Protein AF-A0A3N5H4P5-F1 (afdb_monomer)

pLDDT: mean 71.62, std 20.38, range [23.36, 97.12]

Structure (mmCIF, N/CA/C/O backbone):
data_AF-A0A3N5H4P5-F1
#
_entry.id   AF-A0A3N5H4P5-F1
#
loop_
_atom_site.group_PDB
_atom_site.id
_atom_site.type_symbol
_atom_site.label_atom_id
_atom_site.label_alt_id
_atom_site.label_comp_id
_atom_site.label_asym_id
_atom_site.label_entity_id
_atom_site.label_seq_id
_atom_site.pdbx_PDB_ins_code
_atom_site.Cartn_x
_atom_site.Cartn_y
_atom_site.Cartn_z
_atom_site.occupancy
_atom_site.B_iso_or_equiv
_atom_site.auth_seq_id
_atom_site.auth_comp_id
_atom_site.auth_asym_id
_atom_site.auth_atom_id
_atom_site.pdbx_PDB_model_num
ATOM 1 N N . MET A 1 1 ? -57.798 88.727 -14.893 1.00 36.88 1 MET A N 1
ATOM 2 C CA . MET A 1 1 ? -57.913 89.838 -13.917 1.00 36.88 1 MET A CA 1
ATOM 3 C C . MET A 1 1 ? -57.003 89.538 -12.728 1.00 36.88 1 MET A C 1
ATOM 5 O O . MET A 1 1 ? -56.410 88.466 -12.715 1.00 36.88 1 MET A O 1
ATOM 9 N N . VAL A 1 2 ? -56.805 90.495 -11.818 1.00 35.16 2 VAL A N 1
ATOM 10 C CA . VAL A 1 2 ? -55.800 90.430 -10.736 1.00 35.16 2 VAL A CA 1
ATOM 11 C C . VAL A 1 2 ? -56.293 89.576 -9.555 1.00 35.16 2 VAL A C 1
ATOM 13 O O . VAL A 1 2 ? -57.494 89.513 -9.311 1.00 35.16 2 VAL A O 1
ATOM 16 N N . GLY A 1 3 ? -55.367 88.935 -8.832 1.00 31.66 3 GLY A N 1
ATOM 17 C CA . GLY A 1 3 ? -55.617 88.196 -7.590 1.00 31.66 3 GLY A CA 1
ATOM 18 C C . GLY A 1 3 ? -54.303 87.905 -6.853 1.00 31.66 3 GLY A C 1
ATOM 19 O O . GLY A 1 3 ? -53.414 87.263 -7.403 1.00 31.66 3 GLY A O 1
ATOM 20 N N . GLU A 1 4 ? -54.172 88.455 -5.651 1.00 34.22 4 GLU A N 1
ATOM 21 C CA . GLU A 1 4 ? -52.982 88.533 -4.786 1.00 34.22 4 GLU A CA 1
ATOM 22 C C . GLU A 1 4 ? -52.427 87.159 -4.325 1.00 34.22 4 GLU A C 1
ATOM 24 O O . GLU A 1 4 ? -53.102 86.140 -4.406 1.00 34.22 4 GLU A O 1
ATOM 29 N N . GLY A 1 5 ? -51.205 87.028 -3.790 1.00 31.61 5 GLY A N 1
ATOM 30 C CA . GLY A 1 5 ? -50.175 88.046 -3.543 1.00 31.61 5 GLY A CA 1
ATOM 31 C C . GLY A 1 5 ? -49.658 88.064 -2.096 1.00 31.61 5 GLY A C 1
ATOM 32 O O . GLY A 1 5 ? -50.039 88.921 -1.308 1.00 31.61 5 GLY A O 1
ATOM 33 N N . THR A 1 6 ? -48.740 87.164 -1.726 1.00 33.34 6 THR A N 1
ATOM 34 C CA . THR A 1 6 ? -47.935 87.304 -0.490 1.00 33.34 6 THR A CA 1
ATOM 35 C C . THR A 1 6 ? -46.614 86.540 -0.602 1.00 33.34 6 THR A C 1
ATOM 37 O O . THR A 1 6 ? -46.528 85.527 -1.291 1.00 33.34 6 THR A O 1
ATOM 40 N N . THR A 1 7 ? -45.552 87.035 0.042 1.00 33.56 7 THR A N 1
ATOM 41 C CA . THR A 1 7 ? -44.178 86.528 -0.135 1.00 33.56 7 THR A CA 1
ATOM 42 C C . THR A 1 7 ? -43.483 86.242 1.195 1.00 33.56 7 THR A C 1
ATOM 44 O O . THR A 1 7 ? -43.728 86.928 2.185 1.00 33.56 7 THR A O 1
ATOM 47 N N . ARG A 1 8 ? -42.544 85.280 1.209 1.00 32.16 8 ARG A N 1
ATOM 48 C CA . ARG A 1 8 ? -41.430 85.256 2.177 1.00 32.16 8 ARG A CA 1
ATOM 49 C C . ARG A 1 8 ? -40.187 84.547 1.620 1.00 32.16 8 ARG A C 1
ATOM 51 O O . ARG A 1 8 ? -40.131 83.331 1.510 1.00 32.16 8 ARG A O 1
ATOM 58 N N . HIS A 1 9 ? -39.217 85.379 1.249 1.00 30.83 9 HIS A N 1
ATOM 59 C CA . HIS A 1 9 ? -37.815 85.132 0.884 1.00 30.83 9 HIS A CA 1
ATOM 60 C C . HIS A 1 9 ? -37.294 83.688 0.731 1.00 30.83 9 HIS A C 1
ATOM 62 O O . HIS A 1 9 ? -36.918 83.036 1.703 1.00 30.83 9 HIS A O 1
ATOM 68 N N . ALA A 1 10 ? -37.003 83.314 -0.517 1.00 30.64 10 ALA A N 1
ATOM 69 C CA . ALA A 1 10 ? -35.786 82.557 -0.814 1.00 30.64 10 ALA A CA 1
ATOM 70 C C . ALA A 1 10 ? -34.574 83.514 -0.837 1.00 30.64 10 ALA A C 1
ATOM 72 O O . ALA A 1 10 ? -34.703 84.668 -1.256 1.00 30.64 10 ALA A O 1
ATOM 73 N N . ARG A 1 11 ? -33.381 83.049 -0.437 1.00 31.03 11 ARG A N 1
ATOM 74 C CA . ARG A 1 11 ? -32.119 83.799 -0.592 1.00 31.03 11 ARG A CA 1
ATOM 75 C C . ARG A 1 11 ? -31.036 82.879 -1.153 1.00 31.03 11 ARG A C 1
ATOM 77 O O . ARG A 1 11 ? -30.834 81.780 -0.649 1.00 31.03 11 ARG A O 1
ATOM 84 N N . ALA A 1 12 ? -30.384 83.310 -2.228 1.00 33.56 12 ALA A N 1
ATOM 85 C CA . ALA A 1 12 ? -29.484 82.471 -3.015 1.00 33.56 12 ALA A CA 1
ATOM 86 C C . ALA A 1 12 ? -28.014 82.582 -2.581 1.00 33.56 12 ALA A C 1
ATOM 88 O O . ALA A 1 12 ? -27.563 83.636 -2.138 1.00 33.56 12 ALA A O 1
ATOM 89 N N . SER A 1 13 ? -27.233 81.537 -2.863 1.00 29.12 13 SER A N 1
ATOM 90 C CA . SER A 1 13 ? -25.800 81.659 -3.150 1.00 29.12 13 SER A CA 1
ATOM 91 C C . SER A 1 13 ? -25.371 80.583 -4.160 1.00 29.12 13 SER A C 1
ATOM 93 O O . SER A 1 13 ? -25.919 79.481 -4.200 1.00 29.12 13 SER A O 1
ATOM 95 N N . ARG A 1 14 ? -24.433 80.924 -5.055 1.00 32.16 14 ARG A N 1
ATOM 96 C CA . ARG A 1 14 ? -23.909 80.010 -6.087 1.00 32.16 14 ARG A CA 1
ATOM 97 C C . ARG A 1 14 ? -22.618 79.330 -5.620 1.00 32.16 14 ARG A C 1
ATOM 99 O O . ARG A 1 14 ? -21.845 79.898 -4.857 1.00 32.16 14 ARG A O 1
ATOM 106 N N . ARG A 1 15 ? -22.381 78.137 -6.179 1.00 33.47 15 ARG A N 1
ATOM 107 C CA . ARG A 1 15 ? -21.141 77.336 -6.145 1.00 33.47 15 ARG A CA 1
ATOM 108 C C . ARG A 1 15 ? -19.841 78.140 -5.930 1.00 33.47 15 ARG A C 1
ATOM 110 O O . ARG A 1 15 ? -19.493 78.962 -6.774 1.00 33.47 15 ARG A O 1
ATOM 117 N N . ARG A 1 16 ? -19.018 77.694 -4.976 1.00 28.69 16 ARG A N 1
ATOM 118 C CA . ARG A 1 16 ? -17.565 77.488 -5.163 1.00 28.69 16 ARG A CA 1
ATOM 119 C C . ARG A 1 16 ? -17.162 76.177 -4.479 1.00 28.69 16 ARG A C 1
ATOM 121 O O . ARG A 1 16 ? -17.812 75.752 -3.530 1.00 28.69 16 ARG A O 1
ATOM 128 N N . SER A 1 17 ? -16.149 75.499 -5.009 1.00 35.34 17 SER A N 1
ATOM 129 C CA . SER A 1 17 ? -15.653 74.218 -4.488 1.00 35.34 17 SER A CA 1
ATOM 130 C C . SER A 1 17 ? -14.669 74.416 -3.341 1.00 35.34 17 SER A C 1
ATOM 132 O O . SER A 1 17 ? -13.810 75.279 -3.475 1.00 35.34 17 SER A O 1
ATOM 134 N N . PHE A 1 18 ? -14.691 73.548 -2.324 1.00 28.77 18 PHE A N 1
ATOM 135 C CA . PHE A 1 18 ? -13.482 73.034 -1.656 1.00 28.77 18 PHE A CA 1
ATOM 136 C C . PHE A 1 18 ? -13.804 71.843 -0.731 1.00 28.77 18 PHE A C 1
ATOM 138 O O . PHE A 1 18 ? -14.894 71.754 -0.177 1.00 28.77 18 PHE A O 1
ATOM 145 N N . GLY A 1 19 ? -12.826 70.950 -0.537 1.00 35.25 19 GLY A N 1
ATOM 146 C CA . GLY A 1 19 ? -12.601 70.268 0.748 1.00 35.25 19 GLY A CA 1
ATOM 147 C C . GLY A 1 19 ? -13.697 69.361 1.330 1.00 35.25 19 GLY A C 1
ATOM 148 O O . GLY A 1 19 ? -14.017 69.499 2.507 1.00 35.25 19 GLY A O 1
ATOM 149 N N . GLY A 1 20 ? -14.208 68.378 0.580 1.00 28.09 20 GLY A N 1
ATOM 150 C CA . GLY A 1 20 ? -15.031 67.288 1.138 1.00 28.09 20 GLY A CA 1
ATOM 151 C C . GLY A 1 20 ? -14.226 66.348 2.052 1.00 28.09 20 GLY A C 1
ATOM 152 O O . GLY A 1 20 ? -13.801 65.277 1.626 1.00 28.09 20 GLY A O 1
ATOM 153 N N . GLY A 1 21 ? -13.954 66.775 3.288 1.00 27.48 21 GLY A N 1
ATOM 154 C CA . GLY A 1 21 ? -13.000 66.130 4.195 1.00 27.48 21 GLY A CA 1
ATOM 155 C C . GLY A 1 21 ? -13.408 64.741 4.706 1.00 27.48 21 GLY A C 1
ATOM 156 O O . GLY A 1 21 ? -14.530 64.515 5.151 1.00 27.48 21 GLY A O 1
ATOM 157 N N . SER A 1 22 ? -12.447 63.813 4.727 1.00 41.12 22 SER A N 1
ATOM 158 C CA . SER A 1 22 ? -12.614 62.471 5.300 1.00 41.12 22 SER A CA 1
ATOM 159 C C . SER A 1 22 ? -12.833 62.515 6.822 1.00 41.12 22 SER A C 1
ATOM 161 O O . SER A 1 22 ? -11.880 62.714 7.580 1.00 41.12 22 SER A O 1
ATOM 163 N N . ARG A 1 23 ? -14.051 62.198 7.288 1.00 34.16 23 ARG A N 1
ATOM 164 C CA . ARG A 1 23 ? -14.324 61.827 8.691 1.00 34.16 23 ARG A CA 1
ATOM 165 C C . ARG A 1 23 ? -15.059 60.490 8.823 1.00 34.16 23 ARG A C 1
ATOM 167 O O . ARG A 1 23 ? -16.267 60.415 8.974 1.00 34.16 23 ARG A O 1
ATOM 174 N N . SER A 1 24 ? -14.242 59.440 8.793 1.00 37.50 24 SER A N 1
ATOM 175 C CA . SER A 1 24 ? -14.154 58.393 9.823 1.00 37.50 24 SER A CA 1
ATOM 176 C C . SER A 1 24 ? -15.426 57.926 10.554 1.00 37.50 24 SER A C 1
ATOM 178 O O . SER A 1 24 ? -15.942 58.605 11.437 1.00 37.50 24 SER A O 1
ATOM 180 N N . SER A 1 25 ? -15.746 56.644 10.364 1.00 32.16 25 SER A N 1
ATOM 181 C CA . SER A 1 25 ? -16.402 55.789 11.369 1.00 32.16 25 SER A CA 1
ATOM 182 C C . SER A 1 25 ? -15.700 54.421 11.504 1.00 32.16 25 SER A C 1
ATOM 184 O O . SER A 1 25 ? -16.324 53.389 11.737 1.00 32.16 25 SER A O 1
ATOM 186 N N . ARG A 1 26 ? -14.362 54.386 11.366 1.00 40.72 26 ARG A N 1
ATOM 187 C CA . ARG A 1 26 ? -13.551 53.169 11.586 1.00 40.72 26 ARG A CA 1
ATOM 188 C C . ARG A 1 26 ? -13.002 53.090 13.011 1.00 40.72 26 ARG A C 1
ATOM 190 O O . ARG A 1 26 ? -11.798 53.198 13.240 1.00 40.72 26 ARG A O 1
ATOM 197 N N . THR A 1 27 ? -13.878 52.760 13.955 1.00 43.62 27 THR A N 1
ATOM 198 C CA . THR A 1 27 ? -13.515 52.166 15.255 1.00 43.62 27 THR A CA 1
ATOM 199 C C . THR A 1 27 ? -13.032 50.716 15.075 1.00 43.62 27 THR A C 1
ATOM 201 O O . THR A 1 27 ? -13.591 49.760 15.612 1.00 43.62 27 THR A O 1
ATOM 204 N N . MET A 1 28 ? -11.965 50.532 14.288 1.00 38.75 28 MET A N 1
ATOM 205 C CA . MET A 1 28 ? -11.257 49.253 14.203 1.00 38.75 28 MET A CA 1
ATOM 206 C C . MET A 1 28 ? -10.693 48.911 15.584 1.00 38.75 28 MET A C 1
ATOM 208 O O . MET A 1 28 ? -9.887 49.668 16.129 1.00 38.75 28 MET A O 1
ATOM 212 N N . ARG A 1 29 ? -11.135 47.778 16.146 1.00 45.38 29 ARG A N 1
ATOM 213 C CA . ARG A 1 29 ? -10.741 47.311 17.488 1.00 45.38 29 ARG A CA 1
ATOM 214 C C . ARG A 1 29 ? -9.207 47.232 17.574 1.00 45.38 29 ARG A C 1
ATOM 216 O O . ARG A 1 29 ? -8.600 46.813 16.588 1.00 45.38 29 ARG A O 1
ATOM 223 N N . PRO A 1 30 ? -8.561 47.562 18.711 1.00 46.22 30 PRO A N 1
ATOM 224 C CA . PRO A 1 30 ? -7.096 47.671 18.794 1.00 46.22 30 PRO A CA 1
ATOM 225 C C . PRO A 1 30 ? -6.359 46.414 18.296 1.00 46.22 30 PRO A C 1
ATOM 227 O O . PRO A 1 30 ? -5.401 46.525 17.533 1.00 46.22 30 PRO A O 1
ATOM 230 N N . PHE A 1 31 ? -6.894 45.224 18.592 1.00 46.03 31 PHE A N 1
ATOM 231 C CA . PHE A 1 31 ? -6.404 43.928 18.098 1.00 46.03 31 PHE A CA 1
ATOM 232 C C . PHE A 1 31 ? -6.288 43.818 16.562 1.00 46.03 31 PHE A C 1
ATOM 234 O O . PHE A 1 31 ? -5.465 43.064 16.051 1.00 46.03 31 PHE A O 1
ATOM 241 N N . GLN A 1 32 ? -7.079 44.574 15.793 1.00 49.75 32 GLN A N 1
ATOM 242 C CA . GLN A 1 32 ? -7.032 44.552 14.327 1.00 49.75 32 GLN A CA 1
ATOM 243 C C . GLN A 1 32 ? -5.790 45.254 13.752 1.00 49.75 32 GLN A C 1
ATOM 245 O O . GLN A 1 32 ? -5.468 45.010 12.589 1.00 49.75 32 GLN A O 1
ATOM 250 N N . ARG A 1 33 ? -5.082 46.084 14.538 1.00 52.53 33 ARG A N 1
ATOM 251 C CA . ARG A 1 33 ? -3.833 46.751 14.115 1.00 52.53 33 ARG A CA 1
ATOM 252 C C . ARG A 1 33 ? -2.604 45.833 14.167 1.00 52.53 33 ARG A C 1
ATOM 254 O O . ARG A 1 33 ? -1.661 46.074 13.425 1.00 52.53 33 ARG A O 1
ATOM 261 N N . LEU A 1 34 ? -2.636 44.787 14.996 1.00 58.78 34 LEU A N 1
ATOM 262 C CA . LEU A 1 34 ? -1.548 43.810 15.174 1.00 58.78 34 LEU A CA 1
ATOM 263 C C . LEU A 1 34 ? -1.526 42.699 14.105 1.00 58.78 34 LEU A C 1
ATOM 265 O O . LEU A 1 34 ? -0.556 41.955 14.016 1.00 58.78 34 LEU A O 1
ATOM 269 N N . LEU A 1 35 ? -2.586 42.559 13.301 1.00 62.91 35 LEU A N 1
ATOM 270 C CA . LEU A 1 35 ? -2.749 41.442 12.363 1.00 62.91 35 LEU A CA 1
ATOM 271 C C . LEU A 1 35 ? -2.414 41.844 10.909 1.00 62.91 35 LEU A C 1
ATOM 273 O O . LEU A 1 35 ? -2.914 42.878 10.453 1.00 62.91 35 LEU A O 1
ATOM 277 N N . PRO A 1 36 ? -1.667 41.019 10.139 1.00 67.62 36 PRO A N 1
ATOM 278 C CA . PRO A 1 36 ? -1.227 41.328 8.774 1.00 67.62 36 PRO A CA 1
ATOM 279 C C . PRO A 1 36 ? -2.332 41.800 7.821 1.00 67.62 36 PRO A C 1
ATOM 281 O O . PRO A 1 36 ? -3.474 41.331 7.872 1.00 67.62 36 PRO A O 1
ATOM 284 N N . ARG A 1 37 ? -1.987 42.724 6.912 1.00 71.81 37 ARG A N 1
ATOM 285 C CA . ARG A 1 37 ? -2.932 43.270 5.919 1.00 71.81 37 ARG A CA 1
ATOM 286 C C . ARG A 1 37 ? -3.422 42.201 4.936 1.00 71.81 37 ARG A C 1
ATOM 288 O O . ARG A 1 37 ? -4.611 42.178 4.631 1.00 71.81 37 ARG A O 1
ATOM 295 N N . ASP A 1 38 ? -2.540 41.307 4.491 1.00 77.25 38 ASP A N 1
ATOM 296 C CA . ASP A 1 38 ? -2.895 40.164 3.646 1.00 77.25 38 ASP A CA 1
ATOM 297 C C . ASP A 1 38 ? -3.143 38.918 4.525 1.00 77.25 38 ASP A C 1
ATOM 299 O O . ASP A 1 38 ? -2.241 38.509 5.261 1.00 77.25 38 ASP A O 1
ATOM 303 N N . PRO A 1 39 ? -4.330 38.280 4.484 1.00 76.06 39 PRO A N 1
ATOM 304 C CA . PRO A 1 39 ? -4.601 37.068 5.265 1.00 76.06 39 PRO A CA 1
ATOM 305 C C . PRO A 1 39 ? -3.712 35.873 4.877 1.00 76.06 39 PRO A C 1
ATOM 307 O O . PRO A 1 39 ? -3.572 34.947 5.675 1.00 76.06 39 PRO A O 1
ATOM 310 N N . ARG A 1 40 ? -3.068 35.889 3.700 1.00 83.12 40 ARG A N 1
ATOM 311 C CA . ARG A 1 40 ? -2.094 34.862 3.292 1.00 83.12 40 ARG A CA 1
ATOM 312 C C . ARG A 1 40 ? -0.855 34.839 4.188 1.00 83.12 40 ARG A C 1
ATOM 314 O O . ARG A 1 40 ? -0.284 33.773 4.391 1.00 83.12 40 ARG A O 1
ATOM 321 N N . ASP A 1 41 ? -0.482 35.972 4.780 1.00 84.31 41 ASP A N 1
ATOM 322 C CA . ASP A 1 41 ? 0.679 36.049 5.677 1.00 84.31 41 ASP A CA 1
ATOM 323 C C . ASP A 1 41 ? 0.423 35.269 6.983 1.00 84.31 41 ASP A C 1
ATOM 325 O O . ASP A 1 41 ? 1.327 34.622 7.506 1.00 84.31 41 ASP A O 1
ATOM 329 N N . LEU A 1 42 ? -0.835 35.216 7.449 1.00 79.56 42 LEU A N 1
ATOM 330 C CA . LEU A 1 42 ? -1.249 34.350 8.563 1.00 79.56 42 LEU A CA 1
ATOM 331 C C . LEU A 1 42 ? -1.262 32.862 8.180 1.00 79.56 42 LEU A C 1
ATOM 333 O O . LEU A 1 42 ? -0.925 32.022 9.008 1.00 79.56 42 LEU A O 1
ATOM 337 N N . GLN A 1 43 ? -1.619 32.523 6.935 1.00 81.38 43 GLN A N 1
ATOM 338 C CA . GLN A 1 43 ? -1.558 31.136 6.451 1.00 81.38 43 GLN A CA 1
ATOM 339 C C . GLN A 1 43 ? -0.111 30.628 6.394 1.00 81.38 43 GLN A C 1
ATOM 341 O O . GLN A 1 43 ? 0.157 29.508 6.819 1.00 81.38 43 GLN A O 1
ATOM 346 N N . ILE A 1 44 ? 0.827 31.464 5.934 1.00 87.56 44 ILE A N 1
ATOM 347 C CA . ILE A 1 44 ? 2.264 31.154 5.937 1.00 87.56 44 ILE A CA 1
ATOM 348 C C . ILE A 1 44 ? 2.766 30.983 7.375 1.00 87.56 44 ILE A C 1
ATOM 350 O O . ILE A 1 44 ? 3.366 29.957 7.681 1.00 87.56 44 ILE A O 1
ATOM 354 N N . ALA A 1 45 ? 2.467 31.930 8.272 1.00 84.38 45 ALA A N 1
ATOM 355 C CA . ALA A 1 45 ? 2.884 31.862 9.674 1.00 84.38 45 ALA A CA 1
ATOM 356 C C . ALA A 1 45 ? 2.338 30.618 10.403 1.00 84.38 45 ALA A C 1
ATOM 358 O O . ALA A 1 45 ? 3.067 29.977 11.160 1.00 84.38 45 ALA A O 1
ATOM 359 N N . PHE A 1 46 ? 1.087 30.223 10.141 1.00 79.19 46 PHE A N 1
ATOM 360 C CA . PHE A 1 46 ? 0.510 29.000 10.702 1.00 79.19 46 PHE A CA 1
ATOM 361 C C . PHE A 1 46 ? 1.181 27.737 10.149 1.00 79.19 46 PHE A C 1
ATOM 363 O O . PHE A 1 46 ? 1.625 26.898 10.924 1.00 79.19 46 PHE A O 1
ATOM 370 N N . LEU A 1 47 ? 1.284 27.590 8.823 1.00 84.19 47 LEU A N 1
ATOM 371 C CA . LEU A 1 47 ? 1.832 26.365 8.230 1.00 84.19 47 LEU A CA 1
ATOM 372 C C . LEU A 1 47 ? 3.334 26.214 8.538 1.00 84.19 47 LEU A C 1
ATOM 374 O O . LEU A 1 47 ? 3.803 25.098 8.739 1.00 84.19 47 LEU A O 1
ATOM 378 N N . ALA A 1 48 ? 4.072 27.324 8.645 1.00 88.38 48 ALA A N 1
ATOM 379 C CA . ALA A 1 48 ? 5.468 27.326 9.076 1.00 88.38 48 ALA A CA 1
ATOM 380 C C . ALA A 1 48 ? 5.620 27.000 10.570 1.00 88.38 48 ALA A C 1
ATOM 382 O O . ALA A 1 48 ? 6.438 26.152 10.916 1.00 88.38 48 ALA A O 1
ATOM 383 N N . SER A 1 49 ? 4.823 27.611 11.457 1.00 81.56 49 SER A N 1
ATOM 384 C CA . SER A 1 49 ? 4.895 27.292 12.893 1.00 81.56 49 SER A CA 1
ATOM 385 C C . SER A 1 49 ? 4.457 25.857 13.183 1.00 81.56 49 SER A C 1
ATOM 387 O O . SER A 1 49 ? 5.114 25.188 13.971 1.00 81.56 49 SER A O 1
ATOM 389 N N . PHE A 1 50 ? 3.441 25.328 12.493 1.00 78.62 50 PHE A N 1
ATOM 390 C CA . PHE A 1 50 ? 3.063 23.919 12.608 1.00 78.62 50 PHE A CA 1
ATOM 391 C C . PHE A 1 50 ? 4.162 22.977 12.091 1.00 78.62 50 PHE A C 1
ATOM 393 O O . PHE A 1 50 ? 4.482 22.000 12.763 1.00 78.62 50 PHE A O 1
ATOM 400 N N . LEU A 1 51 ? 4.796 23.279 10.953 1.00 84.69 51 LEU A N 1
ATOM 401 C CA . LEU A 1 51 ? 5.926 22.489 10.451 1.00 84.69 51 LEU A CA 1
ATOM 402 C C . LEU A 1 51 ? 7.093 22.465 11.456 1.00 84.69 51 LEU A C 1
ATOM 404 O O . LEU A 1 51 ? 7.605 21.392 11.768 1.00 84.69 51 LEU A O 1
ATOM 408 N N . VAL A 1 52 ? 7.471 23.624 12.007 1.00 85.06 52 VAL A N 1
ATOM 409 C CA . VAL A 1 52 ? 8.547 23.740 13.007 1.00 85.06 52 VAL A CA 1
ATOM 410 C C . VAL A 1 52 ? 8.188 23.017 14.307 1.00 85.06 52 VAL A C 1
ATOM 412 O O . VAL A 1 52 ? 8.982 22.213 14.786 1.00 85.06 52 VAL A O 1
ATOM 415 N N . LEU A 1 53 ? 6.990 23.244 14.860 1.00 78.06 53 LEU A N 1
ATOM 416 C CA . LEU A 1 53 ? 6.531 22.572 16.082 1.00 78.06 53 LEU A CA 1
ATOM 417 C C . LEU A 1 53 ? 6.430 21.053 15.890 1.00 78.06 53 LEU A C 1
ATOM 419 O O . LEU A 1 53 ? 6.774 20.283 16.786 1.00 78.06 53 LEU A O 1
ATOM 423 N N . GLY A 1 54 ? 5.996 20.619 14.709 1.00 75.81 54 GLY A N 1
ATOM 424 C CA . GLY A 1 54 ? 5.899 19.216 14.344 1.00 75.81 54 GLY A CA 1
ATOM 425 C C . GLY A 1 54 ? 7.255 18.517 14.288 1.00 75.81 54 GLY A C 1
ATOM 426 O O . GLY A 1 54 ? 7.428 17.469 14.908 1.00 75.81 54 GLY A O 1
ATOM 427 N N . VAL A 1 55 ? 8.235 19.104 13.600 1.00 79.19 55 VAL A N 1
ATOM 428 C CA . VAL A 1 55 ? 9.597 18.549 13.547 1.00 79.19 55 VAL A CA 1
ATOM 429 C C . VAL A 1 55 ? 10.256 18.585 14.934 1.00 79.19 55 VAL A C 1
ATOM 431 O O . VAL A 1 55 ? 10.784 17.570 15.379 1.00 79.19 55 VAL A O 1
ATOM 434 N N . ALA A 1 56 ? 10.182 19.714 15.648 1.00 76.81 56 ALA A N 1
ATOM 435 C CA . ALA A 1 56 ? 10.918 19.915 16.899 1.00 76.81 56 ALA A CA 1
ATOM 436 C C . ALA A 1 56 ? 10.322 19.191 18.123 1.00 76.81 56 ALA A C 1
ATOM 438 O O . ALA A 1 56 ? 11.077 18.667 18.939 1.00 76.81 56 ALA A O 1
ATOM 439 N N . PHE A 1 57 ? 8.991 19.154 18.270 1.00 69.75 57 PHE A N 1
ATOM 440 C CA . PHE A 1 57 ? 8.330 18.635 19.480 1.00 69.75 57 PHE A CA 1
ATOM 441 C C . PHE A 1 57 ? 7.541 17.344 19.247 1.00 69.75 57 PHE A C 1
ATOM 443 O O . PHE A 1 57 ? 7.512 16.491 20.129 1.00 69.75 57 PHE A O 1
ATOM 450 N N . LEU A 1 58 ? 6.922 17.169 18.073 1.00 66.44 58 LEU A N 1
ATOM 451 C CA . LEU A 1 58 ? 6.156 15.951 17.758 1.00 66.44 58 LEU A CA 1
ATOM 452 C C . LEU A 1 58 ? 7.009 14.851 17.117 1.00 66.44 58 LEU A C 1
ATOM 454 O O . LEU A 1 58 ? 6.515 13.742 16.937 1.00 66.44 58 LEU A O 1
ATOM 458 N N . ARG A 1 59 ? 8.263 15.162 16.754 1.00 68.62 59 ARG A N 1
ATOM 459 C CA . ARG A 1 59 ? 9.161 14.285 15.987 1.00 68.62 59 ARG A CA 1
ATOM 460 C C . ARG A 1 59 ? 8.475 13.728 14.734 1.00 68.62 59 ARG A C 1
ATOM 462 O O . ARG A 1 59 ? 8.553 12.531 14.460 1.00 68.62 59 ARG A O 1
ATOM 469 N N . LEU A 1 60 ? 7.774 14.594 13.990 1.00 70.69 60 LEU A N 1
ATOM 470 C CA . LEU A 1 60 ? 7.163 14.206 12.716 1.00 70.69 60 LEU A CA 1
ATOM 471 C C . LEU A 1 60 ? 8.213 13.509 11.833 1.00 70.69 60 LEU A C 1
ATOM 473 O O . LEU A 1 60 ? 9.306 14.060 11.689 1.00 70.69 60 LEU A O 1
ATOM 477 N N . PRO A 1 61 ? 7.889 12.372 11.185 1.00 69.25 61 PRO A N 1
ATOM 478 C CA . PRO A 1 61 ? 8.775 11.735 10.217 1.00 69.25 61 PRO A CA 1
ATOM 479 C C . PRO A 1 61 ? 8.798 12.583 8.940 1.00 69.25 61 PRO A C 1
ATOM 481 O O . PRO A 1 61 ? 8.065 12.327 7.987 1.00 69.25 61 PRO A O 1
ATOM 484 N N . ILE A 1 62 ? 9.563 13.671 8.978 1.00 80.00 62 ILE A N 1
ATOM 485 C CA . ILE A 1 62 ? 9.806 14.624 7.899 1.00 80.00 62 ILE A CA 1
ATOM 486 C C . ILE A 1 62 ? 11.317 14.715 7.748 1.00 80.00 62 ILE A C 1
ATOM 488 O O . ILE A 1 62 ? 12.005 15.273 8.600 1.00 80.00 62 ILE A O 1
ATOM 492 N N . GLU A 1 63 ? 11.803 14.187 6.634 1.00 81.75 63 GLU A N 1
ATOM 493 C CA . GLU A 1 63 ? 13.186 14.331 6.203 1.00 81.75 63 GLU A CA 1
ATOM 494 C C . GLU A 1 63 ? 13.615 15.813 6.179 1.00 81.75 63 GLU A C 1
ATOM 496 O O . GLU A 1 63 ? 12.944 16.615 5.516 1.00 81.75 63 GLU A O 1
ATOM 501 N N . PRO A 1 64 ? 14.725 16.214 6.834 1.00 86.81 64 PRO A N 1
ATOM 502 C CA . PRO A 1 64 ? 15.130 17.622 6.927 1.00 86.81 64 PRO A CA 1
ATOM 503 C C . PRO A 1 64 ? 15.336 18.325 5.575 1.00 86.81 64 PRO A C 1
ATOM 505 O O . PRO A 1 64 ? 15.152 19.539 5.476 1.00 86.81 64 PRO A O 1
ATOM 508 N N . TRP A 1 65 ? 15.681 17.577 4.522 1.00 88.81 65 TRP A N 1
ATOM 509 C CA . TRP A 1 65 ? 15.851 18.101 3.163 1.00 88.81 65 TRP A CA 1
ATOM 510 C C . TRP A 1 65 ? 14.522 18.347 2.427 1.00 88.81 65 TRP A C 1
ATOM 512 O O . TRP A 1 65 ? 14.477 19.170 1.509 1.00 88.81 65 TRP A O 1
ATOM 522 N N . MET A 1 66 ? 13.424 17.684 2.812 1.00 91.12 66 MET A N 1
ATOM 523 C CA . MET A 1 66 ? 12.175 17.709 2.042 1.00 91.12 66 MET A CA 1
ATOM 524 C C . MET A 1 66 ? 11.457 19.076 2.092 1.00 91.12 66 MET A C 1
ATOM 526 O O . MET A 1 66 ? 11.087 19.578 1.024 1.00 91.12 66 MET A O 1
ATOM 530 N N . PRO A 1 67 ? 11.280 19.744 3.254 1.00 93.56 67 PRO A N 1
ATOM 531 C CA . PRO A 1 67 ? 10.653 21.063 3.290 1.00 93.56 67 PRO A CA 1
ATOM 532 C C . PRO A 1 67 ? 11.391 22.177 2.525 1.00 93.56 67 PRO A C 1
ATOM 534 O O . PRO A 1 67 ? 10.731 22.867 1.740 1.00 93.56 67 PRO A O 1
ATOM 537 N N . PRO A 1 68 ? 12.720 22.389 2.663 1.00 94.44 68 PRO A N 1
ATOM 538 C CA . PRO A 1 68 ? 13.404 23.415 1.876 1.00 94.44 68 PRO A CA 1
ATOM 539 C C . PRO A 1 68 ? 13.366 23.101 0.374 1.00 94.44 68 PRO A C 1
ATOM 541 O O . PRO A 1 68 ? 13.199 24.024 -0.428 1.00 94.44 68 PRO A O 1
ATOM 544 N N . LEU A 1 69 ? 13.412 21.822 -0.024 1.00 93.75 69 LEU A N 1
ATOM 545 C CA . LEU A 1 69 ? 13.258 21.420 -1.425 1.00 93.75 69 LEU A CA 1
ATOM 546 C C . LEU A 1 69 ? 11.856 21.741 -1.976 1.00 93.75 69 LEU A C 1
ATOM 548 O O . LEU A 1 69 ? 11.736 22.218 -3.103 1.00 93.75 69 LEU A O 1
ATOM 552 N N . LEU A 1 70 ? 10.788 21.562 -1.192 1.00 94.94 70 LEU A N 1
ATOM 553 C CA . LEU A 1 70 ? 9.422 21.938 -1.593 1.00 94.94 70 LEU A CA 1
ATOM 554 C C . LEU A 1 70 ? 9.222 23.449 -1.710 1.00 94.94 70 LEU A C 1
ATOM 556 O O . LEU A 1 70 ? 8.566 23.922 -2.644 1.00 94.94 70 LEU A O 1
ATOM 560 N N . LEU A 1 71 ? 9.775 24.222 -0.776 1.00 96.19 71 LEU A N 1
ATOM 561 C CA . LEU A 1 71 ? 9.652 25.681 -0.766 1.00 96.19 71 LEU A CA 1
ATOM 562 C C . LEU A 1 71 ? 10.420 26.320 -1.927 1.00 96.19 71 LEU A C 1
ATOM 564 O O . LEU A 1 71 ? 9.878 27.187 -2.616 1.00 96.19 71 LEU A O 1
ATOM 568 N N . THR A 1 72 ? 11.637 25.845 -2.196 1.00 94.75 72 THR A N 1
ATOM 569 C CA . THR A 1 72 ? 12.423 26.270 -3.364 1.00 94.75 72 THR A CA 1
ATOM 570 C C . THR A 1 72 ? 11.754 25.833 -4.667 1.00 94.75 72 THR A C 1
ATOM 572 O O . THR A 1 72 ? 11.502 26.687 -5.517 1.00 94.75 72 THR A O 1
ATOM 575 N N . SER A 1 73 ? 11.355 24.561 -4.800 1.00 94.75 73 SER A N 1
ATOM 576 C CA . SER A 1 73 ? 10.708 24.040 -6.016 1.00 94.75 73 SER A CA 1
ATOM 577 C C . SER A 1 73 ? 9.404 24.771 -6.346 1.00 94.75 73 SER A C 1
ATOM 579 O O . SER A 1 73 ? 9.216 25.221 -7.473 1.00 94.75 73 SER A O 1
ATOM 581 N N . THR A 1 74 ? 8.502 24.963 -5.374 1.00 95.56 74 THR A N 1
ATOM 582 C CA . THR A 1 74 ? 7.230 25.671 -5.632 1.00 95.56 74 THR A CA 1
ATOM 583 C C . THR A 1 74 ? 7.444 27.128 -6.052 1.00 95.56 74 THR A C 1
ATOM 585 O O . THR A 1 74 ? 6.721 27.624 -6.919 1.00 95.56 74 THR A O 1
ATOM 588 N N . CYS A 1 75 ? 8.443 27.818 -5.491 1.00 94.94 75 CYS A N 1
ATOM 589 C CA . CYS A 1 75 ? 8.783 29.183 -5.895 1.00 94.94 75 CYS A CA 1
ATOM 590 C C . CYS A 1 75 ? 9.446 29.231 -7.281 1.00 94.94 75 CYS A C 1
ATOM 592 O O . CYS A 1 75 ? 9.050 30.055 -8.109 1.00 94.94 75 CYS A O 1
ATOM 594 N N . ALA A 1 76 ? 10.390 28.327 -7.559 1.00 93.44 76 ALA A N 1
ATOM 595 C CA . ALA A 1 76 ? 11.086 28.223 -8.841 1.00 93.44 76 ALA A CA 1
ATOM 596 C C . ALA A 1 76 ? 10.121 27.912 -9.994 1.00 93.44 76 ALA A C 1
ATOM 598 O O . ALA A 1 76 ? 10.163 28.583 -11.026 1.00 93.44 76 ALA A O 1
ATOM 599 N N . VAL A 1 77 ? 9.187 26.973 -9.801 1.00 92.75 77 VAL A N 1
ATOM 600 C CA . VAL A 1 77 ? 8.156 26.664 -10.802 1.00 92.75 77 VAL A CA 1
ATOM 601 C C . VAL A 1 77 ? 7.241 27.861 -11.032 1.00 92.75 77 VAL A C 1
ATOM 603 O O . VAL A 1 77 ? 6.934 28.160 -12.183 1.00 92.75 77 VAL A O 1
ATOM 606 N N . GLN A 1 78 ? 6.815 28.585 -9.986 1.00 93.19 78 GLN A N 1
ATOM 607 C CA . GLN A 1 78 ? 5.934 29.737 -10.206 1.00 93.19 78 GLN A CA 1
ATOM 608 C C . GLN A 1 78 ? 6.648 30.827 -11.011 1.00 93.19 78 GLN A C 1
ATOM 610 O O . GLN A 1 78 ? 6.077 31.352 -11.965 1.00 93.19 78 GLN A O 1
ATOM 615 N N . TRP A 1 79 ? 7.909 31.113 -10.679 1.00 91.81 79 TRP A N 1
ATOM 616 C CA . TRP A 1 79 ? 8.753 32.034 -11.439 1.00 91.81 79 TRP A CA 1
ATOM 617 C C . TRP A 1 79 ? 8.932 31.578 -12.896 1.00 91.81 79 TRP A C 1
ATOM 619 O O . TRP A 1 79 ? 8.751 32.379 -13.813 1.00 91.81 79 TRP A O 1
ATOM 629 N N . ALA A 1 80 ? 9.198 30.289 -13.134 1.00 89.44 80 ALA A N 1
ATOM 630 C CA . ALA A 1 80 ? 9.330 29.732 -14.478 1.00 89.44 80 ALA A CA 1
ATOM 631 C C . ALA A 1 80 ? 8.021 29.849 -15.280 1.00 89.44 80 ALA A C 1
ATOM 633 O O . ALA A 1 80 ? 8.045 30.305 -16.423 1.00 89.44 80 ALA A O 1
ATOM 634 N N . CYS A 1 81 ? 6.868 29.527 -14.683 1.00 87.31 81 CYS A N 1
ATOM 635 C CA . CYS A 1 81 ? 5.557 29.707 -15.311 1.00 87.31 81 CYS A CA 1
ATOM 636 C C . CYS A 1 81 ? 5.268 31.181 -15.636 1.00 87.31 81 CYS A C 1
ATOM 638 O O . CYS A 1 81 ? 4.814 31.479 -16.739 1.00 87.31 81 CYS A O 1
ATOM 640 N N . GLU A 1 82 ? 5.557 32.109 -14.716 1.00 88.94 82 GLU A N 1
ATOM 641 C CA . GLU A 1 82 ? 5.391 33.552 -14.941 1.00 88.94 82 GLU A CA 1
ATOM 642 C C . GLU A 1 82 ? 6.281 34.048 -16.094 1.00 88.94 82 GLU A C 1
ATOM 644 O O . GLU A 1 82 ? 5.798 34.766 -16.970 1.00 88.94 82 GLU A O 1
ATOM 649 N N . ARG A 1 83 ? 7.543 33.600 -16.172 1.00 87.75 83 ARG A N 1
ATOM 650 C CA . ARG A 1 83 ? 8.469 33.952 -17.263 1.00 87.75 83 ARG A CA 1
ATOM 651 C C . ARG A 1 83 ? 8.068 33.346 -18.613 1.00 87.75 83 ARG A C 1
ATOM 653 O O . ARG A 1 83 ? 8.009 34.079 -19.599 1.00 87.75 83 ARG A O 1
ATOM 660 N N . VAL A 1 84 ? 7.757 32.049 -18.672 1.00 86.25 84 VAL A N 1
ATOM 661 C CA . VAL A 1 84 ? 7.384 31.347 -19.920 1.00 86.25 84 VAL A CA 1
ATOM 662 C C . VAL A 1 84 ? 6.068 31.876 -20.496 1.00 86.25 84 VAL A C 1
ATOM 664 O O . VAL A 1 84 ? 5.953 32.036 -21.710 1.00 86.25 84 VAL A O 1
ATOM 667 N N . LEU A 1 85 ? 5.093 32.199 -19.641 1.00 84.00 85 LEU A N 1
ATOM 668 C CA . LEU A 1 85 ? 3.797 32.751 -20.051 1.00 84.00 85 LEU A CA 1
ATOM 669 C C . LEU A 1 85 ? 3.794 34.288 -20.177 1.00 84.00 85 LEU A C 1
ATOM 671 O O . LEU A 1 85 ? 2.750 34.860 -20.484 1.00 84.00 85 LEU A O 1
ATOM 675 N N . ARG A 1 86 ? 4.941 34.954 -19.958 1.00 86.06 86 ARG A N 1
ATOM 676 C CA . ARG A 1 86 ? 5.114 36.423 -19.985 1.00 86.06 86 ARG A CA 1
ATOM 677 C C . ARG A 1 86 ? 4.108 37.177 -19.096 1.00 86.06 86 ARG A C 1
ATOM 679 O O . ARG A 1 86 ? 3.578 38.217 -19.479 1.00 86.06 86 ARG A O 1
ATOM 686 N N . LEU A 1 87 ? 3.838 36.641 -17.908 1.00 82.88 87 LEU A N 1
ATOM 687 C CA . LEU A 1 87 ? 2.904 37.211 -16.936 1.00 82.88 87 LEU A CA 1
ATOM 688 C C . LEU A 1 87 ? 3.624 38.143 -15.942 1.00 82.88 87 LEU A C 1
ATOM 690 O O . LEU A 1 87 ? 4.774 37.879 -15.584 1.00 82.88 87 LEU A O 1
ATOM 694 N N . PRO A 1 88 ? 2.960 39.205 -15.442 1.00 80.38 88 PRO A N 1
ATOM 695 C CA . PRO A 1 88 ? 3.484 39.997 -14.330 1.00 80.38 88 PRO A CA 1
ATOM 696 C C . PRO A 1 88 ? 3.574 39.133 -13.065 1.00 80.38 88 PRO A C 1
ATOM 698 O O . PRO A 1 88 ? 2.718 38.274 -12.836 1.00 80.38 88 PRO A O 1
ATOM 701 N N . SER A 1 89 ? 4.597 39.357 -12.234 1.00 82.00 89 SER A N 1
ATOM 702 C CA . SER A 1 89 ? 4.827 38.472 -11.089 1.00 82.00 89 SER A CA 1
ATOM 703 C C . SER A 1 89 ? 3.757 38.618 -10.008 1.00 82.00 89 SER A C 1
ATOM 705 O O . SER A 1 89 ? 3.426 39.724 -9.583 1.00 82.00 89 SER A O 1
ATOM 707 N N . SER A 1 90 ? 3.231 37.484 -9.538 1.00 80.94 90 SER A N 1
ATOM 708 C CA . SER A 1 90 ? 2.183 37.421 -8.511 1.00 80.94 90 SER A CA 1
ATOM 709 C C . SER A 1 90 ? 2.720 37.300 -7.075 1.00 80.94 90 SER A C 1
ATOM 711 O O . SER A 1 90 ? 1.946 37.331 -6.110 1.00 80.94 90 SER A O 1
ATOM 713 N N . GLY A 1 91 ? 4.045 37.194 -6.928 1.00 87.19 91 GLY A N 1
ATOM 714 C CA . GLY A 1 91 ? 4.756 37.143 -5.651 1.00 87.19 91 GLY A CA 1
ATOM 715 C C . GLY A 1 91 ? 4.690 35.796 -4.915 1.00 87.19 91 GLY A C 1
ATOM 716 O O . GLY A 1 91 ? 3.812 34.954 -5.125 1.00 87.19 91 GLY A O 1
ATOM 717 N N . PHE A 1 92 ? 5.630 35.606 -3.986 1.00 87.38 92 PHE A N 1
ATOM 718 C CA . PHE A 1 92 ? 5.924 34.303 -3.374 1.00 87.38 92 PHE A CA 1
ATOM 719 C C . PHE A 1 92 ? 4.917 33.806 -2.319 1.00 87.38 92 PHE A C 1
ATOM 721 O O . PHE A 1 92 ? 5.010 32.664 -1.879 1.00 87.38 92 PHE A O 1
ATOM 728 N N . ARG A 1 93 ? 3.881 34.581 -1.967 1.00 88.38 93 ARG A N 1
ATOM 729 C CA . ARG A 1 93 ? 2.831 34.138 -1.020 1.00 88.38 93 ARG A CA 1
ATOM 730 C C . ARG A 1 93 ? 2.102 32.871 -1.491 1.00 88.38 93 ARG A C 1
ATOM 732 O O . ARG A 1 93 ? 1.886 31.943 -0.721 1.00 88.38 93 ARG A O 1
ATOM 739 N N . SER A 1 94 ? 1.730 32.842 -2.772 1.00 87.62 94 SER A N 1
ATOM 740 C CA . SER A 1 94 ? 1.035 31.721 -3.427 1.00 87.62 94 SER A CA 1
ATOM 741 C C . SER A 1 94 ? 1.833 30.403 -3.407 1.00 87.62 94 SER A C 1
ATOM 743 O O . SER A 1 94 ? 1.255 29.379 -3.022 1.00 87.62 94 SER A O 1
ATOM 745 N N . PRO A 1 95 ? 3.119 30.368 -3.818 1.00 92.31 95 PRO A N 1
ATOM 746 C CA . PRO A 1 95 ? 3.906 29.145 -3.787 1.00 92.31 95 PRO A CA 1
ATOM 747 C C . PRO A 1 95 ? 4.295 28.748 -2.364 1.00 92.31 95 PRO A C 1
ATOM 749 O O . PRO A 1 95 ? 4.123 27.579 -2.048 1.00 92.31 95 PRO A O 1
ATOM 752 N N . LEU A 1 96 ? 4.671 29.679 -1.474 1.00 93.69 96 LEU A N 1
ATOM 753 C CA . LEU A 1 96 ? 5.042 29.351 -0.086 1.00 93.69 96 LEU A CA 1
ATOM 754 C C . LEU A 1 96 ? 3.930 28.606 0.670 1.00 93.69 96 LEU A C 1
ATOM 756 O O . LEU A 1 96 ? 4.202 27.579 1.281 1.00 93.69 96 LEU A O 1
ATOM 760 N N . ILE A 1 97 ? 2.666 29.039 0.562 1.00 89.06 97 ILE A N 1
ATOM 761 C CA . ILE A 1 97 ? 1.521 28.306 1.146 1.00 89.06 97 ILE A CA 1
ATOM 762 C C . ILE A 1 97 ? 1.407 26.887 0.562 1.00 89.06 97 ILE A C 1
ATOM 764 O O . ILE A 1 97 ? 1.090 25.939 1.276 1.00 89.06 97 ILE A O 1
ATOM 768 N N . THR A 1 98 ? 1.688 26.731 -0.735 1.00 91.00 98 THR A N 1
ATOM 769 C CA . THR A 1 98 ? 1.612 25.432 -1.423 1.00 91.00 98 THR A CA 1
ATOM 770 C C . THR A 1 98 ? 2.761 24.515 -0.995 1.00 91.00 98 THR A C 1
ATOM 772 O O . THR A 1 98 ? 2.526 23.346 -0.713 1.00 91.00 98 THR A O 1
ATOM 775 N N . GLY A 1 99 ? 3.983 25.047 -0.891 1.00 93.31 99 GLY A N 1
ATOM 776 C CA . GLY A 1 99 ? 5.171 24.321 -0.448 1.00 93.31 99 GLY A CA 1
ATOM 777 C C . GLY A 1 99 ? 5.087 23.905 1.019 1.00 93.31 99 GLY A C 1
ATOM 778 O O . GLY A 1 99 ? 5.323 22.739 1.317 1.00 93.31 99 GLY A O 1
ATOM 779 N N . LEU A 1 100 ? 4.668 24.798 1.925 1.00 91.62 100 LEU A N 1
ATOM 780 C CA . LEU A 1 100 ? 4.444 24.459 3.338 1.00 91.62 100 LEU A CA 1
ATOM 781 C C . LEU A 1 100 ? 3.331 23.409 3.495 1.00 91.62 100 LEU A C 1
ATOM 783 O O . LEU A 1 100 ? 3.504 22.435 4.223 1.00 91.62 100 LEU A O 1
ATOM 787 N N . GLY A 1 101 ? 2.214 23.559 2.772 1.00 89.00 101 GLY A N 1
ATOM 788 C CA . GLY A 1 101 ? 1.119 22.583 2.781 1.00 89.00 101 GLY A CA 1
ATOM 789 C C . GLY A 1 101 ? 1.535 21.201 2.261 1.00 89.00 101 GLY A C 1
ATOM 790 O O . GLY A 1 101 ? 1.170 20.190 2.857 1.00 89.00 101 GLY A O 1
ATOM 791 N N . LEU A 1 102 ? 2.351 21.146 1.201 1.00 90.69 102 LEU A N 1
ATOM 792 C CA . LEU A 1 102 ? 2.951 19.898 0.724 1.00 90.69 102 LEU A CA 1
ATOM 793 C C . LEU A 1 102 ? 3.967 19.335 1.728 1.00 90.69 102 LEU A C 1
ATOM 795 O O . LEU A 1 102 ? 3.928 18.143 1.985 1.00 90.69 102 LEU A O 1
ATOM 799 N N . SER A 1 103 ? 4.809 20.164 2.354 1.00 90.94 103 SER A N 1
ATOM 800 C CA . SER A 1 103 ? 5.814 19.712 3.341 1.00 90.94 103 SER A CA 1
ATOM 801 C C . SER A 1 103 ? 5.166 19.031 4.545 1.00 90.94 103 SER A C 1
ATOM 803 O O . SER A 1 103 ? 5.725 18.113 5.137 1.00 90.94 103 SER A O 1
ATOM 805 N N . LEU A 1 104 ? 3.959 19.479 4.889 1.00 84.88 104 LEU A N 1
ATOM 806 C CA . LEU A 1 104 ? 3.129 18.877 5.916 1.00 84.88 104 LEU A CA 1
ATOM 807 C C . LEU A 1 104 ? 2.475 17.571 5.426 1.00 84.88 104 LEU A C 1
ATOM 809 O O . LEU A 1 104 ? 2.597 16.551 6.103 1.00 84.88 104 LEU A O 1
ATOM 813 N N . LEU A 1 105 ? 1.799 17.569 4.272 1.00 85.25 105 LEU A N 1
ATOM 814 C CA . LEU A 1 105 ? 0.941 16.452 3.836 1.00 85.25 105 LEU A CA 1
ATOM 815 C C . LEU A 1 105 ? 1.655 15.326 3.065 1.00 85.25 105 LEU A C 1
ATOM 817 O O . LEU A 1 105 ? 1.301 14.163 3.236 1.00 85.25 105 LEU A O 1
ATOM 821 N N . LEU A 1 106 ? 2.622 15.658 2.211 1.00 88.25 106 LEU A N 1
ATOM 822 C CA . LEU A 1 106 ? 3.329 14.712 1.345 1.00 88.25 106 LEU A CA 1
ATOM 823 C C . LEU A 1 106 ? 4.366 13.922 2.148 1.00 88.25 106 LEU A C 1
ATOM 825 O O . LEU A 1 106 ? 5.133 14.501 2.917 1.00 88.25 106 LEU A O 1
ATOM 829 N N . ARG A 1 107 ? 4.424 12.609 1.937 1.00 87.25 107 ARG A N 1
ATOM 830 C CA . ARG A 1 107 ? 5.559 11.753 2.300 1.00 87.25 107 ARG A CA 1
ATOM 831 C C . ARG A 1 107 ? 6.042 10.997 1.075 1.00 87.25 107 ARG A C 1
ATOM 833 O O . ARG A 1 107 ? 5.264 10.771 0.149 1.00 87.25 107 ARG A O 1
ATOM 840 N N . THR A 1 108 ? 7.336 10.714 1.063 1.00 85.81 108 THR A N 1
ATOM 841 C CA . THR A 1 108 ? 8.064 10.166 -0.077 1.00 85.81 108 THR A CA 1
ATOM 842 C C . THR A 1 108 ? 9.423 9.662 0.379 1.00 85.81 108 THR A C 1
ATOM 844 O O . THR A 1 108 ? 10.086 10.321 1.177 1.00 85.81 108 THR A O 1
ATOM 847 N N . ASP A 1 109 ? 9.831 8.541 -0.194 1.00 79.50 109 ASP A N 1
ATOM 848 C CA . ASP A 1 109 ? 11.159 7.937 -0.120 1.00 79.50 109 ASP A CA 1
ATOM 849 C C . ASP A 1 109 ? 12.135 8.589 -1.121 1.00 79.50 109 ASP A C 1
ATOM 851 O O . ASP A 1 109 ? 13.338 8.689 -0.884 1.00 79.50 109 ASP A O 1
ATOM 855 N N . ALA A 1 110 ? 11.615 9.104 -2.241 1.00 83.88 110 ALA A N 1
ATOM 856 C CA . ALA A 1 110 ? 12.427 9.621 -3.335 1.00 83.88 110 ALA A CA 1
ATOM 857 C C . ALA A 1 110 ? 12.535 11.161 -3.377 1.00 83.88 110 ALA A C 1
ATOM 859 O O . ALA A 1 110 ? 11.543 11.894 -3.379 1.00 83.88 110 ALA A O 1
ATOM 860 N N . VAL A 1 111 ? 13.764 11.670 -3.527 1.00 89.62 111 VAL A N 1
ATOM 861 C CA . VAL A 1 111 ? 14.098 13.115 -3.543 1.00 89.62 111 VAL A CA 1
ATOM 862 C C . VAL A 1 111 ? 13.468 13.885 -4.721 1.00 89.62 111 VAL A C 1
ATOM 864 O O . VAL A 1 111 ? 13.342 15.107 -4.677 1.00 89.62 111 VAL A O 1
ATOM 867 N N . TRP A 1 112 ? 13.013 13.195 -5.769 1.00 89.06 112 TRP A N 1
ATOM 868 C CA . TRP A 1 112 ? 12.391 13.807 -6.950 1.00 89.06 112 TRP A CA 1
ATOM 869 C C . TRP A 1 112 ? 10.880 14.045 -6.836 1.00 89.06 112 TRP A C 1
ATOM 871 O O . TRP A 1 112 ? 10.335 14.893 -7.553 1.00 89.06 112 TRP A O 1
ATOM 881 N N . VAL A 1 113 ? 10.188 13.335 -5.941 1.00 91.56 113 VAL A N 1
ATOM 882 C CA . VAL A 1 113 ? 8.731 13.454 -5.769 1.00 91.56 113 VAL A CA 1
ATOM 883 C C . VAL A 1 113 ? 8.319 14.850 -5.295 1.00 91.56 113 VAL A C 1
ATOM 885 O O . VAL A 1 113 ? 7.319 15.353 -5.811 1.00 91.56 113 VAL A O 1
ATOM 888 N N . PRO A 1 114 ? 9.036 15.538 -4.380 1.00 93.44 114 PRO A N 1
ATOM 889 C CA . PRO A 1 114 ? 8.641 16.879 -3.969 1.00 93.44 114 PRO A CA 1
ATOM 890 C C . PRO A 1 114 ? 8.798 17.940 -5.079 1.00 93.44 114 PRO A C 1
ATOM 892 O O . PRO A 1 114 ? 7.847 18.703 -5.273 1.00 93.44 114 PRO A O 1
ATOM 895 N N . PRO A 1 115 ? 9.888 17.979 -5.880 1.00 94.44 115 PRO A N 1
ATOM 896 C CA . PRO A 1 115 ? 9.943 18.769 -7.112 1.00 94.44 115 PRO A CA 1
ATOM 897 C C . PRO A 1 115 ? 8.814 18.451 -8.102 1.00 94.44 115 PRO A C 1
ATOM 899 O O . PRO A 1 115 ? 8.192 19.380 -8.623 1.00 94.44 115 PRO A O 1
ATOM 902 N N . LEU A 1 116 ? 8.475 17.173 -8.321 1.00 92.00 116 LEU A N 1
ATOM 903 C CA . LEU A 1 116 ? 7.348 16.785 -9.180 1.00 92.00 116 LEU A CA 1
ATOM 904 C C . LEU A 1 116 ? 6.009 17.311 -8.628 1.00 92.00 116 LEU A C 1
ATOM 906 O O . LEU A 1 116 ? 5.269 17.990 -9.343 1.00 92.00 116 LEU A O 1
ATOM 910 N N . ALA A 1 117 ? 5.723 17.066 -7.347 1.00 94.25 117 ALA A N 1
ATOM 911 C CA . ALA A 1 117 ? 4.502 17.499 -6.666 1.00 94.25 117 ALA A CA 1
ATOM 912 C C . ALA A 1 117 ? 4.353 19.024 -6.694 1.00 94.25 117 ALA A C 1
ATOM 914 O O . ALA A 1 117 ? 3.276 19.538 -7.001 1.00 94.25 117 ALA A O 1
ATOM 915 N N . ALA A 1 118 ? 5.443 19.752 -6.432 1.00 94.75 118 ALA A N 1
ATOM 916 C CA . ALA A 1 118 ? 5.511 21.201 -6.562 1.00 94.75 118 ALA A CA 1
ATOM 917 C C . ALA A 1 118 ? 5.211 21.656 -7.998 1.00 94.75 118 ALA A C 1
ATOM 919 O O . ALA A 1 118 ? 4.444 22.601 -8.199 1.00 94.75 118 ALA A O 1
ATOM 920 N N . THR A 1 119 ? 5.770 20.973 -8.998 1.00 93.31 119 THR A N 1
ATOM 921 C CA . THR A 1 119 ? 5.620 21.368 -10.401 1.00 93.31 119 THR A CA 1
ATOM 922 C C . THR A 1 119 ? 4.209 21.105 -10.927 1.00 93.31 119 THR A C 1
ATOM 924 O O . THR A 1 119 ? 3.635 21.976 -11.581 1.00 93.31 119 THR A O 1
ATOM 927 N N . ILE A 1 120 ? 3.586 19.983 -10.551 1.00 93.00 120 ILE A N 1
ATOM 928 C CA . ILE A 1 120 ? 2.168 19.700 -10.826 1.00 93.00 120 ILE A CA 1
ATOM 929 C C . ILE A 1 120 ? 1.275 20.722 -10.107 1.00 93.00 120 ILE A C 1
ATOM 931 O O . ILE A 1 120 ? 0.437 21.366 -10.741 1.00 93.00 120 ILE A O 1
ATOM 935 N N . ALA A 1 121 ? 1.475 20.919 -8.798 1.00 92.88 121 ALA A N 1
ATOM 936 C CA . ALA A 1 121 ? 0.653 21.803 -7.972 1.00 92.88 121 ALA A CA 1
ATOM 937 C C . ALA A 1 121 ? 0.660 23.256 -8.463 1.00 92.88 121 ALA A C 1
ATOM 939 O O . ALA A 1 121 ? -0.381 23.916 -8.496 1.00 92.88 121 ALA A O 1
ATOM 940 N N . ILE A 1 122 ? 1.831 23.777 -8.834 1.00 92.88 122 ILE A N 1
ATOM 941 C CA . ILE A 1 122 ? 1.972 25.150 -9.318 1.00 92.88 122 ILE A CA 1
ATOM 942 C C . ILE A 1 122 ? 1.596 25.255 -10.799 1.00 92.88 122 ILE A C 1
ATOM 944 O O . ILE A 1 122 ? 0.850 26.167 -11.150 1.00 92.88 122 ILE A O 1
ATOM 948 N N . GLY A 1 123 ? 2.010 24.315 -11.654 1.00 88.12 123 GLY A N 1
ATOM 949 C CA . GLY A 1 123 ? 1.656 24.300 -13.077 1.00 88.12 123 GLY A CA 1
ATOM 950 C C . GLY A 1 123 ? 0.142 24.257 -13.306 1.00 88.12 123 GLY A C 1
ATOM 951 O O . GLY A 1 123 ? -0.390 25.022 -14.115 1.00 88.12 123 GLY A O 1
ATOM 952 N N . ALA A 1 124 ? -0.586 23.469 -12.510 1.00 88.19 124 ALA A N 1
ATOM 953 C CA . ALA A 1 124 ? -2.045 23.410 -12.549 1.00 88.19 124 ALA A CA 1
ATOM 954 C C . ALA A 1 124 ? -2.724 24.765 -12.282 1.00 88.19 124 ALA A C 1
ATOM 956 O O . ALA A 1 124 ? -3.749 25.054 -12.903 1.00 88.19 124 ALA A O 1
ATOM 957 N N . LYS A 1 125 ? -2.131 25.643 -11.451 1.00 85.44 125 LYS A N 1
ATOM 958 C CA . LYS A 1 125 ? -2.639 27.014 -11.235 1.00 85.44 125 LYS A CA 1
ATOM 959 C C . LYS A 1 125 ? -2.680 27.828 -12.524 1.00 85.44 125 LYS A C 1
ATOM 961 O O . LYS A 1 125 ? -3.465 28.768 -12.588 1.00 85.44 125 LYS A O 1
ATOM 966 N N . TYR A 1 126 ? -1.845 27.527 -13.518 1.00 84.75 126 TYR A N 1
ATOM 967 C CA . TYR A 1 126 ? -1.792 28.246 -14.796 1.00 84.75 126 TYR A CA 1
ATOM 968 C C . TYR A 1 126 ? -2.530 27.499 -15.907 1.00 84.75 126 TYR A C 1
ATOM 970 O O . TYR A 1 126 ? -3.266 28.126 -16.665 1.00 84.75 126 TYR A O 1
ATOM 978 N N . LEU A 1 127 ? -2.364 26.175 -15.974 1.00 84.06 127 LEU A N 1
ATOM 979 C CA . LEU A 1 127 ? -2.868 25.341 -17.066 1.00 84.06 127 LEU A CA 1
ATOM 980 C C . LEU A 1 127 ? -4.343 24.937 -16.898 1.00 84.06 127 LEU A C 1
ATOM 982 O O . LEU A 1 127 ? -5.072 24.885 -17.885 1.00 84.06 127 LEU A O 1
ATOM 986 N N . ILE A 1 128 ? -4.813 24.675 -15.671 1.00 84.94 128 ILE A N 1
ATOM 987 C CA . ILE A 1 128 ? -6.142 24.088 -15.426 1.00 84.94 128 ILE A CA 1
ATOM 988 C C . ILE A 1 128 ? -7.109 25.150 -14.882 1.00 84.94 128 ILE A C 1
ATOM 990 O O . ILE A 1 128 ? -7.380 25.250 -13.679 1.00 84.94 128 ILE A O 1
ATOM 994 N N . ARG A 1 129 ? -7.638 25.973 -15.798 1.00 86.38 129 ARG A N 1
ATOM 995 C CA . ARG A 1 129 ? -8.596 27.048 -15.490 1.00 86.38 129 ARG A CA 1
ATOM 996 C C . ARG A 1 129 ? -9.851 26.982 -16.350 1.00 86.38 129 ARG A C 1
ATOM 998 O O . ARG A 1 129 ? -9.767 26.888 -17.568 1.00 86.38 129 ARG A O 1
ATOM 1005 N N . ILE A 1 130 ? -11.012 27.187 -15.729 1.00 83.44 130 ILE A N 1
ATOM 1006 C CA . ILE A 1 130 ? -12.292 27.390 -16.425 1.00 83.44 130 ILE A CA 1
ATOM 1007 C C . ILE A 1 130 ? -12.791 28.801 -16.105 1.00 83.44 130 ILE A C 1
ATOM 1009 O O . ILE A 1 130 ? -12.875 29.194 -14.942 1.00 83.44 130 ILE A O 1
ATOM 1013 N N . ARG A 1 131 ? -13.075 29.610 -17.140 1.00 79.88 131 ARG A N 1
ATOM 1014 C CA . ARG A 1 131 ? -13.492 31.029 -17.011 1.00 79.88 131 ARG A CA 1
ATOM 1015 C C . ARG A 1 131 ? -12.585 31.845 -16.062 1.00 79.88 131 ARG A C 1
ATOM 1017 O O . ARG A 1 131 ? -13.056 32.647 -15.250 1.00 79.88 131 ARG A O 1
ATOM 1024 N N . GLY A 1 132 ? -11.275 31.588 -16.116 1.00 77.50 132 GLY A N 1
ATOM 1025 C CA . GLY A 1 132 ? -10.256 32.234 -15.278 1.00 77.50 132 GLY A CA 1
ATOM 1026 C C . GLY A 1 132 ? -10.271 31.861 -13.785 1.00 77.50 132 GLY A C 1
ATOM 1027 O O . GLY A 1 132 ? -9.527 32.470 -13.021 1.00 77.50 132 GLY A O 1
ATOM 1028 N N . LYS A 1 133 ? -11.097 30.899 -13.353 1.00 83.38 133 LYS A N 1
ATOM 1029 C CA . LYS A 1 133 ? -11.074 30.320 -11.999 1.00 83.38 133 LYS A CA 1
ATOM 1030 C C . LYS A 1 133 ? -10.226 29.044 -12.004 1.00 83.38 133 LYS A C 1
ATOM 1032 O O . LYS A 1 133 ? -10.176 28.356 -13.024 1.00 83.38 133 LYS A O 1
ATOM 1037 N N . HIS A 1 134 ? -9.534 28.751 -10.904 1.00 88.25 134 HIS A N 1
ATOM 1038 C CA . HIS A 1 134 ? -8.805 27.488 -10.749 1.00 88.25 134 HIS A CA 1
ATOM 1039 C C . HIS A 1 134 ? -9.818 26.352 -10.575 1.00 88.25 134 HIS A C 1
ATOM 1041 O O . HIS A 1 134 ? -10.800 26.531 -9.858 1.00 88.25 134 HIS A O 1
ATOM 1047 N N . VAL A 1 135 ? -9.596 25.206 -11.225 1.00 88.50 135 VAL A N 1
ATOM 1048 C CA . VAL A 1 135 ? -10.492 24.047 -11.056 1.00 88.50 135 VAL A CA 1
ATOM 1049 C C . VAL A 1 135 ? -10.173 23.308 -9.759 1.00 88.50 135 VAL A C 1
ATOM 1051 O O . VAL A 1 135 ? -11.054 23.130 -8.930 1.00 88.50 135 VAL A O 1
ATOM 1054 N N . PHE A 1 136 ? -8.910 22.925 -9.562 1.00 90.50 136 PHE A N 1
ATOM 1055 C CA . PHE A 1 136 ? -8.463 22.121 -8.424 1.00 90.50 136 PHE A CA 1
ATOM 1056 C C . PHE A 1 136 ? -7.671 22.946 -7.408 1.00 90.50 136 PHE A C 1
ATOM 1058 O O . PHE A 1 136 ? -6.933 23.862 -7.784 1.00 90.50 136 PHE A O 1
ATOM 1065 N N . ASN A 1 137 ? -7.749 22.569 -6.127 1.00 90.50 137 ASN A N 1
ATOM 1066 C CA . ASN A 1 137 ? -6.774 23.017 -5.132 1.00 90.50 137 ASN A CA 1
ATOM 1067 C C . ASN A 1 137 ? -5.358 22.561 -5.569 1.00 90.50 137 ASN A C 1
ATOM 1069 O O . ASN A 1 137 ? -5.179 21.393 -5.921 1.00 90.50 137 ASN A O 1
ATOM 1073 N N . PRO A 1 138 ? -4.352 23.455 -5.573 1.00 88.56 138 PRO A N 1
ATOM 1074 C CA . PRO A 1 138 ? -3.040 23.172 -6.152 1.00 88.56 138 PRO A CA 1
ATOM 1075 C C . PRO A 1 138 ? -2.262 22.106 -5.375 1.00 88.56 138 PRO A C 1
ATOM 1077 O O . PRO A 1 138 ? -1.798 21.134 -5.964 1.00 88.56 138 PRO A O 1
ATOM 1080 N N . GLY A 1 139 ? -2.138 22.268 -4.052 1.00 88.31 139 GLY A N 1
ATOM 1081 C CA . GLY A 1 139 ? -1.407 21.328 -3.199 1.00 88.31 139 GLY A CA 1
ATOM 1082 C C . GLY A 1 139 ? -2.087 19.962 -3.162 1.00 88.31 139 GLY A C 1
ATOM 1083 O O . GLY A 1 139 ? -1.409 18.945 -3.250 1.00 88.31 139 GLY A O 1
ATOM 1084 N N . MET A 1 140 ? -3.425 19.949 -3.138 1.00 90.44 140 MET A N 1
ATOM 1085 C CA . MET A 1 140 ? -4.221 18.733 -3.305 1.00 90.44 140 MET A CA 1
ATOM 1086 C C . MET A 1 140 ? -3.877 18.010 -4.608 1.00 90.44 140 MET A C 1
ATOM 1088 O O . MET A 1 140 ? -3.551 16.833 -4.553 1.00 90.44 140 MET A O 1
ATOM 1092 N N . LEU A 1 141 ? -3.934 18.691 -5.760 1.00 91.56 141 LEU A N 1
ATOM 1093 C CA . LEU A 1 141 ? -3.709 18.030 -7.045 1.00 91.56 141 LEU A CA 1
ATOM 1094 C C . LEU A 1 141 ? -2.271 17.516 -7.170 1.00 91.56 141 LEU A C 1
ATOM 1096 O O . LEU A 1 141 ? -2.079 16.396 -7.628 1.00 91.56 141 LEU A O 1
ATOM 1100 N N . GLY A 1 142 ? -1.265 18.282 -6.736 1.00 90.81 142 GLY A N 1
ATOM 1101 C CA . GLY A 1 142 ? 0.123 17.802 -6.678 1.00 90.81 142 GLY A CA 1
ATOM 1102 C C . GLY A 1 142 ? 0.276 16.545 -5.816 1.00 90.81 142 GLY A C 1
ATOM 1103 O O . GLY A 1 142 ? 0.839 15.555 -6.274 1.00 90.81 142 GLY A O 1
ATOM 1104 N N . LEU A 1 143 ? -0.298 16.556 -4.608 1.00 90.38 143 LEU A N 1
ATOM 1105 C CA . LEU A 1 143 ? -0.311 15.417 -3.689 1.00 90.38 143 LEU A CA 1
ATOM 1106 C C . LEU A 1 143 ? -1.005 14.189 -4.299 1.00 90.38 143 LEU A C 1
ATOM 1108 O O . LEU A 1 143 ? -0.396 13.127 -4.372 1.00 90.38 143 LEU A O 1
ATOM 1112 N N . THR A 1 144 ? -2.248 14.316 -4.776 1.00 89.38 144 THR A N 1
ATOM 1113 C CA . THR A 1 144 ? -3.010 13.176 -5.316 1.00 89.38 144 THR A CA 1
ATOM 1114 C C . THR A 1 144 ? -2.428 12.651 -6.621 1.00 89.38 144 THR A C 1
ATOM 1116 O O . THR A 1 144 ? -2.471 11.451 -6.855 1.00 89.38 144 THR A O 1
ATOM 1119 N N . THR A 1 145 ? -1.858 13.516 -7.465 1.00 88.88 145 THR A N 1
ATOM 1120 C CA . THR A 1 145 ? -1.229 13.088 -8.726 1.00 88.88 145 THR A CA 1
ATOM 1121 C C . THR A 1 145 ? 0.061 12.323 -8.437 1.00 88.88 145 THR A C 1
ATOM 1123 O O . THR A 1 145 ? 0.284 11.279 -9.040 1.00 88.88 145 THR A O 1
ATOM 1126 N N . CYS A 1 146 ? 0.872 12.752 -7.463 1.00 89.00 146 CYS A N 1
ATOM 1127 C CA . CYS A 1 146 ? 2.004 11.941 -7.019 1.00 89.00 146 CYS A CA 1
ATOM 1128 C C . CYS A 1 146 ? 1.542 10.613 -6.395 1.00 89.00 146 CYS A C 1
ATOM 1130 O O . CYS A 1 146 ? 2.057 9.575 -6.786 1.00 89.00 146 CYS A O 1
ATOM 1132 N N . ILE A 1 147 ? 0.527 10.599 -5.522 1.00 85.44 147 ILE A N 1
ATOM 1133 C CA . ILE A 1 147 ? 0.011 9.343 -4.934 1.00 85.44 147 ILE A CA 1
ATOM 1134 C C . ILE A 1 147 ? -0.491 8.361 -6.014 1.00 85.44 147 ILE A C 1
ATOM 1136 O O . ILE A 1 147 ? -0.259 7.162 -5.894 1.00 85.44 147 ILE A O 1
ATOM 1140 N N . LEU A 1 148 ? -1.144 8.845 -7.080 1.00 83.75 148 LEU A N 1
ATOM 1141 C CA . LEU A 1 148 ? -1.627 7.996 -8.180 1.00 83.75 148 LEU A CA 1
ATOM 1142 C C . LEU A 1 148 ? -0.523 7.526 -9.140 1.00 83.75 148 LEU A C 1
ATOM 1144 O O . LEU A 1 148 ? -0.585 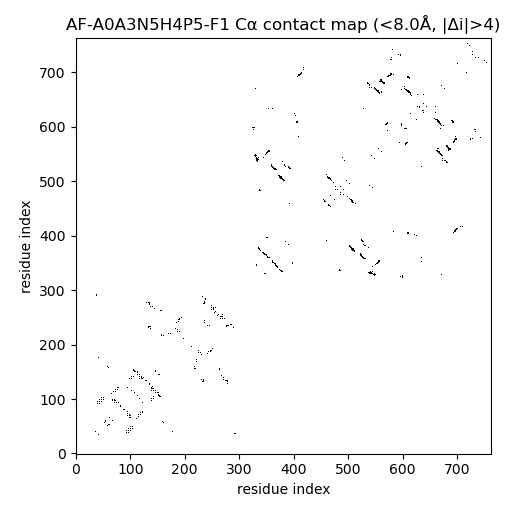6.396 -9.614 1.00 83.75 148 LEU A O 1
ATOM 1148 N N . PHE A 1 149 ? 0.436 8.394 -9.479 1.00 82.81 149 PHE A N 1
ATOM 1149 C CA . PHE A 1 149 ? 1.324 8.187 -10.634 1.00 82.81 149 PHE A CA 1
ATOM 1150 C C . PHE A 1 149 ? 2.819 8.140 -10.306 1.00 82.81 149 PHE A C 1
ATOM 1152 O O . PHE A 1 149 ? 3.596 7.734 -11.164 1.00 82.81 149 PHE A O 1
ATOM 1159 N N . SER A 1 150 ? 3.252 8.552 -9.109 1.00 76.31 150 SER A N 1
ATOM 1160 C CA . SER A 1 150 ? 4.669 8.470 -8.735 1.00 76.31 150 SER A CA 1
ATOM 1161 C C . SER A 1 150 ? 5.045 7.080 -8.230 1.00 76.31 150 SER A C 1
ATOM 1163 O O . SER A 1 150 ? 6.166 6.649 -8.453 1.00 76.31 150 SER A O 1
ATOM 1165 N N . GLY A 1 151 ? 4.142 6.386 -7.526 1.00 71.50 151 GLY A N 1
ATOM 1166 C CA . GLY A 1 151 ? 4.454 5.124 -6.842 1.00 71.50 151 GLY A CA 1
ATOM 1167 C C . GLY A 1 151 ? 5.413 5.265 -5.649 1.00 71.50 151 GLY A C 1
ATOM 1168 O O . GLY A 1 151 ? 5.719 4.258 -5.019 1.00 71.50 151 GLY A O 1
ATOM 1169 N N . HIS A 1 152 ? 5.825 6.493 -5.330 1.00 79.38 152 HIS A N 1
ATOM 1170 C CA . HIS A 1 152 ? 6.807 6.900 -4.316 1.00 79.38 152 HIS A CA 1
ATOM 1171 C C . HIS A 1 152 ? 6.232 8.022 -3.421 1.00 79.38 152 HIS A C 1
ATOM 1173 O O . HIS A 1 152 ? 6.942 8.869 -2.896 1.00 79.38 152 HIS A O 1
ATOM 1179 N N . ALA A 1 153 ? 4.901 8.123 -3.325 1.00 84.75 153 ALA A N 1
ATOM 1180 C CA . ALA A 1 153 ? 4.219 9.197 -2.608 1.00 84.75 153 ALA A CA 1
ATOM 1181 C C . ALA A 1 153 ? 3.034 8.676 -1.801 1.00 84.75 153 ALA A C 1
ATOM 1183 O O . ALA A 1 153 ? 2.179 7.959 -2.321 1.00 84.75 153 ALA A O 1
ATOM 1184 N N . TRP A 1 154 ? 2.938 9.110 -0.547 1.00 84.38 154 TRP A N 1
ATOM 1185 C CA . TRP A 1 154 ? 1.813 8.813 0.334 1.00 84.38 154 TRP A CA 1
ATOM 1186 C C . TRP A 1 154 ? 1.458 10.011 1.223 1.00 84.38 154 TRP A C 1
ATOM 1188 O O . TRP A 1 154 ? 2.108 11.057 1.208 1.00 84.38 154 TRP A O 1
ATOM 1198 N N . CYS A 1 155 ? 0.377 9.866 1.985 1.00 81.25 155 CYS A N 1
ATOM 1199 C CA . CYS A 1 155 ? -0.070 10.818 2.997 1.00 81.25 155 CYS A CA 1
ATOM 1200 C C . CYS A 1 155 ? -0.580 10.009 4.192 1.00 81.25 155 CYS A C 1
ATOM 1202 O O . CYS A 1 155 ? -1.578 9.298 4.060 1.00 81.25 155 CYS A O 1
ATOM 1204 N N . SER A 1 156 ? 0.091 10.080 5.344 1.00 62.25 156 SER A N 1
ATOM 1205 C CA . SER A 1 156 ? -0.372 9.379 6.548 1.00 62.25 156 SER A CA 1
ATOM 1206 C C . SER A 1 156 ? -1.435 10.209 7.289 1.00 62.25 156 SER A C 1
ATOM 1208 O O . SER A 1 156 ? -1.202 11.391 7.566 1.00 62.25 156 SER A O 1
ATOM 1210 N N . PRO A 1 157 ? -2.593 9.623 7.657 1.00 54.06 157 PRO A N 1
ATOM 1211 C CA . PRO A 1 157 ? -3.550 10.275 8.547 1.00 54.06 157 PRO A CA 1
ATOM 1212 C C . PRO A 1 157 ? -3.031 10.397 9.988 1.00 54.06 157 PRO A C 1
ATOM 1214 O O . PRO A 1 157 ? -3.271 11.416 10.634 1.00 54.06 157 PRO A O 1
ATOM 1217 N N . SER A 1 158 ? -2.330 9.373 10.489 1.00 51.75 158 SER A N 1
ATOM 1218 C CA . SER A 1 158 ? -1.946 9.219 11.901 1.00 51.75 158 SER A CA 1
ATOM 1219 C C . SER A 1 158 ? -0.705 10.016 12.306 1.00 51.75 158 SER A C 1
ATOM 1221 O O . SER A 1 158 ? -0.530 10.295 13.491 1.00 51.75 158 SER A O 1
ATOM 1223 N N . GLN A 1 159 ? 0.115 10.460 11.343 1.00 58.34 159 GLN A N 1
ATOM 1224 C CA . GLN A 1 159 ? 1.390 11.158 11.588 1.00 58.34 159 GLN A CA 1
ATOM 1225 C C . GLN A 1 159 ? 1.293 12.428 12.457 1.00 58.34 159 GLN A C 1
ATOM 1227 O O . GLN A 1 159 ? 2.318 12.956 12.864 1.00 58.34 159 GLN A O 1
ATOM 1232 N N . TRP A 1 160 ? 0.090 12.940 12.721 1.00 61.31 160 TRP A N 1
ATOM 1233 C CA . TRP A 1 160 ? -0.157 14.173 13.475 1.00 61.31 160 TRP A CA 1
ATOM 1234 C C . TRP A 1 160 ? -0.368 13.973 14.986 1.00 61.31 160 TRP A C 1
ATOM 1236 O O . TRP A 1 160 ? -0.381 14.961 15.719 1.00 61.31 160 TRP A O 1
ATOM 1246 N N . GLY A 1 161 ? -0.505 12.724 15.447 1.00 51.59 161 GLY A N 1
ATOM 1247 C CA . GLY A 1 161 ? -0.696 12.372 16.859 1.00 51.59 161 GLY A CA 1
ATOM 1248 C C . GLY A 1 161 ? -2.078 12.714 17.440 1.00 51.59 161 GLY A C 1
ATOM 1249 O O . GLY A 1 161 ? -2.887 13.406 16.828 1.00 51.59 161 GLY A O 1
ATOM 1250 N N . GLU A 1 162 ? -2.338 12.231 18.660 1.00 51.47 162 GLU A N 1
ATOM 1251 C CA . GLU A 1 162 ? -3.631 12.344 19.368 1.00 51.47 162 GLU A CA 1
ATOM 1252 C C . GLU A 1 162 ? -3.578 13.312 20.574 1.00 51.47 162 GLU A C 1
ATOM 1254 O O . GLU A 1 162 ? -4.234 13.125 21.597 1.00 51.47 162 GLU A O 1
ATOM 1259 N N . GLY A 1 163 ? -2.753 14.361 20.494 1.00 54.38 163 GLY A N 1
ATOM 1260 C CA . GLY A 1 163 ? -2.532 15.289 21.609 1.00 54.38 163 GLY A CA 1
ATOM 1261 C C . GLY A 1 163 ? -3.584 16.399 21.710 1.00 54.38 163 GLY A C 1
ATOM 1262 O O . GLY A 1 163 ? -3.601 17.300 20.874 1.00 54.38 163 GLY A O 1
ATOM 1263 N N . MET A 1 164 ? -4.389 16.431 22.782 1.00 50.38 164 MET A N 1
ATOM 1264 C CA . MET A 1 164 ? -5.398 17.493 23.003 1.00 50.38 164 MET A CA 1
ATOM 1265 C C . MET A 1 164 ? -4.820 18.921 22.950 1.00 50.38 164 MET A C 1
ATOM 1267 O O . MET A 1 164 ? -5.477 19.834 22.451 1.00 50.38 164 MET A O 1
ATOM 1271 N N . ALA A 1 165 ? -3.580 19.117 23.413 1.00 51.62 165 ALA A N 1
ATOM 1272 C CA . ALA A 1 165 ? -2.883 20.405 23.347 1.00 51.62 165 ALA A CA 1
ATOM 1273 C C . ALA A 1 165 ? -2.688 20.903 21.900 1.00 51.62 165 ALA A C 1
ATOM 1275 O O . ALA A 1 165 ? -2.794 22.100 21.634 1.00 51.62 165 ALA A O 1
ATOM 1276 N N . LEU A 1 166 ? -2.477 19.979 20.956 1.00 55.00 166 LEU A N 1
ATOM 1277 C CA . LEU A 1 166 ? -2.383 20.271 19.528 1.00 55.00 166 LEU A CA 1
ATOM 1278 C C . LEU A 1 166 ? -3.727 20.761 18.983 1.00 55.00 166 LEU A C 1
ATOM 1280 O O . LEU A 1 166 ? -3.792 21.795 18.324 1.00 55.00 166 LEU A O 1
ATOM 1284 N N . LEU A 1 167 ? -4.815 20.064 19.323 1.00 57.31 167 LEU A N 1
ATOM 1285 C CA . LEU A 1 167 ? -6.170 20.433 18.908 1.00 57.31 167 LEU A CA 1
ATOM 1286 C C . LEU A 1 167 ? -6.633 21.773 19.486 1.00 57.31 167 LEU A C 1
ATOM 1288 O O . LEU A 1 167 ? -7.293 22.527 18.774 1.00 57.31 167 LEU A O 1
ATOM 1292 N N . ALA A 1 168 ? -6.242 22.119 20.715 1.00 56.69 168 ALA A N 1
ATOM 1293 C CA . ALA A 1 168 ? -6.477 23.453 21.268 1.00 56.69 168 ALA A CA 1
ATOM 1294 C C . ALA A 1 168 ? -5.766 24.541 20.436 1.00 56.69 168 ALA A C 1
ATOM 1296 O O . ALA A 1 168 ? -6.389 25.531 20.044 1.00 56.69 168 ALA A O 1
ATOM 1297 N N . TRP A 1 169 ? -4.492 24.320 20.086 1.00 58.50 169 TRP A N 1
ATOM 1298 C CA . TRP A 1 169 ? -3.720 25.205 19.202 1.00 58.50 169 TRP A CA 1
ATOM 1299 C C . TRP A 1 169 ? -4.370 25.349 17.815 1.00 58.50 169 TRP A C 1
ATOM 1301 O O . TRP A 1 169 ? -4.538 26.460 17.302 1.00 58.50 169 TRP A O 1
ATOM 1311 N N . PHE A 1 170 ? -4.799 24.232 17.223 1.00 61.59 170 PHE A N 1
ATOM 1312 C CA . PHE A 1 170 ? -5.442 24.200 15.911 1.00 61.59 170 PHE A CA 1
ATOM 1313 C C . PHE A 1 170 ? -6.824 24.844 15.881 1.00 61.59 170 PHE A C 1
ATOM 1315 O O . PHE A 1 170 ? -7.134 25.541 14.916 1.00 61.59 170 PHE A O 1
ATOM 1322 N N . ALA A 1 171 ? -7.656 24.634 16.902 1.00 60.59 171 ALA A N 1
ATOM 1323 C CA . ALA A 1 171 ? -8.987 25.223 16.964 1.00 60.59 171 ALA A CA 1
ATOM 1324 C C . ALA A 1 171 ? -8.898 26.755 17.013 1.00 60.59 171 ALA A C 1
ATOM 1326 O O . ALA A 1 171 ? -9.561 27.435 16.230 1.00 60.59 171 ALA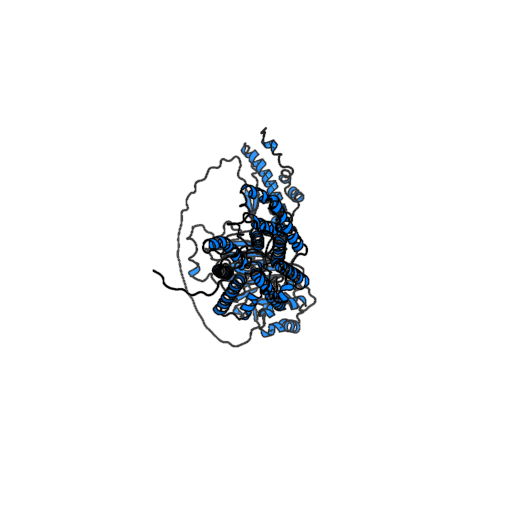 A O 1
ATOM 1327 N N . VAL A 1 172 ? -8.021 27.298 17.865 1.00 63.38 172 VAL A N 1
ATOM 1328 C CA . VAL A 1 172 ? -7.826 28.749 18.003 1.00 63.38 172 VAL A CA 1
ATOM 1329 C C . VAL A 1 172 ? -7.274 29.363 16.711 1.00 63.38 172 VAL A C 1
ATOM 1331 O O . VAL A 1 172 ? -7.844 30.327 16.194 1.00 63.38 172 VAL A O 1
ATOM 1334 N N . LEU A 1 173 ? -6.196 28.807 16.146 1.00 61.47 173 LEU A N 1
ATOM 1335 C CA . LEU A 1 173 ? -5.536 29.410 14.982 1.00 61.47 173 LEU A CA 1
ATOM 1336 C C . LEU A 1 173 ? -6.208 29.092 13.641 1.00 61.47 173 LEU A C 1
ATOM 1338 O O . LEU A 1 173 ? -6.257 29.966 12.777 1.00 61.47 173 LEU A O 1
ATOM 1342 N N . GLY A 1 174 ? -6.788 27.904 13.461 1.00 62.31 174 GLY A N 1
ATOM 1343 C CA . GLY A 1 174 ? -7.588 27.572 12.277 1.00 62.31 174 GLY A CA 1
ATOM 1344 C C . GLY A 1 174 ? -8.814 28.479 12.156 1.00 62.31 174 GLY A C 1
ATOM 1345 O O . GLY A 1 174 ? -9.086 29.032 11.085 1.00 62.31 174 GLY A O 1
ATOM 1346 N N . LEU A 1 175 ? -9.494 28.740 13.279 1.00 64.06 175 LEU A N 1
ATOM 1347 C CA . LEU A 1 175 ? -10.608 29.685 13.334 1.00 64.06 175 LEU A CA 1
ATOM 1348 C C . LEU A 1 175 ? -10.140 31.138 13.116 1.00 64.06 175 LEU A C 1
ATOM 1350 O O . LEU A 1 175 ? -10.804 31.888 12.397 1.00 64.06 175 LEU A O 1
ATOM 1354 N N . ALA A 1 176 ? -8.975 31.538 13.643 1.00 60.94 176 ALA A N 1
ATOM 1355 C CA . ALA A 1 176 ? -8.385 32.862 13.401 1.00 60.94 176 ALA A CA 1
ATOM 1356 C C . ALA A 1 176 ? -7.969 33.090 11.930 1.00 60.94 176 ALA A C 1
ATOM 1358 O O . ALA A 1 176 ? -8.185 34.174 11.385 1.00 60.94 176 ALA A O 1
ATOM 1359 N N . VAL A 1 177 ? -7.423 32.070 11.260 1.00 58.84 177 VAL A N 1
ATOM 1360 C CA . VAL A 1 177 ? -7.080 32.119 9.829 1.00 58.84 177 VAL A CA 1
ATOM 1361 C C . VAL A 1 177 ? -8.345 32.216 8.976 1.00 58.84 177 VAL A C 1
ATOM 1363 O O . VAL A 1 177 ? -8.461 33.115 8.139 1.00 58.84 177 VAL A O 1
ATOM 1366 N N . VAL A 1 178 ? -9.318 31.323 9.183 1.00 59.56 178 VAL A N 1
ATOM 1367 C CA . VAL A 1 178 ? -10.473 31.225 8.277 1.00 59.56 178 VAL A CA 1
ATOM 1368 C C . VAL A 1 178 ? -11.518 32.323 8.525 1.00 59.56 178 VAL A C 1
ATOM 1370 O O . VAL A 1 178 ? -12.146 32.795 7.573 1.00 59.56 178 VAL A O 1
ATOM 1373 N N . SER A 1 179 ? -11.624 32.861 9.747 1.00 60.41 179 SER A N 1
ATOM 1374 C CA . SER A 1 179 ? -12.408 34.085 10.008 1.00 60.41 179 SER A CA 1
ATOM 1375 C C . SER A 1 179 ? -11.878 35.323 9.265 1.00 60.41 179 SER A C 1
ATOM 1377 O O . SER A 1 179 ? -12.653 36.242 9.000 1.00 60.41 179 SER A O 1
ATOM 1379 N N . ARG A 1 180 ? -10.601 35.332 8.845 1.00 60.19 180 ARG A N 1
ATOM 1380 C CA . ARG A 1 180 ? -10.005 36.378 7.988 1.00 60.19 180 ARG A CA 1
ATOM 1381 C C . ARG A 1 180 ? -9.941 36.001 6.496 1.00 60.19 180 ARG A C 1
ATOM 1383 O O . ARG A 1 180 ? -9.685 36.879 5.675 1.00 60.19 180 ARG A O 1
ATOM 1390 N N . SER A 1 181 ? -10.188 34.739 6.119 1.00 55.78 181 SER A N 1
ATOM 1391 C CA . SER A 1 181 ? -10.217 34.286 4.712 1.00 55.78 181 SER A CA 1
ATOM 1392 C C . SER A 1 181 ? -11.601 34.367 4.046 1.00 55.78 181 SER A C 1
ATOM 1394 O O . SER A 1 181 ? -11.719 34.101 2.851 1.00 55.78 181 SER A O 1
ATOM 1396 N N . PHE A 1 182 ? -12.641 34.767 4.792 1.00 58.41 182 PHE A N 1
ATOM 1397 C CA . PHE A 1 182 ? -14.032 34.911 4.325 1.00 58.41 182 PHE A CA 1
ATOM 1398 C C . PHE A 1 182 ? -14.695 33.605 3.833 1.00 58.41 182 PHE A C 1
ATOM 1400 O O . PHE A 1 182 ? -15.632 33.647 3.032 1.00 58.41 182 PHE A O 1
ATOM 1407 N N . ARG A 1 183 ? -14.226 32.440 4.306 1.00 72.06 183 ARG A N 1
ATOM 1408 C CA . ARG A 1 183 ? -14.749 31.108 3.929 1.00 72.06 183 ARG A CA 1
ATOM 1409 C C . ARG A 1 183 ? -14.987 30.185 5.142 1.00 72.06 183 ARG A C 1
ATOM 1411 O O . ARG A 1 183 ? -14.883 28.970 5.032 1.00 72.06 183 ARG A O 1
ATOM 1418 N N . THR A 1 184 ? -15.347 30.738 6.307 1.00 76.12 184 THR A N 1
ATOM 1419 C CA . THR A 1 184 ? -15.746 29.941 7.495 1.00 76.12 184 THR A CA 1
ATOM 1420 C C . THR A 1 184 ? -16.962 29.058 7.236 1.00 76.12 184 THR A C 1
ATOM 1422 O O . THR A 1 184 ? -17.083 27.991 7.829 1.00 76.12 184 THR A O 1
ATOM 1425 N N . ASP A 1 185 ? -17.850 29.488 6.342 1.00 86.88 185 ASP A N 1
ATOM 1426 C CA . ASP A 1 185 ? -19.081 28.781 6.003 1.00 86.88 185 ASP A CA 1
ATOM 1427 C C . ASP A 1 185 ? -18.841 27.394 5.387 1.00 86.88 185 ASP A C 1
ATOM 1429 O O . ASP A 1 185 ? -19.528 26.455 5.779 1.00 86.88 185 ASP A O 1
ATOM 1433 N N . VAL A 1 186 ? -17.856 27.224 4.498 1.00 89.19 186 VAL A N 1
ATOM 1434 C CA . VAL A 1 186 ? -17.541 25.902 3.922 1.00 89.19 186 VAL A CA 1
ATOM 1435 C C . VAL A 1 186 ? -16.848 24.978 4.921 1.00 89.19 186 VAL A C 1
ATOM 1437 O O . VAL A 1 186 ? -17.222 23.812 5.026 1.00 89.19 186 VAL A O 1
ATOM 1440 N N . SER A 1 187 ? -15.894 25.500 5.700 1.00 86.94 187 SER A N 1
ATOM 1441 C CA . SER A 1 187 ? -15.167 24.724 6.712 1.00 86.94 187 SER A CA 1
ATOM 1442 C C . SER A 1 187 ? -16.104 24.209 7.807 1.00 86.94 187 SER A C 1
ATOM 1444 O O . SER A 1 187 ? -16.028 23.039 8.172 1.00 86.94 187 SER A O 1
ATOM 1446 N N . LEU A 1 188 ? -17.028 25.048 8.291 1.00 86.62 188 LEU A N 1
ATOM 1447 C CA . LEU A 1 188 ? -18.022 24.652 9.293 1.00 86.62 188 LEU A CA 1
ATOM 1448 C C . LEU A 1 188 ? -19.088 23.709 8.716 1.00 86.62 188 LEU A C 1
ATOM 1450 O O . LEU A 1 188 ? -19.466 22.756 9.391 1.00 86.62 188 LEU A O 1
ATOM 1454 N N . ALA A 1 189 ? -19.540 23.923 7.473 1.00 91.56 189 ALA A N 1
ATOM 1455 C CA . ALA A 1 189 ? -20.493 23.026 6.815 1.00 91.56 189 ALA A CA 1
ATOM 1456 C C . ALA A 1 189 ? -19.914 21.616 6.612 1.00 91.56 189 ALA A C 1
ATOM 1458 O O . ALA A 1 189 ? -20.583 20.628 6.918 1.00 91.56 189 ALA A O 1
ATOM 1459 N N . PHE A 1 190 ? -18.661 21.520 6.156 1.00 93.81 190 PHE A N 1
ATOM 1460 C CA . PHE A 1 190 ? -17.946 20.250 6.038 1.00 93.81 190 PHE A CA 1
ATOM 1461 C C . PHE A 1 190 ? -17.732 19.594 7.406 1.00 93.81 190 PHE A C 1
ATOM 1463 O O . PHE A 1 190 ? -18.136 18.448 7.593 1.00 93.81 190 PHE A O 1
ATOM 1470 N N . LEU A 1 191 ? -17.151 20.312 8.376 1.00 88.44 191 LEU A N 1
ATOM 1471 C CA . LEU A 1 191 ? -16.795 19.737 9.676 1.00 88.44 191 LEU A CA 1
ATOM 1472 C C . LEU A 1 191 ? -18.034 19.295 10.467 1.00 88.44 191 LEU A C 1
ATOM 1474 O O . LEU A 1 191 ? -18.044 18.194 11.009 1.00 88.44 191 LEU A O 1
ATOM 1478 N N . GLY A 1 192 ? -19.099 20.103 10.482 1.00 90.75 192 GLY A N 1
ATOM 1479 C CA . GLY A 1 192 ? -20.368 19.738 11.116 1.00 90.75 192 GLY A CA 1
ATOM 1480 C C . GLY A 1 192 ? -21.002 18.502 10.476 1.00 90.75 192 GLY A C 1
ATOM 1481 O O . GLY A 1 192 ? -21.400 17.581 11.185 1.00 90.75 192 GLY A O 1
ATOM 1482 N N . SER A 1 193 ? -21.016 18.425 9.140 1.00 95.62 193 SER A N 1
ATOM 1483 C CA . SER A 1 193 ? -21.514 17.243 8.419 1.00 95.62 193 SER A CA 1
ATOM 1484 C C . SER A 1 193 ? -20.668 16.002 8.699 1.00 95.62 193 SER A C 1
ATOM 1486 O O . SER A 1 193 ? -21.213 14.925 8.919 1.00 95.62 193 SER A O 1
ATOM 1488 N N . TRP A 1 194 ? -19.341 16.147 8.737 1.00 92.75 194 TRP A N 1
ATOM 1489 C CA . TRP A 1 194 ? -18.415 15.063 9.059 1.00 92.75 194 TRP A CA 1
ATOM 1490 C C . TRP A 1 194 ? -18.667 14.517 10.467 1.00 92.75 194 TRP A C 1
ATOM 1492 O O . TRP A 1 194 ? -18.850 13.313 10.628 1.00 92.75 194 TRP A O 1
ATOM 1502 N N . VAL A 1 195 ? -18.771 15.395 11.471 1.00 90.94 195 VAL A N 1
ATOM 1503 C CA . VAL A 1 195 ? -19.103 15.017 12.855 1.00 90.94 195 VAL A CA 1
ATOM 1504 C C . VAL A 1 195 ? -20.462 14.317 12.928 1.00 90.94 195 VAL A C 1
ATOM 1506 O O . VAL A 1 195 ? -20.548 13.257 13.540 1.00 90.94 195 VAL A O 1
ATOM 1509 N N . LEU A 1 196 ? -21.503 14.848 12.277 1.00 95.06 196 LEU A N 1
ATOM 1510 C CA . LEU A 1 196 ? -22.848 14.255 12.290 1.00 95.06 196 LEU A CA 1
ATOM 1511 C C . LEU A 1 196 ? -22.895 12.871 11.627 1.00 95.06 196 LEU A C 1
ATOM 1513 O O . LEU A 1 196 ? -23.487 11.951 12.186 1.00 95.06 196 LEU A O 1
ATOM 1517 N N . LEU A 1 197 ? -22.238 12.689 10.477 1.00 95.06 197 LEU A N 1
ATOM 1518 C CA . LEU A 1 197 ? -22.165 11.395 9.787 1.00 95.06 197 LEU A CA 1
ATOM 1519 C C . LEU A 1 197 ? -21.385 10.356 10.612 1.00 95.06 197 LEU A C 1
ATOM 1521 O O . LEU A 1 197 ? -21.794 9.197 10.714 1.00 95.06 197 LEU A O 1
ATOM 1525 N N . LYS A 1 198 ? -20.280 10.770 11.247 1.00 89.81 198 LYS A N 1
ATOM 1526 C CA . LYS A 1 198 ? -19.471 9.917 12.131 1.00 89.81 198 LYS A CA 1
ATOM 1527 C C . LYS A 1 198 ? -20.229 9.541 13.406 1.00 89.81 198 LYS A C 1
ATOM 1529 O O . LYS A 1 198 ? -20.268 8.363 13.749 1.00 89.81 198 LYS A O 1
ATOM 1534 N N . LEU A 1 199 ? -20.887 10.503 14.057 1.00 91.56 199 LEU A N 1
ATOM 1535 C CA . LEU A 1 199 ? -21.747 10.281 15.224 1.00 91.56 199 LEU A CA 1
ATOM 1536 C C . LEU A 1 199 ? -22.905 9.337 14.885 1.00 91.56 199 LEU A C 1
ATOM 1538 O O . LEU A 1 199 ? -23.102 8.348 15.583 1.00 91.56 199 LEU A O 1
ATOM 1542 N N . GLY A 1 200 ? -23.617 9.588 13.782 1.00 93.62 200 GLY A N 1
ATOM 1543 C CA . GLY A 1 200 ? -24.702 8.728 13.309 1.00 93.62 200 GLY A CA 1
ATOM 1544 C C . GLY A 1 200 ? -24.244 7.287 13.074 1.00 93.62 200 GLY A C 1
ATOM 1545 O O . GLY A 1 200 ? -24.922 6.357 13.498 1.00 93.62 200 GLY A O 1
ATOM 1546 N N . ARG A 1 201 ? -23.052 7.084 12.491 1.00 88.94 201 ARG A N 1
ATOM 1547 C CA . ARG A 1 201 ? -22.451 5.748 12.330 1.00 88.94 201 ARG A CA 1
ATOM 1548 C C . ARG A 1 201 ? -22.069 5.098 13.661 1.00 88.94 201 ARG A C 1
A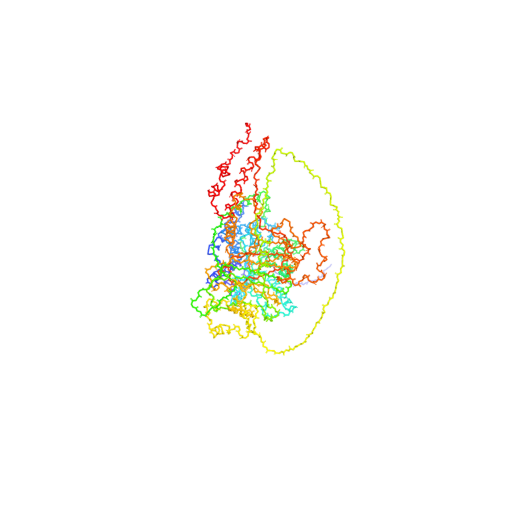TOM 1550 O O . ARG A 1 201 ? -22.305 3.906 13.824 1.00 88.94 201 ARG A O 1
ATOM 1557 N N . VAL A 1 202 ? -21.479 5.851 14.590 1.00 87.19 202 VAL A N 1
ATOM 1558 C CA . VAL A 1 202 ? -21.094 5.357 15.925 1.00 87.19 202 VAL A CA 1
ATOM 1559 C C . VAL A 1 202 ? -22.329 4.904 16.708 1.00 87.19 202 VAL A C 1
ATOM 1561 O O . VAL A 1 202 ? -22.321 3.801 17.249 1.00 87.19 202 VAL A O 1
ATOM 1564 N N . LEU A 1 203 ? -23.410 5.690 16.685 1.00 90.69 203 LEU A N 1
ATOM 1565 C CA . LEU A 1 203 ? -24.692 5.335 17.301 1.00 90.69 203 LEU A CA 1
ATOM 1566 C C . LEU A 1 203 ? -25.340 4.120 16.616 1.00 90.69 203 LEU A C 1
ATOM 1568 O O . LEU A 1 203 ? -25.687 3.155 17.291 1.00 90.69 203 LEU A O 1
ATOM 1572 N N . TRP A 1 204 ? -25.441 4.121 15.282 1.00 90.25 204 TRP A N 1
ATOM 1573 C CA . TRP A 1 204 ? -26.047 3.028 14.505 1.00 90.25 204 TRP A CA 1
ATOM 1574 C C . TRP A 1 204 ? -25.314 1.684 14.660 1.00 90.25 204 TRP A C 1
ATOM 1576 O O . TRP A 1 204 ? -25.940 0.630 14.608 1.00 90.25 204 TRP A O 1
ATOM 1586 N N . LEU A 1 205 ? -23.996 1.706 14.887 1.00 85.56 205 LEU A N 1
ATOM 1587 C CA . LEU A 1 205 ? -23.178 0.510 15.128 1.00 85.56 205 LEU A CA 1
ATOM 1588 C C . LEU A 1 205 ? -23.012 0.149 16.619 1.00 85.56 205 LEU A C 1
ATOM 1590 O O . LEU A 1 205 ? -22.230 -0.755 16.922 1.00 85.56 205 LEU A O 1
ATOM 1594 N N . GLY A 1 206 ? -23.679 0.852 17.544 1.00 83.00 206 GLY A N 1
ATOM 1595 C CA . GLY A 1 206 ? -23.566 0.610 18.990 1.00 83.00 206 GLY A CA 1
ATOM 1596 C C . GLY A 1 206 ? -22.150 0.808 19.552 1.00 83.00 206 GLY A C 1
ATOM 1597 O O . GLY A 1 206 ? -21.738 0.107 20.475 1.00 83.00 206 GLY A O 1
ATOM 1598 N N . GLN A 1 207 ? -21.356 1.707 18.964 1.00 81.06 207 GLN A N 1
ATOM 1599 C CA . GLN A 1 207 ? -19.949 1.906 19.320 1.00 81.06 207 GLN A CA 1
ATOM 1600 C C . GLN A 1 207 ? -19.779 2.852 20.522 1.00 81.06 207 GLN A C 1
ATOM 1602 O O . GLN A 1 207 ? -20.525 3.815 20.695 1.00 81.06 207 GLN A O 1
ATOM 1607 N N . ARG A 1 208 ? -18.745 2.606 21.344 1.00 76.50 208 ARG A N 1
ATOM 1608 C CA . ARG A 1 208 ? -18.403 3.451 22.506 1.00 76.50 208 ARG A CA 1
ATOM 1609 C C . ARG A 1 208 ? -18.134 4.905 22.054 1.00 76.50 208 ARG A C 1
ATOM 1611 O O . ARG A 1 208 ? -17.378 5.078 21.097 1.00 76.50 208 ARG A O 1
ATOM 1618 N N . PRO A 1 209 ? -18.618 5.952 22.758 1.00 73.19 209 PRO A N 1
ATOM 1619 C CA . PRO A 1 209 ? -18.418 7.355 22.358 1.00 73.19 209 PRO A CA 1
ATOM 1620 C C . PRO A 1 209 ? -16.955 7.776 22.137 1.00 73.19 209 PRO A C 1
ATOM 1622 O O . PRO A 1 209 ? -16.678 8.609 21.277 1.00 73.19 209 PRO A O 1
ATOM 1625 N N . ALA A 1 210 ? -16.001 7.154 22.840 1.00 72.19 210 ALA A N 1
ATOM 1626 C CA . ALA A 1 210 ? -14.564 7.368 22.638 1.00 72.19 210 ALA A CA 1
ATOM 1627 C C . ALA A 1 210 ? -14.095 7.109 21.188 1.00 72.19 210 ALA A C 1
ATOM 1629 O O . ALA A 1 210 ? -13.159 7.754 20.720 1.00 72.19 210 ALA A O 1
ATOM 1630 N N . VAL A 1 211 ? -14.780 6.224 20.449 1.00 70.69 211 VAL A N 1
ATOM 1631 C CA . VAL A 1 211 ? -14.505 5.939 19.031 1.00 70.69 211 VAL A CA 1
ATOM 1632 C C . VAL A 1 211 ? -14.768 7.167 18.154 1.00 70.69 211 VAL A C 1
ATOM 1634 O O . VAL A 1 211 ? -14.002 7.426 17.227 1.00 70.69 211 VAL A O 1
ATOM 1637 N N . LEU A 1 212 ? -15.802 7.962 18.462 1.00 79.44 212 LEU A N 1
ATOM 1638 C CA . LEU A 1 212 ? -16.052 9.230 17.772 1.00 79.44 212 LEU A CA 1
ATOM 1639 C C . LEU A 1 212 ? -14.946 10.247 18.071 1.00 79.44 212 LEU A C 1
ATOM 1641 O O . LEU A 1 212 ? -14.503 10.935 17.158 1.00 79.44 212 LEU A O 1
ATOM 1645 N N . GLY A 1 213 ? -14.477 10.301 19.323 1.00 71.12 213 GLY A N 1
ATOM 1646 C CA . GLY A 1 213 ? -13.331 11.119 19.721 1.00 71.12 213 GLY A CA 1
ATOM 1647 C C . GLY A 1 213 ? -12.106 10.807 18.863 1.00 71.12 213 GLY A C 1
ATOM 1648 O O . GLY A 1 213 ? -11.696 11.637 18.059 1.00 71.12 213 GLY A O 1
ATOM 1649 N N . HIS A 1 214 ? -11.589 9.581 18.949 1.00 71.69 214 HIS A N 1
ATOM 1650 C CA . HIS A 1 214 ? -10.428 9.118 18.177 1.00 71.69 214 HIS A CA 1
ATOM 1651 C C . HIS A 1 214 ? -10.561 9.387 16.658 1.00 71.69 214 HIS A C 1
ATOM 1653 O O . HIS A 1 214 ? -9.633 9.898 16.035 1.00 71.69 214 HIS A O 1
ATOM 1659 N N . GLN A 1 215 ? -11.744 9.177 16.061 1.00 75.62 215 GLN A N 1
ATOM 1660 C CA . GLN A 1 215 ? -11.991 9.469 14.636 1.00 75.62 215 GLN A CA 1
ATOM 1661 C C . GLN A 1 215 ? -12.017 10.968 14.261 1.00 75.62 215 GLN A C 1
ATOM 1663 O O . GLN A 1 215 ? -11.949 11.292 13.072 1.00 75.62 215 GLN A O 1
ATOM 1668 N N . LEU A 1 216 ? -12.127 11.878 15.234 1.00 76.00 216 LEU A N 1
ATOM 1669 C CA . LEU A 1 216 ? -12.123 13.335 15.037 1.00 76.00 216 LEU A CA 1
ATOM 1670 C C . LEU A 1 216 ? -10.808 14.007 15.469 1.00 76.00 216 LEU A C 1
ATOM 1672 O O . LEU A 1 216 ? -10.526 15.114 15.015 1.00 76.00 216 LEU A O 1
ATOM 1676 N N . LEU A 1 217 ? -9.987 13.344 16.291 1.00 68.62 217 LEU A N 1
ATOM 1677 C CA . LEU A 1 217 ? -8.686 13.846 16.765 1.00 68.62 217 LEU A CA 1
ATOM 1678 C C . LEU A 1 217 ? -7.581 13.809 15.679 1.00 68.62 217 LEU A C 1
ATOM 1680 O O . LEU A 1 217 ? -6.484 14.318 15.894 1.00 68.62 217 LEU A O 1
ATOM 1684 N N . VAL A 1 218 ? -7.865 13.247 14.498 1.00 70.06 218 VAL A N 1
ATOM 1685 C CA . VAL A 1 218 ? -6.910 13.052 13.393 1.00 70.06 218 VAL A CA 1
ATOM 1686 C C . VAL A 1 218 ? -6.509 14.384 12.733 1.00 70.06 218 VAL A C 1
ATOM 1688 O O . VAL A 1 218 ? -7.282 14.979 11.980 1.00 70.06 218 VAL A O 1
ATOM 1691 N N . GLY A 1 219 ? -5.267 14.837 12.938 1.00 66.56 219 GLY A N 1
ATOM 1692 C CA . GLY A 1 219 ? -4.793 16.156 12.482 1.00 66.56 219 GLY A CA 1
ATOM 1693 C C . GLY A 1 219 ? -4.852 16.432 10.966 1.00 66.56 219 GLY A C 1
ATOM 1694 O O . GLY A 1 219 ? -4.909 17.594 10.557 1.00 66.56 219 GLY A O 1
ATOM 1695 N N . SER A 1 220 ? -4.931 15.407 10.109 1.00 73.62 220 SER A N 1
ATOM 1696 C CA . SER A 1 220 ? -5.124 15.604 8.661 1.00 73.62 220 SER A CA 1
ATOM 1697 C C . SER A 1 220 ? -6.496 16.211 8.327 1.00 73.62 220 SER A C 1
ATOM 1699 O O . SER A 1 220 ? -6.604 17.009 7.392 1.00 73.62 220 SER A O 1
ATOM 1701 N N . LEU A 1 221 ? -7.525 15.932 9.141 1.00 78.38 221 LEU A N 1
ATOM 1702 C CA . LEU A 1 221 ? -8.861 16.529 9.036 1.00 78.38 221 LEU A CA 1
ATOM 1703 C C . LEU A 1 221 ? -8.808 18.056 9.200 1.00 78.38 221 LEU A C 1
ATOM 1705 O O . LEU A 1 221 ? -9.536 18.782 8.524 1.00 78.38 221 LEU A O 1
ATOM 1709 N N . ILE A 1 222 ? -7.924 18.546 10.069 1.00 72.94 222 ILE A N 1
ATOM 1710 C CA . ILE A 1 222 ? -7.755 19.965 10.405 1.00 72.94 222 ILE A CA 1
ATOM 1711 C C . ILE A 1 222 ? -7.080 20.710 9.250 1.00 72.94 222 ILE A C 1
ATOM 1713 O O . ILE A 1 222 ? -7.604 21.725 8.783 1.00 72.94 222 ILE A O 1
ATOM 1717 N N . LEU A 1 223 ? -5.958 20.182 8.741 1.00 73.88 223 LEU A N 1
ATOM 1718 C CA . LEU A 1 223 ? -5.281 20.728 7.557 1.00 73.88 223 LEU A CA 1
ATOM 1719 C C . LEU A 1 223 ? -6.232 20.799 6.360 1.00 73.88 223 LEU A C 1
ATOM 1721 O O . LEU A 1 223 ? -6.342 21.840 5.706 1.00 73.88 223 LEU A O 1
ATOM 1725 N N . PHE A 1 224 ? -6.980 19.723 6.122 1.00 84.38 224 PHE A N 1
ATOM 1726 C CA . PHE A 1 224 ? -7.992 19.682 5.079 1.00 84.38 224 PHE A CA 1
ATOM 1727 C C . PHE A 1 224 ? -9.067 20.769 5.272 1.00 84.38 224 PHE A C 1
ATOM 1729 O O . PHE A 1 224 ? -9.295 21.583 4.372 1.00 84.38 224 PHE A O 1
ATOM 1736 N N . THR A 1 225 ? -9.676 20.825 6.462 1.00 82.19 225 THR A N 1
ATOM 1737 C CA . THR A 1 225 ? -10.809 21.708 6.795 1.00 82.19 225 THR A CA 1
ATOM 1738 C C . THR A 1 225 ? -10.459 23.194 6.710 1.00 82.19 225 THR A C 1
ATOM 1740 O O . THR A 1 225 ? -11.282 23.992 6.253 1.00 82.19 225 THR A O 1
ATOM 1743 N N . PHE A 1 226 ? -9.253 23.589 7.130 1.00 77.56 226 PHE A N 1
ATOM 1744 C CA . PHE A 1 226 ? -8.876 25.003 7.225 1.00 77.56 226 PHE A CA 1
ATOM 1745 C C . PHE A 1 226 ? -7.967 25.505 6.092 1.00 77.56 226 PHE A C 1
ATOM 1747 O O . PHE A 1 226 ? -7.913 26.721 5.892 1.00 77.56 226 PHE A O 1
ATOM 1754 N N . PHE A 1 227 ? -7.324 24.627 5.305 1.00 76.19 227 PHE A N 1
ATOM 1755 C CA . PHE A 1 227 ? -6.374 25.029 4.246 1.00 76.19 227 PHE A CA 1
ATOM 1756 C C . PHE A 1 227 ? -6.630 24.416 2.861 1.00 76.19 227 PHE A C 1
ATOM 1758 O O . PHE A 1 227 ? -6.146 24.968 1.871 1.00 76.19 227 PHE A O 1
ATOM 1765 N N . MET A 1 228 ? -7.390 23.317 2.750 1.00 85.69 228 MET A N 1
ATOM 1766 C CA . MET A 1 228 ? -7.683 22.689 1.451 1.00 85.69 228 MET A CA 1
ATOM 1767 C C . MET A 1 228 ? -9.085 23.041 0.951 1.00 85.69 228 MET A C 1
ATOM 1769 O O . MET A 1 228 ? -9.219 23.641 -0.116 1.00 85.69 228 MET A O 1
ATOM 1773 N N . ILE A 1 229 ? -10.119 22.732 1.741 1.00 87.56 229 ILE A N 1
ATOM 1774 C CA . ILE A 1 229 ? -11.524 23.006 1.392 1.00 87.56 229 ILE A CA 1
ATOM 1775 C C . ILE A 1 229 ? -11.914 24.482 1.574 1.00 87.56 229 ILE A C 1
ATOM 1777 O O . ILE A 1 229 ? -12.940 24.908 1.061 1.00 87.56 229 ILE A O 1
ATOM 1781 N N . SER A 1 230 ? -11.111 25.280 2.282 1.00 83.62 230 SER A N 1
ATOM 1782 C CA . SER A 1 230 ? -11.382 26.702 2.552 1.00 83.62 230 SER A CA 1
ATOM 1783 C C . SER A 1 230 ? -10.936 27.658 1.432 1.00 83.62 230 SER A C 1
ATOM 1785 O O . SER A 1 230 ? -11.236 28.852 1.504 1.00 83.62 230 SER A O 1
ATOM 1787 N N . ASP A 1 231 ? -10.212 27.175 0.412 1.00 84.88 231 ASP A N 1
ATOM 1788 C CA . ASP A 1 231 ? -9.577 28.022 -0.607 1.00 84.88 231 ASP A CA 1
ATOM 1789 C C . ASP A 1 231 ? -10.620 28.811 -1.435 1.00 84.88 231 ASP A C 1
ATOM 1791 O O . ASP A 1 231 ? -11.403 28.229 -2.199 1.00 84.88 231 ASP A O 1
ATOM 1795 N N . PRO A 1 232 ? -10.638 30.156 -1.356 1.00 81.31 232 PRO A N 1
ATOM 1796 C CA . PRO A 1 232 ? -11.614 30.968 -2.073 1.00 81.31 232 PRO A CA 1
ATOM 1797 C C . PRO A 1 232 ? -11.383 31.025 -3.593 1.00 81.31 232 PRO A C 1
ATOM 1799 O O . PRO A 1 232 ? -12.200 31.614 -4.302 1.00 81.31 232 PRO A O 1
ATOM 1802 N N . LYS A 1 233 ? -10.288 30.457 -4.123 1.00 85.50 233 LYS A N 1
ATOM 1803 C CA . LYS A 1 233 ? -10.048 30.350 -5.572 1.00 85.50 233 LYS A CA 1
ATOM 1804 C C . LYS A 1 233 ? -10.626 29.091 -6.211 1.00 85.50 233 LYS A C 1
ATOM 1806 O O . LYS A 1 233 ? -10.807 29.107 -7.428 1.00 85.50 233 LYS A O 1
ATOM 1811 N N . THR A 1 234 ? -10.956 28.070 -5.424 1.00 88.50 234 THR A N 1
ATOM 1812 C CA . THR A 1 234 ? -11.439 26.763 -5.906 1.00 88.50 234 THR A CA 1
ATOM 1813 C C . THR A 1 234 ? -12.804 26.369 -5.332 1.00 88.50 234 THR A C 1
ATOM 1815 O O . THR A 1 234 ? -13.445 25.471 -5.859 1.00 88.50 234 THR A O 1
ATOM 1818 N N . THR A 1 235 ? -13.316 27.087 -4.326 1.00 89.75 235 THR A N 1
ATOM 1819 C CA . THR A 1 235 ? -14.672 26.895 -3.768 1.00 89.75 235 THR A CA 1
ATOM 1820 C C . THR A 1 235 ? -15.756 27.721 -4.489 1.00 89.75 235 THR A C 1
ATOM 1822 O O . THR A 1 235 ? -15.449 28.809 -4.997 1.00 89.75 235 THR A O 1
ATOM 1825 N N . PRO A 1 236 ? -17.039 27.289 -4.502 1.00 92.62 236 PRO A N 1
ATOM 1826 C CA . PRO A 1 236 ? -18.137 28.044 -5.123 1.00 92.62 236 PRO A CA 1
ATOM 1827 C C . PRO A 1 236 ? -18.283 29.464 -4.564 1.00 92.62 236 PRO A C 1
ATOM 1829 O O . PRO A 1 236 ? -18.046 29.704 -3.376 1.00 92.62 236 PRO A O 1
ATOM 1832 N N . ASP A 1 237 ? -18.679 30.428 -5.396 1.00 90.19 237 ASP A N 1
ATOM 1833 C CA . ASP A 1 237 ? -18.730 31.839 -4.993 1.00 90.19 237 ASP A CA 1
ATOM 1834 C C . ASP A 1 237 ? -20.002 32.201 -4.196 1.00 90.19 237 ASP A C 1
ATOM 1836 O O . ASP A 1 237 ? -19.915 32.931 -3.201 1.00 90.19 237 ASP A O 1
ATOM 1840 N N . ARG A 1 238 ? -21.168 31.617 -4.513 1.00 91.44 238 ARG A N 1
ATOM 1841 C CA . ARG A 1 238 ? -22.421 31.851 -3.764 1.00 91.44 238 ARG A CA 1
ATOM 1842 C C . ARG A 1 238 ? -22.442 31.087 -2.429 1.00 91.44 238 ARG A C 1
ATOM 1844 O O . ARG A 1 238 ? -22.226 29.880 -2.402 1.00 91.44 238 ARG A O 1
ATOM 1851 N N . ARG A 1 239 ? -22.765 31.771 -1.319 1.00 90.94 239 ARG A N 1
ATOM 1852 C CA . ARG A 1 239 ? -22.713 31.216 0.057 1.00 90.94 239 ARG A CA 1
ATOM 1853 C C . ARG A 1 239 ? -23.534 29.937 0.263 1.00 90.94 239 ARG A C 1
ATOM 1855 O O . ARG A 1 239 ? -22.998 28.966 0.781 1.00 90.94 239 ARG A O 1
ATOM 1862 N N . SER A 1 240 ? -24.802 29.915 -0.149 1.00 92.25 240 SER A N 1
ATOM 1863 C CA . SER A 1 240 ? -25.672 28.733 -0.003 1.00 92.25 240 SER A CA 1
ATOM 1864 C C . SER A 1 240 ? -25.134 27.517 -0.765 1.00 92.25 240 SER A C 1
ATOM 1866 O O . SER A 1 240 ? -25.063 26.419 -0.224 1.00 92.25 240 SER A O 1
ATOM 1868 N N . VAL A 1 241 ? -24.678 27.737 -1.998 1.00 94.19 241 VAL A N 1
ATOM 1869 C CA . VAL A 1 241 ? -24.105 26.706 -2.877 1.00 94.19 241 VAL A CA 1
ATOM 1870 C C . VAL A 1 241 ? -22.780 26.182 -2.327 1.00 94.19 241 VAL A C 1
ATOM 1872 O O . VAL A 1 241 ? -22.535 24.981 -2.344 1.00 94.19 241 VAL A O 1
ATOM 1875 N N . ARG A 1 242 ? -21.945 27.068 -1.774 1.00 92.75 242 ARG A N 1
ATOM 1876 C CA . ARG A 1 242 ? -20.697 26.703 -1.097 1.00 92.75 242 ARG A CA 1
ATOM 1877 C C . ARG A 1 242 ? -20.934 25.862 0.162 1.00 92.75 242 ARG A C 1
ATOM 1879 O O . ARG A 1 242 ? -20.196 24.906 0.373 1.00 92.75 242 ARG A O 1
ATOM 1886 N N . ILE A 1 243 ? -21.961 26.174 0.955 1.00 94.00 243 ILE A N 1
ATOM 1887 C CA . ILE A 1 243 ? -22.382 25.342 2.095 1.00 94.00 243 ILE A CA 1
ATOM 1888 C C . ILE A 1 243 ? -22.817 23.956 1.598 1.00 94.00 243 ILE A C 1
ATOM 1890 O O . ILE A 1 243 ? -22.260 22.959 2.046 1.00 94.00 243 ILE A O 1
ATOM 1894 N N . GLY A 1 244 ? -23.723 23.886 0.615 1.00 95.88 244 GLY A N 1
ATOM 1895 C CA . GLY A 1 244 ? -24.183 22.617 0.032 1.00 95.88 244 GLY A CA 1
ATOM 1896 C C . GLY A 1 244 ? -23.052 21.765 -0.558 1.00 95.88 244 GLY A C 1
ATOM 1897 O O . GLY A 1 244 ? -23.013 20.557 -0.349 1.00 95.88 244 GLY A O 1
ATOM 1898 N N . TRP A 1 245 ? -22.080 22.391 -1.222 1.00 95.62 245 TRP A N 1
ATOM 1899 C CA . TRP A 1 245 ? -20.885 21.718 -1.736 1.00 95.62 245 TRP A CA 1
ATOM 1900 C C . TRP A 1 245 ? -19.958 21.223 -0.610 1.00 95.62 245 TRP A C 1
ATOM 1902 O O . TRP A 1 245 ? -19.444 20.114 -0.702 1.00 95.62 245 TRP A O 1
ATOM 1912 N N . GLY A 1 246 ? -19.803 21.972 0.490 1.00 95.44 246 GLY A N 1
ATOM 1913 C CA . GLY A 1 246 ? -19.069 21.507 1.677 1.00 95.44 246 GLY A CA 1
ATOM 1914 C C . GLY A 1 246 ? -19.710 20.278 2.336 1.00 95.44 246 GLY A C 1
ATOM 1915 O O . GLY A 1 246 ? -19.004 19.344 2.717 1.00 95.44 246 GLY A O 1
ATOM 1916 N N . ILE A 1 247 ? -21.048 20.238 2.391 1.00 97.12 247 ILE A N 1
ATOM 1917 C CA . ILE A 1 247 ? -21.819 19.059 2.821 1.00 97.12 247 ILE A CA 1
ATOM 1918 C C . ILE A 1 247 ? -21.593 17.895 1.840 1.00 97.12 247 ILE A C 1
ATOM 1920 O O . ILE A 1 247 ? -21.292 16.785 2.270 1.00 97.12 247 ILE A O 1
ATOM 1924 N N . ALA A 1 248 ? -21.664 18.138 0.527 1.00 96.94 248 ALA A N 1
ATOM 1925 C CA . ALA A 1 248 ? -21.442 17.110 -0.494 1.00 96.94 248 ALA A CA 1
ATOM 1926 C C . ALA A 1 248 ? -20.026 16.504 -0.434 1.00 96.94 248 ALA A C 1
ATOM 1928 O O . ALA A 1 248 ? -19.881 15.291 -0.573 1.00 96.94 248 ALA A O 1
ATOM 1929 N N . VAL A 1 249 ? -18.993 17.310 -0.156 1.00 96.88 249 VAL A N 1
ATOM 1930 C CA . VAL A 1 249 ? -17.621 16.823 0.076 1.00 96.88 249 VAL A CA 1
ATOM 1931 C C . VAL A 1 249 ? -17.546 15.948 1.332 1.00 96.88 249 VAL A C 1
ATOM 1933 O O . VAL A 1 249 ? -16.910 14.898 1.284 1.00 96.88 249 VAL A O 1
ATOM 1936 N N . ALA A 1 250 ? -18.228 16.306 2.428 1.00 96.44 250 ALA A N 1
ATOM 1937 C CA . ALA A 1 250 ? -18.297 15.464 3.629 1.00 96.44 250 ALA A CA 1
ATOM 1938 C C . ALA A 1 250 ? -19.034 14.134 3.384 1.00 96.44 250 ALA A C 1
ATOM 1940 O O . ALA A 1 250 ? -18.541 13.083 3.790 1.00 96.44 250 ALA A O 1
ATOM 1941 N N . VAL A 1 251 ? -20.175 14.162 2.685 1.00 97.06 251 VAL A N 1
ATOM 1942 C CA . VAL A 1 251 ? -20.955 12.960 2.337 1.00 97.06 251 VAL A CA 1
ATOM 1943 C C . VAL A 1 251 ? -20.162 12.043 1.405 1.00 97.06 251 VAL A C 1
ATOM 1945 O O . VAL A 1 251 ? -20.035 10.853 1.691 1.00 97.06 251 VAL A O 1
ATOM 1948 N N . LEU A 1 252 ? -19.564 12.580 0.335 1.00 96.31 252 LEU A N 1
ATOM 1949 C CA . LEU A 1 252 ? -18.746 11.788 -0.584 1.00 96.31 252 LEU A CA 1
ATOM 1950 C C . LEU A 1 252 ? -17.515 11.211 0.125 1.00 96.31 252 LEU A C 1
ATOM 1952 O O . LEU A 1 252 ? -17.227 10.032 -0.042 1.00 96.31 252 LEU A O 1
ATOM 1956 N N . ALA A 1 253 ? -16.828 11.986 0.968 1.00 93.25 253 ALA A N 1
ATOM 1957 C CA . ALA A 1 253 ? -15.705 11.485 1.761 1.00 93.25 253 ALA A CA 1
ATOM 1958 C C . ALA A 1 253 ? -16.124 10.360 2.723 1.00 93.25 253 ALA A C 1
ATOM 1960 O O . ALA A 1 253 ? -15.385 9.396 2.913 1.00 93.25 253 ALA A O 1
ATOM 1961 N N . PHE A 1 254 ? -17.316 10.450 3.316 1.00 91.38 254 PHE A N 1
ATOM 1962 C CA . PHE A 1 254 ? -17.838 9.426 4.218 1.00 91.38 254 PHE A CA 1
ATOM 1963 C C . PHE A 1 254 ? -18.187 8.133 3.464 1.00 91.38 254 PHE A C 1
ATOM 1965 O O . PHE A 1 254 ? -17.829 7.048 3.920 1.00 91.38 254 PHE A O 1
ATOM 1972 N N . VAL A 1 255 ? -18.815 8.237 2.286 1.00 91.38 255 VAL A N 1
ATOM 1973 C CA . VAL A 1 255 ? -19.087 7.091 1.397 1.00 91.38 255 VAL A CA 1
ATOM 1974 C C . VAL A 1 255 ? -17.783 6.463 0.900 1.00 91.38 255 VAL A C 1
ATOM 1976 O O . VAL A 1 255 ? -17.613 5.249 1.004 1.00 91.38 255 VAL A O 1
ATOM 1979 N N . LEU A 1 256 ? -16.828 7.273 0.435 1.00 84.44 256 LEU A N 1
ATOM 1980 C CA . LEU A 1 256 ? -15.519 6.795 -0.010 1.00 84.44 256 LEU A CA 1
ATOM 1981 C C . LEU A 1 256 ? -14.769 6.062 1.112 1.00 84.44 256 LEU A C 1
ATOM 1983 O O . LEU A 1 256 ? -14.219 4.998 0.857 1.00 84.44 256 LEU A O 1
ATOM 1987 N N . GLN A 1 257 ? -14.801 6.559 2.354 1.00 85.12 257 GLN A N 1
ATOM 1988 C CA . GLN A 1 257 ? -14.134 5.898 3.482 1.00 85.12 257 GLN A CA 1
ATOM 1989 C C . GLN A 1 257 ? -14.850 4.623 3.967 1.00 85.12 257 GLN A C 1
ATOM 1991 O O . GLN A 1 257 ? -14.187 3.705 4.440 1.00 85.12 257 GLN A O 1
ATOM 1996 N N . HIS A 1 258 ? -16.187 4.563 3.917 1.00 81.38 258 HIS A N 1
ATOM 1997 C CA . HIS A 1 258 ? -16.962 3.502 4.587 1.00 81.38 258 HIS A CA 1
ATOM 1998 C C . HIS A 1 258 ? -17.701 2.522 3.670 1.00 81.38 258 HIS A C 1
ATOM 2000 O O . HIS A 1 258 ? -18.266 1.561 4.188 1.00 81.38 258 HIS A O 1
ATOM 2006 N N . GLN A 1 259 ? -17.704 2.754 2.356 1.00 75.12 259 GLN A N 1
ATOM 2007 C CA . GLN A 1 259 ? -18.219 1.820 1.346 1.00 75.12 259 GLN A CA 1
ATOM 2008 C C . GLN A 1 259 ? -17.129 1.423 0.339 1.00 75.12 259 GLN A C 1
ATOM 2010 O O . GLN A 1 259 ? -17.047 0.260 -0.039 1.00 75.12 259 GLN A O 1
ATOM 2015 N N . ALA A 1 260 ? -16.268 2.370 -0.059 1.00 64.94 260 ALA A N 1
ATOM 2016 C CA . ALA A 1 260 ? -15.163 2.133 -0.997 1.00 64.94 260 ALA A CA 1
ATOM 2017 C C . ALA A 1 260 ? -13.774 2.020 -0.325 1.00 64.94 260 ALA A C 1
ATOM 2019 O O . ALA A 1 260 ? -12.772 1.918 -1.024 1.00 64.94 260 ALA A O 1
ATOM 2020 N N . TRP A 1 261 ? -13.713 2.044 1.014 1.00 72.94 261 TRP A N 1
ATOM 2021 C CA . TRP A 1 261 ? -12.505 1.825 1.836 1.00 72.94 261 TRP A CA 1
ATOM 2022 C C . TRP A 1 261 ? -11.302 2.739 1.511 1.00 72.94 261 TRP A C 1
ATOM 2024 O O . TRP A 1 261 ? -10.154 2.432 1.826 1.00 72.94 261 TRP A O 1
ATOM 2034 N N . VAL A 1 262 ? -11.558 3.907 0.911 1.00 72.88 262 VAL A N 1
ATOM 2035 C CA . VAL A 1 262 ? -10.526 4.822 0.409 1.00 72.88 262 VAL A CA 1
ATOM 2036 C C . VAL A 1 262 ? -9.845 5.584 1.549 1.00 72.88 262 VAL A C 1
ATOM 2038 O O . VAL A 1 262 ? -10.464 6.382 2.261 1.00 72.88 262 VAL A O 1
ATOM 2041 N N . MET A 1 263 ? -8.528 5.415 1.671 1.00 75.50 263 MET A N 1
ATOM 2042 C CA . MET A 1 263 ? -7.701 6.159 2.625 1.00 75.50 263 MET A CA 1
ATOM 2043 C C . MET A 1 263 ? -7.544 7.631 2.214 1.00 75.50 263 MET A C 1
ATOM 2045 O O . MET A 1 263 ? -7.462 7.960 1.032 1.00 75.50 263 MET A O 1
ATOM 2049 N N . ASN A 1 264 ? -7.500 8.540 3.195 1.00 77.56 264 ASN A N 1
ATOM 2050 C CA . ASN A 1 264 ? -7.533 10.001 2.991 1.00 77.56 264 ASN A CA 1
ATOM 2051 C C . ASN A 1 264 ? -8.770 10.517 2.213 1.00 77.56 264 ASN A C 1
ATOM 2053 O O . ASN A 1 264 ? -8.698 11.547 1.541 1.00 77.56 264 ASN A O 1
ATOM 2057 N N . ALA A 1 265 ? -9.921 9.839 2.326 1.00 86.56 265 ALA A N 1
ATOM 2058 C CA . ALA A 1 265 ? -11.156 10.137 1.587 1.00 86.56 265 ALA A CA 1
ATOM 2059 C C . ALA A 1 265 ? -11.570 11.625 1.440 1.00 86.56 265 ALA A C 1
ATOM 2061 O O . ALA A 1 265 ? -12.032 11.968 0.351 1.00 86.56 265 ALA A O 1
ATOM 2062 N N . PRO A 1 266 ? -11.399 12.537 2.428 1.00 89.69 266 PRO A N 1
ATOM 2063 C CA . PRO A 1 266 ? -11.683 13.964 2.229 1.00 89.69 266 PRO A CA 1
ATOM 2064 C C . PRO A 1 266 ? -10.903 14.595 1.067 1.00 89.69 266 PRO A C 1
ATOM 2066 O O . PRO A 1 266 ? -11.471 15.357 0.285 1.00 89.69 266 PRO A O 1
ATOM 2069 N N . VAL A 1 267 ? -9.626 14.229 0.902 1.00 88.31 267 VAL A N 1
ATOM 2070 C CA . VAL A 1 267 ? -8.753 14.733 -0.171 1.00 88.31 267 VAL A CA 1
ATOM 2071 C C . VAL A 1 267 ? -9.271 14.282 -1.541 1.00 88.31 267 VAL A C 1
ATOM 2073 O O . VAL A 1 267 ? -9.372 15.092 -2.461 1.00 88.31 267 VAL A O 1
ATOM 2076 N N . TRP A 1 268 ? -9.681 13.017 -1.660 1.00 88.75 268 TRP A N 1
ATOM 2077 C CA . TRP A 1 268 ? -10.258 12.464 -2.888 1.00 88.75 268 TRP A CA 1
ATOM 2078 C C . TRP A 1 268 ? -11.649 13.026 -3.197 1.00 88.75 268 TRP A C 1
ATOM 2080 O O . TRP A 1 268 ? -11.932 13.355 -4.346 1.00 88.75 268 TRP A O 1
ATOM 2090 N N . ALA A 1 269 ? -12.504 13.215 -2.189 1.00 93.56 269 ALA A N 1
ATOM 2091 C CA . ALA A 1 269 ? -13.815 13.838 -2.369 1.00 93.56 269 ALA A CA 1
ATOM 2092 C C . ALA A 1 269 ? -13.699 15.291 -2.864 1.00 93.56 269 ALA A C 1
ATOM 2094 O O . ALA A 1 269 ? -14.443 15.705 -3.754 1.00 93.56 269 ALA A O 1
ATOM 2095 N N . LEU A 1 270 ? -12.729 16.049 -2.338 1.00 92.69 270 LEU A N 1
ATOM 2096 C CA . LEU A 1 270 ? -12.415 17.399 -2.808 1.00 92.69 270 LEU A CA 1
ATOM 2097 C C . LEU A 1 270 ? -11.891 17.394 -4.252 1.00 92.69 270 LEU A C 1
ATOM 2099 O O . LEU A 1 270 ? -12.304 18.242 -5.044 1.00 92.69 270 LEU A O 1
ATOM 2103 N N . LEU A 1 271 ? -11.035 16.432 -4.617 1.00 92.62 271 LEU A N 1
ATOM 2104 C CA . LEU A 1 271 ? -10.544 16.255 -5.987 1.00 92.62 271 LEU A CA 1
ATOM 2105 C C . LEU A 1 271 ? -11.697 15.965 -6.960 1.00 92.62 271 LEU A C 1
ATOM 2107 O O . LEU A 1 271 ? -11.814 16.639 -7.981 1.00 92.62 271 LEU A O 1
ATOM 2111 N N . LEU A 1 272 ? -12.575 15.018 -6.624 1.00 93.31 272 LEU A N 1
ATOM 2112 C CA . LEU A 1 272 ? -13.690 14.584 -7.474 1.00 93.31 272 LEU A CA 1
ATOM 2113 C C . LEU A 1 272 ? -14.787 15.651 -7.634 1.00 93.31 272 LEU A C 1
ATOM 2115 O O . LEU A 1 272 ? -15.389 15.751 -8.701 1.00 93.31 272 LEU A O 1
ATOM 2119 N N . LEU A 1 273 ? -15.031 16.483 -6.614 1.00 94.50 273 LEU A N 1
ATOM 2120 C CA . LEU A 1 273 ? -16.047 17.549 -6.655 1.00 94.50 273 LEU A CA 1
ATOM 2121 C C . LEU A 1 273 ? -15.502 18.926 -7.080 1.00 94.50 273 LEU A C 1
ATOM 2123 O O . LEU A 1 273 ? -16.285 19.860 -7.272 1.00 94.50 273 LEU A O 1
ATOM 2127 N N . SER A 1 274 ? -14.188 19.062 -7.278 1.00 92.44 274 SER A N 1
ATOM 2128 C CA . SER A 1 274 ? -13.552 20.279 -7.813 1.00 92.44 274 SER A CA 1
ATOM 2129 C C . SER A 1 274 ? -14.018 20.635 -9.246 1.00 92.44 274 SER A C 1
ATOM 2131 O O . SER A 1 274 ? -14.422 21.781 -9.462 1.00 92.44 274 SER A O 1
ATOM 2133 N N . PRO A 1 275 ? -14.092 19.698 -10.223 1.00 92.50 275 PRO A N 1
ATOM 2134 C CA . PRO A 1 275 ? -14.606 19.972 -11.575 1.00 92.50 275 PRO A CA 1
ATOM 2135 C C . PRO A 1 275 ? -16.058 20.463 -11.632 1.00 92.50 275 PRO A C 1
ATOM 2137 O O . PRO A 1 275 ? -16.462 21.074 -12.620 1.00 92.50 275 PRO A O 1
ATOM 2140 N N . VAL A 1 276 ? -16.843 20.224 -10.578 1.00 92.94 276 VAL A N 1
ATOM 2141 C CA . VAL A 1 276 ? -18.256 20.623 -10.494 1.00 92.94 276 VAL A CA 1
ATOM 2142 C C . VAL A 1 276 ? -18.399 22.108 -10.121 1.00 92.94 276 VAL A C 1
ATOM 2144 O O . VAL A 1 276 ? -19.398 22.740 -10.468 1.00 92.94 276 VAL A O 1
ATOM 2147 N N . VAL A 1 277 ? -17.393 22.719 -9.481 1.00 92.75 277 VAL A N 1
ATOM 2148 C CA . VAL A 1 277 ? -17.467 24.115 -9.009 1.00 92.75 277 VAL A CA 1
ATOM 2149 C C . VAL A 1 277 ? -17.708 25.130 -10.141 1.00 92.75 277 VAL A C 1
ATOM 2151 O O . VAL A 1 277 ? -18.619 25.947 -9.997 1.00 92.75 277 VAL A O 1
ATOM 2154 N N . PRO A 1 278 ? -17.017 25.083 -11.300 1.00 90.31 278 PRO A N 1
ATOM 2155 C CA . PRO A 1 278 ? -17.287 26.008 -12.407 1.00 90.31 278 PRO A CA 1
ATOM 2156 C C . PRO A 1 278 ? -18.677 25.851 -13.049 1.00 90.31 278 PRO A C 1
ATOM 2158 O O . PRO A 1 278 ? -19.165 26.797 -13.672 1.00 90.31 278 PRO A O 1
ATOM 2161 N N . LEU A 1 279 ? -19.323 24.685 -12.901 1.00 90.38 279 LEU A N 1
ATOM 2162 C CA . LEU A 1 279 ? -20.720 24.476 -13.295 1.00 90.38 279 LEU A CA 1
ATOM 2163 C C . LEU A 1 279 ? -21.671 25.095 -12.260 1.00 90.38 279 LEU A C 1
ATOM 2165 O O . LEU A 1 279 ? -22.586 25.825 -12.637 1.00 90.38 279 LEU A O 1
ATOM 2169 N N . LEU A 1 280 ? -21.413 24.893 -10.966 1.00 92.25 280 LEU A N 1
ATOM 2170 C CA . LEU A 1 280 ? -22.179 25.514 -9.880 1.00 92.25 280 LEU A CA 1
ATOM 2171 C C . LEU A 1 280 ? -22.119 27.050 -9.929 1.00 92.25 280 LEU A C 1
ATOM 2173 O O . LEU A 1 280 ? -23.154 27.699 -9.809 1.00 92.25 280 LEU A O 1
ATOM 2177 N N . ASP A 1 281 ? -20.949 27.637 -10.194 1.00 92.12 281 ASP A N 1
ATOM 2178 C CA . ASP A 1 281 ? -20.798 29.090 -10.381 1.00 92.12 281 ASP A CA 1
ATOM 2179 C C . ASP A 1 281 ? -21.503 29.608 -11.655 1.00 92.12 281 ASP A C 1
ATOM 2181 O O . ASP A 1 281 ? -21.850 30.788 -11.731 1.00 92.12 281 ASP A O 1
ATOM 2185 N N . ARG A 1 282 ? -21.724 28.750 -12.667 1.00 89.25 282 ARG A N 1
ATOM 2186 C CA . ARG A 1 282 ? -22.511 29.084 -13.871 1.00 89.25 282 ARG A CA 1
ATOM 2187 C C . ARG A 1 282 ? -24.016 29.029 -13.602 1.00 89.25 282 ARG A C 1
ATOM 2189 O O . ARG A 1 282 ? -24.734 29.866 -14.138 1.00 89.25 282 ARG A O 1
ATOM 2196 N N . LEU A 1 283 ? -24.477 28.056 -12.815 1.00 92.75 283 LEU A N 1
ATOM 2197 C CA . LEU A 1 283 ? -25.888 27.881 -12.450 1.00 92.75 283 LEU A CA 1
ATOM 2198 C C . LEU A 1 283 ? -26.342 28.878 -11.373 1.00 92.75 283 LEU A C 1
ATOM 2200 O O . LEU A 1 283 ? -27.495 29.299 -11.366 1.00 92.75 283 LEU A O 1
ATOM 2204 N N . PHE A 1 284 ? -25.434 29.297 -10.488 1.00 93.31 284 PHE A N 1
ATOM 2205 C CA . PHE A 1 284 ? -25.738 30.180 -9.363 1.00 93.31 284 PHE A CA 1
ATOM 2206 C C . PHE A 1 284 ? -24.734 31.345 -9.240 1.00 93.31 284 PHE A C 1
ATOM 2208 O O . PHE A 1 284 ? -23.933 31.362 -8.298 1.00 93.31 284 PHE A O 1
ATOM 2215 N N . PRO A 1 285 ? -24.776 32.341 -10.148 1.00 89.12 285 PRO A N 1
ATOM 2216 C CA . PRO A 1 285 ? -23.822 33.448 -10.164 1.00 89.12 285 PRO A CA 1
ATOM 2217 C C . PRO A 1 285 ? -23.731 34.224 -8.840 1.00 89.12 285 PRO A C 1
ATOM 2219 O O . PRO A 1 285 ? -24.727 34.444 -8.147 1.00 89.12 285 PRO A O 1
ATOM 2222 N N . ALA A 1 286 ? -22.517 34.669 -8.512 1.00 89.75 286 ALA A N 1
ATOM 2223 C CA . ALA A 1 286 ? -22.195 35.531 -7.375 1.00 89.75 286 ALA A CA 1
ATOM 2224 C C . ALA A 1 286 ? -20.879 36.292 -7.632 1.00 89.75 286 ALA A C 1
ATOM 2226 O O . ALA A 1 286 ? -20.174 36.027 -8.609 1.00 89.75 286 ALA A O 1
ATOM 2227 N N . SER A 1 287 ? -20.525 37.232 -6.753 1.00 84.25 287 SER A N 1
ATOM 2228 C CA . SER A 1 287 ? -19.257 37.963 -6.831 1.00 84.25 287 SER A CA 1
ATOM 2229 C C . SER A 1 287 ? -18.055 37.056 -6.526 1.00 84.25 287 SER A C 1
ATOM 2231 O O . SER A 1 287 ? -17.955 36.442 -5.463 1.00 84.25 287 SER A O 1
ATOM 2233 N N . ARG A 1 288 ? -17.110 36.987 -7.473 1.00 82.75 288 ARG A N 1
ATOM 2234 C CA . ARG A 1 288 ? -15.875 36.196 -7.348 1.00 82.75 288 ARG A CA 1
ATOM 2235 C C . ARG A 1 288 ? -14.923 36.810 -6.322 1.00 82.75 288 ARG A C 1
ATOM 2237 O O . ARG A 1 288 ? -14.677 38.013 -6.342 1.00 82.75 288 ARG A O 1
ATOM 2244 N N . PHE A 1 289 ? -14.315 35.977 -5.480 1.00 80.81 289 PHE A N 1
ATOM 2245 C CA . PHE A 1 289 ? -13.399 36.450 -4.439 1.00 80.81 289 PHE A CA 1
ATOM 2246 C C . PHE A 1 289 ? -12.066 37.017 -4.971 1.00 80.81 289 PHE A C 1
ATOM 2248 O O . PHE A 1 289 ? -11.350 36.380 -5.760 1.00 80.81 289 PHE A O 1
ATOM 2255 N N . THR A 1 290 ? -11.675 38.179 -4.444 1.00 76.62 290 THR A N 1
ATOM 2256 C CA . THR A 1 290 ? -10.397 38.872 -4.668 1.00 76.62 290 THR A CA 1
ATOM 2257 C C . THR A 1 290 ? -9.657 39.075 -3.340 1.00 76.62 290 THR A C 1
ATOM 2259 O O . THR A 1 290 ? -10.270 39.350 -2.313 1.00 76.62 290 THR A O 1
ATOM 2262 N N . TRP A 1 291 ? -8.326 38.924 -3.342 1.00 69.94 291 TRP A N 1
ATOM 2263 C CA . TRP A 1 291 ? -7.514 39.177 -2.144 1.00 69.94 291 TRP A CA 1
ATOM 2264 C C . TRP A 1 291 ? -7.396 40.692 -1.885 1.00 69.94 291 TRP A C 1
ATOM 2266 O O . TRP A 1 291 ? -7.260 41.449 -2.850 1.00 69.94 291 TRP A O 1
ATOM 2276 N N . PRO A 1 292 ? -7.390 41.154 -0.619 1.00 63.09 292 PRO A N 1
ATOM 2277 C CA . PRO A 1 292 ? -7.261 42.570 -0.267 1.00 63.09 292 PRO A CA 1
ATOM 2278 C C . PRO A 1 292 ? -5.799 43.057 -0.357 1.00 63.09 292 PRO A C 1
ATOM 2280 O O . PRO A 1 292 ? -5.201 43.482 0.630 1.00 63.09 292 PRO A O 1
ATOM 2283 N N . SER A 1 293 ? -5.211 42.994 -1.553 1.00 52.44 293 SER A N 1
ATOM 2284 C CA . SER A 1 293 ? -3.853 43.463 -1.856 1.00 52.44 293 SER A CA 1
ATOM 2285 C C . SER A 1 293 ? -3.896 44.563 -2.919 1.00 52.44 293 SER A C 1
ATOM 2287 O O . SER A 1 293 ? -4.394 44.329 -4.017 1.00 52.44 293 SER A O 1
ATOM 2289 N N . GLY A 1 294 ? -3.373 45.751 -2.598 1.00 45.75 294 GLY A N 1
ATOM 2290 C CA . GLY A 1 294 ? -3.487 46.984 -3.394 1.00 45.75 294 GLY A CA 1
ATOM 2291 C C . GLY A 1 294 ? -2.615 47.066 -4.654 1.00 45.75 294 GLY A C 1
ATOM 2292 O O . GLY A 1 294 ? -1.985 48.090 -4.886 1.00 45.75 294 GLY A O 1
ATOM 2293 N N . GLN A 1 295 ? -2.572 46.005 -5.456 1.00 38.84 295 GLN A N 1
ATOM 2294 C CA . GLN A 1 295 ? -2.052 46.020 -6.824 1.00 38.84 295 GLN A CA 1
ATOM 2295 C C . GLN A 1 295 ? -3.107 45.404 -7.743 1.00 38.84 295 GLN A C 1
ATOM 2297 O O . GLN A 1 295 ? -3.837 44.496 -7.339 1.00 38.84 295 GLN A O 1
ATOM 2302 N N . ALA A 1 296 ? -3.235 45.942 -8.957 1.00 33.50 296 ALA A N 1
ATOM 2303 C CA . ALA A 1 296 ? -4.340 45.608 -9.843 1.00 33.50 296 ALA A CA 1
ATOM 2304 C C . ALA A 1 296 ? -4.394 44.101 -10.136 1.00 33.50 296 ALA A C 1
ATOM 2306 O O . ALA A 1 296 ? -3.449 43.524 -10.668 1.00 33.50 296 ALA A O 1
ATOM 2307 N N . SER A 1 297 ? -5.543 43.477 -9.863 1.00 37.81 297 SER A N 1
ATOM 2308 C CA . SER A 1 297 ? -5.936 42.299 -10.636 1.00 37.81 297 SER A CA 1
ATOM 2309 C C . SER A 1 297 ? -6.182 42.791 -12.063 1.00 37.81 297 SER A C 1
ATOM 2311 O O . SER A 1 297 ? -7.094 43.606 -12.224 1.00 37.81 297 SER A O 1
ATOM 2313 N N . PRO A 1 298 ? -5.420 42.363 -13.087 1.00 34.94 298 PRO A N 1
ATOM 2314 C CA . PRO A 1 298 ? -5.672 42.830 -14.439 1.00 34.94 298 PRO A CA 1
ATOM 2315 C C . PRO A 1 298 ? -7.022 42.266 -14.880 1.00 34.94 298 PRO A C 1
ATOM 2317 O O . PRO A 1 298 ? -7.198 41.051 -15.019 1.00 34.94 298 PRO A O 1
ATOM 2320 N N . GLN A 1 299 ? -8.004 43.152 -15.030 1.00 35.75 299 GLN A N 1
ATOM 2321 C CA . GLN A 1 299 ? -9.284 42.815 -15.635 1.00 35.75 299 GLN A CA 1
ATOM 2322 C C . GLN A 1 299 ? -8.999 42.513 -17.108 1.00 35.75 299 GLN A C 1
ATOM 2324 O O . GLN A 1 299 ? -8.705 43.414 -17.882 1.00 35.75 299 GLN A O 1
ATOM 2329 N N . GLY A 1 300 ? -8.999 41.224 -17.453 1.00 39.09 300 GLY A N 1
ATOM 2330 C CA . GLY A 1 300 ? -8.465 40.742 -18.726 1.00 39.09 300 GLY A CA 1
ATOM 2331 C C . GLY A 1 300 ? -6.994 40.326 -18.636 1.00 39.09 300 GLY A C 1
ATOM 2332 O O . GLY A 1 300 ? -6.116 41.006 -19.154 1.00 39.09 300 GLY A O 1
ATOM 2333 N N . VAL A 1 301 ? -6.728 39.148 -18.059 1.00 33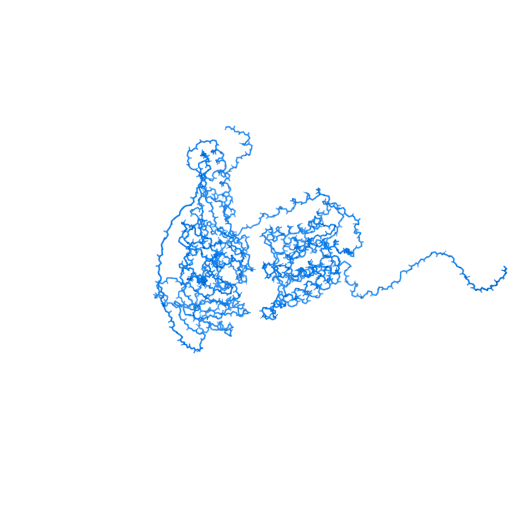.97 301 VAL A N 1
ATOM 2334 C CA . VAL A 1 301 ? -5.566 38.346 -18.475 1.00 33.97 301 VAL A CA 1
ATOM 2335 C C . VAL A 1 301 ? -6.076 37.258 -19.410 1.00 33.97 301 VAL A C 1
ATOM 2337 O O . VAL A 1 301 ? -6.824 36.371 -18.998 1.00 33.97 301 VAL A O 1
ATOM 2340 N N . VAL A 1 302 ? -5.672 37.405 -20.669 1.00 40.31 302 VAL A N 1
ATOM 2341 C CA . VAL A 1 302 ? -5.866 36.532 -21.833 1.00 40.31 302 VAL A CA 1
ATOM 2342 C C . VAL A 1 302 ? -5.981 35.045 -21.461 1.00 40.31 302 VAL A C 1
ATOM 2344 O O . VAL A 1 302 ? -5.164 34.516 -20.706 1.00 40.31 302 VAL A O 1
ATOM 2347 N N . ALA A 1 303 ? -6.976 34.350 -22.025 1.00 39.09 303 ALA A N 1
ATOM 2348 C CA . ALA A 1 303 ? -7.032 32.891 -21.961 1.00 39.09 303 ALA A CA 1
ATOM 2349 C C . ALA A 1 303 ? -5.764 32.315 -22.610 1.00 39.09 303 ALA A C 1
ATOM 2351 O O . ALA A 1 303 ? -5.466 32.660 -23.751 1.00 39.09 303 ALA A O 1
ATOM 2352 N N . VAL A 1 304 ? -5.012 31.480 -21.881 1.00 41.47 304 VAL A N 1
ATOM 2353 C CA . VAL A 1 304 ? -3.695 30.984 -22.320 1.00 41.47 304 VAL A CA 1
ATOM 2354 C C . VAL A 1 304 ? -3.817 30.393 -23.732 1.00 41.47 304 VAL A C 1
ATOM 2356 O O . VAL A 1 304 ? -4.534 29.403 -23.897 1.00 41.47 304 VAL A O 1
ATOM 2359 N N . PRO A 1 305 ? -3.164 30.976 -24.756 1.00 44.03 305 PRO A N 1
ATOM 2360 C CA . PRO A 1 305 ? -3.324 30.503 -26.122 1.00 44.03 305 PRO A CA 1
ATOM 2361 C C . PRO A 1 305 ? -2.765 29.083 -26.229 1.00 44.03 305 PRO A C 1
ATOM 2363 O O . PRO A 1 305 ? -1.655 28.815 -25.768 1.00 44.03 305 PRO A O 1
ATOM 2366 N N . ALA A 1 306 ? -3.522 28.183 -26.861 1.00 47.94 306 ALA A N 1
ATOM 2367 C CA . ALA A 1 306 ? -3.203 26.757 -26.989 1.00 47.94 306 ALA A CA 1
ATOM 2368 C C . ALA A 1 306 ? -1.715 26.414 -27.272 1.00 47.94 306 ALA A C 1
ATOM 2370 O O . ALA A 1 306 ? -1.191 25.527 -26.591 1.00 47.94 306 ALA A O 1
ATOM 2371 N N . PRO A 1 307 ? -0.976 27.101 -28.179 1.00 46.19 307 PRO A N 1
ATOM 2372 C CA . PRO A 1 307 ? 0.450 26.818 -28.402 1.00 46.19 307 PRO A CA 1
ATOM 2373 C C . PRO A 1 307 ? 1.370 27.008 -27.180 1.00 46.19 307 PRO A C 1
ATOM 2375 O O . PRO A 1 307 ? 2.455 26.428 -27.159 1.00 46.19 307 PRO A O 1
ATOM 2378 N N . ALA A 1 308 ? 0.976 27.770 -26.153 1.00 46.75 308 ALA A N 1
ATOM 2379 C CA . ALA A 1 308 ? 1.787 27.955 -24.945 1.00 46.75 308 ALA A CA 1
ATOM 2380 C C . ALA A 1 308 ? 1.802 26.707 -24.040 1.00 46.75 308 ALA A C 1
ATOM 2382 O O . ALA A 1 308 ? 2.826 26.404 -23.428 1.00 46.75 308 ALA A O 1
ATOM 2383 N N . VAL A 1 309 ? 0.704 25.939 -24.000 1.00 50.19 309 VAL A N 1
ATOM 2384 C CA . VAL A 1 309 ? 0.583 24.720 -23.173 1.00 50.19 309 VAL A CA 1
ATOM 2385 C C . VAL A 1 309 ? 1.606 23.656 -23.596 1.00 50.19 309 VAL A C 1
ATOM 2387 O O . VAL A 1 309 ? 2.215 23.008 -22.746 1.00 50.19 309 VAL A O 1
ATOM 2390 N N . ARG A 1 310 ? 1.885 23.546 -24.905 1.00 52.19 310 ARG A N 1
ATOM 2391 C CA . ARG A 1 310 ? 2.885 22.616 -25.467 1.00 52.19 310 ARG A CA 1
ATOM 2392 C C . ARG A 1 310 ? 4.324 22.850 -24.981 1.00 52.19 310 ARG A C 1
ATOM 2394 O O . ARG A 1 310 ? 5.139 21.949 -25.128 1.00 52.19 310 ARG A O 1
ATOM 2401 N N . ARG A 1 311 ? 4.660 24.018 -24.413 1.00 52.72 311 ARG A N 1
ATOM 2402 C CA . ARG A 1 311 ? 6.044 24.355 -24.012 1.00 52.72 311 ARG A CA 1
ATOM 2403 C C . ARG A 1 311 ? 6.404 24.006 -22.563 1.00 52.72 311 ARG A C 1
ATOM 2405 O O . ARG A 1 311 ? 7.579 24.058 -22.224 1.00 52.72 311 ARG A O 1
ATOM 2412 N N . VAL A 1 312 ? 5.431 23.665 -21.714 1.00 49.00 312 VAL A N 1
ATOM 2413 C CA . VAL A 1 312 ? 5.660 23.439 -20.267 1.00 49.00 312 VAL A CA 1
ATOM 2414 C C . VAL A 1 312 ? 5.772 21.949 -19.911 1.00 49.00 312 VAL A C 1
ATOM 2416 O O . VAL A 1 312 ? 6.482 21.594 -18.976 1.00 49.00 312 VAL A O 1
ATOM 2419 N N . ALA A 1 313 ? 5.131 21.068 -20.685 1.00 48.12 313 ALA A N 1
ATOM 2420 C CA . ALA A 1 313 ? 5.078 19.626 -20.423 1.00 48.12 313 ALA A CA 1
ATOM 2421 C C . ALA A 1 313 ? 6.439 18.898 -20.254 1.00 48.12 313 ALA A C 1
ATOM 2423 O O . ALA A 1 313 ? 6.530 18.083 -19.338 1.00 48.12 313 ALA A O 1
ATOM 2424 N N . PRO A 1 314 ? 7.502 19.145 -21.054 1.00 50.28 314 PRO A N 1
ATOM 2425 C CA . PRO A 1 314 ? 8.726 18.339 -20.955 1.00 50.28 314 PRO A CA 1
ATOM 2426 C C . PRO A 1 314 ? 9.579 18.643 -19.712 1.00 50.28 314 PRO A C 1
ATOM 2428 O O . PRO A 1 314 ? 10.390 17.812 -19.317 1.00 50.28 314 PRO A O 1
ATOM 2431 N N . LEU A 1 315 ? 9.385 19.794 -19.054 1.00 48.94 315 LEU A N 1
ATOM 2432 C CA . LEU A 1 315 ? 10.187 20.198 -17.887 1.00 48.94 315 LEU A CA 1
ATOM 2433 C C . LEU A 1 315 ? 9.817 19.447 -16.588 1.00 48.94 315 LEU A C 1
ATOM 2435 O O . LEU A 1 315 ? 10.445 19.655 -15.555 1.00 48.94 315 LEU A O 1
ATOM 2439 N N . LEU A 1 316 ? 8.773 18.613 -16.632 1.00 48.19 316 LEU A N 1
ATOM 2440 C CA . LEU A 1 316 ? 8.157 17.943 -15.479 1.00 48.19 316 LEU A CA 1
ATOM 2441 C C . LEU A 1 316 ? 8.716 16.543 -15.181 1.00 48.19 316 LEU A C 1
ATOM 2443 O O . LEU A 1 316 ? 8.595 16.072 -14.055 1.00 48.19 316 LEU A O 1
ATOM 2447 N N . VAL A 1 317 ? 9.259 15.860 -16.191 1.00 50.09 317 VAL A N 1
ATOM 2448 C CA . VAL A 1 317 ? 9.398 14.389 -16.188 1.00 50.09 317 VAL A CA 1
ATOM 2449 C C . VAL A 1 317 ? 10.778 13.913 -15.716 1.00 50.09 317 VAL A C 1
ATOM 2451 O O . VAL A 1 317 ? 10.916 12.803 -15.214 1.00 50.09 317 VAL A O 1
ATOM 2454 N N . LEU A 1 318 ? 11.807 14.752 -15.852 1.00 43.22 318 LEU A N 1
ATOM 2455 C CA . LEU A 1 318 ? 13.205 14.314 -15.808 1.00 43.22 318 LEU A CA 1
ATOM 2456 C C . LEU A 1 318 ? 13.739 13.746 -14.470 1.00 43.22 318 LEU A C 1
ATOM 2458 O O . LEU A 1 318 ? 14.574 12.847 -14.539 1.00 43.22 318 LEU A O 1
ATOM 2462 N N . PRO A 1 319 ? 13.336 14.201 -13.262 1.00 45.56 319 PRO A N 1
ATOM 2463 C CA . PRO A 1 319 ? 14.034 13.787 -12.040 1.00 45.56 319 PRO A CA 1
ATOM 2464 C C . PRO A 1 319 ? 13.629 12.385 -11.533 1.00 45.56 319 PRO A C 1
ATOM 2466 O O . PRO A 1 319 ? 14.232 11.888 -10.588 1.00 45.56 319 PRO A O 1
ATOM 2469 N N . LEU A 1 320 ? 12.637 11.739 -12.160 1.00 42.22 320 LEU A N 1
ATOM 2470 C CA . LEU A 1 320 ? 11.888 10.571 -11.665 1.00 42.22 320 LEU A CA 1
ATOM 2471 C C . LEU A 1 320 ? 12.688 9.265 -11.430 1.00 42.22 320 LEU A C 1
ATOM 2473 O O . LEU A 1 320 ? 12.132 8.291 -10.935 1.00 42.22 320 LEU A O 1
ATOM 2477 N N . LEU A 1 321 ? 13.950 9.190 -11.865 1.00 41.91 321 LEU A N 1
ATOM 2478 C CA . LEU A 1 321 ? 14.559 7.927 -12.324 1.00 41.91 321 LEU A CA 1
ATOM 2479 C C . LEU A 1 321 ? 15.798 7.431 -11.551 1.00 41.91 321 LEU A C 1
ATOM 2481 O O . LEU A 1 321 ? 16.360 6.408 -11.926 1.00 41.91 321 LEU A O 1
ATOM 2485 N N . VAL A 1 322 ? 16.263 8.138 -10.513 1.00 40.88 322 VAL A N 1
ATOM 2486 C CA . VAL A 1 322 ? 17.668 8.010 -10.050 1.00 40.88 322 VAL A CA 1
ATOM 2487 C C . VAL A 1 322 ? 17.896 7.152 -8.788 1.00 40.88 322 VAL A C 1
ATOM 2489 O O . VAL A 1 322 ? 19.026 6.733 -8.553 1.00 40.88 322 VAL A O 1
ATOM 2492 N N . LEU A 1 323 ? 16.885 6.874 -7.955 1.00 38.66 323 LEU A N 1
ATOM 2493 C CA . LEU A 1 323 ? 17.105 6.310 -6.607 1.00 38.66 323 LEU A CA 1
ATOM 2494 C C . LEU A 1 323 ? 16.482 4.924 -6.382 1.00 38.66 323 LEU A C 1
ATOM 2496 O O . LEU A 1 323 ? 15.311 4.739 -6.698 1.00 38.66 323 LEU A O 1
ATOM 2500 N N . LEU A 1 324 ? 17.290 4.023 -5.780 1.00 32.44 324 LEU A N 1
ATOM 2501 C CA . LEU A 1 324 ? 17.005 2.924 -4.814 1.00 32.44 324 LEU A CA 1
ATOM 2502 C C . LEU A 1 324 ? 17.923 1.703 -5.067 1.00 32.44 324 LEU A C 1
ATOM 2504 O O . LEU A 1 324 ? 17.824 1.142 -6.147 1.00 32.44 324 LEU A O 1
ATOM 2508 N N . HIS A 1 325 ? 18.733 1.225 -4.100 1.00 32.72 325 HIS A N 1
ATOM 2509 C CA . HIS A 1 325 ? 19.357 -0.137 -4.065 1.00 32.72 325 HIS A CA 1
ATOM 2510 C C . HIS A 1 325 ? 19.963 -0.526 -2.667 1.00 32.72 325 HIS A C 1
ATOM 2512 O O . HIS A 1 325 ? 21.106 -0.169 -2.388 1.00 32.72 325 HIS A O 1
ATOM 2518 N N . PRO A 1 326 ? 19.207 -1.202 -1.768 1.00 36.72 326 PRO A N 1
ATOM 2519 C CA . PRO A 1 326 ? 19.737 -1.930 -0.562 1.00 36.72 326 PRO A CA 1
ATOM 2520 C C . PRO A 1 326 ? 19.477 -3.482 -0.429 1.00 36.72 326 PRO A C 1
ATOM 2522 O O . PRO A 1 326 ? 18.991 -4.091 -1.382 1.00 36.72 326 PRO A O 1
ATOM 2525 N N . ALA A 1 327 ? 19.852 -4.123 0.721 1.00 32.72 327 ALA A N 1
ATOM 2526 C CA . ALA A 1 327 ? 19.845 -5.595 1.038 1.00 32.72 327 ALA A CA 1
ATOM 2527 C C . ALA A 1 327 ? 19.788 -5.987 2.589 1.00 32.72 327 ALA A C 1
ATOM 2529 O O . ALA A 1 327 ? 20.087 -5.116 3.412 1.00 32.72 327 ALA A O 1
ATOM 2530 N N . PRO A 1 328 ? 19.465 -7.255 3.029 1.00 42.50 328 PRO A N 1
ATOM 2531 C CA . PRO A 1 328 ? 18.615 -7.569 4.236 1.00 42.50 328 PRO A CA 1
ATOM 2532 C C . PRO A 1 328 ? 19.132 -8.498 5.413 1.00 42.50 328 PRO A C 1
ATOM 2534 O O . PRO A 1 328 ? 20.238 -9.025 5.342 1.00 42.50 328 PRO A O 1
ATOM 2537 N N . ALA A 1 329 ? 18.294 -8.750 6.467 1.00 35.81 329 ALA A N 1
ATOM 2538 C CA . ALA A 1 329 ? 18.409 -9.747 7.600 1.00 35.81 329 ALA A CA 1
ATOM 2539 C C . ALA A 1 329 ? 17.013 -10.106 8.264 1.00 35.81 329 ALA A C 1
ATOM 2541 O O . ALA A 1 329 ? 16.042 -9.780 7.601 1.00 35.81 329 ALA A O 1
ATOM 2542 N N . LEU A 1 330 ? 16.862 -10.738 9.480 1.00 41.31 330 LEU A N 1
ATOM 2543 C CA . LEU A 1 330 ? 15.620 -11.462 9.995 1.00 41.31 330 LEU A CA 1
ATOM 2544 C C . LEU A 1 330 ? 15.155 -11.314 11.520 1.00 41.31 330 LEU A C 1
ATOM 2546 O O . LEU A 1 330 ? 16.023 -11.215 12.386 1.00 41.31 330 LEU A O 1
ATOM 2550 N N . ALA A 1 331 ? 13.829 -11.393 11.875 1.00 30.66 331 ALA A N 1
ATOM 2551 C CA . ALA A 1 331 ? 13.152 -11.474 13.242 1.00 30.66 331 ALA A CA 1
ATOM 2552 C C . ALA A 1 331 ? 11.554 -11.266 13.311 1.00 30.66 331 ALA A C 1
ATOM 2554 O O . ALA A 1 331 ? 11.030 -10.513 12.512 1.00 30.66 331 ALA A O 1
ATOM 2555 N N . PHE A 1 332 ? 10.762 -11.882 14.243 1.00 40.69 332 PHE A N 1
ATOM 2556 C CA . PHE A 1 332 ? 9.423 -12.598 14.078 1.00 40.69 332 PHE A CA 1
ATOM 2557 C C . PHE A 1 332 ? 8.081 -12.023 14.699 1.00 40.69 332 PHE A C 1
ATOM 2559 O O . PHE A 1 332 ? 8.062 -10.936 15.258 1.00 40.69 332 PHE A O 1
ATOM 2566 N N . CYS A 1 333 ? 6.950 -12.774 14.636 1.00 36.59 333 CYS A N 1
ATOM 2567 C CA . CYS A 1 333 ? 5.570 -12.511 15.129 1.00 36.59 333 CYS A CA 1
ATOM 2568 C C . CYS A 1 333 ? 5.215 -12.845 16.596 1.00 36.59 333 CYS A C 1
ATOM 2570 O O . CYS A 1 333 ? 4.274 -12.268 17.129 1.00 36.59 333 CYS A O 1
ATOM 2572 N N . GLY A 1 334 ? 5.875 -13.800 17.248 1.00 49.38 334 GLY A N 1
ATOM 2573 C CA . GLY A 1 334 ? 5.525 -14.267 18.603 1.00 49.38 334 GLY A CA 1
ATOM 2574 C C . GLY A 1 334 ? 6.726 -14.241 19.544 1.00 49.38 334 GLY A C 1
ATOM 2575 O O . GLY A 1 334 ? 7.866 -14.203 19.088 1.00 49.38 334 GLY A O 1
ATOM 2576 N N . PHE A 1 335 ? 6.508 -14.253 20.858 1.00 53.81 335 PHE A N 1
ATOM 2577 C CA . PHE A 1 335 ? 7.611 -14.158 21.822 1.00 53.81 335 PHE A CA 1
ATOM 2578 C C . PHE A 1 335 ? 7.865 -15.488 22.548 1.00 53.81 335 PHE A C 1
ATOM 2580 O O . PHE A 1 335 ? 6.912 -16.162 22.935 1.00 53.81 335 PHE A O 1
ATOM 2587 N N . TYR A 1 336 ? 9.140 -15.845 22.756 1.00 48.28 336 TYR A N 1
ATOM 2588 C CA . TYR A 1 336 ? 9.564 -17.045 23.490 1.00 48.28 336 TYR A CA 1
ATOM 2589 C C . TYR A 1 336 ? 10.243 -16.657 24.807 1.00 48.28 336 TYR A C 1
ATOM 2591 O O . TYR A 1 336 ? 11.210 -15.895 24.791 1.00 48.28 336 TYR A O 1
ATOM 2599 N N . VAL A 1 337 ? 9.785 -17.209 25.933 1.00 42.00 337 VAL A N 1
ATOM 2600 C CA . VAL A 1 337 ? 10.368 -16.973 27.269 1.00 42.00 337 VAL A CA 1
ATOM 2601 C C . VAL A 1 337 ? 10.970 -18.265 27.814 1.00 42.00 337 VAL A C 1
ATOM 2603 O O . VAL A 1 337 ? 10.273 -19.273 27.835 1.00 42.00 337 VAL A O 1
ATOM 2606 N N . GLY A 1 338 ? 12.225 -18.238 28.277 1.00 40.19 338 GLY A N 1
ATOM 2607 C CA . GLY A 1 338 ? 12.933 -19.392 28.857 1.00 40.19 338 GLY A CA 1
ATOM 2608 C C . GLY A 1 338 ? 13.353 -19.188 30.320 1.00 40.19 338 GLY A C 1
ATOM 2609 O O . GLY A 1 338 ? 13.213 -18.090 30.869 1.00 40.19 338 GLY A O 1
ATOM 2610 N N . LYS A 1 339 ? 13.871 -20.250 30.956 1.00 36.44 339 LYS A N 1
ATOM 2611 C CA . LYS A 1 339 ? 14.227 -20.270 32.396 1.00 36.44 339 LYS A CA 1
ATOM 2612 C C . LYS A 1 339 ? 15.729 -20.204 32.735 1.00 36.44 339 LYS A C 1
ATOM 2614 O O . LYS A 1 339 ? 16.079 -20.113 33.907 1.00 36.44 339 LYS A O 1
ATOM 2619 N N . ALA A 1 340 ? 16.619 -20.226 31.743 1.00 33.66 340 ALA A N 1
ATOM 2620 C CA . ALA A 1 340 ? 18.079 -20.187 31.925 1.00 33.66 340 ALA A CA 1
ATOM 2621 C C . ALA A 1 340 ? 18.739 -19.145 30.997 1.00 33.66 340 ALA A C 1
ATOM 2623 O O . ALA A 1 340 ? 18.048 -18.486 30.221 1.00 33.66 340 ALA A O 1
ATOM 2624 N N . ASP A 1 341 ? 20.069 -18.999 31.054 1.00 33.09 341 ASP A N 1
ATOM 2625 C CA . ASP A 1 341 ? 20.871 -18.081 30.216 1.00 33.09 341 ASP A CA 1
ATOM 2626 C C . ASP A 1 341 ? 21.021 -18.557 28.748 1.00 33.09 341 ASP A C 1
ATOM 2628 O O . ASP A 1 341 ? 22.087 -18.515 28.139 1.00 33.09 341 ASP A O 1
ATOM 2632 N N . THR A 1 342 ? 19.919 -19.030 28.165 1.00 27.19 342 THR A N 1
ATOM 2633 C CA . THR A 1 342 ? 19.819 -19.540 26.795 1.00 27.19 342 THR A CA 1
ATOM 2634 C C . THR A 1 342 ? 19.246 -18.467 25.875 1.00 27.19 342 THR A C 1
ATOM 2636 O O . THR A 1 342 ? 18.087 -18.078 26.026 1.00 27.19 342 THR A O 1
ATOM 2639 N N . GLN A 1 343 ? 20.030 -18.008 24.900 1.00 31.56 343 GLN A N 1
ATOM 2640 C CA . GLN A 1 343 ? 19.539 -17.124 23.839 1.00 31.56 343 GLN A CA 1
ATOM 2641 C C . GLN A 1 343 ? 18.659 -17.940 22.873 1.00 31.56 343 GLN A C 1
ATOM 2643 O O . GLN A 1 343 ? 19.070 -19.009 22.423 1.00 31.56 343 GLN A O 1
ATOM 2648 N N . LEU A 1 344 ? 17.440 -17.465 22.603 1.00 35.25 344 LEU A N 1
ATOM 2649 C CA . LEU A 1 344 ? 16.425 -18.163 21.804 1.00 35.25 344 LEU A CA 1
ATOM 2650 C C . LEU A 1 344 ? 16.183 -17.393 20.502 1.00 35.25 344 LEU A C 1
ATOM 2652 O O . LEU A 1 344 ? 15.884 -16.201 20.555 1.00 35.25 344 LEU A O 1
ATOM 2656 N N . PHE A 1 345 ? 16.272 -18.063 19.351 1.00 38.56 345 PHE A N 1
ATOM 2657 C CA . PHE A 1 345 ? 16.167 -17.425 18.035 1.00 38.56 345 PHE A CA 1
ATOM 2658 C C . PHE A 1 345 ? 15.118 -18.105 17.133 1.00 38.56 345 PHE A C 1
ATOM 2660 O O . PHE A 1 345 ? 14.683 -19.233 17.376 1.00 38.56 345 PHE A O 1
ATOM 2667 N N . ASN A 1 346 ? 14.687 -17.386 16.095 1.00 41.34 346 ASN A N 1
ATOM 2668 C CA . ASN A 1 346 ? 13.772 -17.851 15.049 1.00 41.34 346 ASN A CA 1
ATOM 2669 C C . ASN A 1 346 ? 14.264 -17.301 13.698 1.00 41.34 346 ASN A C 1
ATOM 2671 O O . ASN A 1 346 ? 14.662 -16.136 13.629 1.00 41.34 346 ASN A O 1
ATOM 2675 N N . ASP A 1 347 ? 14.233 -18.132 12.657 1.00 42.00 347 ASP A N 1
ATOM 2676 C CA . ASP A 1 347 ? 14.779 -17.844 11.325 1.00 42.00 347 ASP A CA 1
ATOM 2677 C C . ASP A 1 347 ? 13.721 -17.759 10.209 1.00 42.00 347 ASP A C 1
ATOM 2679 O O . ASP A 1 347 ? 13.985 -17.178 9.159 1.00 42.00 347 ASP A O 1
ATOM 2683 N N . SER A 1 348 ? 12.528 -18.328 10.395 1.00 55.56 348 SER A N 1
ATOM 2684 C CA . SER A 1 348 ? 11.463 -18.375 9.380 1.00 55.56 348 SER A CA 1
ATOM 2685 C C . SER A 1 348 ? 10.111 -18.610 10.050 1.00 55.56 348 SER A C 1
ATOM 2687 O O . SER A 1 348 ? 10.012 -19.336 11.045 1.00 55.56 348 SER A O 1
ATOM 2689 N N . SER A 1 349 ? 9.038 -18.002 9.540 1.00 70.94 349 SER A N 1
ATOM 2690 C CA . SER A 1 349 ? 7.687 -18.270 10.039 1.00 70.94 349 SER A CA 1
ATOM 2691 C C . SER A 1 349 ? 6.618 -18.137 8.963 1.00 70.94 349 SER A C 1
ATOM 2693 O O . SER A 1 349 ? 6.610 -17.204 8.156 1.00 70.94 349 SER A O 1
ATOM 2695 N N . GLN A 1 350 ? 5.687 -19.087 8.984 1.00 82.75 350 GLN A N 1
ATOM 2696 C CA . GLN A 1 350 ? 4.578 -19.187 8.045 1.00 82.75 350 GLN A CA 1
ATOM 2697 C C . GLN A 1 350 ? 3.250 -19.143 8.794 1.00 82.75 350 GLN A C 1
ATOM 2699 O O . GLN A 1 350 ? 3.082 -19.775 9.841 1.00 82.75 350 GLN A O 1
ATOM 2704 N N . VAL A 1 351 ? 2.299 -18.392 8.248 1.00 89.88 351 VAL A N 1
ATOM 2705 C CA . VAL A 1 351 ? 1.011 -18.125 8.884 1.00 89.88 351 VAL A CA 1
ATOM 2706 C C . VAL A 1 351 ? -0.115 -18.319 7.875 1.00 89.88 351 VAL A C 1
ATOM 2708 O O . VAL A 1 351 ? -0.126 -17.661 6.841 1.00 89.88 351 VAL A O 1
ATOM 2711 N N . ALA A 1 352 ? -1.098 -19.167 8.178 1.00 93.56 352 ALA A N 1
ATOM 2712 C CA . ALA A 1 352 ? -2.355 -19.215 7.433 1.00 93.56 352 ALA A CA 1
ATOM 2713 C C . ALA A 1 352 ? -3.451 -18.443 8.181 1.00 93.56 352 ALA A C 1
ATOM 2715 O O . ALA A 1 352 ? -3.684 -18.673 9.366 1.00 93.56 352 ALA A O 1
ATOM 2716 N N . LEU A 1 353 ? -4.126 -17.533 7.478 1.00 93.81 353 LEU A N 1
ATOM 2717 C CA . LEU A 1 353 ? -5.245 -16.721 7.954 1.00 93.81 353 LEU A CA 1
ATOM 2718 C C . LEU A 1 353 ? -6.477 -17.014 7.096 1.00 93.81 353 LEU A C 1
ATOM 2720 O O . LEU A 1 353 ? -6.684 -16.397 6.050 1.00 93.81 353 LEU A O 1
ATOM 2724 N N . VAL A 1 354 ? -7.318 -17.940 7.543 1.00 95.44 354 VAL A N 1
ATOM 2725 C CA . VAL A 1 354 ? -8.606 -18.214 6.903 1.00 95.44 354 VAL A CA 1
ATOM 2726 C C . VAL A 1 354 ? -9.657 -17.270 7.479 1.00 95.44 354 VAL A C 1
ATOM 2728 O O . VAL A 1 354 ? -9.815 -17.218 8.699 1.00 95.44 354 VAL A O 1
ATOM 2731 N N . ARG A 1 355 ? -10.377 -16.505 6.646 1.00 93.81 355 ARG A N 1
ATOM 2732 C CA . ARG A 1 355 ? -11.366 -15.526 7.136 1.00 93.81 355 ARG A CA 1
ATOM 2733 C C . ARG A 1 355 ? -12.607 -15.376 6.255 1.00 93.81 355 ARG A C 1
ATOM 2735 O O . ARG A 1 355 ? -12.515 -15.206 5.044 1.00 93.81 355 ARG A O 1
ATOM 2742 N N . ASP A 1 356 ? -13.767 -15.325 6.913 1.00 91.94 356 ASP A N 1
ATOM 2743 C CA . ASP A 1 356 ? -15.063 -14.938 6.337 1.00 91.94 356 ASP A CA 1
ATOM 2744 C C . ASP A 1 356 ? -15.857 -14.105 7.362 1.00 91.94 356 ASP A C 1
ATOM 2746 O O . ASP A 1 356 ? -16.173 -14.551 8.471 1.00 91.94 356 ASP A O 1
ATOM 2750 N N . GLY A 1 357 ? -16.153 -12.851 7.004 1.00 89.69 357 GLY A N 1
ATOM 2751 C CA . GLY A 1 357 ? -16.839 -11.896 7.878 1.00 89.69 357 GLY A CA 1
ATOM 2752 C C . GLY A 1 357 ? -16.009 -11.507 9.108 1.00 89.69 357 GLY A C 1
ATOM 2753 O O . GLY A 1 357 ? -15.031 -10.766 8.996 1.00 89.69 357 GLY A O 1
ATOM 2754 N N . ASN A 1 358 ? -16.429 -11.977 10.289 1.00 9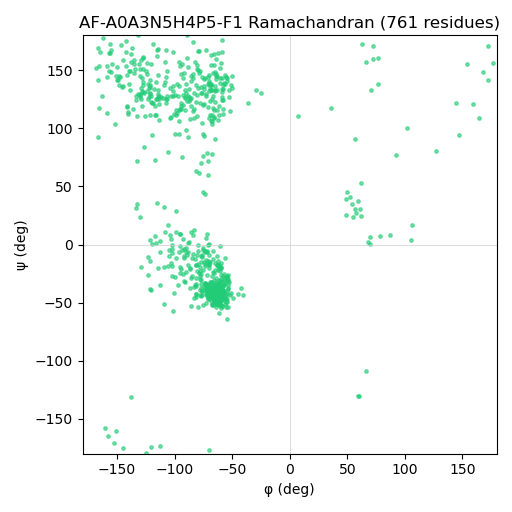0.25 358 ASN A N 1
ATOM 2755 C CA . ASN A 1 358 ? -15.726 -11.769 11.565 1.00 90.25 358 ASN A CA 1
ATOM 2756 C C . ASN A 1 358 ? -14.981 -13.015 12.070 1.00 90.25 358 ASN A C 1
ATOM 2758 O O . ASN A 1 358 ? -14.223 -12.902 13.029 1.00 90.25 358 ASN A O 1
ATOM 2762 N N . ARG A 1 359 ? -15.183 -14.183 11.455 1.00 93.06 359 ARG A N 1
ATOM 2763 C CA . ARG A 1 359 ? -14.588 -15.449 11.897 1.00 93.06 359 ARG A CA 1
ATOM 2764 C C . ARG A 1 359 ? -13.226 -15.632 11.250 1.00 93.06 359 ARG A C 1
ATOM 2766 O O . ARG A 1 359 ? -13.128 -15.541 10.025 1.00 93.06 359 ARG A O 1
ATOM 2773 N N . THR A 1 360 ? -12.207 -15.891 12.062 1.00 93.00 360 THR A N 1
ATOM 2774 C CA . THR A 1 360 ? -10.845 -16.198 11.617 1.00 93.00 360 THR A CA 1
ATOM 2775 C C . THR A 1 360 ? -10.406 -17.546 12.177 1.00 93.00 360 THR A C 1
ATOM 2777 O O . THR A 1 360 ? -10.613 -17.811 13.358 1.00 93.00 360 THR A O 1
ATOM 2780 N N . VAL A 1 361 ? -9.742 -18.352 11.350 1.00 93.69 361 VAL A N 1
ATOM 2781 C CA . VAL A 1 361 ? -8.845 -19.419 11.809 1.00 93.69 361 VAL A CA 1
ATOM 2782 C C . VAL A 1 361 ? -7.416 -19.006 11.466 1.00 93.69 361 VAL A C 1
ATOM 2784 O O . VAL A 1 361 ? -7.123 -18.633 10.329 1.00 93.69 361 VAL A O 1
ATOM 2787 N N . LEU A 1 362 ? -6.546 -19.016 12.471 1.00 91.25 362 LEU A N 1
ATOM 2788 C CA . LEU A 1 362 ? -5.148 -18.605 12.406 1.00 91.25 362 LEU A CA 1
ATOM 2789 C C . LEU A 1 362 ? -4.272 -19.824 12.708 1.00 91.25 362 LEU A C 1
ATOM 2791 O O . LEU A 1 362 ? -4.257 -20.296 13.840 1.00 91.25 362 LEU A O 1
ATOM 2795 N N . THR A 1 363 ? -3.543 -20.323 11.709 1.00 90.31 363 THR A N 1
ATOM 2796 C CA . THR A 1 363 ? -2.522 -21.371 11.882 1.00 90.31 363 THR A CA 1
ATOM 2797 C C . THR A 1 363 ? -1.135 -20.736 11.837 1.00 90.31 363 THR A C 1
ATOM 2799 O O . THR A 1 363 ? -0.830 -20.023 10.884 1.00 90.31 363 THR A O 1
ATOM 2802 N N . MET A 1 364 ? -0.290 -20.990 12.835 1.00 86.00 364 MET A N 1
ATOM 2803 C CA . MET A 1 364 ? 1.069 -20.446 12.955 1.00 86.00 364 MET A CA 1
ATOM 2804 C C . MET A 1 364 ? 2.106 -21.571 13.015 1.00 86.00 364 MET A C 1
ATOM 2806 O O . MET A 1 364 ? 1.986 -22.474 13.842 1.00 86.00 364 MET A O 1
ATOM 2810 N N . SER A 1 365 ? 3.142 -21.488 12.179 1.00 81.31 365 SER A N 1
ATOM 2811 C CA . SER A 1 365 ? 4.307 -22.381 12.186 1.00 81.31 365 SER A CA 1
ATOM 2812 C C . SER A 1 365 ? 5.595 -21.569 12.261 1.00 81.31 365 SER A C 1
ATOM 2814 O O . SER A 1 365 ? 5.792 -20.640 11.475 1.00 81.31 365 SER A O 1
ATOM 2816 N N . ASN A 1 366 ? 6.478 -21.943 13.187 1.00 69.00 366 ASN A N 1
ATOM 2817 C CA . ASN A 1 366 ? 7.674 -21.182 13.540 1.00 69.00 366 ASN A CA 1
ATOM 2818 C C . ASN A 1 366 ? 8.897 -22.115 13.523 1.00 69.00 366 ASN A C 1
ATOM 2820 O O . ASN A 1 366 ? 8.878 -23.142 14.205 1.00 69.00 366 ASN A O 1
ATOM 2824 N N . ASP A 1 367 ? 9.976 -21.752 12.828 1.00 61.06 367 ASP A N 1
ATOM 2825 C CA . ASP A 1 367 ? 11.208 -22.548 12.826 1.00 61.06 367 ASP A CA 1
ATOM 2826 C C . ASP A 1 367 ? 12.127 -22.114 13.989 1.00 61.06 367 ASP A C 1
ATOM 2828 O O . ASP A 1 367 ? 12.906 -21.163 13.905 1.00 61.06 367 ASP A O 1
ATOM 2832 N N . TYR A 1 368 ? 11.990 -22.805 15.125 1.00 60.75 368 TYR A N 1
ATOM 2833 C CA . TYR A 1 368 ? 12.723 -22.539 16.368 1.00 60.75 368 TYR A CA 1
ATOM 2834 C C . TYR A 1 368 ? 14.194 -22.992 16.311 1.00 60.75 368 TYR A C 1
ATOM 2836 O O . TYR A 1 368 ? 14.483 -24.126 15.923 1.00 60.75 368 TYR A O 1
ATOM 2844 N N . ARG A 1 369 ? 15.119 -22.150 16.804 1.00 49.25 369 ARG A N 1
ATOM 2845 C CA . ARG A 1 369 ? 16.507 -22.541 17.102 1.00 49.25 369 ARG A CA 1
ATOM 2846 C C . ARG A 1 369 ? 16.921 -22.144 18.523 1.00 49.25 369 ARG A C 1
ATOM 2848 O O . ARG A 1 369 ? 16.974 -20.967 18.879 1.00 49.25 369 ARG A O 1
ATOM 2855 N N . GLY A 1 370 ? 17.271 -23.154 19.314 1.00 52.47 370 GLY A N 1
ATOM 2856 C CA . GLY A 1 370 ? 17.779 -23.037 20.679 1.00 52.47 370 GLY A CA 1
ATOM 2857 C C . GLY A 1 370 ? 17.898 -24.416 21.347 1.00 52.47 370 GLY A C 1
ATOM 2858 O O . GLY A 1 370 ? 17.440 -25.412 20.780 1.00 52.47 370 GLY A O 1
ATOM 2859 N N . PRO A 1 371 ? 18.528 -24.512 22.529 1.00 48.00 371 PRO A N 1
ATOM 2860 C CA . PRO A 1 371 ? 18.522 -25.737 23.322 1.00 48.00 371 PRO A CA 1
ATOM 2861 C C . PRO A 1 371 ? 17.126 -25.988 23.912 1.00 48.00 371 PRO A C 1
ATOM 2863 O O . PRO A 1 371 ? 16.491 -25.062 24.412 1.00 48.00 371 PRO A O 1
ATOM 2866 N N . LEU A 1 372 ? 16.680 -27.249 23.911 1.00 51.56 372 LEU A N 1
ATOM 2867 C CA . LEU A 1 372 ? 15.381 -27.681 24.446 1.00 51.56 372 LEU A CA 1
ATOM 2868 C C . LEU A 1 372 ? 15.337 -27.614 25.989 1.00 51.56 372 LEU A C 1
ATOM 2870 O O . LEU A 1 372 ? 15.362 -28.632 26.679 1.00 51.56 372 LEU A O 1
ATOM 2874 N N . THR A 1 373 ? 15.292 -26.399 26.530 1.00 52.12 373 THR A N 1
ATOM 2875 C CA . THR A 1 373 ? 14.976 -26.082 27.931 1.00 52.12 373 THR A CA 1
ATOM 2876 C C . THR A 1 373 ? 13.524 -25.598 28.036 1.00 52.12 373 THR A C 1
ATOM 2878 O O . THR A 1 373 ? 12.898 -25.302 27.019 1.00 52.12 373 THR A O 1
ATOM 2881 N N . GLU A 1 374 ? 12.940 -25.539 29.241 1.00 57.88 374 GLU A N 1
ATOM 2882 C CA . GLU A 1 374 ? 11.538 -25.110 29.394 1.00 57.88 374 GLU A CA 1
ATOM 2883 C C . GLU A 1 374 ? 11.308 -23.696 28.829 1.00 57.88 374 GLU A C 1
ATOM 2885 O O . GLU A 1 374 ? 11.779 -22.708 29.405 1.00 57.88 374 GLU A O 1
ATOM 2890 N N . PHE A 1 375 ? 10.533 -23.599 27.742 1.00 63.88 375 PHE A N 1
ATOM 2891 C CA . PHE A 1 375 ? 10.101 -22.327 27.173 1.00 63.88 375 PHE A CA 1
ATOM 2892 C C . PHE A 1 375 ? 8.596 -22.261 26.895 1.00 63.88 375 PHE A C 1
ATOM 2894 O O . PHE A 1 375 ? 7.919 -23.275 26.699 1.00 63.88 375 PHE A O 1
ATOM 2901 N N . ALA A 1 376 ? 8.081 -21.032 26.878 1.00 63.03 376 ALA A N 1
ATOM 2902 C CA . ALA A 1 376 ? 6.694 -20.716 26.561 1.00 63.03 376 ALA A CA 1
ATOM 2903 C C . ALA A 1 376 ? 6.598 -19.747 25.375 1.00 63.03 376 ALA A C 1
ATOM 2905 O O . ALA A 1 376 ? 7.314 -18.744 25.328 1.00 63.03 376 ALA A O 1
ATOM 2906 N N . LEU A 1 377 ? 5.698 -20.047 24.437 1.00 71.25 377 LEU A N 1
ATOM 2907 C CA . LEU A 1 377 ? 5.279 -19.177 23.341 1.00 71.25 377 LEU A CA 1
ATOM 2908 C C . LEU A 1 377 ? 4.117 -18.291 23.811 1.00 71.25 377 LEU A C 1
ATOM 2910 O O . LEU A 1 377 ? 3.105 -18.803 24.288 1.00 71.25 377 LEU A O 1
ATOM 2914 N N . VAL A 1 378 ? 4.244 -16.974 23.641 1.00 70.94 378 VAL A N 1
ATOM 2915 C CA . VAL A 1 378 ? 3.215 -15.982 23.995 1.00 70.94 378 VAL A CA 1
ATOM 2916 C C . VAL A 1 378 ? 2.667 -15.315 22.731 1.00 70.94 378 VAL A C 1
ATOM 2918 O O . VAL A 1 378 ? 3.431 -14.736 21.951 1.00 70.94 378 VAL A O 1
ATOM 2921 N N . VAL A 1 379 ? 1.341 -15.365 22.551 1.00 76.88 379 VAL A N 1
ATOM 2922 C CA . VAL A 1 379 ? 0.620 -14.798 21.395 1.00 76.88 379 VAL A CA 1
ATOM 2923 C C . VAL A 1 379 ? -0.557 -13.923 21.865 1.00 76.88 379 VAL A C 1
ATOM 2925 O O . VAL A 1 379 ? -1.400 -14.400 22.630 1.00 76.88 379 VAL A O 1
ATOM 2928 N N . PRO A 1 380 ? -0.669 -12.655 21.421 1.00 77.50 380 PRO A N 1
ATOM 2929 C CA . PRO A 1 380 ? -1.852 -11.833 21.659 1.00 77.50 380 PRO A CA 1
ATOM 2930 C C . PRO A 1 380 ? -3.027 -12.289 20.800 1.00 77.50 380 PRO A C 1
ATOM 2932 O O . PRO A 1 380 ? -2.923 -12.371 19.577 1.00 77.50 380 PRO A O 1
ATOM 2935 N N . VAL A 1 381 ? -4.175 -12.495 21.432 1.00 79.81 381 VAL A N 1
ATOM 2936 C CA . VAL A 1 381 ? -5.420 -12.915 20.784 1.00 79.81 381 VAL A CA 1
ATOM 2937 C C . VAL A 1 381 ? -6.541 -11.908 21.087 1.00 79.81 381 VAL A C 1
ATOM 2939 O O . VAL A 1 381 ? -6.529 -11.253 22.136 1.00 79.81 381 VAL A O 1
ATOM 2942 N N . PRO A 1 382 ? -7.484 -11.669 20.155 1.00 78.06 382 PRO A N 1
ATOM 2943 C CA . PRO A 1 382 ? -8.454 -10.578 20.284 1.00 78.06 382 PRO A CA 1
ATOM 2944 C C . PRO A 1 382 ? -9.644 -10.903 21.200 1.00 78.06 382 PRO A C 1
ATOM 2946 O O . PRO A 1 382 ? -10.426 -10.004 21.504 1.00 78.06 382 PRO A O 1
ATOM 2949 N N . THR A 1 383 ? -9.781 -12.160 21.618 1.00 79.81 383 THR A N 1
ATOM 2950 C CA . THR A 1 383 ? -10.801 -12.696 22.529 1.00 79.81 383 THR A CA 1
ATOM 2951 C C . THR A 1 383 ? -10.136 -13.653 23.519 1.00 79.81 383 THR A C 1
ATOM 2953 O O . THR A 1 383 ? -8.978 -14.028 23.337 1.00 79.81 383 THR A O 1
ATOM 2956 N N . VAL A 1 384 ? -10.858 -14.067 24.564 1.00 76.06 384 VAL A N 1
ATOM 2957 C CA . VAL A 1 384 ? -10.524 -15.320 25.265 1.00 76.06 384 VAL A CA 1
ATOM 2958 C C . VAL A 1 384 ? -10.757 -16.472 24.274 1.00 76.06 384 VAL A C 1
ATOM 2960 O O . VAL A 1 384 ? -11.609 -16.337 23.390 1.00 76.06 384 VAL A O 1
ATOM 2963 N N . LEU A 1 385 ? -9.978 -17.549 24.377 1.00 76.25 385 LEU A N 1
ATOM 2964 C CA . LEU A 1 385 ? -10.169 -18.764 23.581 1.00 76.25 385 LEU A CA 1
ATOM 2965 C C . LEU A 1 385 ? -10.734 -19.878 24.464 1.00 76.25 385 LEU A C 1
ATOM 2967 O O . LEU A 1 385 ? -10.364 -19.998 25.631 1.00 76.25 385 LEU A O 1
ATOM 2971 N N . GLU A 1 386 ? -11.603 -20.700 23.894 1.00 78.12 386 GLU A N 1
ATOM 2972 C CA . GLU A 1 386 ? -12.064 -21.953 24.504 1.00 78.12 386 GLU A CA 1
ATOM 2973 C C . GLU A 1 386 ? -11.121 -23.100 24.101 1.00 78.12 386 GLU A C 1
ATOM 2975 O O . GLU A 1 386 ? -10.393 -22.995 23.111 1.00 78.12 386 GLU A O 1
ATOM 2980 N N . ARG A 1 387 ? -11.111 -24.213 24.844 1.00 71.81 387 ARG A N 1
ATOM 2981 C CA . ARG A 1 387 ? -10.222 -25.354 24.546 1.00 71.81 387 ARG A CA 1
ATOM 2982 C C . ARG A 1 387 ? -10.494 -25.933 23.160 1.00 71.81 387 ARG A C 1
ATOM 2984 O O . ARG A 1 387 ? -9.576 -26.254 22.416 1.00 71.81 387 ARG A O 1
ATOM 2991 N N . GLU A 1 388 ? -11.766 -25.981 22.808 1.00 79.19 388 GLU A N 1
ATOM 2992 C CA . GLU A 1 388 ? -12.334 -26.490 21.566 1.00 79.19 388 GLU A CA 1
ATOM 2993 C C . GLU A 1 388 ? -12.047 -25.556 20.371 1.00 79.19 388 GLU A C 1
ATOM 2995 O O . GLU A 1 388 ? -12.325 -25.900 19.224 1.00 79.19 388 GLU A O 1
ATOM 3000 N N . GLN A 1 389 ? -11.463 -24.377 20.621 1.00 81.06 389 GLN A N 1
ATOM 3001 C CA . GLN A 1 389 ? -11.019 -23.427 19.601 1.00 81.06 389 GLN A CA 1
ATOM 3002 C C . GLN A 1 389 ? -9.522 -23.557 19.269 1.00 81.06 389 GLN A C 1
ATOM 3004 O O . GLN A 1 389 ? -9.064 -22.896 18.335 1.00 81.06 389 GLN A O 1
ATOM 3009 N N . ILE A 1 390 ? -8.754 -24.382 19.996 1.00 83.19 390 ILE A N 1
ATOM 3010 C CA . ILE A 1 390 ? -7.302 -24.534 19.819 1.00 83.19 390 ILE A CA 1
ATOM 3011 C C . ILE A 1 390 ? -6.953 -25.973 19.430 1.00 83.19 390 ILE A C 1
ATOM 3013 O O . ILE A 1 390 ? -7.197 -26.920 20.173 1.00 83.19 390 ILE A O 1
ATOM 3017 N N . HIS A 1 391 ? -6.309 -26.118 18.277 1.00 84.75 391 HIS A N 1
ATOM 3018 C CA . HIS A 1 391 ? -5.884 -27.392 17.710 1.00 84.75 391 HIS A CA 1
ATOM 3019 C C . HIS A 1 391 ? -4.401 -27.348 17.322 1.00 84.75 391 HIS A C 1
ATOM 3021 O O . HIS A 1 391 ? -3.824 -26.284 17.091 1.00 84.75 391 HIS A O 1
ATOM 3027 N N . VAL A 1 392 ? -3.778 -28.519 17.214 1.00 82.31 392 VAL A N 1
ATOM 3028 C CA . VAL A 1 392 ? -2.458 -28.665 16.589 1.00 82.31 392 VAL A CA 1
ATOM 3029 C C . VAL A 1 392 ? -2.676 -29.092 15.141 1.00 82.31 392 VAL A C 1
ATOM 3031 O O . VAL A 1 392 ? -3.241 -30.153 14.884 1.00 82.31 392 VAL A O 1
ATOM 3034 N N . GLY A 1 393 ? -2.273 -28.233 14.208 1.00 82.44 393 GLY A N 1
ATOM 3035 C CA . GLY A 1 393 ? -2.374 -28.466 12.771 1.00 82.44 393 GLY A CA 1
ATOM 3036 C C . GLY A 1 393 ? -1.207 -29.287 12.224 1.00 82.44 393 GLY A C 1
ATOM 3037 O O . GLY A 1 393 ? -0.225 -29.573 12.911 1.00 82.44 393 GLY A O 1
ATOM 3038 N N . GLU A 1 394 ? -1.291 -29.649 10.947 1.00 83.06 394 GLU A N 1
ATOM 3039 C CA . GLU A 1 394 ? -0.272 -30.454 10.275 1.00 83.06 394 GLU A CA 1
ATOM 3040 C C . GLU A 1 394 ? 0.643 -29.587 9.398 1.00 83.06 394 GLU A C 1
ATOM 3042 O O . GLU A 1 394 ? 0.172 -28.845 8.534 1.00 83.06 394 GLU A O 1
ATOM 3047 N N . ARG A 1 395 ? 1.969 -29.710 9.569 1.00 79.62 395 ARG A N 1
ATOM 3048 C CA . ARG A 1 395 ? 2.963 -28.904 8.827 1.00 79.62 395 ARG A CA 1
ATOM 3049 C C . ARG A 1 395 ? 2.837 -29.058 7.302 1.00 79.62 395 ARG A C 1
ATOM 3051 O O . ARG A 1 395 ? 2.914 -28.055 6.592 1.00 79.62 395 ARG A O 1
ATOM 3058 N N . ARG A 1 396 ? 2.494 -30.265 6.824 1.00 81.25 396 ARG A N 1
ATOM 3059 C CA . ARG A 1 396 ? 2.277 -30.569 5.395 1.00 81.25 396 ARG A CA 1
ATOM 3060 C C . ARG A 1 396 ? 1.249 -29.665 4.706 1.00 81.25 396 ARG A C 1
ATOM 3062 O O . ARG A 1 396 ? 1.352 -29.451 3.506 1.00 81.25 396 ARG A O 1
ATOM 3069 N N . LEU A 1 397 ? 0.273 -29.117 5.437 1.00 84.75 397 LEU A N 1
ATOM 3070 C CA . LEU A 1 397 ? -0.758 -28.243 4.865 1.00 84.75 397 LEU A CA 1
ATOM 3071 C C . LEU A 1 397 ? -0.192 -26.860 4.504 1.00 84.75 397 LEU A C 1
ATOM 3073 O O . LEU A 1 397 ? -0.568 -26.280 3.486 1.00 84.75 397 LEU A O 1
ATOM 3077 N N . LEU A 1 398 ? 0.747 -26.349 5.308 1.00 84.00 398 LEU A N 1
ATOM 3078 C CA . LEU A 1 398 ? 1.482 -25.115 5.011 1.00 84.00 398 LEU A CA 1
ATOM 3079 C C . LEU A 1 398 ? 2.532 -25.348 3.918 1.00 84.00 398 LEU A C 1
ATOM 3081 O O . LEU A 1 398 ? 2.702 -24.500 3.052 1.00 84.00 398 LEU A O 1
ATOM 3085 N N . GLU A 1 399 ? 3.174 -26.517 3.906 1.00 78.38 399 GLU A N 1
ATOM 3086 C CA . GLU A 1 399 ? 4.127 -26.915 2.860 1.00 78.38 399 GLU A CA 1
ATOM 3087 C C . GLU A 1 399 ? 3.429 -27.125 1.500 1.00 78.38 399 GLU A C 1
ATOM 3089 O O . GLU A 1 399 ? 3.964 -26.729 0.465 1.00 78.38 399 GLU A O 1
ATOM 3094 N N . HIS A 1 400 ? 2.194 -27.646 1.481 1.00 79.50 400 HIS A N 1
ATOM 3095 C CA . HIS A 1 400 ? 1.382 -27.731 0.262 1.00 79.50 400 HIS A CA 1
ATOM 3096 C C . HIS A 1 400 ? 0.887 -26.344 -0.188 1.00 79.50 400 HIS A C 1
ATOM 3098 O O . HIS A 1 400 ? 0.947 -26.036 -1.380 1.00 79.50 400 HIS A O 1
ATOM 3104 N N . LEU A 1 401 ? 0.473 -25.464 0.739 1.00 83.88 401 LEU A N 1
ATOM 3105 C CA . LEU A 1 401 ? 0.201 -24.054 0.418 1.00 83.88 401 LEU A CA 1
ATOM 3106 C C . LEU A 1 401 ? 1.435 -23.355 -0.167 1.00 83.88 401 LEU A C 1
ATOM 3108 O O . LEU A 1 401 ? 1.288 -22.602 -1.133 1.00 83.88 401 LEU A O 1
ATOM 3112 N N . ASP A 1 402 ? 2.631 -23.611 0.370 1.00 80.19 402 ASP A N 1
ATOM 3113 C CA . ASP A 1 402 ? 3.884 -23.069 -0.153 1.00 80.19 402 ASP A CA 1
ATOM 3114 C C . ASP A 1 402 ? 4.124 -23.554 -1.586 1.00 80.19 402 ASP A C 1
ATOM 3116 O O . ASP A 1 402 ? 4.118 -22.740 -2.506 1.00 80.19 402 ASP A O 1
ATOM 3120 N N . ALA A 1 403 ? 4.197 -24.870 -1.805 1.00 70.12 403 ALA A N 1
ATOM 3121 C CA . ALA A 1 403 ? 4.427 -25.470 -3.122 1.00 70.12 403 ALA A CA 1
ATOM 3122 C C . ALA A 1 403 ? 3.378 -25.062 -4.179 1.00 70.12 403 ALA A C 1
ATOM 3124 O O . ALA A 1 403 ? 3.699 -24.897 -5.359 1.00 70.12 403 ALA A O 1
ATOM 3125 N N . TYR A 1 404 ? 2.121 -24.858 -3.772 1.00 75.69 404 TYR A N 1
ATOM 3126 C CA . TYR A 1 404 ? 1.061 -24.380 -4.658 1.00 75.69 404 TYR A CA 1
ATOM 3127 C C . TYR A 1 404 ? 1.233 -22.900 -5.044 1.00 75.69 404 TYR A C 1
ATOM 3129 O O . TYR A 1 404 ? 1.069 -22.542 -6.216 1.00 75.69 404 TYR A O 1
ATOM 3137 N N . SER A 1 405 ? 1.582 -22.039 -4.082 1.00 79.69 405 SER A N 1
ATOM 3138 C CA . SER A 1 405 ? 1.566 -20.574 -4.231 1.00 79.69 405 SER A CA 1
ATOM 3139 C C . SER A 1 405 ? 2.931 -19.912 -4.452 1.00 79.69 405 SER A C 1
ATOM 3141 O O . SER A 1 405 ? 2.976 -18.708 -4.707 1.00 79.69 405 SER A O 1
ATOM 3143 N N . ALA A 1 406 ? 4.030 -20.660 -4.348 1.00 80.38 406 ALA A N 1
ATOM 3144 C CA . ALA A 1 406 ? 5.386 -20.134 -4.445 1.00 80.38 406 ALA A CA 1
ATOM 3145 C C . ALA A 1 406 ? 5.685 -19.464 -5.807 1.00 80.38 406 ALA A C 1
ATOM 3147 O O . ALA A 1 406 ? 5.112 -19.855 -6.833 1.00 80.38 406 ALA A O 1
ATOM 3148 N N . PRO A 1 407 ? 6.610 -18.484 -5.835 1.00 79.38 407 PRO A N 1
ATOM 3149 C CA . PRO A 1 407 ? 7.176 -17.920 -7.059 1.00 79.38 407 PRO A CA 1
ATOM 3150 C C . PRO A 1 407 ? 7.773 -18.982 -7.988 1.00 79.38 407 PRO A C 1
ATOM 3152 O O . PRO A 1 407 ? 8.414 -19.928 -7.532 1.00 79.38 407 PRO A O 1
ATOM 3155 N N . ARG A 1 408 ? 7.587 -18.820 -9.303 1.00 71.56 408 ARG A N 1
ATOM 3156 C CA . ARG A 1 408 ? 7.888 -19.866 -10.297 1.00 71.56 408 ARG A CA 1
ATOM 3157 C C . ARG A 1 408 ? 8.789 -19.391 -11.431 1.00 71.56 408 ARG A C 1
ATOM 3159 O O . ARG A 1 408 ? 8.699 -18.245 -11.871 1.00 71.56 408 ARG A O 1
ATOM 3166 N N . LEU A 1 409 ? 9.561 -20.325 -11.983 1.00 71.94 409 LEU A N 1
ATOM 3167 C CA . LEU A 1 409 ? 10.055 -20.237 -13.357 1.00 71.94 409 LEU A CA 1
ATOM 3168 C C . LEU A 1 409 ? 9.006 -20.797 -14.327 1.00 71.94 409 LEU A C 1
ATOM 3170 O O . LEU A 1 409 ? 8.309 -21.758 -14.004 1.00 71.94 409 LEU A O 1
ATOM 3174 N N . VAL A 1 410 ? 8.914 -20.209 -15.518 1.00 71.81 410 VAL A N 1
ATOM 3175 C CA . VAL A 1 410 ? 8.107 -20.705 -16.643 1.00 71.81 410 VAL A CA 1
ATOM 3176 C C . VAL A 1 410 ? 8.990 -20.740 -17.884 1.00 71.81 410 VAL A C 1
ATOM 3178 O O . VAL A 1 410 ? 9.649 -19.752 -18.200 1.00 71.81 410 VAL A O 1
ATOM 3181 N N . GLU A 1 411 ? 9.019 -21.871 -18.581 1.00 77.06 411 GLU A N 1
ATOM 3182 C CA . GLU A 1 411 ? 9.894 -22.084 -19.735 1.00 77.06 411 GLU A CA 1
ATOM 3183 C C . GLU A 1 411 ? 9.089 -22.059 -21.038 1.00 77.06 411 GLU A C 1
ATOM 3185 O O . GLU A 1 411 ? 8.116 -22.798 -21.185 1.00 77.06 411 GLU A O 1
ATOM 3190 N N . TYR A 1 412 ? 9.524 -21.240 -21.996 1.00 75.69 412 TYR A N 1
ATOM 3191 C CA . TYR A 1 412 ? 9.052 -21.273 -23.381 1.00 75.69 412 TYR A CA 1
ATOM 3192 C C . TYR A 1 412 ? 10.229 -21.536 -24.316 1.00 75.69 412 TYR A C 1
ATOM 3194 O O . TYR A 1 412 ? 11.374 -21.212 -23.999 1.00 75.69 412 TYR A O 1
ATOM 3202 N N . PHE A 1 413 ? 9.939 -22.091 -25.487 1.00 82.44 413 PHE A N 1
ATOM 3203 C CA . PHE A 1 413 ? 10.923 -22.404 -26.516 1.00 82.44 413 PHE A CA 1
ATOM 3204 C C . PHE A 1 413 ? 10.547 -21.651 -27.788 1.00 82.44 413 PHE A C 1
ATOM 3206 O O . PHE A 1 413 ? 9.384 -21.680 -28.197 1.00 82.44 413 PHE A O 1
ATOM 3213 N N . ASP A 1 414 ? 11.509 -20.955 -28.392 1.00 84.50 414 ASP A N 1
ATOM 3214 C CA . ASP A 1 414 ? 11.284 -20.288 -29.672 1.00 84.50 414 ASP A CA 1
ATOM 3215 C C . ASP A 1 414 ? 11.018 -21.341 -30.773 1.00 84.50 414 ASP A C 1
ATOM 3217 O O . ASP A 1 414 ? 11.775 -22.314 -30.876 1.00 84.50 414 ASP A O 1
ATOM 3221 N N . PRO A 1 415 ? 9.968 -21.174 -31.603 1.00 81.19 415 PRO A N 1
ATOM 3222 C CA . PRO A 1 415 ? 9.743 -22.027 -32.767 1.00 81.19 415 PRO A CA 1
ATOM 3223 C C . PRO A 1 415 ? 10.818 -21.784 -33.835 1.00 81.19 415 PRO A C 1
ATOM 3225 O O . PRO A 1 415 ? 11.485 -20.749 -33.824 1.00 81.19 415 PRO A O 1
ATOM 3228 N N . ASP A 1 416 ? 10.944 -22.711 -34.788 1.00 84.81 416 ASP A N 1
ATOM 3229 C CA . ASP A 1 416 ? 11.808 -22.539 -35.962 1.00 84.81 416 ASP A CA 1
ATOM 3230 C C . ASP A 1 416 ? 11.396 -21.276 -36.755 1.00 84.81 416 ASP A C 1
ATOM 3232 O O . ASP A 1 416 ? 10.283 -21.243 -37.294 1.00 84.81 416 ASP A O 1
ATOM 3236 N N . PRO A 1 417 ? 12.260 -20.246 -36.868 1.00 83.81 417 PRO A N 1
ATOM 3237 C CA . PRO A 1 417 ? 11.958 -19.021 -37.609 1.00 83.81 417 PRO A CA 1
ATOM 3238 C C . PRO A 1 417 ? 11.710 -19.237 -39.108 1.00 83.81 417 PRO A C 1
ATOM 3240 O O . PRO A 1 417 ? 11.134 -18.359 -39.750 1.00 83.81 417 PRO A O 1
ATOM 3243 N N . CYS A 1 418 ? 12.124 -20.380 -39.665 1.00 83.62 418 CYS A N 1
ATOM 3244 C CA . CYS A 1 418 ? 11.890 -20.751 -41.059 1.00 83.62 418 CYS A CA 1
ATOM 3245 C C . CYS A 1 418 ? 10.579 -21.521 -41.291 1.00 83.62 418 CYS A C 1
ATOM 3247 O O . CYS A 1 418 ? 10.233 -21.773 -42.447 1.00 83.62 418 CYS A O 1
ATOM 3249 N N . GLN A 1 419 ? 9.829 -21.903 -40.247 1.00 77.75 419 GLN A N 1
ATOM 3250 C CA . GLN A 1 419 ? 8.558 -22.610 -40.437 1.00 77.75 419 GLN A CA 1
ATOM 3251 C C . GLN A 1 419 ? 7.406 -21.650 -40.791 1.00 77.75 419 GLN A C 1
ATOM 3253 O O . GLN A 1 419 ? 7.157 -20.683 -40.065 1.00 77.75 419 GLN A O 1
ATOM 3258 N N . PRO A 1 420 ? 6.642 -21.916 -41.870 1.00 57.91 420 PRO A N 1
ATOM 3259 C CA . PRO A 1 420 ? 5.468 -21.120 -42.209 1.00 57.91 420 PRO A CA 1
ATOM 3260 C C . PRO A 1 420 ? 4.357 -21.313 -41.167 1.00 57.91 420 PRO A C 1
ATOM 3262 O O . PRO A 1 420 ? 3.913 -22.430 -40.896 1.00 57.91 420 PRO A O 1
ATOM 3265 N N . ILE A 1 421 ? 3.878 -20.205 -40.596 1.00 53.78 421 ILE A N 1
ATOM 3266 C CA . ILE A 1 421 ? 2.837 -20.210 -39.562 1.00 53.78 421 ILE A CA 1
ATOM 3267 C C . ILE A 1 421 ? 1.469 -20.491 -40.200 1.00 53.78 421 ILE A C 1
ATOM 3269 O O . ILE A 1 421 ? 0.779 -19.579 -40.656 1.00 53.78 421 ILE A O 1
ATOM 3273 N N . TYR A 1 422 ? 1.049 -21.756 -40.196 1.00 45.72 422 TYR A N 1
ATOM 3274 C CA . TYR A 1 422 ? -0.316 -22.139 -40.556 1.00 45.72 422 TYR A CA 1
ATOM 3275 C C . TYR A 1 422 ? -1.298 -21.785 -39.417 1.00 45.72 422 TYR A C 1
ATOM 3277 O O . TYR A 1 422 ? -1.145 -22.292 -38.302 1.00 45.72 422 TYR A O 1
ATOM 3285 N N . PRO A 1 423 ? -2.330 -20.949 -39.655 1.00 39.69 423 PRO A N 1
ATOM 3286 C CA . PRO A 1 423 ? -3.299 -20.576 -38.627 1.00 39.69 423 PRO A CA 1
ATOM 3287 C C . PRO A 1 423 ? -4.267 -21.736 -38.343 1.00 39.69 423 PRO A C 1
ATOM 3289 O O . PRO A 1 423 ? -5.289 -21.898 -39.010 1.00 39.69 423 PRO A O 1
ATOM 3292 N N . MET A 1 424 ? -3.948 -22.555 -37.339 1.00 39.00 424 MET A N 1
ATOM 3293 C CA . MET A 1 424 ? -4.748 -23.731 -36.986 1.00 39.00 424 MET A CA 1
ATOM 3294 C C . MET A 1 424 ? -6.135 -23.336 -36.440 1.00 39.00 424 MET A C 1
ATOM 3296 O O . MET A 1 424 ? -6.266 -22.672 -35.410 1.00 39.00 424 MET A O 1
ATOM 3300 N N . SER A 1 425 ? -7.187 -23.746 -37.151 1.00 36.56 425 SER A N 1
ATOM 3301 C CA . SER A 1 425 ? -8.588 -23.447 -36.832 1.00 36.56 425 SER A CA 1
ATOM 3302 C C . SER A 1 425 ? -9.066 -24.155 -35.560 1.00 36.56 425 SER A C 1
ATOM 3304 O O . SER A 1 425 ? -8.822 -25.347 -35.381 1.00 36.56 425 SER A O 1
ATOM 3306 N N . LYS A 1 426 ? -9.824 -23.452 -34.709 1.00 39.38 426 LYS A N 1
ATOM 3307 C CA . LYS A 1 426 ? -10.371 -23.998 -33.454 1.00 39.38 426 LYS A CA 1
ATOM 3308 C C . LYS A 1 426 ? -11.333 -25.173 -33.703 1.00 39.38 426 LYS A C 1
ATOM 3310 O O . LYS A 1 426 ? -12.473 -24.952 -34.103 1.00 39.38 426 LYS A O 1
ATOM 3315 N N . ALA A 1 427 ? -10.897 -26.395 -33.400 1.00 32.25 427 ALA A N 1
ATOM 3316 C CA . ALA A 1 427 ? -11.760 -27.576 -33.325 1.00 32.25 427 ALA A CA 1
ATOM 3317 C C . ALA A 1 427 ? -12.521 -27.645 -31.981 1.00 32.25 427 ALA A C 1
ATOM 3319 O O . ALA A 1 427 ? -12.092 -27.068 -30.979 1.00 32.25 427 ALA A O 1
ATOM 3320 N N . ALA A 1 428 ? -13.675 -28.320 -31.966 1.00 31.45 428 ALA A N 1
ATOM 3321 C CA . ALA A 1 428 ? -14.633 -28.284 -30.857 1.00 31.45 428 ALA A CA 1
ATOM 3322 C C . ALA A 1 428 ? -14.494 -29.445 -29.850 1.00 31.45 428 ALA A C 1
ATOM 3324 O O . ALA A 1 428 ? -14.010 -30.527 -30.167 1.00 31.45 428 ALA A O 1
ATOM 3325 N N . SER A 1 429 ? -14.983 -29.221 -28.627 1.00 40.19 429 SER A N 1
ATOM 3326 C CA . SER A 1 429 ? -15.039 -30.200 -27.531 1.00 40.19 429 SER A CA 1
ATOM 3327 C C . SER A 1 429 ? -16.242 -31.153 -27.629 1.00 40.19 429 SER A C 1
ATOM 3329 O O . SER A 1 429 ? -17.361 -30.678 -27.826 1.00 40.19 429 SER A O 1
ATOM 3331 N N . ALA A 1 430 ? -16.048 -32.454 -27.368 1.00 29.53 430 ALA A N 1
ATOM 3332 C CA . ALA A 1 430 ? -17.107 -33.478 -27.319 1.00 29.53 430 ALA A CA 1
ATOM 3333 C C . ALA A 1 430 ? -16.931 -34.477 -26.129 1.00 29.53 430 ALA A C 1
ATOM 3335 O O . ALA A 1 430 ? -15.825 -34.550 -25.594 1.00 29.53 430 ALA A O 1
ATOM 3336 N N . PRO A 1 431 ? -17.991 -35.171 -25.627 1.00 47.72 431 PRO A N 1
ATOM 3337 C CA . PRO A 1 431 ? -18.081 -35.430 -24.171 1.00 47.72 431 PRO A CA 1
ATOM 3338 C C . PRO A 1 431 ? -18.710 -36.776 -23.670 1.00 47.72 431 PRO A C 1
ATOM 3340 O O . PRO A 1 431 ? -19.859 -37.069 -23.982 1.00 47.72 431 PRO A O 1
ATOM 3343 N N . ALA A 1 432 ? -18.116 -37.473 -22.677 1.00 28.72 432 ALA A N 1
ATOM 3344 C CA . ALA A 1 432 ? -18.741 -38.591 -21.900 1.00 28.72 432 ALA A CA 1
ATOM 3345 C C . ALA A 1 432 ? -18.305 -38.627 -20.399 1.00 28.72 432 ALA A C 1
ATOM 3347 O O . ALA A 1 432 ? -17.278 -38.039 -20.081 1.00 28.72 432 ALA A O 1
ATOM 3348 N N . GLY A 1 433 ? -19.000 -39.236 -19.413 1.00 29.23 433 GLY A N 1
ATOM 3349 C CA . GLY A 1 433 ? -20.370 -39.794 -19.369 1.00 29.23 433 GLY A CA 1
ATOM 3350 C C . GLY A 1 433 ? -20.663 -40.745 -18.167 1.00 29.23 433 GLY A C 1
ATOM 3351 O O . GLY A 1 433 ? -20.226 -41.884 -18.218 1.00 29.23 433 GLY A O 1
ATOM 3352 N N . ALA A 1 434 ? -21.476 -40.320 -17.172 1.00 28.52 434 ALA A N 1
ATOM 3353 C CA . ALA A 1 434 ? -22.026 -41.119 -16.030 1.00 28.52 434 ALA A CA 1
ATOM 3354 C C . ALA A 1 434 ? -20.970 -41.722 -15.034 1.00 28.52 434 ALA A C 1
ATOM 3356 O O . ALA A 1 434 ? -19.784 -41.523 -15.262 1.00 28.52 434 ALA A O 1
ATOM 3357 N N . ILE A 1 435 ? -21.254 -42.342 -13.863 1.00 26.59 435 ILE A N 1
ATOM 3358 C CA . ILE A 1 435 ? -22.449 -43.002 -13.259 1.00 26.59 435 ILE A CA 1
ATOM 3359 C C . ILE A 1 435 ? -22.636 -42.634 -11.745 1.00 26.59 435 ILE A C 1
ATOM 3361 O O . ILE A 1 435 ? -21.745 -42.090 -11.103 1.00 26.59 435 ILE A O 1
ATOM 3365 N N . ALA A 1 436 ? -23.839 -42.910 -11.218 1.00 28.08 436 ALA A N 1
ATOM 3366 C CA . ALA A 1 436 ? -24.394 -42.795 -9.846 1.00 28.08 436 ALA A CA 1
ATOM 3367 C C . ALA A 1 436 ? -23.796 -43.826 -8.819 1.00 28.08 436 ALA A C 1
ATOM 3369 O O . ALA A 1 436 ? -22.992 -44.652 -9.232 1.00 28.08 436 ALA A O 1
ATOM 3370 N N . MET A 1 437 ? -24.155 -44.000 -7.525 1.00 25.98 437 MET A N 1
ATOM 3371 C CA . MET A 1 437 ? -24.813 -43.246 -6.415 1.00 25.98 437 MET A CA 1
ATOM 3372 C C . MET A 1 437 ? -25.045 -44.223 -5.224 1.00 25.98 437 MET A C 1
ATOM 3374 O O . MET A 1 437 ? -25.462 -45.346 -5.501 1.00 25.98 437 MET A O 1
ATOM 3378 N N . ARG A 1 438 ? -24.867 -43.794 -3.948 1.00 26.03 438 ARG A N 1
ATOM 3379 C CA . ARG A 1 438 ? -25.455 -44.291 -2.647 1.00 26.03 438 ARG A CA 1
ATOM 3380 C C . ARG A 1 438 ? -24.549 -43.830 -1.471 1.00 26.03 438 ARG A C 1
ATOM 3382 O O . ARG A 1 438 ? -23.342 -43.966 -1.595 1.00 26.03 438 ARG A O 1
ATOM 3389 N N . SER A 1 439 ? -24.975 -43.054 -0.456 1.00 27.88 439 SER A N 1
ATOM 3390 C CA . SER A 1 439 ? -25.951 -43.263 0.654 1.00 27.88 439 SER A CA 1
ATOM 3391 C C . SER A 1 439 ? -25.410 -44.140 1.808 1.00 27.88 439 SER A C 1
ATOM 3393 O O . SER A 1 439 ? -24.858 -45.189 1.508 1.00 27.88 439 SER A O 1
ATOM 3395 N N . SER A 1 440 ? -25.609 -43.874 3.113 1.00 28.23 440 SER A N 1
ATOM 3396 C CA . SER A 1 440 ? -26.230 -42.743 3.855 1.00 28.23 440 SER A CA 1
ATOM 3397 C C . SER A 1 440 ? -26.244 -43.028 5.378 1.00 28.23 440 SER A C 1
ATOM 3399 O O . SER A 1 440 ? -26.389 -44.196 5.724 1.00 28.23 440 SER A O 1
ATOM 3401 N N . ALA A 1 441 ? -26.301 -41.986 6.235 1.00 28.36 441 ALA A N 1
ATOM 3402 C CA . ALA A 1 441 ? -26.610 -42.043 7.691 1.00 28.36 441 ALA A CA 1
ATOM 3403 C C . ALA A 1 441 ? -25.559 -42.785 8.573 1.00 28.36 441 ALA A C 1
ATOM 3405 O O . ALA A 1 441 ? -24.796 -43.588 8.059 1.00 28.36 441 ALA A O 1
ATOM 3406 N N . GLU A 1 442 ? -25.400 -42.585 9.891 1.00 26.06 442 GLU A N 1
ATOM 3407 C CA . GLU A 1 442 ? -25.855 -41.563 10.868 1.00 26.06 442 GLU A CA 1
ATOM 3408 C C . GLU A 1 442 ? -24.776 -41.488 12.012 1.00 26.06 442 GLU A C 1
ATOM 3410 O O . GLU A 1 442 ? -23.656 -41.919 11.763 1.00 26.06 442 GLU A O 1
ATOM 3415 N N . LYS A 1 443 ? -24.918 -40.987 13.259 1.00 25.86 443 LYS A N 1
ATOM 3416 C CA . LYS A 1 443 ? -26.072 -40.628 14.121 1.00 25.86 443 LYS A CA 1
ATOM 3417 C C . LYS A 1 443 ? -25.865 -39.291 14.884 1.00 25.86 443 LYS A C 1
ATOM 3419 O O . LYS A 1 443 ? -25.578 -38.277 14.259 1.00 25.86 443 LYS A O 1
ATOM 3424 N N . LYS A 1 444 ? -26.106 -39.256 16.204 1.00 28.14 444 LYS A N 1
ATOM 3425 C CA . LYS A 1 444 ? -26.286 -38.075 17.070 1.00 28.14 444 LYS A CA 1
ATOM 3426 C C . LYS A 1 444 ? -25.820 -38.328 18.525 1.00 28.14 444 LYS A C 1
ATOM 3428 O O . LYS A 1 444 ? -26.097 -39.414 19.021 1.00 28.14 444 LYS A O 1
ATOM 3433 N N . ARG A 1 445 ? -25.402 -37.238 19.204 1.00 26.73 445 ARG A N 1
ATOM 3434 C CA . ARG A 1 445 ? -25.781 -36.827 20.592 1.00 26.73 445 ARG A CA 1
ATOM 3435 C C . ARG A 1 445 ? -25.230 -37.613 21.814 1.00 26.73 445 ARG A C 1
ATOM 3437 O O . ARG A 1 445 ? -24.778 -38.736 21.655 1.00 26.73 445 ARG A O 1
ATOM 3444 N N . ASP A 1 446 ? -25.207 -37.060 23.042 1.00 24.41 446 ASP A N 1
ATOM 3445 C CA . ASP A 1 446 ? -25.799 -35.799 23.568 1.00 24.41 446 ASP A CA 1
ATOM 3446 C C . ASP A 1 446 ? -24.936 -35.083 24.654 1.00 24.41 446 ASP A C 1
ATOM 3448 O O . ASP A 1 446 ? -23.806 -35.479 24.927 1.00 24.41 446 ASP A O 1
ATOM 3452 N N . GLU A 1 447 ? -25.492 -34.002 25.221 1.00 27.52 447 GLU A N 1
ATOM 3453 C CA . GLU A 1 447 ? -25.023 -33.108 26.312 1.00 27.52 447 GLU A CA 1
ATOM 3454 C C . GLU A 1 447 ? -24.767 -33.850 27.674 1.00 27.52 447 GLU A C 1
ATOM 3456 O O . GLU A 1 447 ? -25.049 -35.039 27.778 1.00 27.52 447 GLU A O 1
ATOM 3461 N N . ALA A 1 448 ? -24.269 -33.292 28.797 1.00 27.00 448 ALA A N 1
ATOM 3462 C CA . ALA A 1 448 ? -23.973 -31.920 29.255 1.00 27.00 448 ALA A CA 1
ATOM 3463 C C . ALA A 1 448 ? -23.001 -31.928 30.477 1.00 27.00 448 ALA A C 1
ATOM 3465 O O . ALA A 1 448 ? -22.708 -32.997 31.008 1.00 27.00 448 ALA A O 1
ATOM 3466 N N . LEU A 1 449 ? -22.605 -30.737 30.971 1.00 24.53 449 LEU A N 1
ATOM 3467 C CA . LEU A 1 449 ? -22.462 -30.274 32.386 1.00 24.53 449 LEU A CA 1
ATOM 3468 C C . LEU A 1 449 ? -21.403 -29.148 32.471 1.00 24.53 449 LEU A C 1
ATOM 3470 O O . LEU A 1 449 ? -20.553 -29.047 31.592 1.00 24.53 449 LEU A O 1
ATOM 3474 N N . GLY A 1 450 ? -21.448 -28.261 33.478 1.00 23.36 450 GLY A N 1
ATOM 3475 C CA . GLY A 1 450 ? -20.601 -27.053 33.468 1.00 23.36 450 GLY A CA 1
ATOM 3476 C C . GLY A 1 450 ? -20.205 -26.449 34.821 1.00 23.36 450 GLY A C 1
ATOM 3477 O O . GLY A 1 450 ? -20.504 -27.007 35.871 1.00 23.36 450 GLY A O 1
ATOM 3478 N N . VAL A 1 451 ? -19.601 -25.249 34.726 1.00 24.27 451 VAL A N 1
ATOM 3479 C CA . VAL A 1 451 ? -19.162 -24.290 35.777 1.00 24.27 451 VAL A CA 1
ATOM 3480 C C . VAL A 1 451 ? -17.649 -24.259 36.117 1.00 24.27 451 VAL A C 1
ATOM 3482 O O . VAL A 1 451 ? -17.138 -25.019 36.927 1.00 24.27 451 VAL A O 1
ATOM 3485 N N . HIS A 1 452 ? -16.989 -23.239 35.544 1.00 30.16 452 HIS A N 1
ATOM 3486 C CA . HIS A 1 452 ? -15.840 -22.447 36.034 1.00 30.16 452 HIS A CA 1
ATOM 3487 C C . HIS A 1 452 ? -14.491 -23.087 36.447 1.00 30.16 452 HIS A C 1
ATOM 3489 O O . HIS A 1 452 ? -14.171 -23.205 37.626 1.00 30.16 452 HIS A O 1
ATOM 3495 N N . VAL A 1 453 ? -13.589 -23.184 35.460 1.00 29.58 453 VAL A N 1
ATOM 3496 C CA . VAL A 1 453 ? -12.203 -22.651 35.511 1.00 29.58 453 VAL A CA 1
ATOM 3497 C C . VAL A 1 453 ? -11.900 -22.083 34.107 1.00 29.58 453 VAL A C 1
ATOM 3499 O O . VAL A 1 453 ? -12.347 -22.686 33.140 1.00 29.58 453 VAL A O 1
ATOM 3502 N N . GLU A 1 454 ? -11.124 -20.996 33.934 1.00 44.16 454 GLU A N 1
ATOM 3503 C CA . GLU A 1 454 ? -10.683 -20.528 32.581 1.00 44.16 454 GLU A CA 1
ATOM 3504 C C . GLU A 1 454 ? -9.617 -21.445 31.915 1.00 44.16 454 GLU A C 1
ATOM 3506 O O . GLU A 1 454 ? -9.107 -21.154 30.839 1.00 44.16 454 GLU A O 1
ATOM 3511 N N . ALA A 1 455 ? -9.384 -22.606 32.537 1.00 39.97 455 ALA A N 1
ATOM 3512 C CA . ALA A 1 455 ? -8.761 -23.825 32.031 1.00 39.97 455 ALA A CA 1
ATOM 3513 C C . ALA A 1 455 ? -7.239 -23.814 31.741 1.00 39.97 455 ALA A C 1
ATOM 3515 O O . ALA A 1 455 ? -6.674 -22.953 31.072 1.00 39.97 455 ALA A O 1
ATOM 3516 N N . LYS A 1 456 ? -6.585 -24.878 32.229 1.00 46.19 456 LYS A N 1
ATOM 3517 C CA . LYS A 1 456 ? -5.234 -25.326 31.865 1.00 46.19 456 LYS A CA 1
ATOM 3518 C C . LYS A 1 456 ? -5.369 -26.744 31.319 1.00 46.19 456 LYS A C 1
ATOM 3520 O O . LYS A 1 456 ? -5.968 -27.584 31.988 1.00 46.19 456 LYS A O 1
ATOM 3525 N N . TYR A 1 457 ? -4.831 -27.015 30.137 1.00 54.47 457 TYR A N 1
ATOM 3526 C CA . TYR A 1 457 ? -4.983 -28.308 29.465 1.00 54.47 457 TYR A CA 1
ATOM 3527 C C . TYR A 1 457 ? -3.879 -28.519 28.428 1.00 54.47 457 TYR A C 1
ATOM 3529 O O . TYR A 1 457 ? -3.343 -27.562 27.874 1.00 54.47 457 TYR A O 1
ATOM 3537 N N . THR A 1 458 ? -3.556 -29.778 28.151 1.00 48.38 458 THR A N 1
ATOM 3538 C CA . THR A 1 458 ? -2.546 -30.154 27.156 1.00 48.38 458 THR A CA 1
ATOM 3539 C C . THR A 1 458 ? -3.221 -30.466 25.814 1.00 48.38 458 THR A C 1
ATOM 3541 O O . THR A 1 458 ? -4.256 -31.138 25.782 1.00 48.38 458 THR A O 1
ATOM 3544 N N . VAL A 1 459 ? -2.655 -29.977 24.706 1.00 55.81 459 VAL A N 1
ATOM 3545 C CA . VAL A 1 459 ? -3.058 -30.311 23.325 1.00 55.81 459 VAL A CA 1
ATOM 3546 C C . VAL A 1 459 ? -1.798 -30.639 22.530 1.00 55.81 459 VAL A C 1
ATOM 3548 O O . VAL A 1 459 ? -0.974 -29.765 22.266 1.00 55.81 459 VAL A O 1
ATOM 3551 N N . GLY A 1 460 ? -1.631 -31.912 22.165 1.00 62.12 460 GLY A N 1
ATOM 3552 C CA . GLY A 1 460 ? -0.382 -32.395 21.573 1.00 62.12 460 GLY A CA 1
ATOM 3553 C C . GLY A 1 460 ? 0.805 -32.172 22.515 1.00 62.12 460 GLY A C 1
ATOM 3554 O O . GLY A 1 460 ? 0.740 -32.506 23.692 1.00 62.12 460 GLY A O 1
ATOM 3555 N N . GLU A 1 461 ? 1.874 -31.579 21.995 1.00 67.19 461 GLU A N 1
ATOM 3556 C CA . GLU A 1 461 ? 3.103 -31.242 22.718 1.00 67.19 461 GLU A CA 1
ATOM 3557 C C . GLU A 1 461 ? 3.036 -29.912 23.505 1.00 67.19 461 GLU A C 1
ATOM 3559 O O . GLU A 1 461 ? 4.069 -29.417 23.959 1.00 67.19 461 GLU A O 1
ATOM 3564 N N . TYR A 1 462 ? 1.848 -29.317 23.678 1.00 65.06 462 TYR A N 1
ATOM 3565 C CA . TYR A 1 462 ? 1.674 -28.000 24.302 1.00 65.06 462 TYR A CA 1
ATOM 3566 C C . TYR A 1 462 ? 0.787 -28.032 25.550 1.00 65.06 462 TYR A C 1
ATOM 3568 O O . TYR A 1 462 ? -0.392 -28.370 25.471 1.00 65.06 462 TYR A O 1
ATOM 3576 N N . ASP A 1 463 ? 1.323 -27.573 26.683 1.00 54.06 463 ASP A N 1
ATOM 3577 C CA . ASP A 1 463 ? 0.547 -27.204 27.870 1.00 54.06 463 ASP A CA 1
ATOM 3578 C C . ASP A 1 463 ? 0.024 -25.770 27.697 1.00 54.06 463 ASP A C 1
ATOM 3580 O O . ASP A 1 463 ? 0.787 -24.799 27.754 1.00 54.06 463 ASP A O 1
ATOM 3584 N N . ILE A 1 464 ? -1.283 -25.625 27.485 1.00 61.06 464 ILE A N 1
ATOM 3585 C CA . ILE A 1 464 ? -1.935 -24.339 27.230 1.00 61.06 464 ILE A CA 1
ATOM 3586 C C . ILE A 1 464 ? -2.404 -23.706 28.540 1.00 61.06 464 ILE A C 1
ATOM 3588 O O . ILE A 1 464 ? -3.052 -24.345 29.376 1.00 61.06 464 ILE A O 1
ATOM 3592 N N . LEU A 1 465 ? -2.097 -22.417 28.679 1.00 57.47 465 LEU A N 1
ATOM 3593 C CA . LEU A 1 465 ? -2.579 -21.516 29.718 1.00 57.47 465 LEU A CA 1
ATOM 3594 C C . LEU A 1 465 ? -3.163 -20.260 29.058 1.00 57.47 465 LEU A C 1
ATOM 3596 O O . LEU A 1 465 ? -2.535 -19.633 28.201 1.00 57.47 465 LEU A O 1
ATOM 3600 N N . ILE A 1 466 ? -4.368 -19.885 29.476 1.00 54.09 466 ILE A N 1
ATOM 3601 C CA . ILE A 1 466 ? -5.071 -18.693 28.998 1.00 54.09 466 ILE A CA 1
ATOM 3602 C C . ILE A 1 466 ? -5.212 -17.727 30.173 1.00 54.09 466 ILE A C 1
ATOM 3604 O O . ILE A 1 466 ? -5.550 -18.135 31.282 1.00 54.09 466 ILE A O 1
ATOM 3608 N N . LEU A 1 467 ? -4.889 -16.452 29.943 1.00 53.09 467 LEU A N 1
ATOM 3609 C CA . LEU A 1 467 ? -4.839 -15.432 30.992 1.00 53.09 467 LEU A CA 1
ATOM 3610 C C . LEU A 1 467 ? -5.906 -14.355 30.763 1.00 53.09 467 LEU A C 1
ATOM 3612 O O . LEU A 1 467 ? -5.977 -13.728 29.699 1.00 53.09 467 LEU A O 1
ATOM 3616 N N . GLY A 1 468 ? -6.739 -14.147 31.784 1.00 43.47 468 GLY A N 1
ATOM 3617 C CA . GLY A 1 468 ? -7.917 -13.289 31.732 1.00 43.47 468 GLY A CA 1
ATOM 3618 C C . GLY A 1 468 ? -7.596 -11.790 31.711 1.00 43.47 468 GLY A C 1
ATOM 3619 O O . GLY A 1 468 ? -6.486 -11.342 32.008 1.00 43.47 468 GLY A O 1
ATOM 3620 N N . ALA A 1 469 ? -8.603 -10.966 31.399 1.00 38.09 469 ALA A N 1
ATOM 3621 C CA . ALA A 1 469 ? -8.440 -9.517 31.200 1.00 38.09 469 ALA A CA 1
ATOM 3622 C C . ALA A 1 469 ? -7.713 -8.809 32.364 1.00 38.09 469 ALA A C 1
ATOM 3624 O O . ALA A 1 469 ? -6.809 -8.010 32.141 1.00 38.09 469 ALA A O 1
ATOM 3625 N N . LYS A 1 470 ? -8.060 -9.151 33.613 1.00 39.62 470 LYS A N 1
ATOM 3626 C CA . LYS A 1 470 ? -7.468 -8.558 34.827 1.00 39.62 470 LYS A CA 1
ATOM 3627 C C . LYS A 1 470 ? -6.045 -9.044 35.132 1.00 39.62 470 LYS A C 1
ATOM 3629 O O . LYS A 1 470 ? -5.358 -8.426 35.931 1.00 39.62 470 LYS A O 1
ATOM 3634 N N . GLN A 1 471 ? -5.599 -10.128 34.500 1.00 47.56 471 GLN A N 1
ATOM 3635 C CA . GLN A 1 471 ? -4.243 -10.673 34.630 1.00 47.56 471 GLN A CA 1
ATOM 3636 C C . GLN A 1 471 ? -3.316 -10.181 33.509 1.00 47.56 471 GLN A C 1
ATOM 3638 O O . GLN A 1 471 ? -2.133 -10.494 33.522 1.00 47.56 471 GLN A O 1
ATOM 3643 N N . SER A 1 472 ? -3.812 -9.369 32.566 1.00 41.34 472 SER A N 1
ATOM 3644 C CA . SER A 1 472 ? -3.009 -8.822 31.458 1.00 41.34 472 SER A CA 1
ATOM 3645 C C . SER A 1 472 ? -1.852 -7.940 31.948 1.00 41.34 472 SER A C 1
ATOM 3647 O O . SER A 1 472 ? -0.763 -7.983 31.384 1.00 41.34 472 SER A O 1
ATOM 3649 N N . GLU A 1 473 ? -2.066 -7.185 33.030 1.00 46.75 473 GLU A N 1
ATOM 3650 C CA . GLU A 1 473 ? -1.024 -6.404 33.718 1.00 46.75 473 GLU A CA 1
ATOM 3651 C C . GLU A 1 473 ? -0.115 -7.292 34.589 1.00 46.75 473 GLU A C 1
ATOM 3653 O O . GLU A 1 473 ? 1.051 -6.976 34.799 1.00 46.75 473 GLU A O 1
ATOM 3658 N N . GLY A 1 474 ? -0.631 -8.441 35.038 1.00 54.34 474 GLY A N 1
ATOM 3659 C CA . GLY A 1 474 ? 0.092 -9.454 35.806 1.00 54.34 474 GLY A CA 1
ATOM 3660 C C . GLY A 1 474 ? 0.809 -10.514 34.964 1.00 54.34 474 GLY A C 1
ATOM 3661 O O . GLY A 1 474 ? 1.415 -11.404 35.547 1.00 54.34 474 GLY A O 1
ATOM 3662 N N . LEU A 1 475 ? 0.777 -10.454 33.625 1.00 60.59 475 LEU A N 1
ATOM 3663 C CA . LEU A 1 475 ? 1.438 -11.439 32.753 1.00 60.59 475 LEU A CA 1
ATOM 3664 C C . LEU A 1 475 ? 2.950 -11.496 33.009 1.00 60.59 475 LEU A C 1
ATOM 3666 O O . LEU A 1 475 ? 3.528 -12.578 33.072 1.00 60.59 475 LEU A O 1
ATOM 3670 N N . GLU A 1 476 ? 3.594 -10.339 33.178 1.00 59.59 476 GLU A N 1
ATOM 3671 C CA . GLU A 1 476 ? 5.020 -10.288 33.503 1.00 59.59 476 GLU A CA 1
ATOM 3672 C C . GLU A 1 476 ? 5.296 -10.864 34.901 1.00 59.59 476 GLU A C 1
ATOM 3674 O O . GLU A 1 476 ? 6.242 -11.633 35.067 1.00 59.59 476 GLU A O 1
ATOM 3679 N N . THR A 1 477 ? 4.445 -10.550 35.881 1.00 58.94 477 THR A N 1
ATOM 3680 C CA . THR A 1 477 ? 4.517 -11.094 37.244 1.00 58.94 477 THR A CA 1
ATOM 3681 C C . THR A 1 477 ? 4.380 -12.615 37.231 1.00 58.94 477 THR A C 1
ATOM 3683 O O . THR A 1 477 ? 5.279 -13.302 37.700 1.00 58.94 477 THR A O 1
ATOM 3686 N N . TRP A 1 478 ? 3.339 -13.147 36.583 1.00 61.94 478 TRP A N 1
ATOM 3687 C CA . TRP A 1 478 ? 3.087 -14.583 36.451 1.00 61.94 478 TRP A CA 1
ATOM 3688 C C . TRP A 1 478 ? 4.236 -15.305 35.736 1.00 61.94 478 TRP A C 1
ATOM 3690 O O . TRP A 1 478 ? 4.660 -16.372 36.180 1.00 61.94 478 TRP A O 1
ATOM 3700 N N . LEU A 1 479 ? 4.793 -14.722 34.664 1.00 62.59 479 LEU A N 1
ATOM 3701 C CA . LEU A 1 479 ? 5.967 -15.279 33.984 1.00 62.59 479 LEU A CA 1
ATOM 3702 C C . LEU A 1 479 ? 7.167 -15.364 34.938 1.00 62.59 479 LEU A C 1
ATOM 3704 O O . LEU A 1 479 ? 7.793 -16.421 35.022 1.00 62.59 479 LEU A O 1
ATOM 3708 N N . ARG A 1 480 ? 7.449 -14.297 35.698 1.00 65.00 480 ARG A N 1
ATOM 3709 C CA . ARG A 1 480 ? 8.540 -14.259 36.688 1.00 65.00 480 ARG A CA 1
ATOM 3710 C C . ARG A 1 480 ? 8.316 -15.253 37.836 1.00 65.00 480 ARG A C 1
ATOM 3712 O O . ARG A 1 480 ? 9.240 -15.986 38.175 1.00 65.00 480 ARG A O 1
ATOM 3719 N N . GLU A 1 481 ? 7.102 -15.334 38.378 1.00 57.97 481 GLU A N 1
ATOM 3720 C CA . GLU A 1 481 ? 6.701 -16.272 39.441 1.00 57.97 481 GLU A CA 1
ATOM 3721 C C . GLU A 1 481 ? 6.794 -17.741 38.998 1.00 57.97 481 GLU A C 1
ATOM 3723 O O . GLU A 1 481 ? 7.202 -18.598 39.776 1.00 57.97 481 GLU A O 1
ATOM 3728 N N . ASN A 1 482 ? 6.501 -18.037 37.727 1.00 57.09 482 ASN A N 1
ATOM 3729 C CA . ASN A 1 482 ? 6.655 -19.377 37.143 1.00 57.09 482 ASN A CA 1
ATOM 3730 C C . ASN A 1 482 ? 8.098 -19.665 36.658 1.00 57.09 482 ASN A C 1
ATOM 3732 O O . ASN A 1 482 ? 8.351 -20.696 36.024 1.00 57.09 482 ASN A O 1
ATOM 3736 N N . GLY A 1 483 ? 9.054 -18.780 36.968 1.00 56.72 483 GLY A N 1
ATOM 3737 C CA . GLY A 1 483 ? 10.490 -18.956 36.732 1.00 56.72 483 GLY A CA 1
ATOM 3738 C C . GLY A 1 483 ? 11.001 -18.531 35.350 1.00 56.72 483 GLY A C 1
ATOM 3739 O O . GLY A 1 483 ? 12.156 -18.801 35.029 1.00 56.72 483 GLY A O 1
ATOM 3740 N N . TYR A 1 484 ? 10.182 -17.881 34.519 1.00 60.69 484 TYR A N 1
ATOM 3741 C CA . TYR A 1 484 ? 10.578 -17.414 33.187 1.00 60.69 484 TYR A CA 1
ATOM 3742 C C . TYR A 1 484 ? 11.201 -16.008 33.234 1.00 60.69 484 TYR A C 1
ATOM 3744 O O . TYR A 1 484 ? 10.649 -15.077 33.828 1.00 60.69 484 TYR A O 1
ATOM 3752 N N . ARG A 1 485 ? 12.337 -15.807 32.552 1.00 61.44 485 ARG A N 1
ATOM 3753 C CA . ARG A 1 485 ? 12.994 -14.490 32.466 1.00 61.44 485 ARG A CA 1
ATOM 3754 C C . ARG A 1 485 ? 12.430 -13.660 31.307 1.00 61.44 485 ARG A C 1
ATOM 3756 O O . ARG A 1 485 ? 12.747 -13.917 30.151 1.00 61.44 485 ARG A O 1
ATOM 3763 N N . VAL A 1 486 ? 11.651 -12.620 31.616 1.00 61.75 486 VAL A N 1
ATOM 3764 C CA . VAL A 1 486 ? 11.126 -11.656 30.626 1.00 61.75 486 VAL A CA 1
ATOM 3765 C C . VAL A 1 486 ? 12.142 -10.527 30.363 1.00 61.75 486 VAL A C 1
ATOM 3767 O O . VAL A 1 486 ? 12.459 -9.779 31.295 1.00 61.75 486 VAL A O 1
ATOM 3770 N N . PRO A 1 487 ? 12.644 -10.343 29.122 1.00 59.50 487 PRO A N 1
ATOM 3771 C CA . PRO A 1 487 ? 13.494 -9.206 28.765 1.00 59.50 487 PRO A CA 1
ATOM 3772 C C . PRO A 1 487 ? 12.712 -7.886 28.740 1.00 59.50 487 PRO A C 1
ATOM 3774 O O . PRO A 1 487 ? 11.568 -7.840 28.290 1.00 59.50 487 PRO A O 1
ATOM 3777 N N . ALA A 1 488 ? 13.353 -6.775 29.115 1.00 60.00 488 ALA A N 1
ATOM 3778 C CA . ALA A 1 488 ? 12.709 -5.453 29.159 1.00 60.00 488 ALA A CA 1
ATOM 3779 C C . ALA A 1 488 ? 12.101 -5.008 27.807 1.00 60.00 488 ALA A C 1
ATOM 3781 O O . ALA A 1 488 ? 11.064 -4.344 27.771 1.00 60.00 488 ALA A O 1
ATOM 3782 N N . ARG A 1 489 ? 12.700 -5.429 26.681 1.00 61.91 489 ARG A N 1
ATOM 3783 C CA . ARG A 1 489 ? 12.175 -5.184 25.323 1.00 61.91 489 ARG A CA 1
ATOM 3784 C C . ARG A 1 489 ? 10.825 -5.879 25.081 1.00 61.91 489 ARG A C 1
ATOM 3786 O O . ARG A 1 489 ? 9.989 -5.331 24.370 1.00 61.91 489 ARG A O 1
ATOM 3793 N N . ALA A 1 490 ? 10.598 -7.042 25.696 1.00 62.16 490 ALA A N 1
ATOM 3794 C CA . ALA A 1 490 ? 9.350 -7.797 25.596 1.00 62.16 490 ALA A CA 1
ATOM 3795 C C . ALA A 1 490 ? 8.239 -7.173 26.449 1.00 62.16 490 ALA A C 1
ATOM 3797 O O . ALA A 1 490 ? 7.133 -6.975 25.955 1.00 62.16 490 ALA A O 1
ATOM 3798 N N . ALA A 1 491 ? 8.552 -6.759 27.683 1.00 64.06 491 ALA A N 1
ATOM 3799 C CA . ALA A 1 491 ? 7.624 -6.016 28.539 1.00 64.06 491 ALA A CA 1
ATOM 3800 C C . ALA A 1 491 ? 7.092 -4.748 27.838 1.00 64.06 491 ALA A C 1
ATOM 3802 O O . ALA A 1 491 ? 5.881 -4.526 27.760 1.00 64.06 491 ALA A O 1
ATOM 3803 N N . ALA A 1 492 ? 7.984 -3.967 27.217 1.00 66.00 492 ALA A N 1
ATOM 3804 C CA . ALA A 1 492 ? 7.606 -2.804 26.412 1.00 66.00 492 ALA A CA 1
ATOM 3805 C C . ALA A 1 492 ? 6.750 -3.165 25.176 1.00 66.00 492 ALA A C 1
ATOM 3807 O O . ALA A 1 492 ? 5.854 -2.402 24.809 1.00 66.00 492 ALA A O 1
ATOM 3808 N N . ALA A 1 493 ? 6.988 -4.327 24.556 1.00 66.56 493 ALA A N 1
ATOM 3809 C CA . ALA A 1 493 ? 6.215 -4.821 23.415 1.00 66.56 493 ALA A CA 1
ATOM 3810 C C . ALA A 1 493 ? 4.823 -5.368 23.793 1.00 66.56 493 ALA A C 1
ATOM 3812 O O . ALA A 1 493 ? 3.944 -5.381 22.938 1.00 66.56 493 ALA A O 1
ATOM 3813 N N . LEU A 1 494 ? 4.583 -5.771 25.048 1.00 66.88 494 LEU A N 1
ATOM 3814 C CA . LEU A 1 494 ? 3.270 -6.237 25.532 1.00 66.88 494 LEU A CA 1
ATOM 3815 C C . LEU A 1 494 ? 2.281 -5.080 25.789 1.00 66.88 494 LEU A C 1
ATOM 3817 O O . LEU A 1 494 ? 1.080 -5.200 25.530 1.00 66.88 494 LEU A O 1
ATOM 3821 N N . GLN A 1 495 ? 2.788 -3.928 26.239 1.00 67.44 495 GLN A N 1
ATOM 3822 C CA . GLN A 1 495 ? 2.010 -2.739 26.628 1.00 67.44 495 GLN A CA 1
ATOM 3823 C C . GLN A 1 495 ? 0.995 -2.188 25.596 1.00 67.44 495 GLN A C 1
ATOM 3825 O O . GLN A 1 495 ? -0.019 -1.617 26.012 1.00 67.44 495 GLN A O 1
ATOM 3830 N N . PRO A 1 496 ? 1.197 -2.275 24.266 1.00 69.50 496 PRO A N 1
ATOM 3831 C CA . PRO A 1 496 ? 0.180 -1.889 23.287 1.00 69.50 496 PRO A CA 1
ATOM 3832 C C . PRO A 1 496 ? -1.037 -2.823 23.283 1.00 69.50 496 PRO A C 1
ATOM 3834 O O . PRO A 1 496 ? -2.158 -2.340 23.161 1.00 69.50 496 PRO A O 1
ATOM 3837 N N . TYR A 1 497 ? -0.839 -4.135 23.446 1.00 69.38 497 TYR A N 1
ATOM 3838 C CA . TYR A 1 497 ? -1.920 -5.127 23.403 1.00 69.38 497 TYR A CA 1
ATOM 3839 C C . TYR A 1 497 ? -2.798 -5.072 24.658 1.00 69.38 497 TYR A C 1
ATOM 3841 O O . TYR A 1 497 ? -4.023 -5.138 24.544 1.00 69.38 497 TYR A O 1
ATOM 3849 N N . ILE A 1 498 ? -2.184 -4.848 25.829 1.00 66.25 498 ILE A N 1
ATOM 3850 C CA . ILE A 1 498 ? -2.886 -4.594 27.101 1.00 66.25 498 ILE A CA 1
ATOM 3851 C C . ILE A 1 498 ? -3.829 -3.390 26.938 1.00 66.25 498 ILE A C 1
ATOM 3853 O O . ILE A 1 498 ? -5.033 -3.497 27.161 1.00 66.25 498 ILE A O 1
ATOM 3857 N N . ARG A 1 499 ? -3.315 -2.262 26.421 1.00 66.50 499 ARG A N 1
ATOM 3858 C CA . ARG A 1 499 ? -4.113 -1.050 26.139 1.00 66.50 499 ARG A CA 1
ATOM 3859 C C . ARG A 1 499 ? -5.174 -1.226 25.043 1.00 66.50 499 ARG A C 1
ATOM 3861 O O . ARG A 1 499 ? -6.077 -0.401 24.941 1.00 66.50 499 ARG A O 1
ATOM 3868 N N . GLN A 1 500 ? -5.085 -2.281 24.235 1.00 64.62 500 GLN A N 1
ATOM 3869 C CA . GLN A 1 500 ? -6.082 -2.658 23.228 1.00 64.62 500 GLN A CA 1
ATOM 3870 C C . GLN A 1 500 ? -7.098 -3.710 23.718 1.00 64.62 500 GLN A C 1
ATOM 3872 O O . GLN A 1 500 ? -7.854 -4.236 22.888 1.00 64.62 500 GLN A O 1
ATOM 3877 N N . ASP A 1 501 ? -7.103 -4.030 25.020 1.00 67.56 501 ASP A N 1
ATOM 3878 C CA . ASP A 1 501 ? -7.954 -5.051 25.652 1.00 67.56 501 ASP A CA 1
ATOM 3879 C C . ASP A 1 501 ? -7.831 -6.432 24.971 1.00 67.56 501 ASP A C 1
ATOM 3881 O O . ASP A 1 501 ? -8.788 -7.198 24.858 1.00 67.56 501 ASP A O 1
ATOM 3885 N N . MET A 1 502 ? -6.633 -6.770 24.483 1.00 75.69 502 MET A N 1
ATOM 3886 C CA . MET A 1 502 ? -6.340 -8.120 23.989 1.00 75.69 502 MET A CA 1
ATOM 3887 C C . MET A 1 502 ? -6.075 -9.079 25.153 1.00 75.69 502 MET A C 1
ATOM 3889 O O . MET A 1 502 ? -5.969 -8.666 26.309 1.00 75.69 502 MET A O 1
ATOM 3893 N N . LYS A 1 503 ? -6.068 -10.375 24.857 1.00 74.44 503 LYS A N 1
ATOM 3894 C CA . LYS A 1 503 ? -5.785 -11.457 25.806 1.00 74.44 503 LYS A CA 1
ATOM 3895 C C . LYS A 1 503 ? -4.498 -12.149 25.374 1.00 74.44 503 LYS A C 1
ATOM 3897 O O . LYS A 1 503 ? -4.070 -11.985 24.231 1.00 74.44 503 LYS A O 1
ATOM 3902 N N . PHE A 1 504 ? -3.877 -12.901 26.273 1.00 72.25 504 PHE A N 1
ATOM 3903 C CA . PHE A 1 504 ? -2.626 -13.595 25.979 1.00 72.25 504 PHE A CA 1
ATOM 3904 C C . PHE A 1 504 ? -2.827 -15.101 26.079 1.00 72.25 504 PHE A C 1
ATOM 3906 O O . PHE A 1 504 ? -3.180 -15.630 27.133 1.00 72.25 504 PHE A O 1
ATOM 3913 N N . PHE A 1 505 ? -2.601 -15.766 24.952 1.00 74.38 505 PHE A N 1
ATOM 3914 C CA . PHE A 1 505 ? -2.472 -17.209 24.857 1.00 74.38 505 PHE A CA 1
ATOM 3915 C C . PHE A 1 505 ? -1.013 -17.571 25.154 1.00 74.38 505 PHE A C 1
ATOM 3917 O O . PHE A 1 505 ? -0.099 -17.010 24.539 1.00 74.38 505 PHE A O 1
ATOM 3924 N N . VAL A 1 506 ? -0.797 -18.475 26.112 1.00 70.44 506 VAL A N 1
ATOM 3925 C CA . VAL A 1 506 ? 0.529 -18.946 26.520 1.00 70.44 506 VAL A CA 1
ATOM 3926 C C . VAL A 1 506 ? 0.589 -20.460 26.340 1.00 70.44 506 VAL A C 1
ATOM 3928 O O . VAL A 1 506 ? -0.057 -21.205 27.072 1.00 70.44 506 VAL A O 1
ATOM 3931 N N . ALA A 1 507 ? 1.385 -20.920 25.378 1.00 72.00 507 ALA A N 1
ATOM 3932 C CA . ALA A 1 507 ? 1.653 -22.339 25.163 1.00 72.00 507 ALA A CA 1
ATOM 3933 C C . ALA A 1 507 ? 3.055 -22.677 25.684 1.00 72.00 507 ALA A C 1
ATOM 3935 O O . ALA A 1 507 ? 4.058 -22.275 25.089 1.00 72.00 507 ALA A O 1
ATOM 3936 N N . LYS A 1 508 ? 3.139 -23.411 26.797 1.00 70.88 508 LYS A N 1
ATOM 3937 C CA . LYS A 1 508 ? 4.393 -24.024 27.254 1.00 70.88 508 LYS A CA 1
ATOM 3938 C C . LYS A 1 508 ? 4.629 -25.298 26.437 1.00 70.88 508 LYS A C 1
ATOM 3940 O O . LYS A 1 508 ? 3.716 -26.102 26.284 1.00 70.88 508 LYS A O 1
ATOM 3945 N N . VAL A 1 509 ? 5.851 -25.513 25.954 1.00 69.19 509 VAL A N 1
ATOM 3946 C CA . VAL A 1 509 ? 6.217 -26.777 25.292 1.00 69.19 509 VAL A CA 1
ATOM 3947 C C . VAL A 1 509 ? 6.446 -27.878 26.333 1.00 69.19 509 VAL A C 1
ATOM 3949 O O . VAL A 1 509 ? 7.193 -27.692 27.298 1.00 69.19 509 VAL A O 1
ATOM 3952 N N . ASN A 1 510 ? 5.824 -29.038 26.124 1.00 68.50 510 ASN A N 1
ATOM 3953 C CA . ASN A 1 510 ? 6.056 -30.261 26.883 1.00 68.50 510 ASN A CA 1
ATOM 3954 C C . ASN A 1 510 ? 7.055 -31.157 26.125 1.00 68.50 510 ASN A C 1
ATOM 3956 O O . ASN A 1 510 ? 6.738 -31.772 25.107 1.00 68.50 510 ASN A O 1
ATOM 3960 N N . LEU A 1 511 ? 8.286 -31.216 26.639 1.00 66.31 511 LEU A N 1
ATOM 3961 C CA . LEU A 1 511 ? 9.419 -31.909 26.012 1.00 66.31 511 LEU A CA 1
ATOM 3962 C C . LEU A 1 511 ? 9.383 -33.439 26.162 1.00 66.31 511 LEU A C 1
ATOM 3964 O O . LEU A 1 511 ? 10.196 -34.124 25.542 1.00 66.31 511 LEU A O 1
ATOM 3968 N N . GLU A 1 512 ? 8.484 -33.983 26.982 1.00 64.06 512 GLU A N 1
ATOM 3969 C CA . GLU A 1 512 ? 8.273 -35.429 27.114 1.00 64.06 512 GLU A CA 1
ATOM 3970 C C . GLU A 1 512 ? 7.291 -35.883 26.032 1.00 64.06 512 GLU A C 1
ATOM 3972 O O . GLU A 1 512 ? 7.664 -36.679 25.169 1.00 64.06 512 GLU A O 1
ATOM 3977 N N . ALA A 1 513 ? 6.128 -35.228 25.947 1.00 62.53 513 ALA A N 1
ATOM 3978 C CA . ALA A 1 513 ? 5.161 -35.419 24.863 1.00 62.53 513 ALA A CA 1
ATOM 3979 C C . ALA A 1 513 ? 5.770 -35.163 23.465 1.00 62.53 513 ALA A C 1
ATOM 3981 O O . ALA A 1 513 ? 5.451 -35.868 22.505 1.00 62.53 513 ALA A O 1
ATOM 3982 N N . GLN A 1 514 ? 6.696 -34.200 23.332 1.00 65.00 514 GLN A N 1
ATOM 3983 C CA . GLN A 1 514 ? 7.432 -34.001 22.078 1.00 65.00 514 GLN A CA 1
ATOM 3984 C C . GLN A 1 514 ? 8.276 -35.235 21.706 1.00 65.00 514 GLN A C 1
ATOM 3986 O O . GLN A 1 514 ? 8.239 -35.671 20.556 1.00 65.00 514 GLN A O 1
ATOM 3991 N N . LYS A 1 515 ? 9.017 -35.824 22.656 1.00 64.44 515 LYS A N 1
ATOM 3992 C CA . LYS A 1 515 ? 9.852 -37.013 22.400 1.00 64.44 515 LYS A CA 1
ATOM 3993 C C . LYS A 1 515 ? 9.003 -38.230 22.043 1.00 64.44 515 LYS A C 1
ATOM 3995 O O . LYS A 1 515 ? 9.347 -38.936 21.101 1.00 64.44 515 LYS A O 1
ATOM 4000 N N . GLU A 1 516 ? 7.885 -38.431 22.737 1.00 60.59 516 GLU A N 1
ATOM 4001 C CA . GLU A 1 516 ? 6.920 -39.498 22.438 1.00 60.59 516 GLU A CA 1
ATOM 4002 C C . GLU A 1 516 ? 6.296 -39.350 21.042 1.00 60.59 516 GLU A C 1
ATOM 4004 O O . GLU A 1 516 ? 6.063 -40.348 20.364 1.00 60.59 516 GLU A O 1
ATOM 4009 N N . SER A 1 517 ? 6.091 -38.116 20.563 1.00 56.94 517 SER A N 1
ATOM 4010 C CA . SER A 1 517 ? 5.593 -37.863 19.202 1.00 56.94 517 SER A CA 1
ATOM 4011 C C . SER A 1 517 ? 6.595 -38.197 18.084 1.00 56.94 517 SER A C 1
ATOM 4013 O O . SER A 1 517 ? 6.208 -38.278 16.920 1.00 56.94 517 SER A O 1
ATOM 4015 N N . GLY A 1 518 ? 7.887 -38.340 18.408 1.00 52.47 518 GLY A N 1
ATOM 4016 C CA . GLY A 1 518 ? 8.965 -38.588 17.444 1.00 52.47 518 GLY A CA 1
ATOM 4017 C C . GLY A 1 518 ? 9.314 -37.414 16.512 1.00 52.47 518 GLY A C 1
ATOM 4018 O O . GLY A 1 518 ? 10.211 -37.552 15.678 1.00 52.47 518 GLY A O 1
ATOM 4019 N N . VAL A 1 519 ? 8.646 -36.258 16.624 1.00 52.38 519 VAL A N 1
ATOM 4020 C CA . VAL A 1 519 ? 8.822 -35.132 15.691 1.00 52.38 519 VAL A CA 1
ATOM 4021 C C . VAL A 1 519 ? 9.976 -34.214 16.124 1.00 52.38 519 VAL A C 1
ATOM 4023 O O . VAL A 1 519 ? 9.976 -33.634 17.212 1.00 52.38 519 VAL A O 1
ATOM 4026 N N . GLN A 1 520 ? 10.958 -34.020 15.236 1.00 53.81 520 GLN A N 1
ATOM 4027 C CA . GLN A 1 520 ? 12.134 -33.161 15.480 1.00 53.81 520 GLN A CA 1
ATOM 4028 C C . GLN A 1 520 ? 11.816 -31.651 15.516 1.00 53.81 520 GLN A C 1
ATOM 4030 O O . GLN A 1 520 ? 12.674 -30.841 15.871 1.00 53.81 520 GLN A O 1
ATOM 4035 N N . HIS A 1 521 ? 10.596 -31.260 15.145 1.00 61.84 521 HIS A N 1
ATOM 4036 C CA . HIS A 1 521 ? 10.133 -29.877 15.053 1.00 61.84 521 HIS A CA 1
ATOM 4037 C C . HIS A 1 521 ? 8.749 -29.736 15.693 1.00 61.84 521 HIS A C 1
ATOM 4039 O O . HIS A 1 521 ? 7.953 -30.672 15.672 1.00 61.84 521 HIS A O 1
ATOM 4045 N N . LEU A 1 522 ? 8.456 -28.549 16.223 1.00 67.69 522 LEU A N 1
ATOM 4046 C CA . LEU A 1 522 ? 7.136 -28.209 16.750 1.00 67.69 522 LEU A CA 1
ATOM 4047 C C . LEU A 1 522 ? 6.079 -28.202 15.636 1.00 67.69 522 LEU A C 1
ATOM 4049 O O . LEU A 1 522 ? 6.314 -27.652 14.555 1.00 67.69 522 LEU A O 1
ATOM 4053 N N . ARG A 1 523 ? 4.902 -28.780 15.900 1.00 78.50 523 ARG A N 1
ATOM 4054 C CA . ARG A 1 523 ? 3.777 -28.753 14.957 1.00 78.50 523 ARG A CA 1
ATOM 4055 C C . ARG A 1 523 ? 3.055 -27.398 14.985 1.00 78.50 523 ARG A C 1
ATOM 4057 O O . ARG A 1 523 ? 3.007 -26.767 16.046 1.00 78.50 523 ARG A O 1
ATOM 4064 N N . PRO A 1 524 ? 2.472 -26.941 13.858 1.00 84.81 524 PRO A N 1
ATOM 4065 C CA . PRO A 1 524 ? 1.747 -25.675 13.804 1.00 84.81 524 PRO A CA 1
ATOM 4066 C C . PRO A 1 524 ? 0.607 -25.593 14.827 1.00 84.81 524 PRO A C 1
ATOM 4068 O O . PRO A 1 524 ? -0.171 -26.533 14.975 1.00 84.81 524 PRO A O 1
ATOM 4071 N N . LEU A 1 525 ? 0.455 -24.445 15.485 1.00 84.44 525 LEU A N 1
ATOM 4072 C CA . LEU A 1 525 ? -0.689 -24.170 16.359 1.00 84.44 525 LEU A CA 1
ATOM 4073 C C . LEU A 1 525 ? -1.792 -23.473 15.563 1.00 84.44 525 LEU A C 1
ATOM 4075 O O . LEU A 1 525 ? -1.536 -22.468 14.901 1.00 84.44 525 LEU A O 1
ATOM 4079 N N . GLN A 1 526 ? -3.013 -24.000 15.633 1.00 88.94 526 GLN A N 1
ATOM 4080 C CA . GLN A 1 526 ? -4.199 -23.469 14.969 1.00 88.94 526 GLN A CA 1
ATOM 4081 C C . GLN A 1 526 ? -5.209 -22.973 16.006 1.00 88.94 526 GLN A C 1
ATOM 4083 O O . GLN A 1 526 ? -5.601 -23.718 16.901 1.00 88.94 526 GLN A O 1
ATOM 4088 N N . ILE A 1 527 ? -5.652 -21.722 15.872 1.00 88.81 527 ILE A N 1
ATOM 4089 C CA . ILE A 1 527 ? -6.626 -21.094 16.770 1.00 88.81 527 ILE A CA 1
ATOM 4090 C C . ILE A 1 527 ? -7.786 -20.473 15.984 1.00 88.81 527 ILE A C 1
ATOM 4092 O O . ILE A 1 527 ? -7.575 -19.745 15.013 1.00 88.81 527 ILE A O 1
ATOM 4096 N N . ALA A 1 528 ? -9.018 -20.753 16.403 1.00 90.06 528 ALA A N 1
ATOM 4097 C CA . ALA A 1 528 ? -10.242 -20.205 15.823 1.00 90.06 528 ALA A CA 1
ATOM 4098 C C . ALA A 1 528 ? -10.833 -19.116 16.732 1.00 90.06 528 ALA A C 1
ATOM 4100 O O . ALA A 1 528 ? -10.919 -19.301 17.939 1.00 90.06 528 ALA A O 1
ATOM 4101 N N . TYR A 1 529 ? -11.246 -17.973 16.179 1.00 88.31 529 TYR A N 1
ATOM 4102 C CA . TYR A 1 529 ? -11.854 -16.896 16.969 1.00 88.31 529 TYR A CA 1
ATOM 4103 C C . TYR A 1 529 ? -12.786 -15.988 16.159 1.00 88.31 529 TYR A C 1
ATOM 4105 O O . TYR A 1 529 ? -12.631 -15.790 14.949 1.00 88.31 529 TYR A O 1
ATOM 4113 N N . GLU A 1 530 ? -13.734 -15.356 16.854 1.00 90.19 530 GLU A N 1
ATOM 4114 C CA . GLU A 1 530 ? -14.593 -14.315 16.290 1.00 90.19 530 GLU A CA 1
ATOM 4115 C C . GLU A 1 530 ? -14.069 -12.919 16.650 1.00 90.19 530 GLU A C 1
ATOM 4117 O O . GLU A 1 530 ? -14.107 -12.491 17.802 1.00 90.19 530 GLU A O 1
ATOM 4122 N N . SER A 1 531 ? -13.605 -12.150 15.661 1.00 85.06 531 SER A N 1
ATOM 4123 C CA . SER A 1 531 ? -13.278 -10.741 15.877 1.00 85.06 531 SER A CA 1
ATOM 4124 C C . SER A 1 531 ? -13.442 -9.852 14.649 1.00 85.06 531 SER A C 1
ATOM 4126 O O . SER A 1 531 ? -13.104 -10.198 13.515 1.00 85.06 531 SER A O 1
ATOM 4128 N N . LYS A 1 532 ? -13.872 -8.615 14.914 1.00 84.56 532 LYS A N 1
ATOM 4129 C CA . LYS A 1 532 ? -13.811 -7.493 13.965 1.00 84.56 532 LYS A CA 1
ATOM 4130 C C . LYS A 1 532 ? -12.366 -7.022 13.720 1.00 84.56 532 LYS A C 1
ATOM 4132 O O . LYS A 1 532 ? -12.127 -6.347 12.724 1.00 84.56 532 LYS A O 1
ATOM 4137 N N . LYS A 1 533 ? -11.408 -7.371 14.595 1.00 78.25 533 LYS A N 1
ATOM 4138 C CA . LYS A 1 533 ? -9.972 -7.143 14.371 1.00 78.25 533 LYS A CA 1
ATOM 4139 C C . LYS A 1 533 ? -9.446 -8.180 13.366 1.00 78.25 533 LYS A C 1
ATOM 4141 O O . LYS A 1 533 ? -9.249 -9.336 13.732 1.00 78.25 533 LYS A O 1
ATOM 4146 N N . PHE A 1 534 ? -9.210 -7.773 12.119 1.00 88.56 534 PHE A N 1
ATOM 4147 C CA . PHE A 1 534 ? -8.449 -8.566 11.148 1.00 88.56 534 PHE A CA 1
ATOM 4148 C C . PHE A 1 534 ? -6.998 -8.076 11.167 1.00 88.56 534 PHE A C 1
ATOM 4150 O O . PHE A 1 534 ? -6.673 -7.051 10.574 1.00 88.56 534 PHE A O 1
ATOM 4157 N N . MET A 1 535 ? -6.151 -8.748 11.944 1.00 86.19 535 MET A N 1
ATOM 4158 C CA . MET A 1 535 ? -4.765 -8.339 12.173 1.00 86.19 535 MET A CA 1
ATOM 4159 C C . MET A 1 535 ? -3.886 -9.525 12.577 1.00 86.19 535 MET A C 1
ATOM 4161 O O . MET A 1 535 ? -4.409 -10.552 13.009 1.00 86.19 535 MET A O 1
ATOM 4165 N N . LEU A 1 536 ? -2.568 -9.345 12.499 1.00 88.62 536 LEU A N 1
ATOM 4166 C CA . LEU A 1 536 ? -1.553 -10.283 12.977 1.00 88.62 536 LEU A CA 1
ATOM 4167 C C . LEU A 1 536 ? -0.545 -9.525 13.874 1.00 88.62 536 LEU A C 1
ATOM 4169 O O . LEU A 1 536 ? -0.015 -8.501 13.431 1.00 88.62 536 LEU A O 1
ATOM 4173 N N . PRO A 1 537 ? -0.307 -9.960 15.130 1.00 80.12 537 PRO A N 1
ATOM 4174 C CA . PRO A 1 537 ? 0.391 -9.178 16.160 1.00 80.12 537 PRO A CA 1
ATOM 4175 C C . PRO A 1 537 ? 1.924 -9.236 16.020 1.00 80.12 537 PRO A C 1
ATOM 4177 O O . PRO A 1 537 ? 2.631 -9.764 16.879 1.00 80.12 537 PRO A O 1
ATOM 4180 N N . ILE A 1 538 ? 2.450 -8.727 14.902 1.00 81.19 538 ILE A N 1
ATOM 4181 C CA . ILE A 1 538 ? 3.837 -8.962 14.479 1.00 81.19 538 ILE A CA 1
ATOM 4182 C C . ILE A 1 538 ? 4.909 -8.420 15.441 1.00 81.19 538 ILE A C 1
ATOM 4184 O O . ILE A 1 538 ? 6.062 -8.834 15.376 1.00 81.19 538 ILE A O 1
ATOM 4188 N N . ARG A 1 539 ? 4.580 -7.496 16.351 1.00 71.81 539 ARG A N 1
ATOM 4189 C CA . ARG A 1 539 ? 5.603 -6.749 17.114 1.00 71.81 539 ARG A CA 1
ATOM 4190 C C . ARG A 1 539 ? 6.261 -7.542 18.240 1.00 71.81 539 ARG A C 1
ATOM 4192 O O . ARG A 1 539 ? 7.221 -7.050 18.832 1.00 71.81 539 ARG A O 1
ATOM 4199 N N . LEU A 1 540 ? 5.748 -8.723 18.591 1.00 68.44 540 LEU A N 1
ATOM 4200 C CA . LEU A 1 540 ? 6.267 -9.473 19.738 1.00 68.44 540 LEU A CA 1
ATOM 4201 C C . LEU A 1 540 ? 7.526 -10.275 19.429 1.00 68.44 540 LEU A C 1
ATOM 4203 O O . LEU A 1 540 ? 8.470 -10.198 20.208 1.00 68.44 540 LEU A O 1
ATOM 4207 N N . GLY A 1 541 ? 7.618 -10.968 18.295 1.00 65.06 541 GLY A N 1
ATOM 4208 C CA . GLY A 1 541 ? 8.872 -11.650 17.946 1.00 65.06 541 GLY A CA 1
ATOM 4209 C C . GLY A 1 541 ? 9.996 -10.680 17.567 1.00 65.06 541 GLY A C 1
ATOM 4210 O O . GLY A 1 541 ? 11.167 -11.006 17.757 1.00 65.06 541 GLY A O 1
ATOM 4211 N N . MET A 1 542 ? 9.661 -9.439 17.199 1.00 67.56 542 MET A N 1
ATOM 4212 C CA . MET A 1 542 ? 10.620 -8.334 17.112 1.00 67.56 542 MET A CA 1
ATOM 4213 C C . MET A 1 542 ? 11.295 -7.979 18.443 1.00 67.56 542 MET A C 1
ATOM 4215 O O . MET A 1 542 ? 12.362 -7.359 18.442 1.00 67.56 542 MET A O 1
ATOM 4219 N N . ALA A 1 543 ? 10.714 -8.357 19.585 1.00 64.19 543 ALA A N 1
ATOM 4220 C CA . ALA A 1 543 ? 11.336 -8.140 20.885 1.00 64.19 543 ALA A CA 1
ATOM 4221 C C . ALA A 1 543 ? 12.423 -9.176 21.222 1.00 64.19 543 ALA A C 1
ATOM 4223 O O . ALA A 1 543 ? 13.230 -8.910 22.112 1.00 64.19 543 ALA A O 1
ATOM 4224 N N . ASN A 1 544 ? 12.467 -10.316 20.520 1.00 60.28 544 ASN A N 1
ATOM 4225 C CA . ASN A 1 544 ? 13.328 -11.461 20.848 1.00 60.28 544 ASN A CA 1
ATOM 4226 C C . ASN A 1 544 ? 14.504 -11.669 19.877 1.00 60.28 544 ASN A C 1
ATOM 4228 O O . ASN A 1 544 ? 15.111 -12.734 19.890 1.00 60.28 544 ASN A O 1
ATOM 4232 N N . ALA A 1 545 ? 14.784 -10.716 18.979 1.00 62.28 545 ALA A N 1
ATOM 4233 C CA . ALA A 1 545 ? 15.555 -11.031 17.776 1.00 62.28 545 ALA A CA 1
ATOM 4234 C C . ALA A 1 545 ? 16.485 -9.929 17.244 1.00 62.28 545 ALA A C 1
ATOM 4236 O O . ALA A 1 545 ? 16.482 -8.780 17.704 1.00 62.28 545 ALA A O 1
ATOM 4237 N N . ALA A 1 546 ? 17.289 -10.338 16.255 1.00 57.75 546 ALA A N 1
ATOM 4238 C CA . ALA A 1 546 ? 18.456 -9.628 15.737 1.00 57.75 546 ALA A CA 1
ATOM 4239 C C . ALA A 1 546 ? 18.208 -8.740 14.490 1.00 57.75 546 ALA A C 1
ATOM 4241 O O . ALA A 1 546 ? 19.011 -7.842 14.249 1.00 57.75 546 ALA A O 1
ATOM 4242 N N . GLY A 1 547 ? 17.130 -8.937 13.713 1.00 68.50 547 GLY A N 1
ATOM 4243 C CA . GLY A 1 547 ? 16.837 -8.215 12.451 1.00 68.50 547 GLY A CA 1
ATOM 4244 C C . GLY A 1 547 ? 15.349 -8.273 12.004 1.00 68.50 547 GLY A C 1
ATOM 4245 O O . GLY A 1 547 ? 14.503 -8.494 12.870 1.00 68.50 547 GLY A O 1
ATOM 4246 N N . PRO A 1 548 ? 15.011 -8.061 10.701 1.00 73.88 548 PRO A N 1
ATOM 4247 C CA . PRO A 1 548 ? 13.617 -8.039 10.178 1.00 73.88 548 PRO A CA 1
ATOM 4248 C C . PRO A 1 548 ? 13.035 -9.317 9.489 1.00 73.88 548 PRO A C 1
ATOM 4250 O O . PRO A 1 548 ? 13.460 -9.619 8.386 1.00 73.88 548 PRO A O 1
ATOM 4253 N N . GLN A 1 549 ? 12.047 -10.079 10.002 1.00 77.19 549 GLN A N 1
ATOM 4254 C CA . GLN A 1 549 ? 11.687 -11.407 9.408 1.00 77.19 549 GLN A CA 1
ATOM 4255 C C . GLN A 1 549 ? 11.062 -11.313 8.039 1.00 77.19 549 GLN A C 1
ATOM 4257 O O . GLN A 1 549 ? 10.058 -10.628 7.887 1.00 77.19 549 GLN A O 1
ATOM 4262 N N . ASP A 1 550 ? 11.517 -12.217 7.178 1.00 81.12 550 ASP A N 1
ATOM 4263 C CA . ASP A 1 550 ? 10.697 -12.882 6.174 1.00 81.12 550 ASP A CA 1
ATOM 4264 C C . ASP A 1 550 ? 9.590 -13.695 6.856 1.00 81.12 550 ASP A C 1
ATOM 4266 O O . ASP A 1 550 ? 9.846 -14.696 7.524 1.00 81.12 550 ASP A O 1
ATOM 4270 N N . MET A 1 551 ? 8.346 -13.259 6.691 1.00 86.75 551 MET A N 1
ATOM 4271 C CA . MET A 1 551 ? 7.164 -14.050 7.018 1.00 86.75 551 MET A CA 1
ATOM 4272 C C . MET A 1 551 ? 6.307 -14.226 5.775 1.00 86.75 551 MET A C 1
ATOM 4274 O O . MET A 1 551 ? 6.001 -13.245 5.090 1.00 86.75 551 MET A O 1
ATOM 4278 N N . ILE A 1 552 ? 5.837 -15.456 5.561 1.00 88.50 552 ILE A N 1
ATOM 4279 C CA . ILE A 1 552 ? 4.801 -15.759 4.574 1.00 88.50 552 ILE A CA 1
ATOM 4280 C C . ILE A 1 552 ? 3.439 -15.818 5.270 1.00 88.50 552 ILE A C 1
ATOM 4282 O O . ILE A 1 552 ? 3.259 -16.536 6.253 1.00 88.50 552 ILE A O 1
ATOM 4286 N N . VAL A 1 553 ? 2.472 -15.069 4.745 1.00 93.62 553 VAL A N 1
ATOM 4287 C CA . VAL A 1 553 ? 1.074 -15.061 5.181 1.00 93.62 553 VAL A CA 1
ATOM 4288 C C . VAL A 1 553 ? 0.192 -15.567 4.040 1.00 93.62 553 VAL A C 1
ATOM 4290 O O . VAL A 1 553 ? 0.019 -14.892 3.023 1.00 93.62 553 VAL A O 1
ATOM 4293 N N . TYR A 1 554 ? -0.393 -16.746 4.226 1.00 95.38 554 TYR A N 1
ATOM 4294 C CA . TYR A 1 554 ? -1.405 -17.335 3.355 1.00 95.38 554 TYR A CA 1
ATOM 4295 C C . TYR A 1 554 ? -2.789 -16.904 3.834 1.00 95.38 554 TYR A C 1
ATOM 4297 O O . TYR A 1 554 ? -3.334 -17.471 4.779 1.00 95.38 554 TYR A O 1
ATOM 4305 N N . ALA A 1 555 ? -3.378 -15.891 3.209 1.00 96.25 555 ALA A N 1
ATOM 4306 C CA . ALA A 1 555 ? -4.731 -15.465 3.537 1.00 96.25 555 ALA A CA 1
ATOM 4307 C C . ALA A 1 555 ? -5.752 -16.139 2.606 1.00 96.25 555 ALA A C 1
ATOM 4309 O O . ALA A 1 555 ? -5.705 -15.947 1.389 1.00 96.25 555 ALA A O 1
ATOM 4310 N N . LEU A 1 556 ? -6.671 -16.924 3.174 1.00 95.19 556 LEU A N 1
ATOM 4311 C CA . LEU A 1 556 ? -7.727 -17.637 2.449 1.00 95.19 556 LEU A CA 1
ATOM 4312 C C . LEU A 1 556 ? -9.069 -16.952 2.733 1.00 95.19 556 LEU A C 1
ATOM 4314 O O . LEU A 1 556 ? -9.442 -16.767 3.893 1.00 95.19 556 LEU A O 1
ATOM 4318 N N . THR A 1 557 ? -9.791 -16.557 1.685 1.00 94.19 557 THR A N 1
ATOM 4319 C CA . THR A 1 557 ? -10.981 -15.683 1.786 1.00 94.19 557 THR A CA 1
ATOM 4320 C C . THR A 1 557 ? -12.088 -16.066 0.805 1.00 94.19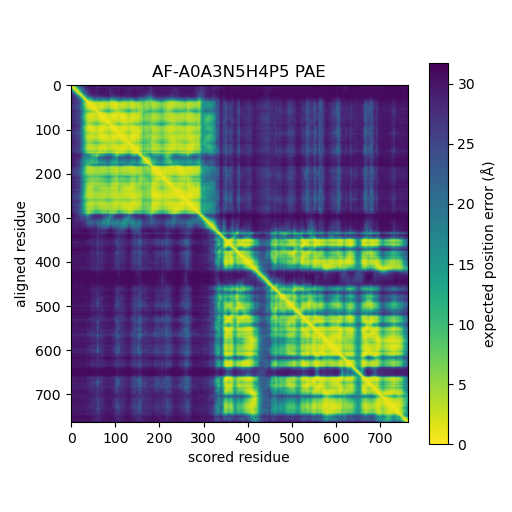 557 THR A C 1
ATOM 4322 O O . THR A 1 557 ? -11.858 -16.833 -0.133 1.00 94.19 557 THR A O 1
ATOM 4325 N N . ARG A 1 558 ? -13.305 -15.535 1.007 1.00 88.44 558 ARG A N 1
ATOM 4326 C CA . ARG A 1 558 ? -14.463 -15.808 0.134 1.00 88.44 558 ARG A CA 1
ATOM 4327 C C . ARG A 1 558 ? -14.626 -14.825 -1.018 1.00 88.44 558 ARG A C 1
ATOM 4329 O O . ARG A 1 558 ? -15.184 -15.213 -2.043 1.00 88.44 558 ARG A O 1
ATOM 4336 N N . ARG A 1 559 ? -14.253 -13.552 -0.858 1.00 86.00 559 ARG A N 1
ATOM 4337 C CA . ARG A 1 559 ? -14.729 -12.468 -1.742 1.00 86.00 559 ARG A CA 1
ATOM 4338 C C . ARG A 1 559 ? -13.649 -11.928 -2.665 1.00 86.00 559 ARG A C 1
ATOM 4340 O O . ARG A 1 559 ? -13.879 -11.888 -3.873 1.00 86.00 559 ARG A O 1
ATOM 4347 N N . GLY A 1 560 ? -12.497 -11.563 -2.118 1.00 86.94 560 GLY A N 1
ATOM 4348 C CA . GLY A 1 560 ? -11.399 -10.922 -2.837 1.00 86.94 560 GLY A CA 1
ATOM 4349 C C . GLY A 1 560 ? -10.112 -10.928 -2.016 1.00 86.94 560 GLY A C 1
ATOM 4350 O O . GLY A 1 560 ? -10.120 -11.272 -0.836 1.00 86.94 560 GLY A O 1
ATOM 4351 N N . ARG A 1 561 ? -8.995 -10.567 -2.650 1.00 90.81 561 ARG A N 1
ATOM 4352 C CA . ARG A 1 561 ? -7.649 -10.691 -2.079 1.00 90.81 561 ARG A CA 1
ATOM 4353 C C . ARG A 1 561 ? -7.492 -9.886 -0.798 1.00 90.81 561 ARG A C 1
ATOM 4355 O O . ARG A 1 561 ? -8.173 -8.875 -0.600 1.00 90.81 561 ARG A O 1
ATOM 4362 N N . VAL A 1 562 ? -6.540 -10.300 0.025 1.00 93.81 562 VAL A N 1
ATOM 4363 C CA . VAL A 1 562 ? -6.193 -9.595 1.261 1.00 93.81 562 VAL A CA 1
ATOM 4364 C C . VAL A 1 562 ? -5.068 -8.594 1.018 1.00 93.81 562 VAL A C 1
ATOM 4366 O O . VAL A 1 562 ? -4.148 -8.833 0.238 1.00 93.81 562 VAL A O 1
ATOM 4369 N N . GLU A 1 563 ? -5.146 -7.454 1.692 1.00 91.69 563 GLU A N 1
ATOM 4370 C CA . GLU A 1 563 ? -4.091 -6.442 1.729 1.00 91.69 563 GLU A CA 1
ATOM 4371 C C . GLU A 1 563 ? -3.998 -5.814 3.116 1.00 91.69 563 GLU A C 1
ATOM 4373 O O . GLU A 1 563 ? -4.978 -5.797 3.865 1.00 91.69 563 GLU A O 1
ATOM 4378 N N . SER A 1 564 ? -2.818 -5.307 3.472 1.00 85.94 564 SER A N 1
ATOM 4379 C CA . SER A 1 564 ? -2.655 -4.517 4.689 1.00 85.94 564 SER A CA 1
ATOM 4380 C C . SER A 1 564 ? -3.239 -3.111 4.522 1.00 85.94 564 SER A C 1
ATOM 4382 O O . SER A 1 564 ? -3.132 -2.499 3.460 1.00 85.94 564 SER A O 1
ATOM 4384 N N . THR A 1 565 ? -3.862 -2.600 5.585 1.00 79.56 565 THR A N 1
ATOM 4385 C CA . THR A 1 565 ? -4.467 -1.260 5.634 1.00 79.56 565 THR A CA 1
ATOM 4386 C C . THR A 1 565 ? -3.542 -0.190 6.209 1.00 79.56 565 THR A C 1
ATOM 4388 O O . THR A 1 565 ? -3.784 0.994 5.981 1.00 79.56 565 THR A O 1
ATOM 4391 N N . ASN A 1 566 ? -2.524 -0.582 6.985 1.00 71.75 566 ASN A N 1
ATOM 4392 C CA . ASN A 1 566 ? -1.536 0.325 7.582 1.00 71.75 566 ASN A CA 1
ATOM 4393 C C . ASN A 1 566 ? -0.138 0.217 6.947 1.00 71.75 566 ASN A C 1
ATOM 4395 O O . ASN A 1 566 ? 0.617 1.185 7.014 1.00 71.75 566 ASN A O 1
ATOM 4399 N N . TYR A 1 567 ? 0.163 -0.879 6.244 1.00 79.81 567 TYR A N 1
ATOM 4400 C CA . TYR A 1 567 ? 1.372 -1.034 5.430 1.00 79.81 567 TYR A CA 1
ATOM 4401 C C . TYR A 1 567 ? 1.031 -1.141 3.944 1.00 79.81 567 TYR A C 1
ATOM 4403 O O . TYR A 1 567 ? -0.006 -1.689 3.564 1.00 79.81 567 TYR A O 1
ATOM 4411 N N . ARG A 1 568 ? 1.901 -0.613 3.073 1.00 84.62 568 ARG A N 1
ATOM 4412 C CA . ARG A 1 568 ? 1.672 -0.659 1.623 1.00 84.62 568 ARG A CA 1
ATOM 4413 C C . ARG A 1 568 ? 1.693 -2.112 1.161 1.00 84.62 568 ARG A C 1
ATOM 4415 O O . ARG A 1 568 ? 2.708 -2.782 1.310 1.00 84.62 568 ARG A O 1
ATOM 4422 N N . THR A 1 569 ? 0.614 -2.573 0.539 1.00 89.12 569 THR A N 1
ATOM 4423 C CA . THR A 1 569 ? 0.628 -3.854 -0.179 1.00 89.12 569 THR A CA 1
ATOM 4424 C C . THR A 1 569 ? 1.004 -3.604 -1.638 1.00 89.12 569 THR A C 1
ATOM 4426 O O . THR A 1 569 ? 0.407 -2.751 -2.295 1.00 89.12 569 THR A O 1
ATOM 4429 N N . THR A 1 570 ? 2.025 -4.298 -2.135 1.00 91.88 570 THR A N 1
ATOM 4430 C CA . THR A 1 570 ? 2.614 -4.108 -3.474 1.00 91.88 570 THR A CA 1
ATOM 4431 C C . THR A 1 570 ? 2.848 -5.474 -4.125 1.00 91.88 570 THR A C 1
ATOM 4433 O O . THR A 1 570 ? 2.959 -6.469 -3.417 1.00 91.88 570 THR A O 1
ATOM 4436 N N . ARG A 1 571 ? 2.898 -5.580 -5.456 1.00 92.38 571 ARG A N 1
ATOM 4437 C CA . ARG A 1 571 ? 3.171 -6.866 -6.135 1.00 92.38 571 ARG A CA 1
ATOM 4438 C C . ARG A 1 571 ? 4.673 -7.033 -6.355 1.00 92.38 571 ARG A C 1
ATOM 4440 O O . ARG A 1 571 ? 5.336 -6.080 -6.760 1.00 92.38 571 ARG A O 1
ATOM 4447 N N . ILE A 1 572 ? 5.200 -8.236 -6.127 1.00 88.62 572 ILE A N 1
ATOM 4448 C CA . ILE A 1 572 ? 6.586 -8.561 -6.492 1.00 88.62 572 ILE A CA 1
ATOM 4449 C C . ILE A 1 572 ? 6.768 -8.460 -8.028 1.00 88.62 572 ILE A C 1
ATOM 4451 O O . ILE A 1 572 ? 5.819 -8.770 -8.757 1.00 88.62 572 ILE A O 1
ATOM 4455 N N . PRO A 1 573 ? 7.930 -8.016 -8.559 1.00 89.56 573 PRO A N 1
ATOM 4456 C CA . PRO A 1 573 ? 8.181 -8.010 -10.003 1.00 89.56 573 PRO A CA 1
ATOM 4457 C C . PRO A 1 573 ? 7.936 -9.390 -10.618 1.00 89.56 573 PRO A C 1
ATOM 4459 O O . PRO A 1 573 ? 8.389 -10.388 -10.067 1.00 89.56 573 PRO A O 1
ATOM 4462 N N . SER A 1 574 ? 7.209 -9.451 -11.732 1.00 87.19 574 SER A N 1
ATOM 4463 C CA . SER A 1 574 ? 6.704 -10.692 -12.333 1.00 87.19 574 SER A CA 1
ATOM 4464 C C . SER A 1 574 ? 6.470 -10.519 -13.838 1.00 87.19 574 SER A C 1
ATOM 4466 O O . SER A 1 574 ? 6.465 -9.391 -14.331 1.00 87.19 574 SER A O 1
ATOM 4468 N N . ASP A 1 575 ? 6.255 -11.629 -14.547 1.00 84.50 575 ASP A N 1
ATOM 4469 C CA . ASP A 1 575 ? 5.964 -11.719 -15.983 1.00 84.50 575 ASP A CA 1
ATOM 4470 C C . ASP A 1 575 ? 7.076 -11.117 -16.867 1.00 84.50 575 ASP A C 1
ATOM 4472 O O . ASP A 1 575 ? 6.830 -10.498 -17.903 1.00 84.50 575 ASP A O 1
ATOM 4476 N N . VAL A 1 576 ? 8.330 -11.318 -16.443 1.00 88.38 576 VAL A N 1
ATOM 4477 C CA . VAL A 1 576 ? 9.542 -10.812 -17.103 1.00 88.38 576 VAL A CA 1
ATOM 4478 C C . VAL A 1 576 ? 10.441 -11.935 -17.622 1.00 88.38 576 VAL A C 1
ATOM 4480 O O . VAL A 1 576 ? 10.648 -12.936 -16.935 1.00 88.38 576 VAL A O 1
ATOM 4483 N N . ASN A 1 577 ? 11.017 -11.739 -18.813 1.00 87.62 577 ASN A N 1
ATOM 4484 C CA . ASN A 1 577 ? 12.050 -12.616 -19.372 1.00 87.62 577 ASN A CA 1
ATOM 4485 C C . ASN A 1 577 ? 13.397 -12.394 -18.668 1.00 87.62 577 ASN A C 1
ATOM 4487 O O . ASN A 1 577 ? 13.829 -11.250 -18.512 1.00 87.62 577 ASN A O 1
ATOM 4491 N N . ILE A 1 578 ? 14.073 -13.482 -18.300 1.00 91.25 578 ILE A N 1
ATOM 4492 C CA . ILE A 1 578 ? 15.416 -13.485 -17.707 1.00 91.25 578 ILE A CA 1
ATOM 4493 C C . ILE A 1 578 ? 16.298 -14.573 -18.355 1.00 91.25 578 ILE A C 1
ATOM 4495 O O . ILE A 1 578 ? 15.762 -15.527 -18.925 1.00 91.25 578 ILE A O 1
ATOM 4499 N N . PRO A 1 579 ? 17.641 -14.468 -18.276 1.00 92.81 579 PRO A N 1
ATOM 4500 C CA . PRO A 1 579 ? 18.545 -15.400 -18.944 1.00 92.81 579 PRO A CA 1
ATOM 4501 C C . PRO A 1 579 ? 18.367 -16.846 -18.467 1.00 92.81 579 PRO A C 1
ATOM 4503 O O . PRO A 1 579 ? 18.274 -17.114 -17.268 1.00 92.81 579 PRO A O 1
ATOM 4506 N N . VAL A 1 580 ? 18.418 -17.795 -19.407 1.00 89.00 580 VAL A N 1
ATOM 4507 C CA . VAL A 1 580 ? 18.163 -19.232 -19.171 1.00 89.00 580 VAL A CA 1
ATOM 4508 C C . VAL A 1 580 ? 19.023 -19.837 -18.047 1.00 89.00 580 VAL A C 1
ATOM 4510 O O . VAL A 1 580 ? 18.552 -20.723 -17.333 1.00 89.00 580 VAL A O 1
ATOM 4513 N N . PHE A 1 581 ? 20.249 -19.341 -17.827 1.00 90.88 581 PHE A N 1
ATOM 4514 C CA . PHE A 1 581 ? 21.130 -19.843 -16.762 1.00 90.88 581 PHE A CA 1
ATOM 4515 C C . PHE A 1 581 ? 20.534 -19.684 -15.351 1.00 90.88 581 PHE A C 1
ATOM 4517 O O . PHE A 1 581 ? 20.888 -20.444 -14.455 1.00 90.88 581 PHE A O 1
ATOM 4524 N N . VAL A 1 582 ? 19.591 -18.754 -15.133 1.00 87.38 582 VAL A N 1
ATOM 4525 C CA . VAL A 1 582 ? 18.958 -18.547 -13.817 1.00 87.38 582 VAL A CA 1
ATOM 4526 C C . VAL A 1 582 ? 18.186 -19.791 -13.340 1.00 87.38 582 VAL A C 1
ATOM 4528 O O . VAL A 1 582 ? 17.909 -19.921 -12.150 1.00 87.38 582 VAL A O 1
ATOM 4531 N N . LYS A 1 583 ? 17.924 -20.767 -14.223 1.00 80.19 583 LYS A N 1
ATOM 4532 C CA . LYS A 1 583 ? 17.358 -22.076 -13.867 1.00 80.19 583 LYS A CA 1
ATOM 4533 C C . LYS A 1 583 ? 18.134 -22.821 -12.770 1.00 80.19 583 LYS A C 1
ATOM 4535 O O . LYS A 1 583 ? 17.494 -23.448 -11.932 1.00 80.19 583 LYS A O 1
ATOM 4540 N N . SER A 1 584 ? 19.471 -22.755 -12.743 1.00 79.12 584 SER A N 1
ATOM 4541 C CA . SER A 1 584 ? 20.275 -23.367 -11.664 1.00 79.12 584 SER A CA 1
ATOM 4542 C C . SER A 1 584 ? 20.281 -22.536 -10.381 1.00 79.12 584 SER A C 1
ATOM 4544 O O . SER A 1 584 ? 20.389 -23.075 -9.283 1.00 79.12 584 SER A O 1
ATOM 4546 N N . ASP A 1 585 ? 20.142 -21.220 -10.522 1.00 82.31 585 ASP A N 1
ATOM 4547 C CA . ASP A 1 585 ? 20.401 -20.240 -9.467 1.00 82.31 585 ASP A CA 1
ATOM 4548 C C . ASP A 1 585 ? 19.104 -19.690 -8.844 1.00 82.31 585 ASP A C 1
ATOM 4550 O O . ASP A 1 585 ? 19.156 -18.736 -8.065 1.00 82.31 585 ASP A O 1
ATOM 4554 N N . PHE A 1 586 ? 17.937 -20.258 -9.180 1.00 76.50 586 PHE A N 1
ATOM 4555 C CA . PHE A 1 586 ? 16.625 -19.639 -8.943 1.00 76.50 586 PHE A CA 1
ATOM 4556 C C . PHE A 1 586 ? 16.377 -19.228 -7.487 1.00 76.50 586 PHE A C 1
ATOM 4558 O O . PHE A 1 586 ? 15.864 -18.139 -7.241 1.00 76.50 586 PHE A O 1
ATOM 4565 N N . GLY A 1 587 ? 16.798 -20.045 -6.516 1.00 75.56 587 GLY A N 1
ATOM 4566 C CA . GLY A 1 587 ? 16.687 -19.700 -5.096 1.00 75.56 587 GLY A CA 1
ATOM 4567 C C . GLY A 1 587 ? 17.482 -18.442 -4.726 1.00 75.56 587 GLY A C 1
ATOM 4568 O O . GLY A 1 587 ? 16.956 -17.562 -4.048 1.00 75.56 587 GLY A O 1
ATOM 4569 N N . LYS A 1 588 ? 18.716 -18.303 -5.230 1.00 82.62 588 LYS A N 1
ATOM 4570 C CA . LYS A 1 588 ? 19.552 -17.116 -4.990 1.00 82.62 588 LYS A CA 1
ATOM 4571 C C . LYS A 1 588 ? 19.029 -15.901 -5.753 1.00 82.62 588 LYS A C 1
ATOM 4573 O O . LYS A 1 588 ? 18.969 -14.811 -5.192 1.00 82.62 588 LYS A O 1
ATOM 4578 N N . PHE A 1 589 ? 18.600 -16.106 -6.999 1.00 87.38 589 PHE A N 1
ATOM 4579 C CA . PHE A 1 589 ? 17.906 -15.098 -7.795 1.00 87.38 589 PHE A CA 1
ATOM 4580 C C . PHE A 1 589 ? 16.683 -14.545 -7.056 1.00 87.38 589 PHE A C 1
ATOM 4582 O O . PHE A 1 589 ? 16.552 -13.330 -6.947 1.00 87.38 589 PHE A O 1
ATOM 4589 N N . TYR A 1 590 ? 15.816 -15.405 -6.511 1.00 83.38 590 TYR A N 1
ATOM 4590 C CA . TYR A 1 590 ? 14.599 -14.947 -5.846 1.00 83.38 590 TYR A CA 1
ATOM 4591 C C . TYR A 1 590 ? 14.882 -14.296 -4.490 1.00 83.38 590 TYR A C 1
ATOM 4593 O O . TYR A 1 590 ? 14.277 -13.276 -4.174 1.00 83.38 590 TYR A O 1
ATOM 4601 N N . GLN A 1 591 ? 15.844 -14.809 -3.714 1.00 85.81 591 GLN A N 1
ATOM 4602 C CA . GLN A 1 591 ? 16.322 -14.139 -2.497 1.00 85.81 591 GLN A CA 1
ATOM 4603 C C . GLN A 1 591 ? 16.790 -12.710 -2.793 1.00 85.81 591 GLN A C 1
ATOM 4605 O O . GLN A 1 591 ? 16.386 -11.774 -2.099 1.00 85.81 591 GLN A O 1
ATOM 4610 N N . ASP A 1 592 ? 17.588 -12.534 -3.849 1.00 89.50 592 ASP A N 1
ATOM 4611 C CA . ASP A 1 592 ? 18.093 -11.225 -4.256 1.00 89.50 592 ASP A CA 1
ATOM 4612 C C . ASP A 1 592 ? 16.992 -10.354 -4.869 1.00 89.50 592 ASP A C 1
ATOM 4614 O O . ASP A 1 592 ? 16.970 -9.158 -4.605 1.00 89.50 592 ASP A O 1
ATOM 4618 N N . ALA A 1 593 ? 16.031 -10.922 -5.605 1.00 87.06 593 ALA A N 1
ATOM 4619 C CA . ALA A 1 593 ? 14.910 -10.181 -6.185 1.00 87.06 593 ALA A CA 1
ATOM 4620 C C . ALA A 1 593 ? 13.849 -9.756 -5.159 1.00 87.06 593 ALA A C 1
ATOM 4622 O O . ALA A 1 593 ? 13.275 -8.664 -5.254 1.00 87.06 593 ALA A O 1
ATOM 4623 N N . PHE A 1 594 ? 13.629 -10.566 -4.127 1.00 89.12 594 PHE A N 1
ATOM 4624 C CA . PHE A 1 594 ? 12.823 -10.187 -2.978 1.00 89.12 594 PHE A CA 1
ATOM 4625 C C . PHE A 1 594 ? 13.547 -9.140 -2.126 1.00 89.12 594 PHE A C 1
ATOM 4627 O O . PHE A 1 594 ? 12.959 -8.103 -1.826 1.00 89.12 594 PHE A O 1
ATOM 4634 N N . ALA A 1 595 ? 14.838 -9.330 -1.818 1.00 89.62 595 ALA A N 1
ATOM 4635 C CA . ALA A 1 595 ? 15.657 -8.312 -1.154 1.00 89.62 595 ALA A CA 1
ATOM 4636 C C . ALA A 1 595 ? 15.617 -6.981 -1.905 1.00 89.62 595 ALA A C 1
ATOM 4638 O O . ALA A 1 595 ? 15.179 -5.978 -1.347 1.00 89.62 595 ALA A O 1
ATOM 4639 N N . ARG A 1 596 ? 15.936 -7.004 -3.201 1.00 91.88 596 ARG A N 1
ATOM 4640 C CA . ARG A 1 596 ? 15.819 -5.882 -4.129 1.00 91.88 596 ARG A CA 1
ATOM 4641 C C . ARG A 1 596 ? 14.490 -5.147 -3.993 1.00 91.88 596 ARG A C 1
ATOM 4643 O O . ARG A 1 596 ? 14.497 -3.919 -4.050 1.00 91.88 596 ARG A O 1
ATOM 4650 N N . SER A 1 597 ? 13.385 -5.879 -3.857 1.00 91.56 597 SER A N 1
ATOM 4651 C CA . SER A 1 597 ? 12.023 -5.339 -3.842 1.00 91.56 597 SER A CA 1
ATOM 4652 C C . SER A 1 597 ? 11.616 -4.776 -2.479 1.00 91.56 597 SER A C 1
ATOM 4654 O O . SER A 1 597 ? 11.141 -3.644 -2.435 1.00 91.56 597 SER A O 1
ATOM 4656 N N . VAL A 1 598 ? 11.887 -5.484 -1.374 1.00 88.31 598 VAL A N 1
ATOM 4657 C CA . VAL A 1 598 ? 11.759 -4.959 0.006 1.00 88.31 598 VAL A CA 1
ATOM 4658 C C . VAL A 1 598 ? 12.464 -3.615 0.131 1.00 88.31 598 VAL A C 1
ATOM 4660 O O . VAL A 1 598 ? 11.932 -2.643 0.662 1.00 88.31 598 VAL A O 1
ATOM 4663 N N . GLU A 1 599 ? 13.670 -3.571 -0.409 1.00 92.12 599 GLU A N 1
ATOM 4664 C CA . GLU A 1 599 ? 14.612 -2.476 -0.268 1.00 92.12 599 GLU A CA 1
ATOM 4665 C C . GLU A 1 599 ? 14.360 -1.362 -1.310 1.00 92.12 599 GLU A C 1
ATOM 4667 O O . GLU A 1 599 ? 14.856 -0.245 -1.180 1.00 92.12 599 GLU A O 1
ATOM 4672 N N . LYS A 1 600 ? 13.520 -1.633 -2.323 1.00 88.62 600 LYS A N 1
ATOM 4673 C CA . LYS A 1 600 ? 12.885 -0.626 -3.192 1.00 88.62 600 LYS A CA 1
ATOM 4674 C C . LYS A 1 600 ? 11.689 0.059 -2.505 1.00 88.62 600 LYS A C 1
ATOM 4676 O O . LYS A 1 600 ? 11.283 1.135 -2.919 1.00 88.62 600 LYS A O 1
ATOM 4681 N N . GLU A 1 601 ? 11.127 -0.548 -1.465 1.00 87.69 601 GLU A N 1
ATOM 4682 C CA . GLU A 1 601 ? 9.924 -0.084 -0.759 1.00 87.69 601 GLU A CA 1
ATOM 4683 C C . GLU A 1 601 ? 10.251 0.302 0.703 1.00 87.69 601 GLU A C 1
ATOM 4685 O O . GLU A 1 601 ? 9.473 0.040 1.621 1.00 87.69 601 GLU A O 1
ATOM 4690 N N . GLU A 1 602 ? 11.444 0.871 0.936 1.00 87.19 602 GLU A N 1
ATOM 4691 C CA . GLU A 1 602 ? 11.975 1.307 2.246 1.00 87.19 602 GLU A CA 1
ATOM 4692 C C . GLU A 1 602 ? 11.880 0.275 3.392 1.00 87.19 602 GLU A C 1
ATOM 4694 O O . GLU A 1 602 ? 11.797 0.662 4.557 1.00 87.19 602 GLU A O 1
ATOM 4699 N N . ARG A 1 603 ? 11.841 -1.035 3.110 1.00 84.38 603 ARG A N 1
ATOM 4700 C CA . ARG A 1 603 ? 11.546 -2.074 4.122 1.00 84.38 603 ARG A CA 1
ATOM 4701 C C . ARG A 1 603 ? 10.191 -1.870 4.826 1.00 84.38 603 ARG A C 1
ATOM 4703 O O . ARG A 1 603 ? 10.037 -2.271 5.972 1.00 84.38 603 ARG A O 1
ATOM 4710 N N . ARG A 1 604 ? 9.212 -1.230 4.170 1.00 85.75 604 ARG A N 1
ATOM 4711 C CA . ARG A 1 604 ? 7.899 -0.824 4.732 1.00 85.75 604 ARG A CA 1
ATOM 4712 C C . ARG A 1 604 ? 6.683 -1.420 4.008 1.00 85.75 604 ARG A C 1
ATOM 4714 O O . ARG A 1 604 ? 5.545 -1.078 4.339 1.00 85.75 604 ARG A O 1
ATOM 4721 N N . ALA A 1 605 ? 6.899 -2.288 3.020 1.00 88.38 605 ALA A N 1
ATOM 4722 C CA . ALA A 1 605 ? 5.834 -2.905 2.231 1.00 88.38 605 ALA A CA 1
ATOM 4723 C C . ALA A 1 605 ? 5.626 -4.397 2.526 1.00 88.38 605 ALA A C 1
ATOM 4725 O O . ALA A 1 605 ? 6.520 -5.115 2.975 1.00 88.38 605 ALA A O 1
ATOM 4726 N N . VAL A 1 606 ? 4.413 -4.848 2.217 1.00 91.94 606 VAL A N 1
ATOM 4727 C CA . VAL A 1 606 ? 3.969 -6.241 2.214 1.00 91.94 606 VAL A CA 1
ATOM 4728 C C . VAL A 1 606 ? 3.817 -6.672 0.753 1.00 91.94 606 VAL A C 1
ATOM 4730 O O . VAL A 1 606 ? 3.070 -6.057 -0.008 1.00 91.94 606 VAL A O 1
ATOM 4733 N N . PHE A 1 607 ? 4.530 -7.714 0.337 1.00 94.69 607 PHE A N 1
ATOM 4734 C CA . PHE A 1 607 ? 4.618 -8.138 -1.058 1.00 94.69 607 PHE A CA 1
ATOM 4735 C C . PHE A 1 607 ? 3.599 -9.226 -1.363 1.00 94.69 607 PHE A C 1
ATOM 4737 O O . PHE A 1 607 ? 3.676 -10.329 -0.838 1.00 94.69 607 PHE A O 1
ATOM 4744 N N . THR A 1 608 ? 2.650 -8.946 -2.245 1.00 95.31 608 THR A N 1
ATOM 4745 C CA . THR A 1 608 ? 1.829 -9.980 -2.864 1.00 95.31 608 THR A CA 1
ATOM 4746 C C . THR A 1 608 ? 2.687 -10.782 -3.839 1.00 95.31 608 THR A C 1
ATOM 4748 O O . THR A 1 608 ? 3.186 -10.234 -4.823 1.00 95.31 608 THR A O 1
ATOM 4751 N N . GLU A 1 609 ? 2.821 -12.079 -3.571 1.00 88.75 609 GLU A N 1
ATOM 4752 C CA . GLU A 1 609 ? 3.507 -13.056 -4.428 1.00 88.75 609 GLU A CA 1
ATOM 4753 C C . GLU A 1 609 ? 2.501 -13.909 -5.226 1.00 88.75 609 GLU A C 1
ATOM 4755 O O . GLU A 1 609 ? 2.800 -14.353 -6.334 1.00 88.75 609 GLU A O 1
ATOM 4760 N N . TYR A 1 610 ? 1.280 -14.092 -4.705 1.00 89.69 610 TYR A N 1
ATOM 4761 C CA . TYR A 1 610 ? 0.221 -14.888 -5.333 1.00 89.69 610 TYR A CA 1
ATOM 4762 C C . TYR A 1 610 ? -1.174 -14.357 -4.974 1.00 89.69 610 TYR A C 1
ATOM 4764 O O . TYR A 1 610 ? -1.421 -13.975 -3.831 1.00 89.69 610 TYR A O 1
ATOM 4772 N N . VAL A 1 611 ? -2.089 -14.371 -5.942 1.00 90.56 611 VAL A N 1
ATOM 4773 C CA . VAL A 1 611 ? -3.545 -14.232 -5.780 1.00 90.56 611 VAL A CA 1
ATOM 4774 C C . VAL A 1 611 ? -4.186 -15.194 -6.769 1.00 90.56 611 VAL A C 1
ATOM 4776 O O . VAL A 1 611 ? -3.974 -15.036 -7.969 1.00 90.56 611 VAL A O 1
ATOM 4779 N N . TRP A 1 612 ? -4.971 -16.170 -6.319 1.00 84.25 612 TRP A N 1
ATOM 4780 C CA . TRP A 1 612 ? -5.671 -17.058 -7.252 1.00 84.25 612 TRP A CA 1
ATOM 4781 C C . TRP A 1 612 ? -6.907 -17.711 -6.636 1.00 84.25 612 TRP A C 1
ATOM 4783 O O . TRP A 1 612 ? -6.959 -17.975 -5.432 1.00 84.25 612 TRP A O 1
ATOM 4793 N N . ASP A 1 613 ? -7.897 -17.981 -7.481 1.00 80.81 613 ASP A N 1
ATOM 4794 C CA . ASP A 1 613 ? -9.112 -18.717 -7.131 1.00 80.81 613 ASP A CA 1
ATOM 4795 C C . ASP A 1 613 ? -8.827 -20.224 -7.132 1.00 80.81 613 ASP A C 1
ATOM 4797 O O . ASP A 1 613 ? -8.573 -20.810 -8.181 1.00 80.81 613 ASP A O 1
ATOM 4801 N N . MET A 1 614 ? -8.822 -20.862 -5.959 1.00 74.81 614 MET A N 1
ATOM 4802 C CA . MET A 1 614 ? -8.399 -22.262 -5.815 1.00 74.81 614 MET A CA 1
ATOM 4803 C C . MET A 1 614 ? -9.339 -23.265 -6.502 1.00 74.81 614 MET A C 1
ATOM 4805 O O . MET A 1 614 ? -9.007 -24.445 -6.579 1.00 74.81 614 MET A O 1
ATOM 4809 N N . GLY A 1 615 ? -10.474 -22.815 -7.051 1.00 64.06 615 GLY A N 1
ATOM 4810 C CA . GLY A 1 615 ? -11.339 -23.639 -7.887 1.00 64.06 615 GLY A CA 1
ATOM 4811 C C . GLY A 1 615 ? -10.737 -24.071 -9.232 1.00 64.06 615 GLY A C 1
ATOM 4812 O O . GLY A 1 615 ? -11.329 -24.932 -9.879 1.00 64.06 615 GLY A O 1
ATOM 4813 N N . TRP A 1 616 ? -9.606 -23.498 -9.674 1.00 59.03 616 TRP A N 1
ATOM 4814 C CA . TRP A 1 616 ? -8.831 -23.969 -10.836 1.00 59.03 616 TRP A CA 1
ATOM 4815 C C . TRP A 1 616 ? -7.417 -23.358 -10.891 1.00 59.03 616 TRP A C 1
ATOM 4817 O O . TRP A 1 616 ? -7.197 -22.223 -10.476 1.00 59.03 616 TRP A O 1
ATOM 4827 N N . CYS A 1 617 ? -6.462 -24.054 -11.512 1.00 53.69 617 CYS A N 1
ATOM 4828 C CA . CYS A 1 617 ? -5.181 -23.478 -11.934 1.00 53.69 617 CYS A CA 1
ATOM 4829 C C . CYS A 1 617 ? -4.824 -23.922 -13.356 1.00 53.69 617 CYS A C 1
ATOM 4831 O O . CYS A 1 617 ? -5.165 -25.028 -13.765 1.00 53.69 617 CYS A O 1
ATOM 4833 N N . ASP A 1 618 ? -4.144 -23.047 -14.100 1.00 43.47 618 ASP A N 1
ATOM 4834 C CA . ASP A 1 618 ? -3.579 -23.352 -15.417 1.00 43.47 618 ASP A CA 1
ATOM 4835 C C . ASP A 1 618 ? -2.444 -22.353 -15.753 1.00 43.47 618 ASP A C 1
ATOM 4837 O O . ASP A 1 618 ? -2.722 -21.153 -15.877 1.00 43.47 618 ASP A O 1
ATOM 4841 N N . PRO A 1 619 ? -1.168 -22.779 -15.851 1.00 51.59 619 PRO A N 1
ATOM 4842 C CA . PRO A 1 619 ? -0.626 -24.069 -15.419 1.00 51.59 619 PRO A CA 1
ATOM 4843 C C . PRO A 1 619 ? -0.445 -24.159 -13.887 1.00 51.59 619 PRO A C 1
ATOM 4845 O O . PRO A 1 619 ? -0.058 -23.206 -13.199 1.00 51.59 619 PRO A O 1
ATOM 4848 N N . CYS A 1 620 ? -0.684 -25.345 -13.334 1.00 51.78 620 CYS A N 1
ATOM 4849 C CA . CYS A 1 620 ? -0.417 -25.685 -11.932 1.00 51.78 620 CYS A CA 1
ATOM 4850 C C . CYS A 1 620 ? 1.070 -26.066 -11.717 1.00 51.78 620 CYS A C 1
ATOM 4852 O O . CYS A 1 620 ? 1.730 -26.478 -12.666 1.00 51.78 620 CYS A O 1
ATOM 4854 N N . ALA A 1 621 ? 1.595 -25.959 -10.487 1.00 53.66 621 ALA A N 1
ATOM 4855 C CA . ALA A 1 621 ? 2.938 -26.471 -10.129 1.00 53.66 621 ALA A CA 1
ATOM 4856 C C . ALA A 1 621 ? 2.887 -27.508 -8.996 1.00 53.66 621 ALA A C 1
ATOM 4858 O O . ALA A 1 621 ? 3.568 -28.523 -9.070 1.00 53.66 621 ALA A O 1
ATOM 4859 N N . ALA A 1 622 ? 2.011 -27.298 -8.012 1.00 59.56 622 ALA A N 1
ATOM 4860 C CA . ALA A 1 622 ? 1.409 -28.366 -7.217 1.00 59.56 622 ALA A CA 1
ATOM 4861 C C . ALA A 1 622 ? -0.067 -28.527 -7.621 1.00 59.56 622 ALA A C 1
ATOM 4863 O O . ALA A 1 622 ? -0.615 -27.659 -8.312 1.00 59.56 622 ALA A O 1
ATOM 4864 N N . GLN A 1 623 ? -0.713 -29.615 -7.200 1.00 65.88 623 GLN A N 1
ATOM 4865 C CA . GLN A 1 623 ? -2.166 -29.759 -7.347 1.00 65.88 623 GLN A CA 1
ATOM 4866 C C . GLN A 1 623 ? -2.890 -28.719 -6.465 1.00 65.88 623 GLN A C 1
ATOM 4868 O O . GLN A 1 623 ? -2.315 -28.260 -5.479 1.00 65.88 623 GLN A O 1
ATOM 4873 N N . PRO A 1 624 ? -4.129 -28.306 -6.790 1.00 71.56 624 PRO A N 1
ATOM 4874 C CA . PRO A 1 624 ? -4.954 -27.565 -5.840 1.00 71.56 624 PRO A CA 1
ATOM 4875 C C . PRO A 1 624 ? -5.141 -28.375 -4.554 1.00 71.56 624 PRO A C 1
ATOM 4877 O O . PRO A 1 624 ? -5.384 -29.581 -4.620 1.00 71.56 624 PRO A O 1
ATOM 4880 N N . LEU A 1 625 ? -5.083 -27.713 -3.395 1.00 81.25 625 LEU A N 1
ATOM 4881 C CA . LEU A 1 625 ? -5.410 -28.358 -2.124 1.00 81.25 625 LEU A CA 1
ATOM 4882 C C . LEU A 1 625 ? -6.849 -28.882 -2.167 1.00 81.25 625 LEU A C 1
ATOM 4884 O O . LEU A 1 625 ? -7.776 -28.181 -2.587 1.00 81.25 625 LEU A O 1
ATOM 4888 N N . SER A 1 626 ? -7.038 -30.116 -1.714 1.00 81.62 626 SER A N 1
ATOM 4889 C CA . SER A 1 626 ? -8.344 -30.763 -1.685 1.00 81.62 626 SER A CA 1
ATOM 4890 C C . SER A 1 626 ? -9.321 -30.047 -0.742 1.00 81.62 626 SER A C 1
ATOM 4892 O O . SER A 1 626 ? -8.930 -29.357 0.201 1.00 81.62 626 SER A O 1
ATOM 4894 N N . ARG A 1 627 ? -10.632 -30.268 -0.942 1.00 82.19 627 ARG A N 1
ATOM 4895 C CA . ARG A 1 627 ? -11.697 -29.764 -0.043 1.00 82.19 627 ARG A CA 1
ATOM 4896 C C . ARG A 1 627 ? -11.453 -30.166 1.420 1.00 82.19 627 ARG A C 1
ATOM 4898 O O . ARG A 1 627 ? -11.899 -29.457 2.312 1.00 82.19 627 ARG A O 1
ATOM 4905 N N . GLU A 1 628 ? -10.744 -31.270 1.650 1.00 84.25 628 GLU A N 1
ATOM 4906 C CA . GLU A 1 628 ? -10.429 -31.788 2.979 1.00 84.25 628 GLU A CA 1
ATOM 4907 C C . GLU A 1 628 ? -9.200 -31.110 3.606 1.00 84.25 628 GLU A C 1
ATOM 4909 O O . GLU A 1 628 ? -9.291 -30.614 4.724 1.00 84.25 628 GLU A O 1
ATOM 4914 N N . GLU A 1 629 ? -8.099 -30.947 2.866 1.00 86.56 629 GLU A N 1
ATOM 4915 C CA . GLU A 1 629 ? -6.951 -30.139 3.320 1.00 86.56 629 GLU A CA 1
ATOM 4916 C C . GLU A 1 629 ? -7.356 -28.684 3.604 1.00 86.56 629 GLU A C 1
ATOM 4918 O O . GLU A 1 629 ? -6.905 -28.078 4.575 1.00 86.56 629 GLU A O 1
ATOM 4923 N N . LEU A 1 630 ? -8.270 -28.129 2.800 1.00 88.75 630 LEU A N 1
ATOM 4924 C CA . LEU A 1 630 ? -8.844 -26.807 3.039 1.00 88.75 630 LEU A CA 1
ATOM 4925 C C . LEU A 1 630 ? -9.709 -26.766 4.312 1.00 88.75 630 LEU A C 1
ATOM 4927 O O . LEU A 1 630 ? -9.629 -25.787 5.053 1.00 88.75 630 LEU A O 1
ATOM 4931 N N . ARG A 1 631 ? -10.486 -27.812 4.638 1.00 88.50 631 ARG A N 1
ATOM 4932 C CA . ARG A 1 631 ? -11.161 -27.890 5.950 1.00 88.50 631 ARG A CA 1
ATOM 4933 C C . ARG A 1 631 ? -10.156 -27.929 7.098 1.00 88.50 631 ARG A C 1
ATOM 4935 O O . ARG A 1 631 ? -10.325 -27.180 8.053 1.00 88.50 631 ARG A O 1
ATOM 4942 N N . GLN A 1 632 ? -9.098 -28.730 6.979 1.00 89.12 632 GLN A N 1
ATOM 4943 C CA . GLN A 1 632 ? -8.056 -28.886 8.005 1.00 89.12 632 GLN A CA 1
ATOM 4944 C C . GLN A 1 632 ? -7.215 -27.608 8.202 1.00 89.12 632 GLN A C 1
ATOM 4946 O O . GLN A 1 632 ? -6.748 -27.329 9.305 1.00 89.12 632 GLN A O 1
ATOM 4951 N N . LEU A 1 633 ? -7.092 -26.765 7.171 1.00 89.44 633 LEU A N 1
ATOM 4952 C CA . LEU A 1 633 ? -6.564 -25.396 7.277 1.00 89.44 633 LEU A CA 1
ATOM 4953 C C . LEU A 1 633 ? -7.522 -24.402 7.962 1.00 89.44 633 LEU A C 1
ATOM 4955 O O . LEU A 1 633 ? -7.097 -23.299 8.308 1.00 89.44 633 LEU A O 1
ATOM 4959 N N . GLY A 1 634 ? -8.795 -24.763 8.151 1.00 90.12 634 GLY A N 1
ATOM 4960 C CA . GLY A 1 634 ? -9.814 -23.941 8.807 1.00 90.12 634 GLY A CA 1
ATOM 4961 C C . GLY A 1 634 ? -10.861 -23.313 7.880 1.00 90.12 634 GLY A C 1
ATOM 4962 O O . GLY A 1 634 ? -11.542 -22.377 8.298 1.00 90.12 634 GLY A O 1
ATOM 4963 N N . VAL A 1 635 ? -11.022 -23.773 6.630 1.00 91.25 635 VAL A N 1
ATOM 4964 C CA . VAL A 1 635 ? -12.010 -23.230 5.668 1.00 91.25 635 VAL A CA 1
ATOM 4965 C C . VAL A 1 635 ? -13.432 -23.731 5.971 1.00 91.25 635 VAL A C 1
ATOM 4967 O O . VAL A 1 635 ? -14.055 -24.477 5.216 1.00 91.25 635 VAL A O 1
ATOM 4970 N N . PHE A 1 636 ? -13.973 -23.237 7.088 1.00 90.12 636 PHE A N 1
ATOM 4971 C CA . PHE A 1 636 ? -15.271 -23.574 7.695 1.00 90.12 636 PHE A CA 1
ATOM 4972 C C . PHE A 1 636 ? -16.519 -23.302 6.830 1.00 90.12 636 PHE A C 1
ATOM 4974 O O . PHE A 1 636 ? -17.643 -23.520 7.281 1.00 90.12 636 PHE A O 1
ATOM 4981 N N . TRP A 1 637 ? -16.369 -22.765 5.617 1.00 87.31 637 TRP A N 1
ATOM 4982 C CA . TRP A 1 637 ? -17.490 -22.465 4.721 1.00 87.31 637 TRP A CA 1
ATOM 4983 C C . TRP A 1 637 ? -17.689 -23.468 3.586 1.00 87.31 637 TRP A C 1
ATOM 4985 O O . TRP A 1 637 ? -18.662 -23.343 2.843 1.00 87.31 637 TRP A O 1
ATOM 4995 N N . LEU A 1 638 ? -16.813 -24.467 3.457 1.00 77.94 638 LEU A N 1
ATOM 4996 C CA . LEU A 1 638 ? -16.931 -25.520 2.441 1.00 77.94 638 LEU A CA 1
ATOM 4997 C C . LEU A 1 638 ? -18.092 -26.496 2.702 1.00 77.94 638 LEU A C 1
ATOM 4999 O O . LEU A 1 638 ? -18.306 -27.400 1.898 1.00 77.94 638 LEU A O 1
ATOM 5003 N N . ASP A 1 639 ? -18.854 -26.300 3.778 1.00 63.72 639 ASP A N 1
ATOM 5004 C CA . ASP A 1 639 ? -19.994 -27.131 4.180 1.00 63.72 639 ASP A CA 1
ATOM 5005 C C . ASP A 1 639 ? -21.355 -26.414 4.075 1.00 63.72 639 ASP A C 1
ATOM 5007 O O . ASP A 1 639 ? -22.387 -27.001 4.389 1.00 63.72 639 ASP A O 1
ATOM 5011 N N . ASP A 1 640 ? -21.397 -25.163 3.593 1.00 60.47 640 ASP A N 1
ATOM 5012 C CA . ASP A 1 640 ? -22.659 -24.469 3.289 1.00 60.47 640 ASP A CA 1
ATOM 5013 C C . ASP A 1 640 ? -23.167 -24.870 1.884 1.00 60.47 640 ASP A C 1
ATOM 5015 O O . ASP A 1 640 ? -22.503 -24.529 0.893 1.00 60.47 640 ASP A O 1
ATOM 5019 N N . PRO A 1 641 ? -24.346 -25.521 1.747 1.00 48.69 641 PRO A N 1
ATOM 5020 C CA . PRO A 1 641 ? -24.884 -25.966 0.454 1.00 48.69 641 PRO A CA 1
ATOM 5021 C C . PRO A 1 641 ? -25.125 -24.837 -0.557 1.00 48.69 641 PRO A C 1
ATOM 5023 O O . PRO A 1 641 ? -25.285 -25.086 -1.749 1.00 48.69 641 PRO A O 1
ATOM 5026 N N . ARG A 1 642 ? -25.149 -23.576 -0.107 1.00 48.94 642 ARG A N 1
ATOM 5027 C CA . ARG A 1 642 ? -25.310 -22.395 -0.971 1.00 48.94 642 ARG A CA 1
ATOM 5028 C C . ARG A 1 642 ? -24.014 -21.981 -1.675 1.00 48.94 642 ARG A C 1
ATOM 5030 O O . ARG A 1 642 ? -24.025 -20.994 -2.403 1.00 48.94 642 ARG A O 1
ATOM 5037 N N . THR A 1 643 ? -22.905 -22.691 -1.452 1.00 47.34 643 THR A N 1
ATOM 5038 C CA . THR A 1 643 ? -21.594 -22.352 -2.037 1.00 47.34 643 THR A CA 1
ATOM 5039 C C . THR A 1 643 ? -21.345 -23.030 -3.390 1.00 47.34 643 THR A C 1
ATOM 5041 O O . THR A 1 643 ? -20.597 -22.487 -4.199 1.00 47.34 643 THR A O 1
ATOM 5044 N N . ASP A 1 644 ? -22.011 -24.154 -3.680 1.00 43.97 644 ASP A N 1
ATOM 5045 C CA . ASP A 1 644 ? -21.826 -24.925 -4.925 1.00 43.97 644 ASP A CA 1
ATOM 5046 C C . ASP A 1 644 ? -22.461 -24.253 -6.175 1.00 43.97 644 ASP A C 1
ATOM 5048 O O . ASP A 1 644 ? -22.283 -24.718 -7.298 1.00 43.97 644 ASP A O 1
ATOM 5052 N N . SER A 1 645 ? -23.200 -23.146 -6.015 1.00 40.88 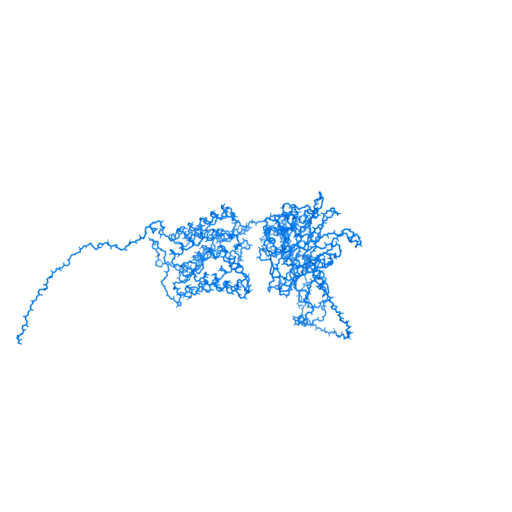645 SER A N 1
ATOM 5053 C CA . SER A 1 645 ? -24.054 -22.536 -7.055 1.00 40.88 645 SER A CA 1
ATOM 5054 C C . SER A 1 645 ? -23.449 -21.343 -7.820 1.00 40.88 645 SER A C 1
ATOM 5056 O O . SER A 1 645 ? -24.164 -20.673 -8.565 1.00 40.88 645 SER A O 1
ATOM 5058 N N . LEU A 1 646 ? -22.146 -21.067 -7.666 1.00 40.81 646 LEU A N 1
ATOM 5059 C CA . LEU A 1 646 ? -21.448 -19.946 -8.332 1.00 40.81 646 LEU A CA 1
ATOM 5060 C C . LEU A 1 646 ? -20.336 -20.361 -9.319 1.00 40.81 646 LEU A C 1
ATOM 5062 O O . LEU A 1 646 ? -19.702 -19.496 -9.922 1.00 40.81 646 LEU A O 1
ATOM 5066 N N . GLY A 1 647 ? -20.103 -21.662 -9.517 1.00 40.78 647 GLY A N 1
ATOM 5067 C CA . GLY A 1 647 ? -19.150 -22.171 -10.511 1.00 40.78 647 GLY A CA 1
ATOM 5068 C C . GLY A 1 647 ? -19.766 -22.310 -11.917 1.00 40.78 647 GLY A C 1
ATOM 5069 O O . GLY A 1 647 ? -20.904 -22.769 -12.032 1.00 40.78 647 GLY A O 1
ATOM 5070 N N . PRO A 1 648 ? -19.043 -21.980 -13.008 1.00 33.28 648 PRO A N 1
ATOM 5071 C CA . PRO A 1 648 ? -19.465 -22.328 -14.365 1.00 33.28 648 PRO A CA 1
ATOM 5072 C C . PRO A 1 648 ? -19.619 -23.847 -14.545 1.00 33.28 648 PRO A C 1
ATOM 5074 O O . PRO A 1 648 ? -18.835 -24.628 -14.007 1.00 33.28 648 PRO A O 1
ATOM 5077 N N . ALA A 1 649 ? -20.614 -24.270 -15.329 1.00 35.34 649 ALA A N 1
ATOM 5078 C CA . ALA A 1 649 ? -20.924 -25.686 -15.516 1.00 35.34 649 ALA A CA 1
ATOM 5079 C C . ALA A 1 649 ? -19.756 -26.492 -16.129 1.00 35.34 649 ALA A C 1
ATOM 5081 O O . ALA A 1 649 ? -19.047 -26.018 -17.018 1.00 35.34 649 ALA A O 1
ATOM 5082 N N . PHE A 1 650 ? -19.611 -27.737 -15.659 1.00 35.56 650 PHE A N 1
ATOM 5083 C CA . PHE A 1 650 ? -18.566 -28.704 -16.016 1.00 35.56 650 PHE A CA 1
ATOM 5084 C C . PHE A 1 650 ? -18.121 -28.676 -17.490 1.00 35.56 650 PHE A C 1
ATOM 5086 O O . PHE A 1 650 ? -18.879 -29.038 -18.393 1.00 35.56 650 PHE A O 1
ATOM 5093 N N . ARG A 1 651 ? -16.822 -28.441 -17.714 1.00 33.94 651 ARG A N 1
ATOM 5094 C CA . ARG A 1 651 ? -16.106 -29.020 -18.860 1.00 33.94 651 ARG A CA 1
ATOM 5095 C C . ARG A 1 651 ? -15.509 -30.364 -18.441 1.00 33.94 651 ARG A C 1
ATOM 5097 O O . ARG A 1 651 ? -14.858 -30.462 -17.404 1.00 33.94 651 ARG A O 1
ATOM 5104 N N . ARG A 1 652 ? -15.735 -31.406 -19.244 1.00 30.66 652 ARG A N 1
ATOM 5105 C CA . ARG A 1 652 ? -15.107 -32.725 -19.050 1.00 30.66 652 ARG A CA 1
ATOM 5106 C C . ARG A 1 652 ? -13.600 -32.602 -19.316 1.00 30.66 652 ARG A C 1
ATOM 5108 O O . ARG A 1 652 ? -13.220 -31.995 -20.312 1.00 30.66 652 ARG A O 1
ATOM 5115 N N . GLY A 1 653 ? -12.778 -33.148 -18.416 1.00 37.25 653 GLY A N 1
ATOM 5116 C CA . GLY A 1 653 ? -11.310 -33.044 -18.455 1.00 37.25 653 GLY A CA 1
ATOM 5117 C C . GLY A 1 653 ? -10.674 -32.080 -17.441 1.00 37.25 653 GLY A C 1
ATOM 5118 O O . GLY A 1 653 ? -9.463 -31.901 -17.479 1.00 37.25 653 GLY A O 1
ATOM 5119 N N . ALA A 1 654 ? -11.446 -31.460 -16.538 1.00 36.25 654 ALA A N 1
ATOM 5120 C CA . ALA A 1 654 ? -10.880 -30.667 -15.441 1.00 36.25 654 ALA A CA 1
ATOM 5121 C C . ALA A 1 654 ? -10.095 -31.545 -14.428 1.00 36.25 654 AL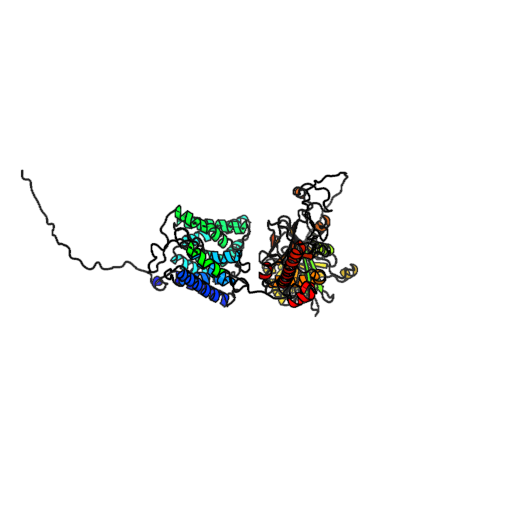A A C 1
ATOM 5123 O O . ALA A 1 654 ? -10.492 -32.696 -14.216 1.00 36.25 654 ALA A O 1
ATOM 5124 N N . PRO A 1 655 ? -9.024 -31.029 -13.786 1.00 35.47 655 PRO A N 1
ATOM 5125 C CA . PRO A 1 655 ? -8.287 -31.739 -12.735 1.00 35.47 655 PRO A CA 1
ATOM 5126 C C . PRO A 1 655 ? -9.142 -32.135 -11.520 1.00 35.47 655 PRO A C 1
ATOM 5128 O O . PRO A 1 655 ? -10.241 -31.625 -11.304 1.00 35.47 655 PRO A O 1
ATOM 5131 N N . VAL A 1 656 ? -8.609 -33.034 -10.687 1.00 37.12 656 VAL A N 1
ATOM 5132 C CA . VAL A 1 656 ? -9.257 -33.456 -9.435 1.00 37.12 656 VAL A CA 1
ATOM 5133 C C . VAL A 1 656 ? -9.273 -32.291 -8.442 1.00 37.12 656 VAL A C 1
ATOM 5135 O O . VAL A 1 656 ? -8.251 -31.935 -7.869 1.00 37.12 656 VAL A O 1
ATOM 5138 N N . GLY A 1 657 ? -10.452 -31.701 -8.260 1.00 42.69 657 GLY A N 1
ATOM 5139 C CA . GLY A 1 657 ? -10.668 -30.509 -7.441 1.00 42.69 657 GLY A CA 1
ATOM 5140 C C . GLY A 1 657 ? -11.792 -29.674 -8.043 1.00 42.69 657 GLY A C 1
ATOM 5141 O O . GLY A 1 657 ? -11.570 -28.902 -8.968 1.00 42.69 657 GLY A O 1
ATOM 5142 N N . GLY A 1 658 ? -13.023 -29.871 -7.561 1.00 44.44 658 GLY A N 1
ATOM 5143 C CA . GLY A 1 658 ? -14.170 -29.065 -7.999 1.00 44.44 658 GLY A CA 1
ATOM 5144 C C . GLY A 1 658 ? -14.029 -27.590 -7.585 1.00 44.44 658 GLY A C 1
ATOM 5145 O O . GLY A 1 658 ? -13.231 -27.292 -6.696 1.00 44.44 658 GLY A O 1
ATOM 5146 N N . PRO A 1 659 ? -14.808 -26.667 -8.183 1.00 51.41 659 PRO A N 1
ATOM 5147 C CA . PRO A 1 659 ? -14.657 -25.228 -7.974 1.00 51.41 659 PRO A CA 1
ATOM 5148 C C . PRO A 1 659 ? -14.959 -24.806 -6.525 1.00 51.41 659 PRO A C 1
ATOM 5150 O O . PRO A 1 659 ? -16.092 -24.488 -6.167 1.00 51.41 659 PRO A O 1
ATOM 5153 N N . VAL A 1 660 ? -13.926 -24.792 -5.682 1.00 67.44 660 VAL A N 1
ATOM 5154 C CA . VAL A 1 660 ? -13.980 -24.296 -4.306 1.00 67.44 660 VAL A CA 1
ATOM 5155 C C . VAL A 1 660 ? -13.931 -22.770 -4.303 1.00 67.44 660 VAL A C 1
ATOM 5157 O O . VAL A 1 660 ? -12.972 -22.173 -4.781 1.00 67.44 660 VAL A O 1
ATOM 5160 N N . ASN A 1 661 ? -14.948 -22.114 -3.735 1.00 79.25 661 ASN A N 1
ATOM 5161 C CA . ASN A 1 661 ? -14.954 -20.655 -3.586 1.00 79.25 661 ASN A CA 1
ATOM 5162 C C . ASN A 1 661 ? -14.015 -20.225 -2.443 1.00 79.25 661 ASN A C 1
ATOM 5164 O O . ASN A 1 661 ? -14.448 -19.928 -1.324 1.00 79.25 661 ASN A O 1
ATOM 5168 N N . VAL A 1 662 ? -12.718 -20.260 -2.739 1.00 87.50 662 VAL A N 1
ATOM 5169 C CA . VAL A 1 662 ? -11.607 -19.917 -1.854 1.00 87.50 662 VAL A CA 1
ATOM 5170 C C . VAL A 1 662 ? -10.581 -19.162 -2.688 1.00 87.50 662 VAL A C 1
ATOM 5172 O O . VAL A 1 662 ? -9.949 -19.734 -3.573 1.00 87.50 662 VAL A O 1
ATOM 5175 N N . LEU A 1 663 ? -10.402 -17.874 -2.408 1.00 90.38 663 LEU A N 1
ATOM 5176 C CA . LEU A 1 663 ? -9.317 -17.094 -2.989 1.00 90.38 663 LEU A CA 1
ATOM 5177 C C . LEU A 1 663 ? -8.116 -17.136 -2.039 1.00 90.38 663 LEU A C 1
ATOM 5179 O O . LEU A 1 663 ? -8.216 -16.683 -0.894 1.00 90.38 663 LEU A O 1
ATOM 5183 N N . LEU A 1 664 ? -6.987 -17.660 -2.518 1.00 93.06 664 LEU A N 1
ATOM 5184 C CA . LEU A 1 664 ? -5.715 -17.647 -1.799 1.00 93.06 664 LEU A CA 1
ATOM 5185 C C . LEU A 1 664 ? -4.931 -16.388 -2.162 1.00 93.06 664 LEU A C 1
ATOM 5187 O O . LEU A 1 664 ? -4.678 -16.124 -3.335 1.00 93.06 664 LEU A O 1
ATOM 5191 N N . THR A 1 665 ? -4.501 -15.643 -1.147 1.00 95.75 665 THR A N 1
ATOM 5192 C CA . THR A 1 665 ? -3.518 -14.560 -1.257 1.00 95.75 665 THR A CA 1
ATOM 5193 C C . THR A 1 665 ? -2.247 -14.965 -0.513 1.00 95.75 665 THR A C 1
ATOM 5195 O O . THR A 1 665 ? -2.302 -15.193 0.692 1.00 95.75 665 THR A O 1
ATOM 5198 N N . ARG A 1 666 ? -1.101 -15.018 -1.198 1.00 94.50 666 ARG A N 1
ATOM 5199 C CA . ARG A 1 666 ? 0.223 -15.145 -0.568 1.00 94.50 666 ARG A CA 1
ATOM 5200 C C . ARG A 1 666 ? 0.827 -13.757 -0.423 1.00 94.50 666 ARG A C 1
ATOM 5202 O O . ARG A 1 666 ? 1.082 -13.083 -1.427 1.00 94.50 666 ARG A O 1
ATOM 5209 N N . LEU A 1 667 ? 1.053 -13.346 0.817 1.00 95.31 667 LEU A N 1
ATOM 5210 C CA . LEU A 1 667 ? 1.795 -12.143 1.166 1.00 95.31 667 LEU A CA 1
ATOM 5211 C C . LEU A 1 667 ? 3.140 -12.543 1.781 1.00 95.31 667 LEU A C 1
ATOM 5213 O O . LEU A 1 667 ? 3.186 -13.434 2.620 1.00 95.31 667 LEU A O 1
ATOM 5217 N N . HIS A 1 668 ? 4.212 -11.862 1.405 1.00 93.00 668 HIS A N 1
ATOM 5218 C CA . HIS A 1 668 ? 5.544 -11.998 1.980 1.00 93.00 668 HIS A CA 1
ATOM 5219 C C . HIS A 1 668 ? 5.974 -10.630 2.501 1.00 93.00 668 HIS A C 1
ATOM 5221 O O . HIS A 1 668 ? 5.901 -9.627 1.794 1.00 93.00 668 HIS A O 1
ATOM 5227 N N . VAL A 1 669 ? 6.376 -10.550 3.761 1.00 90.56 669 VAL A N 1
ATOM 5228 C CA . VAL A 1 669 ? 6.795 -9.300 4.400 1.00 90.56 669 VAL A CA 1
ATOM 5229 C C . VAL A 1 669 ? 8.160 -9.493 5.038 1.00 90.56 669 VAL A C 1
ATOM 5231 O O . VAL A 1 669 ? 8.388 -10.539 5.632 1.00 90.56 669 VAL A O 1
ATOM 5234 N N . ARG A 1 670 ? 9.031 -8.482 4.920 1.00 87.00 670 ARG A N 1
ATOM 5235 C CA . ARG A 1 670 ? 10.306 -8.378 5.640 1.00 87.00 670 ARG A CA 1
ATOM 5236 C C . ARG A 1 670 ? 10.235 -7.200 6.614 1.00 87.00 670 ARG A C 1
ATOM 5238 O O . ARG A 1 670 ? 10.225 -6.062 6.151 1.00 87.00 670 ARG A O 1
ATOM 5245 N N . TYR A 1 671 ? 10.139 -7.447 7.925 1.00 82.31 671 TYR A N 1
ATOM 5246 C CA . TYR A 1 671 ? 9.762 -6.413 8.912 1.00 82.31 671 TYR A CA 1
ATOM 5247 C C . TYR A 1 671 ? 10.659 -6.326 10.146 1.00 82.31 671 TYR A C 1
ATOM 5249 O O . TYR A 1 671 ? 10.838 -7.324 10.825 1.00 82.31 671 TYR A O 1
ATOM 5257 N N . ASP A 1 672 ? 11.147 -5.127 10.494 1.00 79.81 672 ASP A N 1
ATOM 5258 C CA . ASP A 1 672 ? 11.757 -4.828 11.804 1.00 79.81 672 ASP A CA 1
ATOM 5259 C C . ASP A 1 672 ? 10.920 -3.815 12.600 1.00 79.81 672 ASP A C 1
ATOM 5261 O O . ASP A 1 672 ? 10.042 -3.147 12.065 1.00 79.81 672 ASP A O 1
ATOM 5265 N N . GLY A 1 673 ? 11.231 -3.642 13.887 1.00 70.75 673 GLY A N 1
ATOM 5266 C CA . GLY A 1 673 ? 10.527 -2.708 14.773 1.00 70.75 673 GLY A CA 1
ATOM 5267 C C . GLY A 1 673 ? 10.778 -1.211 14.521 1.00 70.75 673 GLY A C 1
ATOM 5268 O O . GLY A 1 673 ? 10.211 -0.398 15.248 1.00 70.75 673 GLY A O 1
ATOM 5269 N N . ALA A 1 674 ? 11.614 -0.828 13.547 1.00 73.38 674 ALA A N 1
ATOM 5270 C CA . ALA A 1 674 ? 11.793 0.565 13.121 1.00 73.38 674 ALA A CA 1
ATOM 5271 C C . ALA A 1 674 ? 10.944 0.894 11.879 1.00 73.38 674 ALA A C 1
ATOM 5273 O O . ALA A 1 674 ? 10.412 2.001 11.769 1.00 73.38 674 ALA A O 1
ATOM 5274 N N . HIS A 1 675 ? 10.776 -0.068 10.970 1.00 77.38 675 HIS A N 1
ATOM 5275 C CA . HIS A 1 675 ? 9.955 0.071 9.765 1.00 77.38 675 HIS A CA 1
ATOM 5276 C C . HIS A 1 675 ? 8.507 -0.402 9.976 1.00 77.38 675 HIS A C 1
ATOM 5278 O O . HIS A 1 675 ? 7.585 0.207 9.433 1.00 77.38 675 HIS A O 1
ATOM 5284 N N . PHE A 1 676 ? 8.293 -1.394 10.846 1.00 78.25 676 PHE A N 1
ATOM 5285 C CA . PHE A 1 676 ? 6.991 -1.903 11.285 1.00 78.25 676 PHE A CA 1
ATOM 5286 C C . PHE A 1 676 ? 6.771 -1.685 12.803 1.00 78.25 676 PHE A C 1
ATOM 5288 O O . PHE A 1 676 ? 6.830 -2.623 13.601 1.00 78.25 676 PHE A O 1
ATOM 5295 N N . PRO A 1 677 ? 6.525 -0.433 13.245 1.00 71.06 677 PRO A N 1
ATOM 5296 C CA . PRO A 1 677 ? 6.227 -0.120 14.646 1.00 71.06 677 PRO A CA 1
ATOM 5297 C C . PRO A 1 677 ? 4.794 -0.478 15.082 1.00 71.06 677 PRO A C 1
ATOM 5299 O O . PRO A 1 677 ? 4.494 -0.391 16.277 1.00 71.06 677 PRO A O 1
ATOM 5302 N N . GLU A 1 678 ? 3.915 -0.851 14.146 1.00 77.31 678 GLU A N 1
ATOM 5303 C CA . GLU A 1 678 ? 2.539 -1.309 14.356 1.00 77.31 678 GLU A CA 1
ATOM 5304 C C . GLU A 1 678 ? 2.372 -2.771 13.916 1.00 77.31 678 GLU A C 1
ATOM 5306 O O . GLU A 1 678 ? 3.230 -3.360 13.263 1.00 77.31 678 GLU A O 1
ATOM 5311 N N . ASP A 1 679 ? 1.244 -3.361 14.297 1.00 83.06 679 ASP A N 1
ATOM 5312 C CA . ASP A 1 679 ? 0.857 -4.715 13.917 1.00 83.06 679 ASP A CA 1
ATOM 5313 C C . ASP A 1 679 ? 0.266 -4.720 12.501 1.00 83.06 679 ASP A C 1
ATOM 5315 O O . ASP A 1 679 ? -0.324 -3.720 12.086 1.00 83.06 679 ASP A O 1
ATOM 5319 N N . LEU A 1 680 ? 0.379 -5.821 11.749 1.00 84.06 680 LEU A N 1
ATOM 5320 C CA . LEU A 1 680 ? -0.230 -5.886 10.416 1.00 84.06 680 LEU A CA 1
ATOM 5321 C C . LEU A 1 680 ? -1.750 -5.910 10.564 1.00 84.06 680 LEU A C 1
ATOM 5323 O O . LEU A 1 680 ? -2.305 -6.905 11.025 1.00 84.06 680 LEU A O 1
ATOM 5327 N N . VAL A 1 681 ? -2.428 -4.838 10.158 1.00 85.50 681 VAL A N 1
ATOM 5328 C CA . VAL A 1 681 ? -3.892 -4.794 10.043 1.00 85.50 681 VAL A CA 1
ATOM 5329 C C . VAL A 1 681 ? -4.265 -5.040 8.585 1.00 85.50 681 VAL A C 1
ATOM 5331 O O . VAL A 1 681 ? -3.600 -4.517 7.689 1.00 85.50 681 VAL A O 1
ATOM 5334 N N . PHE A 1 682 ? -5.303 -5.841 8.345 1.00 91.31 682 PHE A N 1
ATOM 5335 C CA . PHE A 1 682 ? -5.693 -6.346 7.028 1.00 91.31 682 PHE A CA 1
ATOM 5336 C C . PHE A 1 682 ? -7.145 -6.007 6.658 1.00 91.31 682 PHE A C 1
ATOM 5338 O O . PHE A 1 682 ? -8.008 -5.858 7.525 1.00 91.31 682 PHE A O 1
ATOM 5345 N N . GLN A 1 683 ? -7.438 -5.979 5.354 1.00 90.75 683 GLN A N 1
ATOM 5346 C CA . GLN A 1 683 ? -8.799 -5.980 4.809 1.00 90.75 683 GLN A CA 1
ATOM 5347 C C . GLN A 1 683 ? -8.977 -7.045 3.716 1.00 90.75 683 GLN A C 1
ATOM 5349 O O . GLN A 1 683 ? -8.057 -7.316 2.946 1.00 90.75 683 GLN A O 1
ATOM 5354 N N . GLU A 1 684 ? -10.172 -7.640 3.650 1.00 91.69 684 GLU A N 1
ATOM 5355 C CA . GLU A 1 684 ? -10.642 -8.421 2.497 1.00 91.69 684 GLU A CA 1
ATOM 5356 C C . GLU A 1 684 ? -11.176 -7.431 1.450 1.00 91.69 684 GLU A C 1
ATOM 5358 O O . GLU A 1 684 ? -12.057 -6.621 1.750 1.00 91.69 684 GLU A O 1
ATOM 5363 N N . THR A 1 685 ? -10.629 -7.463 0.236 1.00 88.31 685 THR A N 1
ATOM 5364 C CA . THR A 1 685 ? -11.066 -6.591 -0.867 1.00 88.31 685 THR A CA 1
ATOM 5365 C C . THR A 1 685 ? -12.201 -7.233 -1.678 1.00 88.31 685 THR A C 1
ATOM 5367 O O . THR A 1 685 ? -12.626 -8.357 -1.420 1.00 88.31 685 THR A O 1
ATOM 5370 N N . SER A 1 686 ? -12.687 -6.538 -2.710 1.00 83.88 686 SER A N 1
ATOM 5371 C CA . SER A 1 686 ? -13.532 -7.123 -3.764 1.00 83.88 686 SER A CA 1
ATOM 5372 C C . SER A 1 686 ? -12.741 -7.550 -5.013 1.00 83.88 686 SER A C 1
ATOM 5374 O O . SER A 1 686 ? -13.343 -7.851 -6.040 1.00 83.88 686 SER A O 1
ATOM 5376 N N . ASP A 1 687 ? -11.405 -7.528 -4.968 1.00 80.62 687 ASP A N 1
ATOM 5377 C CA . ASP A 1 687 ? -10.540 -7.814 -6.116 1.00 80.62 687 ASP A CA 1
ATOM 5378 C C . ASP A 1 687 ? -10.179 -9.309 -6.175 1.00 80.62 687 ASP A C 1
ATOM 5380 O O . ASP A 1 687 ? -9.508 -9.826 -5.284 1.00 80.62 687 ASP A O 1
ATOM 5384 N N . ARG A 1 688 ? -10.611 -10.008 -7.232 1.00 83.75 688 ARG A N 1
ATOM 5385 C CA . ARG A 1 688 ? -10.248 -11.412 -7.523 1.00 83.75 688 ARG A CA 1
ATOM 5386 C C . ARG A 1 688 ? -9.246 -11.539 -8.677 1.00 83.75 688 ARG A C 1
ATOM 5388 O O . ARG A 1 688 ? -9.141 -12.602 -9.279 1.00 83.75 688 ARG A O 1
ATOM 5395 N N . THR A 1 689 ? -8.557 -10.462 -9.054 1.00 81.31 689 THR A N 1
ATOM 5396 C CA . THR A 1 689 ? -7.642 -10.477 -10.203 1.00 81.31 689 THR A CA 1
ATOM 5397 C C . THR A 1 689 ? -6.465 -11.405 -9.927 1.00 81.31 689 THR A C 1
ATOM 5399 O O . THR A 1 689 ? -5.582 -11.061 -9.135 1.00 81.31 689 THR A O 1
ATOM 5402 N N . ASN A 1 690 ? -6.441 -12.550 -10.616 1.00 81.50 690 ASN A N 1
ATOM 5403 C CA . ASN A 1 690 ? -5.357 -13.522 -10.531 1.00 81.50 690 ASN A CA 1
ATOM 5404 C C . ASN A 1 690 ? -3.987 -12.852 -10.737 1.00 81.50 690 ASN A C 1
ATOM 5406 O O . ASN A 1 690 ? -3.799 -12.010 -11.620 1.00 81.50 690 ASN A O 1
ATOM 5410 N N . PHE A 1 691 ? -3.024 -13.242 -9.911 1.00 86.06 691 PHE A N 1
ATOM 5411 C CA . PHE A 1 691 ? -1.641 -12.797 -9.949 1.00 86.06 691 PHE A CA 1
ATOM 5412 C C . PHE A 1 691 ? -0.726 -13.919 -9.458 1.00 86.06 691 PHE A C 1
ATOM 5414 O O . PHE A 1 691 ? -1.062 -14.657 -8.537 1.00 86.06 691 PHE A O 1
ATOM 5421 N N . GLN A 1 692 ? 0.459 -14.022 -10.043 1.00 80.69 692 GLN A N 1
ATOM 5422 C CA . GLN A 1 692 ? 1.489 -14.950 -9.604 1.00 80.69 692 GLN A CA 1
ATOM 5423 C C . GLN A 1 692 ? 2.855 -14.345 -9.902 1.00 80.69 692 GLN A C 1
ATOM 5425 O O . GLN A 1 692 ? 3.040 -13.748 -10.961 1.00 80.69 692 GLN A O 1
ATOM 5430 N N . ALA A 1 693 ? 3.810 -14.538 -8.998 1.00 82.50 693 ALA A N 1
ATOM 5431 C CA . ALA A 1 693 ? 5.225 -14.315 -9.246 1.00 82.50 693 ALA A CA 1
ATOM 5432 C C . ALA A 1 693 ? 5.753 -15.369 -10.240 1.00 82.50 693 ALA A C 1
ATOM 5434 O O . ALA A 1 693 ? 5.895 -16.547 -9.904 1.00 82.50 693 ALA A O 1
ATOM 5435 N N . ARG A 1 694 ? 5.997 -14.950 -11.483 1.00 78.25 694 ARG A N 1
ATOM 5436 C CA . ARG A 1 694 ? 6.478 -15.770 -12.599 1.00 78.25 694 ARG A CA 1
ATOM 5437 C C . ARG A 1 694 ? 7.680 -15.098 -13.241 1.00 78.25 694 ARG A C 1
ATOM 5439 O O . ARG A 1 694 ? 7.635 -13.909 -13.552 1.00 78.25 694 ARG A O 1
ATOM 5446 N N . TYR A 1 695 ? 8.711 -15.882 -13.507 1.00 80.00 695 TYR A N 1
ATOM 5447 C CA . TYR A 1 695 ? 9.913 -15.450 -14.208 1.00 80.00 695 TYR A CA 1
ATOM 5448 C C . TYR A 1 695 ? 10.126 -16.350 -15.414 1.00 80.00 695 TYR A C 1
ATOM 5450 O O . TYR A 1 695 ? 9.998 -17.570 -15.320 1.00 80.00 695 TYR A O 1
ATOM 5458 N N . ILE A 1 696 ? 10.376 -15.745 -16.567 1.00 82.62 696 ILE A N 1
ATOM 5459 C CA . ILE A 1 696 ? 10.226 -16.417 -17.849 1.00 82.62 696 ILE A CA 1
ATOM 5460 C C . ILE A 1 696 ? 11.604 -16.734 -18.428 1.00 82.62 696 ILE A C 1
ATOM 5462 O O . ILE A 1 696 ? 12.433 -15.841 -18.595 1.00 82.62 696 ILE A O 1
ATOM 5466 N N . LEU A 1 697 ? 11.838 -18.003 -18.757 1.00 81.25 697 LEU A N 1
ATOM 5467 C CA . LEU A 1 697 ? 13.017 -18.457 -19.489 1.00 81.25 697 LEU A CA 1
ATOM 5468 C C . LEU A 1 697 ? 12.609 -18.718 -20.938 1.00 81.25 697 LEU A C 1
ATOM 5470 O O . LEU A 1 697 ? 11.874 -19.667 -21.213 1.00 81.25 697 LEU A O 1
ATOM 5474 N N . GLN A 1 698 ? 13.069 -17.874 -21.860 1.00 83.56 698 GLN A N 1
ATOM 5475 C CA . GLN A 1 698 ? 12.784 -18.030 -23.285 1.00 83.56 698 GLN A CA 1
ATOM 5476 C C . GLN A 1 698 ? 13.987 -18.680 -23.979 1.00 83.56 698 GLN A C 1
ATOM 5478 O O . GLN A 1 698 ? 14.961 -18.018 -24.343 1.00 83.56 698 GLN A O 1
ATOM 5483 N N . HIS A 1 699 ? 13.930 -20.003 -24.131 1.00 85.56 699 HIS A N 1
ATOM 5484 C CA . HIS A 1 699 ? 14.975 -20.793 -24.778 1.00 85.56 699 HIS A CA 1
ATOM 5485 C C . HIS A 1 699 ? 15.055 -20.454 -26.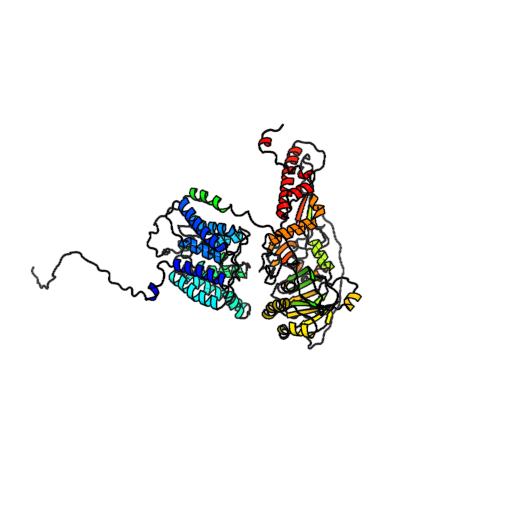272 1.00 85.56 699 HIS A C 1
ATOM 5487 O O . HIS A 1 699 ? 14.030 -20.523 -26.956 1.00 85.56 699 HIS A O 1
ATOM 5493 N N . PRO A 1 700 ? 16.246 -20.118 -26.804 1.00 88.62 700 PRO A N 1
ATOM 5494 C CA . PRO A 1 700 ? 16.411 -19.873 -28.228 1.00 88.62 700 PRO A CA 1
ATOM 5495 C C . PRO A 1 700 ? 16.235 -21.153 -29.049 1.00 88.62 700 PRO A C 1
ATOM 5497 O O . PRO A 1 700 ? 16.503 -22.256 -28.564 1.00 88.62 700 PRO A O 1
ATOM 5500 N N . TYR A 1 701 ? 15.842 -20.991 -30.311 1.00 87.12 701 TYR A N 1
ATOM 5501 C CA . TYR A 1 701 ? 15.823 -22.065 -31.295 1.00 87.12 701 TYR A CA 1
ATOM 5502 C C . TYR A 1 701 ? 17.255 -22.564 -31.538 1.00 87.12 701 TYR A C 1
ATOM 5504 O O . TYR A 1 701 ? 18.180 -21.765 -31.691 1.00 87.12 701 TYR A O 1
ATOM 5512 N N . LYS A 1 702 ? 17.444 -23.890 -31.539 1.00 83.25 702 LYS A N 1
ATOM 5513 C CA . LYS A 1 702 ? 18.765 -24.550 -31.645 1.00 83.25 702 LYS A CA 1
ATOM 5514 C C . LYS A 1 702 ? 18.924 -25.417 -32.898 1.00 83.25 702 LYS A C 1
ATOM 5516 O O . LYS A 1 702 ? 19.896 -26.159 -32.998 1.00 83.25 702 LYS A O 1
ATOM 5521 N N . GLY A 1 703 ? 17.954 -25.382 -33.812 1.00 79.62 703 GLY A N 1
ATOM 5522 C CA . GLY A 1 703 ? 18.031 -26.121 -35.070 1.00 79.62 703 GLY A CA 1
ATOM 5523 C C . GLY A 1 703 ? 18.896 -25.415 -36.114 1.00 79.62 703 GLY A C 1
ATOM 5524 O O . GLY A 1 703 ? 19.240 -24.244 -35.977 1.00 79.62 703 GLY A O 1
ATOM 5525 N N . THR A 1 704 ? 19.231 -26.147 -37.173 1.00 79.19 704 THR A N 1
ATOM 5526 C CA . THR A 1 704 ? 20.131 -25.716 -38.256 1.00 79.19 704 THR A CA 1
ATOM 5527 C C . THR A 1 704 ? 19.375 -25.222 -39.495 1.00 79.19 704 THR A C 1
ATOM 5529 O O . THR A 1 704 ? 19.847 -25.391 -40.618 1.00 79.19 704 THR A O 1
ATOM 5532 N N . SER A 1 705 ? 18.168 -24.682 -39.312 1.00 82.38 705 SER A N 1
ATOM 5533 C CA . SER A 1 705 ? 17.391 -24.064 -40.391 1.00 82.38 705 SER A CA 1
ATOM 5534 C C . SER A 1 705 ? 18.088 -22.776 -40.844 1.00 82.38 705 SER A C 1
ATOM 5536 O O . SER A 1 705 ? 18.455 -21.964 -40.001 1.00 82.38 705 SER A O 1
ATOM 5538 N N . GLU A 1 706 ? 18.248 -22.567 -42.151 1.00 80.00 706 GLU A N 1
ATOM 5539 C CA . GLU A 1 706 ? 18.765 -21.315 -42.723 1.00 80.00 706 GLU A CA 1
ATOM 5540 C C . GLU A 1 706 ? 17.751 -20.746 -43.721 1.00 80.00 706 GLU A C 1
ATOM 5542 O O . GLU A 1 706 ? 17.307 -21.427 -44.646 1.00 80.00 706 GLU A O 1
ATOM 5547 N N . CYS A 1 707 ? 17.364 -19.491 -43.513 1.00 83.38 707 CYS A N 1
ATOM 5548 C CA . CYS A 1 707 ? 16.457 -18.715 -44.356 1.00 83.38 707 CYS A CA 1
ATOM 5549 C C . CYS A 1 707 ? 16.587 -17.229 -43.982 1.00 83.38 707 CYS A C 1
ATOM 5551 O O . CYS A 1 707 ? 17.094 -16.913 -42.909 1.00 83.38 707 CYS A O 1
ATOM 5553 N N . SER A 1 708 ? 16.073 -16.299 -44.794 1.00 82.06 708 SER A N 1
ATOM 5554 C CA . SER A 1 708 ? 16.179 -14.852 -44.508 1.00 82.06 708 SER A CA 1
ATOM 5555 C C . SER A 1 708 ? 15.591 -14.430 -43.148 1.00 82.06 708 SER A C 1
ATOM 5557 O O . SER A 1 708 ? 16.093 -13.503 -42.518 1.00 82.06 708 SER A O 1
ATOM 5559 N N . ALA A 1 709 ? 14.579 -15.142 -42.642 1.00 81.12 709 ALA A N 1
ATOM 5560 C CA . ALA A 1 709 ? 14.005 -14.894 -41.317 1.00 81.12 709 ALA A CA 1
ATOM 5561 C C . ALA A 1 709 ? 14.936 -15.280 -40.143 1.00 81.12 709 ALA A C 1
ATOM 5563 O O . ALA A 1 709 ? 14.695 -14.848 -39.010 1.00 81.12 709 ALA A O 1
ATOM 5564 N N . MET A 1 710 ? 16.001 -16.059 -40.387 1.00 84.69 710 MET A N 1
ATOM 5565 C CA . MET A 1 710 ? 16.988 -16.419 -39.362 1.00 84.69 710 MET A CA 1
ATOM 5566 C C . MET A 1 710 ? 17.875 -15.249 -38.970 1.00 84.69 710 MET A C 1
ATOM 5568 O O . MET A 1 710 ? 18.223 -15.147 -37.798 1.00 84.69 710 MET A O 1
ATOM 5572 N N . ASP A 1 711 ? 18.211 -14.340 -39.882 1.00 82.75 711 ASP A N 1
ATOM 5573 C CA . ASP A 1 711 ? 19.065 -13.197 -39.544 1.00 82.75 711 ASP A CA 1
ATOM 5574 C C . ASP A 1 711 ? 18.284 -12.120 -38.779 1.00 82.75 711 ASP A C 1
ATOM 5576 O O . ASP A 1 711 ? 18.758 -11.627 -37.751 1.00 82.75 711 ASP A O 1
ATOM 5580 N N . ASP A 1 712 ? 17.017 -11.901 -39.148 1.00 82.62 712 ASP A N 1
ATOM 5581 C CA . ASP A 1 712 ? 16.041 -11.172 -38.328 1.00 82.62 712 ASP A CA 1
ATOM 5582 C C . ASP A 1 712 ? 15.856 -11.817 -36.946 1.00 82.62 712 ASP A C 1
ATOM 5584 O O . ASP A 1 712 ? 15.671 -11.124 -35.942 1.00 82.62 712 ASP A O 1
ATOM 5588 N N . TYR A 1 713 ? 15.842 -13.152 -36.857 1.00 85.50 713 TYR A N 1
ATOM 5589 C CA . TYR A 1 713 ? 15.781 -13.858 -35.574 1.00 85.50 713 TYR A CA 1
ATOM 5590 C C . TYR A 1 713 ? 17.075 -13.683 -34.766 1.00 85.50 713 TYR A C 1
ATOM 5592 O O . TYR A 1 713 ? 17.001 -13.380 -33.578 1.00 85.50 713 TYR A O 1
ATOM 5600 N N . ARG A 1 714 ? 18.250 -13.780 -35.401 1.00 85.69 714 ARG A N 1
ATOM 5601 C CA . ARG A 1 714 ? 19.570 -13.579 -34.784 1.00 85.69 714 ARG A CA 1
ATOM 5602 C C . ARG A 1 714 ? 19.720 -12.164 -34.219 1.00 85.69 714 ARG A C 1
ATOM 5604 O O . ARG A 1 714 ? 20.182 -12.033 -33.089 1.00 85.69 714 ARG A O 1
ATOM 5611 N N . GLU A 1 715 ? 19.307 -11.108 -34.929 1.00 82.25 715 GLU A N 1
ATOM 5612 C CA . GLU A 1 715 ? 19.348 -9.740 -34.374 1.00 82.25 715 GLU A CA 1
ATOM 5613 C C . GLU A 1 715 ? 18.340 -9.559 -33.224 1.00 82.25 715 GLU A C 1
ATOM 5615 O O . GLU A 1 715 ? 18.722 -9.094 -32.149 1.00 82.25 715 GLU A O 1
ATOM 5620 N N . ARG A 1 716 ? 17.092 -10.032 -33.370 1.00 84.69 716 ARG A N 1
ATOM 5621 C CA . ARG A 1 716 ? 16.097 -9.987 -32.277 1.00 84.69 716 ARG A CA 1
ATOM 5622 C C . ARG A 1 716 ? 16.517 -10.797 -31.046 1.00 84.69 716 ARG A C 1
ATOM 5624 O O . ARG A 1 716 ? 16.194 -10.400 -29.929 1.00 84.69 716 ARG A O 1
ATOM 5631 N N . LEU A 1 717 ? 17.239 -11.904 -31.222 1.00 88.44 717 LEU A N 1
ATOM 5632 C CA . LEU A 1 717 ? 17.775 -12.713 -30.128 1.00 88.44 717 LEU A CA 1
ATOM 5633 C C . LEU A 1 717 ? 18.889 -11.972 -29.373 1.00 88.44 717 LEU A C 1
ATOM 5635 O O . LEU A 1 717 ? 18.926 -12.050 -28.147 1.00 88.44 717 LEU A O 1
ATOM 5639 N N . ARG A 1 718 ? 19.743 -11.197 -30.060 1.00 86.00 718 ARG A N 1
ATOM 5640 C CA . ARG A 1 718 ? 20.726 -10.310 -29.406 1.00 86.00 718 ARG A CA 1
ATOM 5641 C C . ARG A 1 718 ? 20.044 -9.245 -28.559 1.00 86.00 718 ARG A C 1
ATOM 5643 O O . ARG A 1 718 ? 20.342 -9.132 -27.372 1.00 86.00 718 ARG A O 1
ATOM 5650 N N . ASP A 1 719 ? 19.085 -8.527 -29.139 1.00 85.19 719 ASP A N 1
ATOM 5651 C CA . ASP A 1 719 ? 18.312 -7.506 -28.424 1.00 85.19 719 ASP A CA 1
ATOM 5652 C C . ASP A 1 719 ? 17.541 -8.116 -27.236 1.00 85.19 719 ASP A C 1
ATOM 5654 O O . ASP A 1 719 ? 17.476 -7.514 -26.160 1.00 85.19 719 ASP A O 1
ATOM 5658 N N . ARG A 1 720 ? 17.024 -9.350 -27.374 1.00 89.88 720 ARG A N 1
ATOM 5659 C CA . ARG A 1 720 ? 16.406 -10.086 -26.260 1.00 89.88 720 ARG A CA 1
ATOM 5660 C C . ARG A 1 720 ? 17.420 -10.444 -25.173 1.00 89.88 720 ARG A C 1
ATOM 5662 O O . ARG A 1 720 ? 17.138 -10.162 -24.016 1.00 89.88 720 ARG A O 1
ATOM 5669 N N . ARG A 1 721 ? 18.595 -10.985 -25.514 1.00 90.19 721 ARG A N 1
ATOM 5670 C CA . ARG A 1 721 ? 19.676 -11.332 -24.564 1.00 90.19 721 ARG A CA 1
ATOM 5671 C C . ARG A 1 721 ? 20.185 -10.114 -23.793 1.00 90.19 721 ARG A C 1
ATOM 5673 O O . ARG A 1 721 ? 20.391 -10.200 -22.584 1.00 90.19 721 ARG A O 1
ATOM 5680 N N . ILE A 1 722 ? 20.331 -8.970 -24.469 1.00 88.94 722 ILE A N 1
ATOM 5681 C CA . ILE A 1 722 ? 20.649 -7.683 -23.832 1.00 88.94 722 ILE A CA 1
ATOM 5682 C C . ILE A 1 722 ? 19.561 -7.326 -22.815 1.00 88.94 722 ILE A C 1
ATOM 5684 O O . ILE A 1 722 ? 19.864 -7.124 -21.639 1.00 88.94 722 ILE A O 1
ATOM 5688 N N . LYS A 1 723 ? 18.292 -7.336 -23.235 1.00 90.88 723 LYS A N 1
ATOM 5689 C CA . LYS A 1 723 ? 17.159 -6.981 -22.375 1.00 90.88 723 LYS A CA 1
ATOM 5690 C C . LYS A 1 723 ? 16.943 -7.959 -21.215 1.00 90.88 723 LYS A C 1
ATOM 5692 O O . LYS A 1 723 ? 16.590 -7.520 -20.125 1.00 90.88 723 LYS A O 1
ATOM 5697 N N . GLU A 1 724 ? 17.154 -9.258 -21.413 1.00 93.00 724 GLU A N 1
ATOM 5698 C CA . GLU A 1 724 ? 17.126 -10.290 -20.366 1.00 93.00 724 GLU A CA 1
ATOM 5699 C C . GLU A 1 724 ? 18.206 -10.010 -19.309 1.00 93.00 724 GLU A C 1
ATOM 5701 O O . GLU A 1 724 ? 17.911 -10.008 -18.113 1.00 93.00 724 GLU A O 1
ATOM 5706 N N . ALA A 1 725 ? 19.437 -9.702 -19.732 1.00 92.75 725 ALA A N 1
ATOM 5707 C CA . ALA A 1 725 ? 20.535 -9.358 -18.831 1.00 92.75 725 ALA A CA 1
ATOM 5708 C C . ALA A 1 725 ? 20.275 -8.051 -18.056 1.00 92.75 725 ALA A C 1
ATOM 5710 O O . ALA A 1 725 ? 20.436 -8.021 -16.836 1.00 92.75 725 ALA A O 1
ATOM 5711 N N . GLU A 1 726 ? 19.812 -6.996 -18.733 1.00 93.25 726 GLU A N 1
ATOM 5712 C CA . GLU A 1 726 ? 19.417 -5.724 -18.107 1.00 93.25 726 GLU A CA 1
ATOM 5713 C C . GLU A 1 726 ? 18.252 -5.900 -17.123 1.00 93.25 726 GLU A C 1
ATOM 5715 O O . GLU A 1 726 ? 18.254 -5.318 -16.036 1.00 93.25 726 GLU A O 1
ATOM 5720 N N . THR A 1 727 ? 17.275 -6.741 -17.473 1.00 94.06 727 THR A N 1
ATOM 5721 C CA . THR A 1 727 ? 16.137 -7.080 -16.609 1.00 94.06 727 THR A CA 1
ATOM 5722 C C . THR A 1 727 ? 16.617 -7.809 -15.360 1.00 94.06 727 THR A C 1
ATOM 5724 O O . THR A 1 727 ? 16.275 -7.391 -14.254 1.00 94.06 727 THR A O 1
ATOM 5727 N N . LEU A 1 728 ? 17.468 -8.832 -15.509 1.00 93.88 728 LEU A N 1
ATOM 5728 C CA . LEU A 1 728 ? 18.072 -9.556 -14.390 1.00 93.88 728 LEU A CA 1
ATOM 5729 C C . LEU A 1 728 ? 18.865 -8.614 -13.470 1.00 93.88 728 LEU A C 1
ATOM 5731 O O . LEU A 1 728 ? 18.672 -8.659 -12.254 1.00 93.88 728 LEU A O 1
ATOM 5735 N N . ALA A 1 729 ? 19.695 -7.727 -14.027 1.00 94.38 729 ALA A N 1
ATOM 5736 C CA . ALA A 1 729 ? 20.435 -6.722 -13.261 1.00 94.38 729 ALA A CA 1
ATOM 5737 C C . ALA A 1 729 ? 19.496 -5.771 -12.501 1.00 94.38 729 ALA A C 1
ATOM 5739 O O . ALA A 1 729 ? 19.690 -5.526 -11.312 1.00 94.38 729 ALA A O 1
ATOM 5740 N N . SER A 1 730 ? 18.436 -5.281 -13.151 1.00 93.56 730 SER A N 1
ATOM 5741 C CA . SER A 1 730 ? 17.457 -4.375 -12.540 1.00 93.56 730 SER A CA 1
ATOM 5742 C C . SER A 1 730 ? 16.705 -5.022 -11.369 1.00 93.56 730 SER A C 1
ATOM 5744 O O . SER A 1 730 ? 16.549 -4.400 -10.310 1.00 93.56 730 SER A O 1
ATOM 5746 N N . ILE A 1 731 ? 16.280 -6.283 -11.531 1.00 92.94 731 ILE A N 1
ATOM 5747 C CA . ILE A 1 731 ? 15.468 -6.993 -10.534 1.00 92.94 731 ILE A CA 1
ATOM 5748 C C . ILE A 1 731 ? 16.276 -7.741 -9.470 1.00 92.94 731 ILE A C 1
ATOM 5750 O O . ILE A 1 731 ? 15.659 -8.200 -8.524 1.00 92.94 731 ILE A O 1
ATOM 5754 N N . THR A 1 732 ? 17.609 -7.829 -9.550 1.00 92.25 732 THR A N 1
ATOM 5755 C CA . THR A 1 732 ? 18.455 -8.438 -8.490 1.00 92.25 732 THR A CA 1
ATOM 5756 C C . THR A 1 732 ? 19.536 -7.511 -7.932 1.00 92.25 732 THR A C 1
ATOM 5758 O O . THR A 1 732 ? 19.966 -7.682 -6.797 1.00 92.25 732 THR A O 1
ATOM 5761 N N . GLY A 1 733 ? 19.998 -6.526 -8.707 1.00 92.94 733 GLY A N 1
ATOM 5762 C CA . GLY A 1 733 ? 21.212 -5.760 -8.410 1.00 92.94 733 GLY A CA 1
ATOM 5763 C C . GLY A 1 733 ? 22.526 -6.470 -8.759 1.00 92.94 733 GLY A C 1
ATOM 5764 O O . GLY A 1 733 ? 23.586 -5.951 -8.418 1.00 92.94 733 GLY A O 1
ATOM 5765 N N . TRP A 1 734 ? 22.493 -7.628 -9.430 1.00 94.00 734 TRP A N 1
ATOM 5766 C CA . TRP A 1 734 ? 23.705 -8.290 -9.926 1.00 94.00 734 TRP A CA 1
ATOM 5767 C C . TRP A 1 734 ? 24.421 -7.438 -10.983 1.00 94.00 734 TRP A C 1
ATOM 5769 O O . TRP A 1 734 ? 23.786 -6.743 -11.780 1.00 94.00 734 TRP A O 1
ATOM 5779 N N . SER A 1 735 ? 25.756 -7.508 -11.025 1.00 94.38 735 SER A N 1
ATOM 5780 C CA . SER A 1 735 ? 26.532 -6.729 -11.991 1.00 94.38 735 SER A CA 1
ATOM 5781 C C . SER A 1 735 ? 26.331 -7.251 -13.420 1.00 94.38 735 SER A C 1
ATOM 5783 O O . SER A 1 735 ? 26.323 -8.459 -13.674 1.00 94.38 735 SER A O 1
ATOM 5785 N N . MET A 1 736 ? 26.242 -6.337 -14.391 1.00 90.31 736 MET A N 1
ATOM 5786 C CA . MET A 1 736 ? 26.169 -6.701 -15.813 1.00 90.31 736 MET A CA 1
ATOM 5787 C C . MET A 1 736 ? 27.424 -7.435 -16.312 1.00 90.31 736 MET A C 1
ATOM 5789 O O . MET A 1 736 ? 27.369 -8.081 -17.355 1.00 90.31 736 MET A O 1
ATOM 5793 N N . GLN A 1 737 ? 28.550 -7.359 -15.595 1.00 89.12 737 GLN A N 1
ATOM 5794 C CA . GLN A 1 737 ? 29.762 -8.111 -15.923 1.00 89.12 737 GLN A CA 1
ATOM 5795 C C . GLN A 1 737 ? 29.642 -9.576 -15.479 1.00 89.12 737 GLN A C 1
ATOM 5797 O O . GLN A 1 737 ? 29.947 -10.478 -16.260 1.00 89.12 737 GLN A O 1
ATOM 5802 N N . ASP A 1 738 ? 29.127 -9.822 -14.272 1.00 90.75 738 ASP A N 1
ATOM 5803 C CA . ASP A 1 738 ? 28.907 -11.174 -13.746 1.00 90.75 738 ASP A CA 1
ATOM 5804 C C . ASP A 1 738 ? 27.768 -11.891 -14.473 1.00 90.75 738 ASP A C 1
ATOM 5806 O O . ASP A 1 738 ? 27.885 -13.078 -14.773 1.00 90.75 738 ASP A O 1
ATOM 5810 N N . ILE A 1 739 ? 26.700 -11.169 -14.834 1.00 91.75 739 ILE A N 1
ATOM 5811 C CA . ILE A 1 739 ? 25.608 -11.707 -15.657 1.00 91.75 739 ILE A CA 1
ATOM 5812 C C . ILE A 1 739 ? 26.143 -12.164 -17.018 1.00 91.75 739 ILE A C 1
ATOM 5814 O O . ILE A 1 739 ? 25.950 -13.323 -17.379 1.00 91.75 739 ILE A O 1
ATOM 5818 N N . LYS A 1 740 ? 26.883 -11.312 -17.747 1.00 88.94 740 LYS A N 1
ATOM 5819 C CA . LYS A 1 740 ? 27.488 -11.698 -19.038 1.00 88.94 740 LYS A CA 1
ATOM 5820 C C . LYS A 1 740 ? 28.444 -12.883 -18.888 1.00 88.94 740 LYS A C 1
ATOM 5822 O O . LYS A 1 740 ? 28.425 -13.781 -19.721 1.00 88.94 740 LYS A O 1
ATOM 5827 N N . LYS A 1 741 ? 29.227 -12.936 -17.803 1.00 89.88 741 LYS A N 1
ATOM 5828 C CA . LYS A 1 741 ? 30.103 -14.078 -17.496 1.00 89.88 741 LYS A CA 1
ATOM 5829 C C . LYS A 1 741 ? 29.312 -15.374 -17.264 1.00 89.88 741 LYS A C 1
ATOM 5831 O O . LYS A 1 741 ? 29.729 -16.414 -17.764 1.00 89.88 741 LYS A O 1
ATOM 5836 N N . LYS A 1 742 ? 28.175 -15.326 -16.557 1.00 90.75 742 LYS A N 1
ATOM 5837 C CA . LYS A 1 742 ? 27.283 -16.486 -16.351 1.00 90.75 742 LYS A CA 1
ATOM 5838 C C . LYS A 1 742 ? 26.508 -16.900 -17.609 1.00 90.75 742 LYS A C 1
ATOM 5840 O O . LYS A 1 742 ? 26.186 -18.074 -17.748 1.00 90.75 742 LYS A O 1
ATOM 5845 N N . MET A 1 743 ? 26.251 -15.978 -18.539 1.00 88.06 743 MET A N 1
ATOM 5846 C CA . MET A 1 743 ? 25.679 -16.293 -19.859 1.00 88.06 743 MET A CA 1
ATOM 5847 C C . MET A 1 743 ? 26.670 -17.021 -20.787 1.00 88.06 743 MET A C 1
ATOM 5849 O O . MET A 1 743 ? 26.248 -17.618 -21.775 1.00 88.06 743 MET A O 1
ATOM 5853 N N . GLY A 1 744 ? 27.975 -17.001 -20.490 1.00 86.69 744 GLY A N 1
ATOM 5854 C CA . GLY A 1 744 ? 28.986 -17.674 -21.309 1.00 86.69 744 GLY A CA 1
ATOM 5855 C C . GLY A 1 744 ? 28.999 -17.128 -22.748 1.00 86.69 744 GLY A C 1
ATOM 5856 O O . GLY A 1 744 ? 29.006 -15.906 -22.907 1.00 86.69 744 GLY A O 1
ATOM 5857 N N . PRO A 1 745 ? 28.956 -17.984 -23.791 1.00 78.38 745 PRO A N 1
ATOM 5858 C CA . PRO A 1 745 ? 28.885 -17.541 -25.190 1.00 78.38 745 PRO A CA 1
ATOM 5859 C C . PRO A 1 745 ? 27.708 -16.597 -25.481 1.00 78.38 745 PRO A C 1
ATOM 5861 O O . PRO A 1 745 ? 27.840 -15.658 -26.262 1.00 78.38 745 PRO A O 1
ATOM 5864 N N . ASP A 1 746 ? 26.573 -16.775 -24.798 1.00 76.50 746 ASP A N 1
ATOM 5865 C CA . ASP A 1 746 ? 25.395 -15.915 -24.968 1.00 76.50 746 ASP A CA 1
ATOM 5866 C C . ASP A 1 746 ? 25.610 -14.500 -24.392 1.00 76.50 746 ASP A C 1
ATOM 5868 O O . ASP A 1 746 ? 24.851 -13.578 -24.694 1.00 76.50 746 ASP A O 1
ATOM 5872 N N . GLY A 1 747 ? 26.656 -14.309 -23.579 1.00 67.44 747 GLY A N 1
ATOM 5873 C CA . GLY A 1 747 ? 27.093 -13.018 -23.050 1.00 67.44 747 GLY A CA 1
ATOM 5874 C C . GLY A 1 747 ? 27.946 -12.194 -24.023 1.00 67.44 747 GLY A C 1
ATOM 5875 O O . GLY A 1 747 ? 28.063 -10.979 -23.839 1.00 67.44 747 GLY A O 1
ATOM 5876 N N . ASP A 1 748 ? 28.513 -12.810 -25.068 1.00 65.88 748 ASP A N 1
ATOM 5877 C CA . ASP A 1 748 ? 29.327 -12.112 -26.073 1.00 65.88 748 ASP A CA 1
ATOM 5878 C C . ASP A 1 748 ? 28.477 -11.252 -27.017 1.00 65.88 748 ASP A C 1
ATOM 5880 O O . ASP A 1 748 ? 28.871 -10.136 -27.359 1.00 65.88 748 ASP A O 1
ATOM 5884 N N . ASP A 1 749 ? 27.259 -11.700 -27.335 1.00 61.72 749 ASP A N 1
ATOM 5885 C CA . ASP A 1 749 ? 26.245 -10.907 -28.047 1.00 61.72 749 ASP A CA 1
ATOM 5886 C C . ASP A 1 749 ? 25.908 -9.585 -27.326 1.00 61.72 749 ASP A C 1
ATOM 5888 O O . ASP A 1 749 ? 25.522 -8.599 -27.953 1.00 61.72 749 ASP A O 1
ATOM 5892 N N . VAL A 1 750 ? 26.107 -9.531 -26.005 1.00 59.62 750 VAL A N 1
ATOM 5893 C CA . VAL A 1 750 ? 25.805 -8.379 -25.140 1.00 59.62 750 VAL A CA 1
ATOM 5894 C C . VAL A 1 750 ? 26.973 -7.367 -25.108 1.00 59.62 750 VAL A C 1
ATOM 5896 O O . VAL A 1 750 ? 26.999 -6.465 -24.264 1.00 59.62 750 VAL A O 1
ATOM 5899 N N . LYS A 1 751 ? 27.990 -7.498 -25.976 1.00 55.09 751 LYS A N 1
ATOM 5900 C CA . LYS A 1 751 ? 29.180 -6.618 -25.981 1.00 55.09 751 LYS A CA 1
ATOM 5901 C C . LYS A 1 751 ? 29.024 -5.329 -26.791 1.00 55.09 751 LYS A C 1
ATOM 5903 O O . LYS A 1 751 ? 29.661 -4.339 -26.437 1.00 55.09 751 LYS A O 1
ATOM 5908 N N . SER A 1 752 ? 28.205 -5.297 -27.843 1.00 53.25 752 SER A N 1
ATOM 5909 C CA . SER A 1 752 ? 27.874 -4.065 -28.583 1.00 53.25 752 SER A CA 1
ATOM 5910 C C . SER A 1 752 ? 26.624 -4.254 -29.450 1.00 53.25 752 SER A C 1
ATOM 5912 O O . SER A 1 752 ? 26.616 -5.178 -30.264 1.00 53.25 752 SER A O 1
ATOM 5914 N N . PRO A 1 753 ? 25.600 -3.381 -29.362 1.00 53.88 753 PRO A N 1
ATOM 5915 C CA . PRO A 1 753 ? 24.524 -3.370 -30.351 1.00 53.88 753 PRO A CA 1
ATOM 5916 C C . PRO A 1 753 ? 25.091 -2.995 -31.728 1.00 53.88 753 PRO A C 1
ATOM 5918 O O . PRO A 1 753 ? 25.975 -2.137 -31.829 1.00 53.88 753 PRO A O 1
ATOM 5921 N N . ARG A 1 754 ? 24.582 -3.611 -32.805 1.00 58.41 754 ARG A N 1
ATOM 5922 C CA . ARG A 1 754 ? 24.958 -3.218 -34.174 1.00 58.41 754 ARG A CA 1
ATOM 5923 C C . ARG A 1 754 ? 24.601 -1.733 -34.377 1.00 58.41 754 ARG A C 1
ATOM 5925 O O . ARG A 1 754 ? 23.455 -1.358 -34.124 1.00 58.41 754 ARG A O 1
ATOM 5932 N N . PRO A 1 755 ? 25.536 -0.871 -34.828 1.00 61.59 755 PRO A N 1
ATOM 5933 C CA . PRO A 1 755 ? 25.221 0.529 -35.089 1.00 61.59 755 PRO A CA 1
ATOM 5934 C C . PRO A 1 755 ? 24.090 0.647 -36.111 1.00 61.59 755 PRO A C 1
ATOM 5936 O O . PRO A 1 755 ? 24.137 -0.017 -37.144 1.00 61.59 755 PRO A O 1
ATOM 5939 N N . TRP A 1 756 ? 23.101 1.506 -35.846 1.00 60.44 756 TRP A N 1
ATOM 5940 C CA . TRP A 1 756 ? 21.852 1.574 -36.622 1.00 60.44 756 TRP A CA 1
ATOM 5941 C C . TRP A 1 756 ? 22.061 1.743 -38.137 1.00 60.44 756 TRP A C 1
ATOM 5943 O O . TRP A 1 756 ? 21.259 1.247 -38.921 1.00 60.44 756 TRP A O 1
ATOM 5953 N N . TYR A 1 757 ? 23.151 2.397 -38.556 1.00 66.38 757 TYR A N 1
ATOM 5954 C CA . TYR A 1 757 ? 23.491 2.588 -39.966 1.00 66.38 757 TYR A CA 1
ATOM 5955 C C . TYR A 1 757 ? 23.815 1.272 -40.693 1.00 66.38 757 TYR A C 1
ATOM 5957 O O . TYR A 1 757 ? 23.593 1.184 -41.893 1.00 66.38 757 TYR A O 1
ATOM 5965 N N . ARG A 1 758 ? 24.248 0.212 -39.991 1.00 62.31 758 ARG A N 1
ATOM 5966 C CA . ARG A 1 758 ? 24.425 -1.136 -40.573 1.00 62.31 758 ARG A CA 1
ATOM 5967 C C . ARG A 1 758 ? 23.099 -1.859 -40.872 1.00 62.31 758 ARG A C 1
ATOM 5969 O O . ARG A 1 758 ? 23.128 -3.020 -41.247 1.00 62.31 758 ARG A O 1
ATOM 5976 N N . ARG A 1 759 ? 21.954 -1.186 -40.699 1.00 58.06 759 ARG A N 1
ATOM 5977 C CA . ARG A 1 759 ? 20.623 -1.627 -41.157 1.00 58.06 759 ARG A CA 1
ATOM 5978 C C . ARG A 1 759 ? 20.162 -0.912 -42.437 1.00 58.06 759 ARG A C 1
ATOM 5980 O O . ARG A 1 759 ? 19.043 -1.132 -42.881 1.00 58.06 759 ARG A O 1
ATOM 5987 N N . LEU A 1 760 ? 20.974 -0.001 -42.988 1.00 56.38 760 LEU A N 1
ATOM 5988 C CA . LEU A 1 760 ? 20.674 0.716 -44.238 1.00 56.38 760 LEU A CA 1
ATOM 5989 C C . LEU A 1 760 ? 21.127 -0.050 -45.487 1.00 56.38 760 LEU A C 1
ATOM 5991 O O . LEU A 1 760 ? 20.656 0.240 -46.585 1.00 56.38 760 LEU A O 1
ATOM 5995 N N . TRP A 1 761 ? 22.051 -0.992 -45.310 1.00 60.56 761 TRP A N 1
ATOM 5996 C CA . TRP A 1 761 ? 22.692 -1.756 -46.370 1.00 60.56 761 TRP A CA 1
ATOM 5997 C C . TRP A 1 761 ? 22.737 -3.216 -45.926 1.00 60.56 761 TRP A C 1
ATOM 5999 O O . TRP A 1 761 ? 23.353 -3.525 -44.905 1.00 60.56 761 TRP A O 1
ATOM 6009 N N . ASN A 1 762 ? 22.046 -4.076 -46.670 1.00 42.16 762 ASN A N 1
ATOM 6010 C CA . ASN A 1 762 ? 22.211 -5.519 -46.571 1.00 42.16 762 ASN A CA 1
ATOM 6011 C C . ASN A 1 762 ? 23.320 -5.907 -47.555 1.00 42.16 762 ASN A C 1
ATOM 6013 O O . ASN A 1 762 ? 23.185 -5.601 -48.743 1.00 42.16 762 ASN A O 1
ATOM 6017 N N . ASP A 1 763 ? 24.364 -6.559 -47.046 1.00 44.50 763 ASP A N 1
ATOM 6018 C CA . ASP A 1 763 ? 25.330 -7.339 -47.830 1.00 44.50 763 ASP A CA 1
ATOM 6019 C C . ASP A 1 763 ? 24.864 -8.808 -47.862 1.00 44.50 763 ASP A C 1
ATOM 6021 O O . ASP A 1 763 ? 24.474 -9.302 -46.775 1.00 44.50 763 ASP A O 1
#

Sequence (763 aa):
MVGEGTTRHARASRRRSFGGGSRSSRTMRPFQRLLPRDPRDLQIAFLASFLVLGVAFLRLPIEPWMPPLLLTSTCAVQWACERVLRLPSSGFRSPLITGLGLSLLLRTDAVWVPPLAATIAIGAKYLIRIRGKHVFNPGMLGLTTCILFSGHAWCSPSQWGEGMALLAWFAVLGLAVVSRSFRTDVSLAFLGSWVLLKLGRVLWLGQRPAVLGHQLLVGSLILFTFFMISDPKTTPDRRSVRIGWGIAVAVLAFVLQHQAWVMNAPVWALLLLSPVVPLLDRLFPASRFTWPSGQASPQGVVAVPAPAVRRVAPLLVLPLLVLLHPAPALAFCGFYVGKADTQLFNDSSQVALVRDGNRTVLTMSNDYRGPLTEFALVVPVPTVLEREQIHVGERRLLEHLDAYSAPRLVEYFDPDPCQPIYPMSKAASAPAGAIAMRSSAEKKRDEALGVHVEAKYTVGEYDILILGAKQSEGLETWLRENGYRVPARAAAALQPYIRQDMKFFVAKVNLEAQKESGVQHLRPLQIAYESKKFMLPIRLGMANAAGPQDMIVYALTRRGRVESTNYRTTRIPSDVNIPVFVKSDFGKFYQDAFARSVEKEERRAVFTEYVWDMGWCDPCAAQPLSREELRQLGVFWLDDPRTDSLGPAFRRGAPVGGPVNVLLTRLHVRYDGAHFPEDLVFQETSDRTNFQARYILQHPYKGTSECSAMDDYRERLRDRRIKEAETLASITGWSMQDIKKKMGPDGDDVKSPRPWYRRLWND

Radius of gyration: 34.41 Å; Cα contacts (8 Å, |Δi|>4): 1179; chains: 1; bounding box: 88×135×87 Å

Secondary structure (DSSP, 8-state):
-----------------------------GGGGSS-SSHHHHHHHHHHHHHHHHHHTS-----TTHHHHHHHHHHHHHHHHHHHTTPPP--THHHHHHHHHHHHH-B-SSTTHHHHHHHHHHHHHHHSEETTEESS-HHHHHHHHHHHHTSS-B--SGGG---HHHHHHHHHHHHHHHHHHT-HHHHHHHHHHHHHHHHHHHHHTT--THHHHHHH--HHHHHIIIIITT-TTTS-SSHHHHHHHHHHHHHHHHHHHHTS--TTHHHHHHHHHGGGHHHHHHHS--PPP--S-SS---S------HHHHTTTGGGGSGGGG-----------SSEEEESSS---EEEEEEEEEEEETTEEEEEEEEEEES---SEEEEEEESS---GGGEEE--HHHHHHHHHHHS-EEEEEEPPPTTS-------PPP--------------------------EEEETTEEEEEE-GGGSTTHHHHHHHTT----HHHHHHHHHHHHTT-EEEEEEE-HHHHHHHT-SSPPPEEEEEE-S--EE-TTTGGGS-SS-EEEEEEEEESSS-EEESSSEEEEPP-SEE--TTHHHHHHHHHHHHHHHHHTTTTT-EEEEEEEEETT--SS-SSPPPPHHHHHHTT-TTTT-GGGTTSSPP--TT--SS-----EEEEEEEEE-TTT--S-EEEEE-S----EE-EEEEEEPP-S---SHHHHHHHHHHHHHHHHHHHHHHHHH---HHHHHHHHGGGGTGGG-PPPGGGGS---

Nearest PDB structures (foldseek):
  8rbq-assembly1_D  TM=7.102E-01  e=4.065E-09  Azotobacter vinelandii DJ
  8rb9-assembly1_D  TM=7.448E-01  e=9.938E-08  Azotobacter vinelandii DJ
  7zc6-assembly1_D  TM=7.239E-01  e=3.749E-07  Clostridium tetanomorphum
  3k3f-assembly1_A  TM=4.549E-01  e=3.063E-02  Nitratidesulfovibrio vulgaris str. Hildenborough

Foldseek 3Di:
DDDDDDDDDDDDDDDDDDDPDDDDPPPPPPVVVVDDLFLLVLLLVVLVVCLVCCVPPVVQPQDPPQLVLLLVLLQVLLVVVCVLLVHDRPDSSVSSSLSSLCSQFKDFPDPQLSSLLSNQLNVQLQPADDPNFRLFNSSLRSQVCCVVPQVGIDGDQCSSDQDPVVVVVLVVSLCVSLVVLVQVLLLCLLLVLLLVLLVVVCVVVVHDVVSSSVVNSRCLNSCCSRPGLRDLRQAAADRVLSSVLSNQLNVQLSCCCPVVVDPPSSSVSRVVCSNCRVVSCVVPPDDRDDISDPDDPPPDDDDRPPVSVVPSPVVNPPPSDDDFDDFFDAWWQKAKWFQDPKQKDWAAKEWEWEDDDQKTKIKIFTHIDIPPGKMKIKFWAADQADPVQKAFFAPVLRVLVCQFAPFDEDEDEDDDLPDDDDPDDDDDDDDDDDDDDDDDDDDDDDDDDDDDDSDFDDHQQWTKDWDDLVCLLVPCVVCVVVNIDDDPLQVVLSVVSNVVSIIMIMIIGRPVSVVVVVDPGGTIMMGMDGGPFQFGRIVNRLSSDDTWHWYKYKYKYQAAAKDFPQFAEEEQDAPEEAEPLCVVVVVVLVSLLVRRVCRVRVLGYKYWAWKAQLQADVPTSRHRDAPVSCVSSPNVCSPPPVQLPPDDDDDPPGDDHHRGSIIIIIIIGTDHCVSPVDTGTMDGDNHRDTDHNYYYYYHYDDDPDDDPSVVVVVLVLLVSLLRNLVVSCSSRVDDSVVSLVSSPVSSVSNPDRDPPVVVVDDD

Mean predicted aligned error: 20.26 Å

Solvent-accessible surface area (backbone atoms only — not comparable to full-atom values): 44218 Å² total; per-residue (Å²): 136,91,81,89,89,86,86,83,83,87,84,90,82,80,92,81,89,78,82,91,71,92,76,82,88,78,82,69,55,76,75,63,74,80,50,71,81,47,57,65,58,54,50,40,53,48,43,50,49,50,50,52,48,30,49,75,73,66,60,37,99,62,63,84,65,52,43,63,45,16,37,51,33,12,40,52,42,46,53,48,52,27,59,76,68,72,46,82,84,85,62,65,69,66,27,42,45,36,13,40,52,36,49,68,50,53,43,62,88,48,88,39,50,47,46,40,25,24,40,46,14,44,48,39,69,72,72,44,56,58,97,86,34,40,34,59,52,36,44,59,49,8,48,52,49,30,44,73,72,61,81,44,37,50,65,71,55,67,73,62,48,82,53,66,72,56,53,54,54,46,54,56,48,44,50,58,47,27,69,60,60,80,30,48,61,27,26,50,32,20,52,52,42,41,52,51,55,46,47,52,50,34,62,74,66,73,50,62,70,66,57,55,50,62,74,65,50,37,43,52,59,50,52,39,38,55,64,53,65,29,38,63,63,37,45,46,53,29,68,71,60,23,28,52,49,21,33,48,31,29,51,45,14,50,46,33,42,73,76,66,67,36,82,68,20,58,62,54,23,48,59,71,53,17,73,48,27,69,53,50,39,67,78,45,73,56,75,74,79,76,77,82,57,101,61,85,78,67,88,79,71,76,79,80,57,70,79,60,65,74,72,58,64,77,82,62,63,78,64,79,79,83,86,76,88,52,82,92,65,43,14,41,50,50,31,79,37,36,62,67,102,68,77,60,45,60,81,44,39,44,34,39,40,22,41,60,96,40,42,36,20,40,35,42,38,66,49,77,47,65,80,96,62,69,38,31,43,43,43,79,34,84,50,86,76,56,75,93,32,54,48,76,42,64,61,67,61,56,51,49,50,42,57,48,48,54,71,39,79,46,81,48,69,50,70,68,66,77,59,81,85,74,85,80,75,90,78,83,92,84,90,85,82,90,84,90,89,83,90,79,90,88,92,83,88,83,89,90,87,88,87,90,72,86,57,73,52,72,58,86,40,26,43,36,42,57,49,54,76,89,40,54,83,40,46,66,54,53,37,46,76,75,52,28,60,80,53,73,57,40,59,64,49,46,55,63,44,52,78,64,68,34,24,45,42,35,37,30,58,36,74,61,54,32,60,75,66,69,54,96,61,82,66,19,45,27,41,49,48,77,40,87,75,49,63,47,63,38,51,35,8,43,42,54,50,89,36,21,18,58,34,42,37,42,36,35,25,70,70,19,44,69,40,44,76,83,40,52,60,44,72,53,88,48,82,41,59,31,56,66,66,47,74,84,43,45,70,61,51,47,54,33,30,48,33,35,47,42,33,63,42,77,37,43,42,34,28,39,38,21,29,41,52,58,31,62,74,85,88,64,84,38,74,63,79,44,79,61,58,41,44,72,62,40,44,82,64,84,78,48,84,82,57,75,78,78,59,82,80,88,66,89,88,66,72,89,57,72,63,45,80,36,36,42,18,36,35,40,32,47,37,32,67,85,56,37,77,60,53,53,32,49,44,76,40,83,50,72,75,68,44,61,27,34,38,31,26,71,43,76,63,84,74,90,78,84,50,80,49,42,57,60,45,54,53,52,49,34,57,44,48,39,49,13,47,53,43,44,25,72,48,38,66,52,54,72,66,58,49,31,60,67,47,46,80,66,24,59,58,61,71,63,82,81,61,74,71,69,74,78,55,89,132